Protein AF-0000000077050351 (afdb_homodimer)

Secondary structure (DSSP, 8-state):
--S--EEE----EEEESTTGGGGHHHHS-TTSEEEEE-SSSHHHHSSHHHHHHHHTTTSEEEEE----SS-BHHHHHHHHHHHHHH-GGGEEEEEEEEHHHHHHHHHHHHHHT--S-GGGGGGGGSTT-PPP-----EEEEEEE-SS-GGGSSEEEEEEGGGTEEEEEE-GGGS-SEEEE-GGGGTT--HHHHHHHHHHHHHHHHHHHSS-----HHHHHHHHHHHHHHHHHHHHHHH-TT-HHHHHHHHHHHHHHTSSSTTTTS----HHHHHHHHHHHHH---HHHHHHHHHHHHHHHTHHHHHHHHHHHHHHTS---SS-HHHHHHHHHHHHHHIIIIIS---SSGGGSSS----HHHHHHHHHHHHHT--BTTTT-B-HHHHHHHHHHT-/--S--EEE----EEEESTTGGGGHHHHS-TTSEEEEE-SSSHHHHSSHHHHHHHHTTTSEEEEE----SS-BHHHHHHHHHHHHHH-GGGEEEEEEEEHHHHHHHHHHHHHHT--S-GGGGGGGGSTT-PPP-----EEEEEEE-SS-GGGSSEEEEEEGGGTEEEEEE-GGGS-SEEEE-GGGGTT--HHHHHHHHHHHHHHHHHHHSS-----HHHHHHHHHHHHHHHHHHHHHHH-TT-HHHHHHHHHHHHHHTSSSTTTTS----HHHHHHHHHHHHH---HHHHHHHHHHHHHHHTHHHHHHHHHHHHHHTT---SS-HHHHHHHHHHHHHHIIIIIS---SSGGGSSS----HHHHHHHHHHHHHT--BTTTT-B-HHHHHHHHHHT-

InterPro domains:
  IPR001670 Alcohol dehydrogenase, iron-type/glycerol dehydrogenase GldA [PF00465] (12-182)
  IPR018211 Alcohol dehydrogenase, iron-type, conserved site [PS00060] (269-289)
  IPR044731 Butanol dehydrogenase-like [PTHR43633] (4-390)
  IPR044731 Butanol dehydrogenase-like [cd08187] (5-390)
  IPR056798 Fe-containing alcohol dehydrogenase-like, C-terminal [PF25137] (193-391)

Nearest PDB structures (foldseek):
  1oj7-assembly1_D  TM=9.624E-01  e=1.034E-43  Escherichia coli K-12
  4qgs-assembly1_A  TM=9.420E-01  e=9.420E-42  Escherichia coli K-12
  7w9y-assembly1_B  TM=9.503E-01  e=2.685E-36  Bacillus spizizenii ATCC 6633 = JCM 2499
  7w9x-assembly1_A  TM=9.377E-01  e=2.685E-36  Bacillus spizizenii ATCC 6633 = JCM 2499
  7fjg-assembly1_A  TM=8.665E-01  e=1.918E-31  Fusobacterium nucleatum subsp. nucleatum ATCC 25586

Structure (mmCIF, N/CA/C/O backbone):
data_AF-0000000077050351-model_v1
#
loop_
_entity.id
_entity.type
_entity.pdbx_description
1 polymer 'Uncharacterized protein'
#
loop_
_atom_site.group_PDB
_atom_site.id
_atom_site.type_symbol
_atom_site.label_atom_id
_atom_site.label_alt_id
_atom_site.label_comp_id
_atom_site.label_asym_id
_atom_site.label_entity_id
_atom_site.label_seq_id
_atom_site.pdbx_PDB_ins_code
_atom_site.Cartn_x
_atom_site.Cartn_y
_atom_site.Cartn_z
_atom_site.occupancy
_atom_site.B_iso_or_equiv
_atom_site.auth_seq_id
_atom_site.auth_comp_id
_atom_site.auth_asym_id
_atom_site.auth_atom_id
_atom_site.pdbx_PDB_model_num
ATOM 1 N N . MET A 1 1 ? -2.736 -9.891 20.75 1 70.81 1 MET A N 1
ATOM 2 C CA . MET A 1 1 ? -2.549 -8.438 20.734 1 70.81 1 MET A CA 1
ATOM 3 C C . MET A 1 1 ? -3.172 -7.824 19.484 1 70.81 1 MET A C 1
ATOM 5 O O . MET A 1 1 ? -3.072 -8.391 18.391 1 70.81 1 MET A O 1
ATOM 9 N N . PRO A 1 2 ? -3.867 -6.719 19.766 1 86.62 2 PRO A N 1
ATOM 10 C CA . PRO A 1 2 ? -4.449 -6.047 18.594 1 86.62 2 PRO A CA 1
ATOM 11 C C . PRO A 1 2 ? -3.393 -5.438 17.688 1 86.62 2 PRO A C 1
ATOM 13 O O . PRO A 1 2 ? -2.41 -4.867 18.156 1 86.62 2 PRO A O 1
ATOM 16 N N . VAL A 1 3 ? -3.465 -5.75 16.469 1 93.06 3 VAL A N 1
ATOM 17 C CA . VAL A 1 3 ? -2.559 -5.25 15.438 1 93.06 3 VAL A CA 1
ATOM 18 C C . VAL A 1 3 ? -1.12 -5.625 15.789 1 93.06 3 VAL A C 1
ATOM 20 O O . VAL A 1 3 ? -0.441 -4.895 16.516 1 93.06 3 VAL A O 1
ATOM 23 N N . LEU A 1 4 ? -0.573 -6.562 15.242 1 96.44 4 LEU A N 1
ATOM 24 C CA . LEU A 1 4 ? 0.773 -7.035 15.539 1 96.44 4 LEU A CA 1
ATOM 25 C C . LEU A 1 4 ? 1.822 -6.043 15.047 1 96.44 4 LEU A C 1
ATOM 27 O O . LEU A 1 4 ? 1.598 -5.336 14.062 1 96.44 4 LEU A O 1
ATOM 31 N N . ASN A 1 5 ? 2.984 -5.914 15.805 1 97.88 5 ASN A N 1
ATOM 32 C CA . ASN A 1 5 ? 4.125 -5.168 15.281 1 97.88 5 ASN A CA 1
ATOM 33 C C . ASN A 1 5 ? 4.555 -5.691 13.914 1 97.88 5 ASN A C 1
ATOM 35 O O . ASN A 1 5 ? 4.418 -6.879 13.625 1 97.88 5 ASN A O 1
ATOM 39 N N . PHE A 1 6 ? 5.012 -4.805 13.039 1 97.56 6 PHE A N 1
ATOM 40 C CA . PHE A 1 6 ? 5.551 -5.258 11.758 1 97.56 6 PHE A CA 1
ATOM 41 C C . PHE A 1 6 ? 6.688 -4.352 11.297 1 97.56 6 PHE A C 1
ATOM 43 O O . PHE A 1 6 ? 6.848 -3.24 11.812 1 97.56 6 PHE A O 1
ATOM 50 N N . ASP A 1 7 ? 7.566 -4.812 10.547 1 97.25 7 ASP A N 1
ATOM 51 C CA . ASP A 1 7 ? 8.703 -4.207 9.859 1 97.25 7 ASP A CA 1
ATOM 52 C C . ASP A 1 7 ? 8.641 -4.465 8.352 1 97.25 7 ASP A C 1
ATOM 54 O O . ASP A 1 7 ? 8.898 -5.582 7.898 1 97.25 7 ASP A O 1
ATOM 58 N N . TYR A 1 8 ? 8.227 -3.338 7.645 1 95.12 8 TYR A N 1
ATOM 59 C CA . TYR A 1 8 ? 7.848 -3.533 6.25 1 95.12 8 TYR A CA 1
ATOM 60 C C . TYR A 1 8 ? 8.594 -2.566 5.34 1 95.12 8 TYR A C 1
ATOM 62 O O . TYR A 1 8 ? 8.727 -1.382 5.656 1 95.12 8 TYR A O 1
ATOM 70 N N . GLN A 1 9 ? 9.039 -3.15 4.164 1 96.38 9 GLN A N 1
ATOM 71 C CA . GLN A 1 9 ? 9.586 -2.35 3.076 1 96.38 9 GLN A CA 1
ATOM 72 C C . GLN A 1 9 ? 9.391 -3.043 1.73 1 96.38 9 GLN A C 1
ATOM 74 O O . GLN A 1 9 ? 9.703 -4.227 1.588 1 96.38 9 GLN A O 1
ATOM 79 N N . ASN A 1 10 ? 8.789 -2.469 0.794 1 95.94 10 ASN A N 1
ATOM 80 C CA . ASN A 1 10 ? 8.742 -2.869 -0.608 1 95.94 10 ASN A CA 1
ATOM 81 C C . ASN A 1 10 ? 9.18 -1.737 -1.53 1 95.94 10 ASN A C 1
ATOM 83 O O . ASN A 1 10 ? 8.422 -0.801 -1.779 1 95.94 10 ASN A O 1
ATOM 87 N N . ALA A 1 11 ? 10.391 -1.863 -2.047 1 94.88 11 ALA A N 1
ATOM 88 C CA . ALA A 1 11 ? 10.984 -0.757 -2.789 1 94.88 11 ALA A CA 1
ATOM 89 C C . ALA A 1 11 ? 10.859 -0.975 -4.297 1 94.88 11 ALA A C 1
ATOM 91 O O . ALA A 1 11 ? 11.492 -0.271 -5.086 1 94.88 11 ALA A O 1
ATOM 92 N N . THR A 1 12 ? 10.07 -2.078 -4.699 1 98.31 12 THR A N 1
ATOM 93 C CA . THR A 1 12 ? 9.891 -2.289 -6.133 1 98.31 12 THR A CA 1
ATOM 94 C C . THR A 1 12 ? 9.203 -1.088 -6.773 1 98.31 12 THR A C 1
ATOM 96 O O . THR A 1 12 ? 8.172 -0.617 -6.277 1 98.31 12 THR A O 1
ATOM 99 N N . ARG A 1 13 ? 9.828 -0.513 -7.785 1 98.19 13 ARG A N 1
ATOM 100 C CA . ARG A 1 13 ? 9.203 0.527 -8.594 1 98.19 13 ARG A CA 1
ATOM 101 C C . ARG A 1 13 ? 8.172 -0.067 -9.547 1 98.19 13 ARG A C 1
ATOM 103 O O . ARG A 1 13 ? 8.477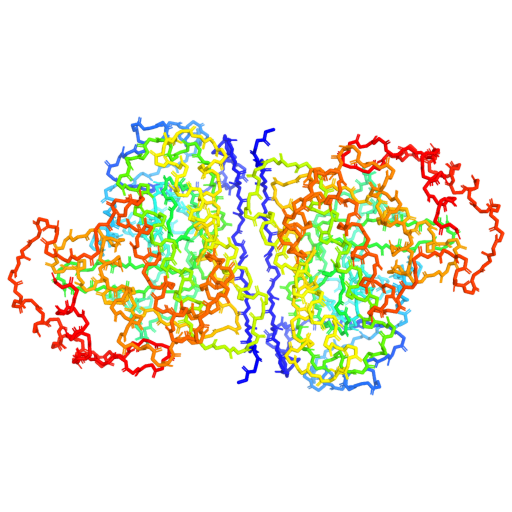 -1.003 -10.289 1 98.19 13 ARG A O 1
ATOM 110 N N . ILE A 1 14 ? 6.938 0.411 -9.562 1 98.69 14 ILE A N 1
ATOM 111 C CA . ILE A 1 14 ? 5.863 -0.11 -10.398 1 98.69 14 ILE A CA 1
ATOM 112 C C . ILE A 1 14 ? 5.57 0.869 -11.539 1 98.69 14 ILE A C 1
ATOM 114 O O . ILE A 1 14 ? 5.18 2.014 -11.297 1 98.69 14 ILE A O 1
ATOM 118 N N . ILE A 1 15 ? 5.758 0.438 -12.727 1 98.69 15 ILE A N 1
ATOM 119 C CA . ILE A 1 15 ? 5.375 1.164 -13.938 1 98.69 15 ILE A CA 1
ATOM 120 C C . ILE A 1 15 ? 4.133 0.527 -14.547 1 98.69 15 ILE A C 1
ATOM 122 O O . ILE A 1 15 ? 4.223 -0.499 -15.227 1 98.69 15 ILE A O 1
ATOM 126 N N . PHE A 1 16 ? 3.018 1.213 -14.367 1 98.62 16 PHE A N 1
ATOM 127 C CA . PHE A 1 16 ? 1.725 0.609 -14.672 1 98.62 16 PHE A CA 1
ATOM 128 C C . PHE A 1 16 ? 1.041 1.342 -15.82 1 98.62 16 PHE A C 1
ATOM 130 O O . PHE A 1 16 ? 0.999 2.574 -15.836 1 98.62 16 PHE A O 1
ATOM 137 N N . GLY A 1 17 ? 0.531 0.551 -16.781 1 98.19 17 GLY A N 1
ATOM 138 C CA . GLY A 1 17 ? -0.367 1.15 -17.75 1 98.19 17 GLY A CA 1
ATOM 139 C C . GLY A 1 17 ? -0.029 0.778 -19.188 1 98.19 17 GLY A C 1
ATOM 140 O O . GLY A 1 17 ? 0.984 0.124 -19.438 1 98.19 17 GLY A O 1
ATOM 141 N N . LYS A 1 18 ? -0.845 1.227 -20.094 1 97.56 18 LYS A N 1
ATOM 142 C CA . LYS A 1 18 ? -0.743 0.937 -21.516 1 97.56 18 LYS A CA 1
ATOM 143 C C . LYS A 1 18 ? 0.562 1.474 -22.094 1 97.56 18 LYS A C 1
ATOM 145 O O . LYS A 1 18 ? 0.928 2.625 -21.844 1 97.56 18 LYS A O 1
ATOM 150 N N . GLY A 1 19 ? 1.316 0.596 -22.734 1 97.62 19 GLY A N 1
ATOM 151 C CA . GLY A 1 19 ? 2.457 1.021 -23.531 1 97.62 19 GLY A CA 1
ATOM 152 C C . GLY A 1 19 ? 3.719 1.209 -22.703 1 97.62 19 GLY A C 1
ATOM 153 O O . GLY A 1 19 ? 4.715 1.745 -23.203 1 97.62 19 GLY A O 1
ATOM 154 N N . GLN A 1 20 ? 3.768 0.762 -21.531 1 98.12 20 GLN A N 1
ATOM 155 C CA . GLN A 1 20 ? 4.844 1.108 -20.609 1 98.12 20 GLN A CA 1
ATOM 156 C C . GLN A 1 20 ? 6.082 0.256 -20.859 1 98.12 20 GLN A C 1
ATOM 158 O O . GLN A 1 20 ? 7.16 0.551 -20.344 1 98.12 20 GLN A O 1
ATOM 163 N N . ILE A 1 21 ? 5.996 -0.783 -21.688 1 98.69 21 ILE A N 1
ATOM 164 C CA . ILE A 1 21 ? 7.168 -1.578 -22.031 1 98.69 21 ILE A CA 1
ATOM 165 C C . ILE A 1 21 ? 8.227 -0.687 -22.688 1 98.69 21 ILE A C 1
ATOM 167 O O . ILE A 1 21 ? 9.422 -0.902 -22.5 1 98.69 21 ILE A O 1
ATOM 171 N N . ALA A 1 22 ? 7.82 0.347 -23.297 1 98.44 22 ALA A N 1
ATOM 172 C CA . ALA A 1 22 ? 8.695 1.295 -23.969 1 98.44 22 ALA A CA 1
ATOM 173 C C . ALA A 1 22 ? 9.617 2.002 -22.984 1 98.44 22 ALA A C 1
ATOM 175 O O . ALA A 1 22 ? 10.609 2.621 -23.375 1 98.44 22 ALA A O 1
ATOM 176 N N . MET A 1 23 ? 9.383 1.896 -21.688 1 98.31 23 MET A N 1
ATOM 177 C CA . MET A 1 23 ? 10.172 2.562 -20.656 1 98.31 23 MET A CA 1
ATOM 178 C C . MET A 1 23 ? 11.445 1.782 -20.344 1 98.31 23 MET A C 1
ATOM 180 O O . MET A 1 23 ? 12.32 2.271 -19.641 1 98.31 23 MET A O 1
ATOM 184 N N . LEU A 1 24 ? 11.68 0.615 -20.906 1 98.69 24 LEU A N 1
ATOM 185 C CA . LEU A 1 24 ? 12.758 -0.307 -20.562 1 98.69 24 LEU A CA 1
ATOM 186 C C . LEU A 1 24 ? 14.117 0.382 -20.672 1 98.69 24 LEU A C 1
ATOM 188 O O . LEU A 1 24 ? 14.953 0.259 -19.766 1 98.69 24 LEU A O 1
ATOM 192 N N . PRO A 1 25 ? 14.406 1.198 -21.703 1 98.19 25 PRO A N 1
ATOM 193 C CA . PRO A 1 25 ? 15.734 1.815 -21.812 1 98.19 25 PRO A CA 1
ATOM 194 C C . PRO A 1 25 ? 16.031 2.773 -20.656 1 98.19 25 PRO A C 1
ATOM 196 O O . PRO A 1 25 ? 17.203 3 -20.344 1 98.19 25 PRO A O 1
ATOM 199 N N . SER A 1 26 ? 15.023 3.316 -20.031 1 97.75 26 SER A N 1
ATOM 200 C CA . SER A 1 26 ? 15.227 4.234 -18.922 1 97.75 26 SER A CA 1
ATOM 201 C C . SER A 1 26 ? 15.438 3.479 -17.609 1 97.75 26 SER A C 1
ATOM 203 O O . SER A 1 26 ? 15.883 4.055 -16.609 1 97.75 26 SER A O 1
ATOM 205 N N . LEU A 1 27 ? 15.203 2.186 -17.609 1 98.31 27 LEU A N 1
ATOM 206 C CA . LEU A 1 27 ? 15.188 1.402 -16.375 1 98.31 27 LEU A CA 1
ATOM 207 C C . LEU A 1 27 ? 16.438 0.535 -16.266 1 98.31 27 LEU A C 1
ATOM 209 O O . LEU A 1 27 ? 16.812 0.113 -15.172 1 98.31 27 LEU A O 1
ATOM 213 N N . ILE A 1 28 ? 17.016 0.224 -17.375 1 98.19 28 ILE A N 1
ATOM 214 C CA . ILE A 1 28 ? 18.203 -0.626 -17.406 1 98.19 28 ILE A CA 1
ATOM 215 C C . ILE A 1 28 ? 19.406 0.183 -17.891 1 98.19 28 ILE A C 1
ATOM 217 O O . ILE A 1 28 ? 19.391 0.72 -19 1 98.19 28 ILE A O 1
ATOM 221 N N . PRO A 1 29 ? 20.438 0.254 -17.109 1 96 29 PRO A N 1
ATOM 222 C CA . PRO A 1 29 ? 21.641 0.945 -17.594 1 96 29 PRO A CA 1
ATOM 223 C C . PRO A 1 29 ? 22.203 0.328 -18.875 1 96 29 PRO A C 1
ATOM 225 O O . PRO A 1 29 ? 22.219 -0.897 -19.016 1 96 29 PRO A O 1
ATOM 228 N N . LYS A 1 30 ? 22.703 1.104 -19.719 1 95.25 30 LYS A N 1
ATOM 229 C CA . LYS A 1 30 ? 23.125 0.693 -21.062 1 95.25 30 LYS A CA 1
ATOM 230 C C . LYS A 1 30 ? 24.359 -0.208 -21 1 95.25 30 LYS A C 1
ATOM 232 O O . LYS A 1 30 ? 24.594 -0.999 -21.906 1 95.25 30 LYS A O 1
ATOM 237 N N . ASP A 1 31 ? 25.125 -0.086 -19.969 1 95 31 ASP A N 1
ATOM 238 C CA . ASP A 1 31 ? 26.375 -0.821 -19.875 1 95 31 ASP A CA 1
ATOM 239 C C . ASP A 1 31 ? 26.156 -2.236 -19.359 1 95 31 ASP A C 1
ATOM 241 O O . ASP A 1 31 ? 27.078 -3.055 -19.344 1 95 31 ASP A O 1
ATOM 245 N N . LYS A 1 32 ? 24.969 -2.568 -18.969 1 96.94 32 LYS A N 1
ATOM 246 C CA . LYS A 1 32 ? 24.656 -3.891 -18.422 1 96.94 32 LYS A CA 1
ATOM 247 C C . LYS A 1 32 ? 24.422 -4.898 -19.547 1 96.94 32 LYS A C 1
ATOM 249 O O . LYS A 1 32 ? 23.906 -4.543 -20.609 1 96.94 32 LYS A O 1
ATOM 254 N N . LYS A 1 33 ? 24.797 -6.121 -19.312 1 98.25 33 LYS A N 1
ATOM 255 C CA . LYS A 1 33 ? 24.391 -7.27 -20.125 1 98.25 33 LYS A CA 1
ATOM 256 C C . LYS A 1 33 ? 23.078 -7.863 -19.609 1 98.25 33 LYS A C 1
ATOM 258 O O . LYS A 1 33 ? 22.953 -8.164 -18.422 1 98.25 33 LYS A O 1
ATOM 263 N N . ILE A 1 34 ? 22.156 -8.031 -20.516 1 98.81 34 ILE A N 1
ATOM 264 C CA . ILE A 1 34 ? 20.828 -8.461 -20.094 1 98.81 34 ILE A CA 1
ATOM 265 C C . ILE A 1 34 ? 20.688 -9.961 -20.312 1 98.81 34 ILE A C 1
ATOM 267 O O . ILE A 1 34 ? 20.922 -10.469 -21.406 1 98.81 34 ILE A O 1
ATOM 271 N N . LEU A 1 35 ? 20.391 -10.703 -19.281 1 98.88 35 LEU A N 1
ATOM 272 C CA . LEU A 1 35 ? 19.844 -12.055 -19.391 1 98.88 35 LEU A CA 1
ATOM 273 C C . LEU A 1 35 ? 18.328 -12.031 -19.391 1 98.88 35 LEU A C 1
ATOM 275 O O . LEU A 1 35 ? 17.703 -11.883 -18.344 1 98.88 35 LEU A O 1
ATOM 279 N N . MET A 1 36 ? 17.766 -12.133 -20.562 1 98.81 36 MET A N 1
ATOM 280 C CA . MET A 1 36 ? 16.312 -12.102 -20.703 1 98.81 36 MET A CA 1
ATOM 281 C C . MET A 1 36 ? 15.727 -13.508 -20.609 1 98.81 36 MET A C 1
ATOM 283 O O . MET A 1 36 ? 16.047 -14.383 -21.406 1 98.81 36 MET A O 1
ATOM 287 N N . CYS A 1 37 ? 14.914 -13.703 -19.625 1 98.81 37 CYS A N 1
ATOM 288 C CA . CYS A 1 37 ? 14.32 -15.016 -19.359 1 98.81 37 CYS A CA 1
ATOM 289 C C . CYS A 1 37 ? 12.828 -15.008 -19.656 1 98.81 37 CYS A C 1
ATOM 291 O O . CYS A 1 37 ? 12.141 -14.023 -19.359 1 98.81 37 CYS A O 1
ATOM 293 N N . TYR A 1 38 ? 12.312 -16.047 -20.234 1 98.44 38 TYR A N 1
ATOM 294 C CA . TYR A 1 38 ? 10.883 -16.188 -20.484 1 98.44 38 TYR A CA 1
ATOM 295 C C . TYR A 1 38 ? 10.492 -17.656 -20.594 1 98.44 38 TYR A C 1
ATOM 297 O O . TYR A 1 38 ? 11.344 -18.547 -20.5 1 98.44 38 TYR A O 1
ATOM 305 N N . GLY A 1 39 ? 9.203 -17.938 -20.641 1 96.62 39 GLY A N 1
ATOM 306 C CA . GLY A 1 39 ? 8.688 -19.297 -20.625 1 96.62 39 GLY A CA 1
ATOM 307 C C . GLY A 1 39 ? 8.703 -19.938 -22 1 96.62 39 GLY A C 1
ATOM 308 O O . GLY A 1 39 ? 9.711 -19.891 -22.719 1 96.62 39 GLY A O 1
ATOM 309 N N . GLY A 1 40 ? 7.617 -20.609 -22.391 1 90.81 40 GLY A N 1
ATOM 310 C CA . GLY A 1 40 ? 7.508 -21.422 -23.594 1 90.81 40 GLY A CA 1
ATOM 311 C C . GLY A 1 40 ? 7.352 -20.609 -24.859 1 90.81 40 GLY A C 1
ATOM 312 O O . GLY A 1 40 ? 7.277 -21.156 -25.969 1 90.81 40 GLY A O 1
ATOM 313 N N . GLY A 1 41 ? 7.207 -19.312 -24.766 1 88.12 41 GLY A N 1
ATOM 314 C CA . GLY A 1 41 ? 7.234 -18.5 -25.969 1 88.12 41 GLY A CA 1
ATOM 315 C C . GLY A 1 41 ? 5.91 -17.812 -26.25 1 88.12 41 GLY A C 1
ATOM 316 O O . GLY A 1 41 ? 5.734 -17.203 -27.312 1 88.12 41 GLY A O 1
ATOM 317 N N . SER A 1 42 ? 5 -17.797 -25.344 1 89.94 42 SER A N 1
ATOM 318 C CA . SER A 1 42 ? 3.734 -17.094 -25.516 1 89.94 42 SER A CA 1
ATOM 319 C C . SER A 1 42 ? 3.961 -15.617 -25.797 1 89.94 42 SER A C 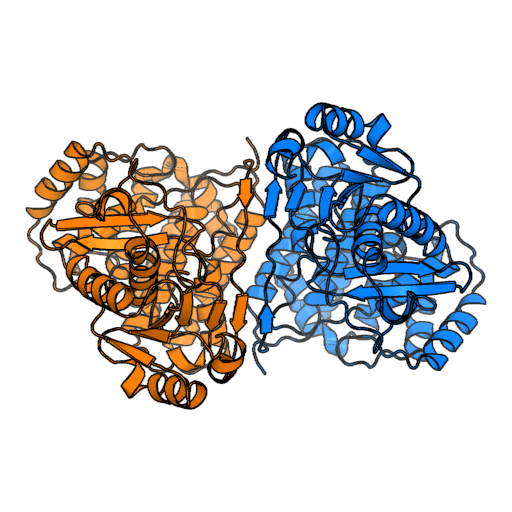1
ATOM 321 O O . SER A 1 42 ? 3.184 -14.984 -26.516 1 89.94 42 SER A O 1
ATOM 323 N N . ILE A 1 43 ? 5.043 -15.047 -25.312 1 94.12 43 ILE A N 1
ATOM 324 C CA . ILE A 1 43 ? 5.32 -13.625 -25.453 1 94.12 43 ILE A CA 1
ATOM 325 C C . ILE A 1 43 ? 5.66 -13.312 -26.922 1 94.12 43 ILE A C 1
ATOM 327 O O . ILE A 1 43 ? 5.582 -12.164 -27.344 1 94.12 43 ILE A O 1
ATOM 331 N N . LYS A 1 44 ? 6.074 -14.281 -27.688 1 94.12 44 LYS A N 1
ATOM 332 C CA . LYS A 1 44 ? 6.367 -14.094 -29.109 1 94.12 44 LYS A CA 1
ATOM 333 C C . LYS A 1 44 ? 5.086 -14.039 -29.938 1 94.12 44 LYS A C 1
ATOM 335 O O . LYS A 1 44 ? 5.043 -13.391 -30.984 1 94.12 44 LYS A O 1
ATOM 340 N N . ARG A 1 45 ? 4.117 -14.625 -29.422 1 91 45 ARG A N 1
ATOM 341 C CA . ARG A 1 45 ? 2.859 -14.711 -30.172 1 91 45 ARG A CA 1
ATOM 342 C C . ARG A 1 45 ? 1.974 -13.508 -29.875 1 91 45 ARG A C 1
ATOM 344 O O . ARG A 1 45 ? 1.209 -13.07 -30.734 1 91 45 ARG A O 1
ATOM 351 N N . ASN A 1 46 ? 2.162 -12.938 -28.734 1 91.38 46 ASN A N 1
ATOM 352 C CA . ASN A 1 46 ? 1.23 -11.875 -28.344 1 91.38 46 ASN A CA 1
ATOM 353 C C . ASN A 1 46 ? 1.853 -10.492 -28.531 1 91.38 46 ASN A C 1
ATOM 355 O O . ASN A 1 46 ? 1.246 -9.484 -28.156 1 91.38 46 ASN A O 1
ATOM 359 N N . GLY A 1 47 ? 3.053 -10.445 -28.953 1 95 47 GLY A N 1
ATOM 360 C CA . GLY A 1 47 ? 3.645 -9.172 -29.328 1 95 47 GLY A CA 1
ATOM 361 C C . GLY A 1 47 ? 4.543 -8.602 -28.234 1 95 47 GLY A C 1
ATOM 362 O O . GLY A 1 47 ? 5.285 -7.648 -28.484 1 95 47 GLY A O 1
ATOM 363 N N . VAL A 1 48 ? 4.543 -9.164 -27.094 1 97.81 48 VAL A N 1
ATOM 364 C CA . VAL A 1 48 ? 5.324 -8.648 -25.969 1 97.81 48 VAL A CA 1
ATOM 365 C C . VAL A 1 48 ? 6.812 -8.758 -26.281 1 97.81 48 VAL A C 1
ATOM 367 O O . VAL A 1 48 ? 7.578 -7.828 -26.016 1 97.81 48 VAL A O 1
ATOM 370 N N . TYR A 1 49 ? 7.195 -9.867 -26.875 1 98.12 49 TYR A N 1
ATOM 371 C CA . TYR A 1 49 ? 8.586 -10.078 -27.25 1 98.12 49 TYR A CA 1
ATOM 372 C C . TYR A 1 49 ? 9.086 -8.969 -28.172 1 98.12 49 TYR A C 1
ATOM 374 O O . TYR A 1 49 ? 10.141 -8.383 -27.938 1 98.12 49 TYR A O 1
ATOM 382 N N . ASP A 1 50 ? 8.336 -8.633 -29.156 1 98.12 50 ASP A N 1
ATOM 383 C CA . ASP A 1 50 ? 8.711 -7.602 -30.125 1 98.12 50 ASP A CA 1
ATOM 384 C C . ASP A 1 50 ? 8.82 -6.234 -29.453 1 98.12 50 ASP A C 1
ATOM 386 O O . ASP A 1 50 ? 9.727 -5.457 -29.766 1 98.12 50 ASP A O 1
ATOM 390 N N . GLN A 1 51 ? 7.906 -5.984 -28.594 1 98.44 51 GLN A N 1
ATOM 391 C CA . GLN A 1 51 ? 7.945 -4.719 -27.875 1 98.44 51 GLN A CA 1
ATOM 392 C C . GLN A 1 51 ? 9.219 -4.59 -27.047 1 98.44 51 GLN A C 1
ATOM 394 O O . GLN A 1 51 ? 9.867 -3.539 -27.047 1 98.44 51 GLN A O 1
ATOM 399 N N . VAL A 1 52 ? 9.547 -5.656 -26.359 1 98.75 52 VAL A N 1
ATOM 400 C CA . VAL A 1 52 ? 10.734 -5.664 -25.5 1 98.75 52 VAL A CA 1
ATOM 401 C C . VAL A 1 52 ? 11.984 -5.5 -26.359 1 98.75 52 VAL A C 1
ATOM 403 O O . VAL A 1 52 ? 12.844 -4.664 -26.062 1 98.75 52 VAL A O 1
ATOM 406 N N . MET A 1 53 ? 12.047 -6.25 -27.438 1 98.38 53 MET A N 1
ATOM 407 C CA . MET A 1 53 ? 13.219 -6.207 -28.312 1 98.38 53 MET A CA 1
ATOM 408 C C . MET A 1 53 ? 13.352 -4.84 -28.969 1 98.38 53 MET A C 1
ATOM 410 O O . MET A 1 53 ? 14.469 -4.344 -29.156 1 98.38 53 MET A O 1
ATOM 414 N N . THR A 1 54 ? 12.258 -4.277 -29.328 1 98.44 54 THR A N 1
ATOM 415 C CA . THR A 1 54 ? 12.273 -2.941 -29.922 1 98.44 54 THR A CA 1
ATOM 416 C C . THR A 1 54 ? 12.781 -1.915 -28.906 1 98.44 54 THR A C 1
ATOM 418 O O . THR A 1 54 ? 13.625 -1.079 -29.234 1 98.44 54 THR A O 1
ATOM 421 N N . ALA A 1 55 ? 12.258 -2.006 -27.719 1 98.56 55 ALA A N 1
ATOM 422 C CA . ALA A 1 55 ? 12.633 -1.058 -26.672 1 98.56 55 ALA A CA 1
ATOM 423 C C . ALA A 1 55 ? 14.117 -1.176 -26.328 1 98.56 55 ALA A C 1
ATOM 425 O O . ALA A 1 55 ? 14.773 -0.177 -26.016 1 98.56 55 ALA A O 1
ATOM 426 N N . LEU A 1 56 ? 14.648 -2.393 -26.438 1 98.44 56 LEU A N 1
ATOM 427 C CA . LEU A 1 56 ? 16.016 -2.643 -25.984 1 98.44 56 LEU A CA 1
ATOM 428 C C . LEU A 1 56 ? 16.969 -2.746 -27.172 1 98.44 56 LEU A C 1
ATOM 430 O O . LEU A 1 56 ? 18 -3.424 -27.078 1 98.44 56 LEU A O 1
ATOM 434 N N . LYS A 1 57 ? 16.609 -2.146 -28.234 1 97.5 57 LYS A N 1
ATOM 435 C CA . LYS A 1 57 ? 17.531 -2.102 -29.375 1 97.5 57 LYS A CA 1
ATOM 436 C C . LYS A 1 57 ? 18.891 -1.535 -28.969 1 97.5 57 LYS A C 1
ATOM 438 O O . LYS A 1 57 ? 18.953 -0.496 -28.312 1 97.5 57 LYS A O 1
ATOM 443 N N . GLY A 1 58 ? 19.953 -2.213 -29.25 1 96.88 58 GLY A N 1
ATOM 444 C CA . GLY A 1 58 ? 21.297 -1.742 -28.953 1 96.88 58 GLY A CA 1
ATOM 445 C C . GLY A 1 58 ? 21.875 -2.305 -27.672 1 96.88 58 GLY A C 1
ATOM 446 O O . GLY A 1 58 ? 23.047 -2.102 -27.359 1 96.88 58 GLY A O 1
ATOM 447 N N . TYR A 1 59 ? 21.109 -2.986 -26.922 1 98.12 59 TYR A N 1
ATOM 448 C CA . TYR A 1 59 ? 21.578 -3.625 -25.703 1 98.12 59 TYR A CA 1
ATOM 449 C C . TYR A 1 59 ? 22.188 -4.988 -26.016 1 98.12 59 TYR A C 1
ATOM 451 O O . TYR A 1 59 ? 21.906 -5.586 -27.047 1 98.12 59 TYR A O 1
ATOM 459 N N . ASP A 1 60 ? 23.062 -5.473 -25.172 1 97.94 60 ASP A N 1
ATOM 460 C CA . ASP A 1 60 ? 23.578 -6.836 -25.219 1 97.94 60 ASP A CA 1
ATOM 461 C C . ASP A 1 60 ? 22.625 -7.801 -24.5 1 97.94 60 ASP A C 1
ATOM 463 O O . ASP A 1 60 ? 22.547 -7.812 -23.281 1 97.94 60 ASP A O 1
ATOM 467 N N . ILE A 1 61 ? 21.938 -8.625 -25.281 1 98.56 61 ILE A N 1
ATOM 468 C CA . ILE A 1 61 ? 20.891 -9.469 -24.734 1 98.56 61 ILE A CA 1
ATOM 469 C C . ILE A 1 61 ? 21.219 -10.938 -24.984 1 98.56 61 ILE A C 1
ATOM 471 O O . ILE A 1 61 ? 21.484 -11.336 -26.125 1 98.56 61 ILE A O 1
ATOM 475 N N . THR A 1 62 ? 21.266 -11.695 -23.953 1 98.62 62 THR A N 1
ATOM 476 C CA . THR A 1 62 ? 21.266 -13.156 -24 1 98.62 62 THR A CA 1
ATOM 477 C C . THR A 1 62 ? 19.906 -13.703 -23.578 1 98.62 62 THR A C 1
ATOM 479 O O . THR A 1 62 ? 19.375 -13.32 -22.531 1 98.62 62 THR A O 1
ATOM 482 N N . GLU A 1 63 ? 19.375 -14.586 -24.344 1 98.31 63 GLU A N 1
ATOM 483 C CA . GLU A 1 63 ? 18.047 -15.117 -24.047 1 98.31 63 GLU A CA 1
ATOM 484 C C . GLU A 1 63 ? 18.125 -16.484 -23.375 1 98.31 63 GLU A C 1
ATOM 486 O O . GLU A 1 63 ? 19.031 -17.266 -23.656 1 98.31 63 GLU A O 1
ATOM 491 N N . PHE A 1 64 ? 17.266 -16.688 -22.5 1 98.62 64 PHE A N 1
ATOM 492 C CA . PHE A 1 64 ? 17.016 -18 -21.906 1 98.62 64 PHE A CA 1
ATOM 493 C C . PHE A 1 64 ? 15.516 -18.297 -21.875 1 98.62 64 PHE A C 1
ATOM 495 O O . PHE A 1 64 ? 14.766 -17.641 -21.156 1 98.62 64 PHE A O 1
ATOM 502 N N . SER A 1 65 ? 15.07 -19.281 -22.578 1 98 65 SER A N 1
ATOM 503 C CA . SER A 1 65 ? 13.656 -19.625 -22.688 1 98 65 SER A CA 1
ATOM 504 C C . SER A 1 65 ? 13.375 -21 -22.094 1 98 65 SER A C 1
ATOM 506 O O . SER A 1 65 ? 14.297 -21.703 -21.672 1 98 65 SER A O 1
ATOM 508 N N . GLY A 1 66 ? 12.172 -21.266 -21.938 1 97.25 66 GLY A N 1
ATOM 509 C CA . GLY A 1 66 ? 11.766 -22.609 -21.562 1 97.25 66 GLY A CA 1
ATOM 510 C C . GLY A 1 66 ? 11.523 -22.766 -20.078 1 97.25 66 GLY A C 1
ATOM 511 O O . GLY A 1 66 ? 11.484 -23.875 -19.562 1 97.25 66 GLY A O 1
ATOM 512 N N . ILE A 1 67 ? 11.492 -21.641 -19.375 1 97.44 67 ILE A N 1
ATOM 513 C CA . ILE A 1 67 ? 11.148 -21.75 -17.953 1 97.44 67 ILE A CA 1
ATOM 514 C C . ILE A 1 67 ? 9.719 -22.281 -17.812 1 97.44 67 ILE A C 1
ATOM 516 O O . ILE A 1 67 ? 8.781 -21.703 -18.375 1 97.44 67 ILE A O 1
ATOM 520 N N . GLU A 1 68 ? 9.508 -23.266 -17.094 1 93.81 68 GLU A N 1
ATOM 521 C CA . GLU A 1 68 ? 8.234 -23.969 -16.969 1 93.81 68 GLU A CA 1
ATOM 522 C C . GLU A 1 68 ? 7.277 -23.203 -16.047 1 93.81 68 GLU A C 1
ATOM 524 O O . GLU A 1 68 ? 7.691 -22.328 -15.297 1 93.81 68 GLU A O 1
ATOM 529 N N . ALA A 1 69 ? 5.91 -23.5 -16.047 1 88.56 69 ALA A N 1
ATOM 530 C CA . ALA A 1 69 ? 4.895 -22.922 -15.172 1 88.56 69 ALA A CA 1
ATOM 531 C C . ALA A 1 69 ? 5.234 -23.156 -13.703 1 88.56 69 ALA A C 1
ATOM 533 O O . ALA A 1 69 ? 4.961 -22.312 -12.852 1 88.56 69 ALA A O 1
ATOM 534 N N . ASN A 1 70 ? 5.73 -24.297 -13.445 1 89.81 70 ASN A N 1
ATOM 535 C CA . ASN A 1 70 ? 6.418 -24.609 -12.203 1 89.81 70 ASN A CA 1
ATOM 536 C C . ASN A 1 70 ? 7.922 -24.75 -12.406 1 89.81 70 ASN A C 1
ATOM 538 O O . ASN A 1 70 ? 8.422 -25.828 -12.688 1 89.81 70 ASN A O 1
ATOM 542 N N . PRO A 1 71 ? 8.57 -23.578 -12.242 1 94.62 71 PRO A N 1
ATOM 543 C CA . PRO A 1 71 ? 9.969 -23.547 -12.688 1 94.62 71 PRO A CA 1
ATOM 544 C C . PRO A 1 71 ? 10.82 -24.641 -12.047 1 94.62 71 PRO A C 1
ATOM 546 O O . PRO A 1 71 ? 10.844 -24.781 -10.82 1 94.62 71 PRO A O 1
ATOM 549 N N . ASP A 1 72 ? 11.492 -25.344 -12.867 1 93.75 72 ASP A N 1
ATOM 550 C CA . ASP A 1 72 ? 12.266 -26.484 -12.414 1 93.75 72 ASP A CA 1
ATOM 551 C C . ASP A 1 72 ? 13.695 -26.078 -12.055 1 93.75 72 ASP A C 1
ATOM 553 O O . ASP A 1 72 ? 14.32 -25.297 -12.773 1 93.75 72 ASP A O 1
ATOM 557 N N . TYR A 1 73 ? 14.18 -26.656 -10.992 1 92.88 73 TYR A N 1
ATOM 558 C CA . TYR A 1 73 ? 15.508 -26.391 -10.469 1 92.88 73 TYR A CA 1
ATOM 559 C C . TYR A 1 73 ? 16.578 -26.656 -11.531 1 92.88 73 TYR A C 1
ATOM 561 O O . TYR A 1 73 ? 17.469 -25.828 -11.742 1 92.88 73 TYR A O 1
ATOM 569 N N . GLU A 1 74 ? 16.484 -27.734 -12.219 1 94.19 74 GLU A N 1
ATOM 570 C CA . GLU A 1 74 ? 17.5 -28.125 -13.203 1 94.19 74 GLU A CA 1
ATOM 571 C C . GLU A 1 74 ? 17.5 -27.172 -14.383 1 94.19 74 GLU A C 1
ATOM 573 O O . GLU A 1 74 ? 18.562 -26.828 -14.898 1 94.19 74 GLU A O 1
ATOM 578 N N . THR A 1 75 ? 16.359 -26.781 -14.805 1 96.62 75 THR A N 1
ATOM 579 C CA . THR A 1 75 ? 16.266 -25.781 -15.875 1 96.62 75 THR A CA 1
ATOM 580 C C . THR A 1 75 ? 16.906 -24.469 -15.453 1 96.62 75 THR A C 1
ATOM 582 O O . THR A 1 75 ? 17.688 -23.891 -16.203 1 96.62 75 THR A O 1
ATOM 585 N N . LEU A 1 76 ? 16.656 -24.062 -14.266 1 96.81 76 LEU A N 1
ATOM 586 C CA . LEU A 1 76 ? 17.125 -22.766 -13.766 1 96.81 76 LEU A CA 1
ATOM 587 C C . LEU A 1 76 ? 18.641 -22.797 -13.586 1 96.81 76 LEU A C 1
ATOM 589 O O . LEU A 1 76 ? 19.312 -21.766 -13.766 1 96.81 76 LEU A O 1
ATOM 593 N N . MET A 1 77 ? 19.188 -23.969 -13.266 1 94.56 77 MET A N 1
ATOM 594 C CA . MET A 1 77 ? 20.625 -24.078 -13.078 1 94.56 77 MET A CA 1
ATOM 595 C C . MET A 1 77 ? 21.375 -23.844 -14.391 1 94.56 77 MET A C 1
ATOM 597 O O . MET A 1 77 ? 22.5 -23.344 -14.391 1 94.56 77 MET A O 1
ATOM 601 N N . LYS A 1 78 ? 20.734 -24.156 -15.5 1 97.31 78 LYS A N 1
ATOM 602 C CA . LYS A 1 78 ? 21.312 -23.828 -16.797 1 97.31 78 LYS A CA 1
ATOM 603 C C . LYS A 1 78 ? 21.422 -22.312 -16.984 1 97.31 78 LYS A C 1
ATOM 605 O O . LYS A 1 78 ? 22.422 -21.812 -17.5 1 97.31 78 LYS A O 1
ATOM 610 N N . ALA A 1 79 ? 20.391 -21.625 -16.578 1 97.94 79 ALA A N 1
ATOM 611 C CA . ALA A 1 79 ? 20.406 -20.156 -16.656 1 97.94 79 ALA A CA 1
ATOM 612 C C . ALA A 1 79 ? 21.438 -19.562 -15.711 1 97.94 79 ALA A C 1
ATOM 614 O O . ALA A 1 79 ? 22.062 -18.547 -16.031 1 97.94 79 ALA A O 1
ATOM 615 N N . VAL A 1 80 ? 21.594 -20.156 -14.555 1 96.38 80 VAL A N 1
ATOM 616 C CA . VAL A 1 80 ? 22.594 -19.734 -13.594 1 96.38 80 VAL A CA 1
ATOM 617 C C . VAL A 1 80 ? 23.984 -19.812 -14.219 1 96.38 80 VAL A C 1
ATOM 619 O O . VAL A 1 80 ? 24.797 -18.891 -14.078 1 96.38 80 VAL A O 1
ATOM 622 N N . ALA A 1 81 ? 24.234 -20.922 -14.883 1 96.31 81 ALA A N 1
ATOM 623 C CA . ALA A 1 81 ? 25.516 -21.125 -15.547 1 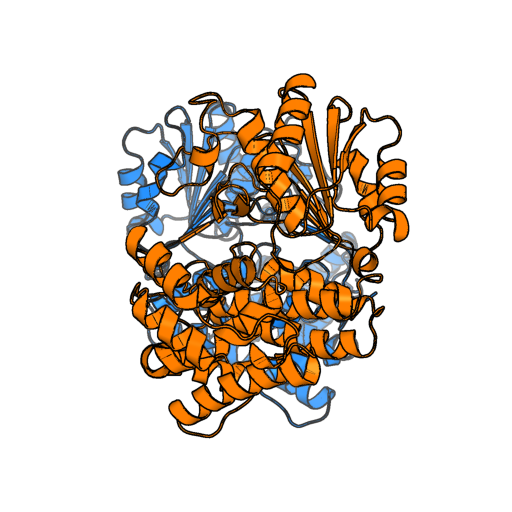96.31 81 ALA A CA 1
ATOM 624 C C . ALA A 1 81 ? 25.75 -20.031 -16.594 1 96.31 81 ALA A C 1
ATOM 626 O O . ALA A 1 81 ? 26.859 -19.5 -16.703 1 96.31 81 ALA A O 1
ATOM 627 N N . ILE A 1 82 ? 24.75 -19.688 -17.312 1 98.06 82 ILE A N 1
ATOM 628 C CA . ILE A 1 82 ? 24.844 -18.641 -18.344 1 98.06 82 ILE A CA 1
ATOM 629 C C . ILE A 1 82 ? 25.156 -17.312 -17.688 1 98.06 82 ILE A C 1
ATOM 631 O O . ILE A 1 82 ? 26.031 -16.562 -18.156 1 98.06 82 ILE A O 1
ATOM 635 N N . ALA A 1 83 ? 24.453 -16.953 -16.625 1 97.69 83 ALA A N 1
ATOM 636 C CA . ALA A 1 83 ? 24.688 -15.703 -15.914 1 97.69 83 ALA A CA 1
ATOM 637 C C . ALA A 1 83 ? 26.141 -15.602 -15.445 1 97.69 83 ALA A C 1
ATOM 639 O O . ALA A 1 83 ? 26.766 -14.539 -15.555 1 97.69 83 ALA A O 1
ATOM 640 N N . LYS A 1 84 ? 26.625 -16.703 -14.953 1 95.31 84 LYS A N 1
ATOM 641 C CA . LYS A 1 84 ? 28.016 -16.734 -14.477 1 95.31 84 LYS A CA 1
ATOM 642 C C . LYS A 1 84 ? 29 -16.531 -15.633 1 95.31 84 LYS A C 1
ATOM 644 O O . LYS A 1 84 ? 29.984 -15.805 -15.492 1 95.31 84 LYS A O 1
ATOM 649 N N . GLU A 1 85 ? 28.734 -17.172 -16.688 1 96.81 85 GLU A N 1
ATOM 650 C CA . GLU A 1 85 ? 29.594 -17.047 -17.859 1 96.81 85 GLU A CA 1
ATOM 651 C C . GLU A 1 85 ? 29.594 -15.609 -18.391 1 96.81 85 GLU A C 1
ATOM 653 O O . GLU A 1 85 ? 30.609 -15.125 -18.906 1 96.81 85 GLU A O 1
ATOM 658 N N . MET A 1 86 ? 28.5 -14.898 -18.266 1 97.06 86 MET A N 1
ATOM 659 C CA . MET A 1 86 ? 28.344 -13.531 -18.734 1 97.06 86 MET A CA 1
ATOM 660 C C . MET A 1 86 ? 29.156 -12.562 -17.875 1 97.06 86 MET A C 1
ATOM 662 O O . MET A 1 86 ? 29.469 -11.453 -18.297 1 97.06 86 MET A O 1
ATOM 666 N N . GLY A 1 87 ? 29.516 -12.891 -16.609 1 96 87 GLY A N 1
ATOM 667 C CA . GLY A 1 87 ? 30.125 -11.992 -15.641 1 96 87 GLY A CA 1
ATOM 668 C C . GLY A 1 87 ? 29.094 -11.305 -14.75 1 96 87 GLY A C 1
ATOM 669 O O . GLY A 1 87 ? 28.609 -10.227 -15.078 1 96 87 GLY A O 1
ATOM 670 N N . THR A 1 88 ? 28.922 -11.852 -13.609 1 94 88 THR A N 1
ATOM 671 C CA . THR A 1 88 ? 27.797 -11.5 -12.734 1 94 88 THR A CA 1
ATOM 672 C C . THR A 1 88 ? 27.875 -10.031 -12.32 1 94 88 THR A C 1
ATOM 674 O O . THR A 1 88 ? 26.859 -9.422 -11.992 1 94 88 THR A O 1
ATOM 677 N N . GLU A 1 89 ? 28.984 -9.438 -12.445 1 93.56 89 GLU A N 1
ATOM 678 C CA . GLU A 1 89 ? 29.156 -8.055 -12.008 1 93.56 89 GLU A CA 1
ATOM 679 C C . GLU A 1 89 ? 28.438 -7.086 -12.945 1 93.56 89 GLU A C 1
ATOM 681 O O . GLU A 1 89 ? 28.078 -5.98 -12.539 1 93.56 89 GLU A O 1
ATOM 686 N N . ASN A 1 90 ? 28.078 -7.547 -14.133 1 95.62 90 ASN A N 1
ATOM 687 C CA . ASN A 1 90 ? 27.5 -6.629 -15.117 1 95.62 90 ASN A CA 1
ATOM 688 C C . ASN A 1 90 ? 26.172 -7.152 -15.664 1 95.62 90 ASN A C 1
ATOM 690 O O . ASN A 1 90 ? 25.656 -6.633 -16.656 1 95.62 90 ASN A O 1
ATOM 694 N N . VAL A 1 91 ? 25.641 -8.094 -15.039 1 98.25 91 VAL A N 1
ATOM 695 C CA . VAL A 1 91 ? 24.453 -8.75 -15.586 1 98.25 91 VAL A CA 1
ATOM 696 C C . VAL A 1 91 ? 23.203 -8.156 -14.945 1 98.25 91 VAL A C 1
ATOM 698 O O . VAL A 1 91 ? 23.172 -7.883 -13.742 1 98.25 91 VAL A O 1
ATOM 701 N N . PHE A 1 92 ? 22.25 -7.867 -15.719 1 98.69 92 PHE A N 1
ATOM 702 C CA . PHE A 1 92 ? 20.875 -7.535 -15.328 1 98.69 92 PHE A CA 1
ATOM 703 C C . PHE A 1 92 ? 19.906 -8.609 -15.789 1 98.69 92 PHE A C 1
ATOM 705 O O . PHE A 1 92 ? 19.859 -8.938 -16.984 1 98.69 92 PHE A O 1
ATOM 712 N N . VAL A 1 93 ? 19.172 -9.219 -14.898 1 98.88 93 VAL A N 1
ATOM 713 C CA . VAL A 1 93 ? 18.203 -10.258 -15.258 1 98.88 93 VAL A CA 1
ATOM 714 C C . VAL A 1 93 ? 16.859 -9.609 -15.562 1 98.88 93 VAL A C 1
ATOM 716 O O . VAL A 1 93 ? 16.359 -8.789 -14.789 1 98.88 93 VAL A O 1
ATOM 719 N N . LEU A 1 94 ? 16.266 -9.914 -16.672 1 98.94 94 LEU A N 1
ATOM 720 C CA . LEU A 1 94 ? 14.969 -9.422 -17.094 1 98.94 94 LEU A CA 1
ATOM 721 C C . LEU A 1 94 ? 13.977 -10.57 -17.25 1 98.94 94 LEU A C 1
ATOM 723 O O . LEU A 1 94 ? 14.156 -11.438 -18.109 1 98.94 94 LEU A O 1
ATOM 727 N N . SER A 1 95 ? 13.016 -10.609 -16.406 1 98.88 95 SER A N 1
ATOM 728 C CA . SER A 1 95 ? 11.93 -11.578 -16.484 1 98.88 95 SER A CA 1
ATOM 729 C C . SER A 1 95 ? 10.805 -11.07 -17.375 1 98.88 95 SER A C 1
ATOM 731 O O . SER A 1 95 ? 10.227 -10.008 -17.109 1 98.88 95 SER A O 1
ATOM 733 N N . VAL A 1 96 ? 10.484 -11.766 -18.422 1 98.75 96 VAL A N 1
ATOM 734 C CA . VAL A 1 96 ? 9.367 -11.422 -19.297 1 98.75 96 VAL A CA 1
ATOM 735 C C . VAL A 1 96 ? 8.367 -12.578 -19.344 1 98.75 96 VAL A C 1
ATOM 737 O O . VAL A 1 96 ? 8.602 -13.578 -20.031 1 98.75 96 VAL A O 1
ATOM 740 N N . GLY A 1 97 ? 7.324 -12.477 -18.609 1 97.81 97 GLY A N 1
ATOM 741 C CA . GLY A 1 97 ? 6.371 -13.562 -18.516 1 97.81 97 GLY A CA 1
ATOM 742 C C . GLY A 1 97 ? 5.512 -13.492 -17.266 1 97.81 97 GLY A C 1
ATOM 743 O O . GLY A 1 97 ? 5.195 -12.406 -16.781 1 97.81 97 GLY A O 1
ATOM 744 N N . GLY A 1 98 ? 5.07 -14.602 -16.812 1 96.5 98 GLY A N 1
ATOM 745 C CA . GLY A 1 98 ? 4.234 -14.664 -15.617 1 96.5 98 GLY A CA 1
ATOM 746 C C . GLY A 1 98 ? 5.027 -14.859 -14.336 1 96.5 98 GLY A C 1
ATOM 747 O O . GLY A 1 98 ? 6.246 -14.664 -14.328 1 96.5 98 GLY A O 1
ATOM 748 N N . GLY A 1 99 ? 4.328 -15.18 -13.305 1 96.69 99 GLY A N 1
ATOM 749 C CA . GLY A 1 99 ? 4.922 -15.352 -11.984 1 96.69 99 GLY A CA 1
ATOM 750 C C . GLY A 1 99 ? 5.957 -16.453 -11.938 1 96.69 99 GLY A C 1
ATOM 751 O O . GLY A 1 99 ? 6.938 -16.375 -11.195 1 96.69 99 GLY A O 1
ATOM 752 N N . SER A 1 100 ? 5.75 -17.531 -12.711 1 95.81 100 SER A N 1
ATOM 753 C CA . SER A 1 100 ? 6.695 -18.641 -12.734 1 95.81 100 SER A CA 1
ATOM 754 C C . SER A 1 100 ? 8.062 -18.188 -13.242 1 95.81 100 SER A C 1
ATOM 756 O O . SER A 1 100 ? 9.094 -18.594 -12.703 1 95.81 100 SER A O 1
ATOM 758 N N . VAL A 1 101 ? 8.023 -17.391 -14.289 1 98.19 101 VAL A N 1
ATOM 759 C CA . VAL A 1 101 ? 9.266 -16.875 -14.844 1 98.19 101 VAL A CA 1
ATOM 760 C C . VAL A 1 101 ? 9.938 -15.953 -13.836 1 98.19 101 VAL A C 1
ATOM 762 O O . VAL A 1 101 ? 11.148 -16.047 -13.609 1 98.19 101 VAL A O 1
ATOM 765 N N . ALA A 1 102 ? 9.141 -15.102 -13.195 1 98.44 102 ALA A N 1
ATOM 766 C CA . ALA A 1 102 ? 9.672 -14.195 -12.18 1 98.44 102 ALA A CA 1
ATOM 767 C C . ALA A 1 102 ? 10.281 -14.977 -11.016 1 98.44 102 ALA A C 1
ATOM 769 O O . ALA A 1 102 ? 11.359 -14.641 -10.539 1 98.44 102 ALA A O 1
ATOM 770 N N . ASP A 1 103 ? 9.609 -16.016 -10.562 1 97.25 103 ASP A N 1
ATOM 771 C CA . ASP A 1 103 ? 10.133 -16.859 -9.5 1 97.25 103 ASP A CA 1
ATOM 772 C C . ASP A 1 103 ? 11.477 -17.469 -9.906 1 97.25 103 ASP A C 1
ATOM 774 O O . ASP A 1 103 ? 12.438 -17.453 -9.133 1 97.25 103 ASP A O 1
ATOM 778 N N . GLY A 1 104 ? 11.438 -18.062 -11.062 1 97.62 104 GLY A N 1
ATOM 779 C CA . GLY A 1 104 ? 12.688 -18.609 -11.562 1 97.62 104 GLY A CA 1
ATOM 780 C C . GLY A 1 104 ? 13.82 -17.609 -11.594 1 97.62 104 GLY A C 1
ATOM 781 O O . GLY A 1 104 ? 14.945 -17.922 -11.195 1 97.62 104 GLY A O 1
ATOM 782 N N . CYS A 1 105 ? 13.516 -16.406 -12.047 1 98.69 105 CYS A N 1
ATOM 783 C CA . CYS A 1 105 ? 14.523 -15.359 -12.156 1 98.69 105 CYS A CA 1
ATOM 784 C C . CYS A 1 105 ? 15.039 -14.961 -10.781 1 98.69 105 CYS A C 1
ATOM 786 O O . CYS A 1 105 ? 16.219 -14.656 -10.625 1 98.69 105 CYS A O 1
ATOM 788 N N . LYS A 1 106 ? 14.18 -14.906 -9.812 1 97.44 106 LYS A N 1
ATOM 789 C CA . LYS A 1 106 ? 14.633 -14.617 -8.453 1 97.44 106 LYS A CA 1
ATOM 790 C C . LYS A 1 106 ? 15.664 -15.641 -7.988 1 97.44 106 LYS A C 1
ATOM 792 O O . LYS A 1 106 ? 16.672 -15.281 -7.379 1 97.44 106 LYS A O 1
ATOM 797 N N . PHE A 1 107 ? 15.391 -16.875 -8.242 1 96.12 107 PHE A N 1
ATOM 798 C CA . PHE A 1 107 ? 16.344 -17.938 -7.91 1 96.12 107 PHE A CA 1
ATOM 799 C C . PHE A 1 107 ? 17.656 -17.734 -8.664 1 96.12 107 PHE A C 1
ATOM 801 O O . PHE A 1 107 ? 18.734 -17.828 -8.086 1 96.12 107 PHE A O 1
ATOM 808 N N . ILE A 1 108 ? 17.562 -17.469 -9.961 1 97.25 108 ILE A N 1
ATOM 809 C CA . ILE A 1 108 ? 18.75 -17.25 -10.797 1 97.25 108 ILE A CA 1
ATOM 810 C C . ILE A 1 108 ? 19.578 -16.109 -10.211 1 97.25 108 ILE A C 1
ATOM 812 O O . ILE A 1 108 ? 20.797 -16.234 -10.086 1 97.25 108 ILE A O 1
ATOM 816 N N . CYS A 1 109 ? 18.922 -15.008 -9.82 1 97.75 109 CYS A N 1
ATOM 817 C CA . CYS A 1 109 ? 19.609 -13.828 -9.297 1 97.75 109 CYS A CA 1
ATOM 818 C C . CYS A 1 109 ? 20.391 -14.172 -8.031 1 97.75 109 CYS A C 1
ATOM 820 O O . CYS A 1 109 ? 21.516 -13.734 -7.863 1 97.75 109 CYS A O 1
ATOM 822 N N . ALA A 1 110 ? 19.797 -14.93 -7.16 1 95.12 110 ALA A N 1
ATOM 823 C CA . ALA A 1 110 ? 20.438 -15.305 -5.902 1 95.12 110 ALA A CA 1
ATOM 824 C C . ALA A 1 110 ? 21.531 -16.344 -6.133 1 95.12 110 ALA A C 1
ATOM 826 O O . ALA A 1 110 ? 22.641 -16.203 -5.609 1 95.12 110 ALA A O 1
ATOM 827 N N . ALA A 1 111 ? 21.25 -17.359 -6.926 1 93.75 111 ALA A N 1
ATOM 828 C CA . ALA A 1 111 ? 22.141 -18.484 -7.137 1 93.75 111 ALA A CA 1
ATOM 829 C C . ALA A 1 111 ? 23.391 -18.062 -7.91 1 93.75 111 ALA A C 1
ATOM 831 O O . ALA A 1 111 ? 24.484 -18.578 -7.68 1 93.75 111 ALA A O 1
ATOM 832 N N . ALA A 1 112 ? 23.25 -17.141 -8.797 1 95 112 ALA A N 1
ATOM 833 C CA . ALA A 1 112 ? 24.344 -16.719 -9.672 1 95 112 ALA A CA 1
ATOM 834 C C . ALA A 1 112 ? 25.484 -16.125 -8.859 1 95 112 ALA A C 1
ATOM 836 O O . ALA A 1 112 ? 26.656 -16.234 -9.25 1 95 112 ALA A O 1
ATOM 837 N N . VAL A 1 113 ? 25.188 -15.547 -7.73 1 93 113 VAL A N 1
ATOM 838 C CA . VAL A 1 113 ? 26.234 -14.875 -6.961 1 93 113 VAL A CA 1
ATOM 839 C C . VAL A 1 113 ? 26.484 -15.641 -5.66 1 93 113 VAL A C 1
ATOM 841 O O . VAL A 1 113 ? 27.203 -15.148 -4.777 1 93 113 VAL A O 1
ATOM 844 N N . TYR A 1 114 ? 25.875 -16.734 -5.512 1 86.56 114 TYR A N 1
ATOM 845 C CA . TYR A 1 114 ? 26.031 -17.562 -4.32 1 86.56 114 TYR A CA 1
ATOM 846 C C . TYR A 1 114 ? 27.391 -18.25 -4.312 1 86.56 114 TYR A C 1
ATOM 848 O O . TYR A 1 114 ? 27.766 -18.906 -5.281 1 86.56 114 TYR A O 1
ATOM 856 N N . THR A 1 115 ? 28.219 -18.031 -3.211 1 79.31 115 THR A N 1
ATOM 857 C CA . THR A 1 115 ? 29.594 -18.531 -3.213 1 79.31 115 THR A CA 1
ATOM 858 C C . THR A 1 115 ? 29.812 -19.5 -2.053 1 79.31 115 THR A C 1
ATOM 860 O O . THR A 1 115 ? 30.828 -20.188 -1.994 1 79.31 115 THR A O 1
ATOM 863 N N . LYS A 1 116 ? 29.047 -19.516 -1.068 1 72.81 116 LYS A N 1
ATOM 864 C CA . LYS A 1 116 ? 29.328 -20.266 0.157 1 72.81 116 LYS A CA 1
ATOM 865 C C . LYS A 1 116 ? 29.406 -21.766 -0.113 1 72.81 116 LYS A C 1
ATOM 867 O O . LYS A 1 116 ? 30.328 -22.438 0.338 1 72.81 116 LYS A O 1
ATOM 872 N N . SER A 1 117 ? 28.344 -22.453 -0.459 1 63.03 117 SER A N 1
ATOM 873 C CA . SER A 1 117 ? 28.422 -23.859 -0.83 1 63.03 117 SER A CA 1
ATOM 874 C C . SER A 1 117 ? 27.75 -24.125 -2.17 1 63.03 117 SER A C 1
ATOM 876 O O . SER A 1 117 ? 26.516 -24.094 -2.264 1 63.03 117 SER A O 1
ATOM 878 N N . THR A 1 118 ? 28.625 -24.234 -3.191 1 59.53 118 THR A N 1
ATOM 879 C CA . THR A 1 118 ? 28.125 -24.359 -4.555 1 59.53 118 THR A CA 1
ATOM 880 C C . THR A 1 118 ? 27.453 -25.719 -4.77 1 59.53 118 THR A C 1
ATOM 882 O O . THR A 1 118 ? 26.719 -25.906 -5.738 1 59.53 118 THR A O 1
ATOM 885 N N . GLU A 1 119 ? 27.703 -26.609 -3.932 1 59.03 119 GLU A N 1
ATOM 886 C CA . GLU A 1 119 ? 27.109 -27.938 -4.129 1 59.03 119 GLU A CA 1
ATOM 887 C C . GLU A 1 119 ? 25.641 -27.953 -3.744 1 59.03 119 GLU A C 1
ATOM 889 O O . GLU A 1 119 ? 24.859 -28.75 -4.277 1 59.03 119 GLU A O 1
ATOM 894 N N . TYR A 1 120 ? 25.328 -26.828 -3.045 1 64.88 120 TYR A N 1
ATOM 895 C CA . TYR A 1 120 ? 24 -27.016 -2.488 1 64.88 120 TYR A CA 1
ATOM 896 C C . TYR A 1 120 ? 23.172 -25.734 -2.611 1 64.88 120 TYR A C 1
ATOM 898 O O . TYR A 1 120 ? 22.781 -25.156 -1.604 1 64.88 120 TYR A O 1
ATOM 906 N N . TYR A 1 121 ? 22.906 -25.453 -3.844 1 72.62 121 TYR A N 1
ATOM 907 C CA . TYR A 1 121 ? 22.078 -24.281 -4.113 1 72.62 121 TYR A CA 1
ATOM 908 C C . TYR A 1 121 ? 20.703 -24.438 -3.473 1 72.62 121 TYR A C 1
ATOM 910 O O . TYR A 1 121 ? 20 -23.453 -3.24 1 72.62 121 TYR A O 1
ATOM 918 N N . GLN A 1 122 ? 20.422 -25.641 -3.176 1 67.56 122 GLN A N 1
ATOM 919 C CA . GLN A 1 122 ? 19.156 -25.953 -2.533 1 67.56 122 GLN A CA 1
ATOM 920 C C . GLN A 1 122 ? 19.078 -25.312 -1.144 1 67.56 122 GLN A C 1
ATOM 922 O O . GLN A 1 122 ? 17.984 -25.094 -0.614 1 67.56 122 GLN A O 1
ATOM 927 N N . ASP A 1 123 ? 20.188 -24.969 -0.632 1 70.31 123 ASP A N 1
ATOM 928 C CA . ASP A 1 123 ? 20.25 -24.359 0.692 1 70.31 123 ASP A CA 1
ATOM 929 C C . ASP A 1 123 ? 19.609 -22.969 0.687 1 70.31 123 ASP A C 1
ATOM 931 O O . ASP A 1 123 ? 19.203 -22.469 1.736 1 70.31 123 ASP A O 1
ATOM 935 N N . LEU A 1 124 ? 19.625 -22.453 -0.497 1 73.12 124 LEU A N 1
ATOM 936 C CA . LEU A 1 124 ? 19 -21.141 -0.637 1 73.12 124 LEU A CA 1
ATOM 937 C C . LEU A 1 124 ? 17.5 -21.219 -0.397 1 73.12 124 LEU A C 1
ATOM 939 O O . LEU A 1 124 ? 16.859 -20.219 -0.103 1 73.12 124 LEU A O 1
ATOM 943 N N . CYS A 1 125 ? 16.953 -22.453 -0.458 1 71.38 125 CYS A N 1
ATOM 944 C CA . CYS A 1 125 ? 15.508 -22.609 -0.515 1 71.38 125 CYS A CA 1
ATOM 945 C C . CYS A 1 125 ? 15 -23.406 0.675 1 71.38 125 CYS A C 1
ATOM 947 O O . CYS A 1 125 ? 13.852 -23.844 0.686 1 71.38 125 CYS A O 1
ATOM 949 N N . ILE A 1 126 ? 15.852 -23.734 1.482 1 60.44 126 ILE A N 1
ATOM 950 C CA . ILE A 1 126 ? 15.422 -24.562 2.611 1 60.44 126 ILE A CA 1
ATOM 951 C C . ILE A 1 126 ? 15.422 -23.719 3.887 1 60.44 126 ILE A C 1
ATOM 953 O O . ILE A 1 126 ? 16.234 -22.797 4.035 1 60.44 126 ILE A O 1
ATOM 957 N N . GLU A 1 127 ? 14.336 -24 4.57 1 57.47 127 GLU A N 1
ATOM 958 C CA . GLU A 1 127 ? 14.258 -23.359 5.875 1 57.47 127 GLU A CA 1
ATOM 959 C C . GLU A 1 127 ? 15.516 -23.609 6.695 1 57.47 127 GLU A C 1
ATOM 961 O O . GLU A 1 127 ? 15.969 -24.75 6.805 1 57.47 127 GLU A O 1
ATOM 966 N N . GLY A 1 128 ? 16.062 -22.594 7.172 1 53 128 GLY A N 1
ATOM 967 C CA . GLY A 1 128 ? 17.297 -22.75 7.934 1 53 128 GLY A CA 1
ATOM 968 C C . GLY A 1 128 ? 18.531 -22.797 7.059 1 53 128 GLY A C 1
ATOM 969 O O . GLY A 1 128 ? 19.656 -22.953 7.562 1 53 128 GLY A O 1
ATOM 970 N N . GLY A 1 129 ? 18.203 -22.719 5.793 1 60.16 129 GLY A N 1
ATOM 971 C CA . GLY A 1 129 ? 19.344 -22.719 4.898 1 60.16 129 GLY A CA 1
ATOM 972 C C . GLY A 1 129 ? 20.109 -21.406 4.906 1 60.16 129 GLY A C 1
ATOM 973 O O . GLY A 1 129 ? 20.219 -20.75 5.945 1 60.16 129 GLY A O 1
ATOM 974 N N . VAL A 1 130 ? 20.781 -21.188 3.816 1 66 130 VAL A N 1
ATOM 975 C CA . VAL A 1 130 ? 21.672 -20.031 3.719 1 66 130 VAL A CA 1
ATOM 976 C C . VAL A 1 130 ? 20.859 -18.781 3.434 1 66 130 VAL A C 1
ATOM 978 O O . VAL A 1 130 ? 19.875 -18.812 2.676 1 66 130 VAL A O 1
ATOM 981 N N . LYS A 1 131 ? 21.25 -17.812 4.145 1 77.94 131 LYS A N 1
ATOM 982 C CA . LYS A 1 131 ? 20.641 -16.516 3.957 1 77.94 131 LYS A CA 1
ATOM 983 C C . LYS A 1 131 ? 21.156 -15.828 2.695 1 77.94 131 LYS A C 1
ATOM 985 O O . LYS A 1 131 ? 22.359 -15.812 2.449 1 77.94 131 LYS A O 1
ATOM 990 N N . VAL A 1 132 ? 20.297 -15.484 1.866 1 84.62 132 VAL A N 1
ATOM 991 C CA . VAL A 1 132 ? 20.656 -14.68 0.701 1 84.62 132 VAL A CA 1
ATOM 992 C C . VAL A 1 132 ? 21.125 -13.305 1.151 1 84.62 132 VAL A C 1
ATOM 994 O O . VAL A 1 132 ? 20.422 -12.602 1.889 1 84.62 132 VAL A O 1
ATOM 997 N N . ASP A 1 133 ? 22.281 -12.93 0.8 1 87.19 133 ASP A N 1
ATOM 998 C CA . ASP A 1 133 ? 22.797 -11.641 1.262 1 87.19 133 ASP A CA 1
ATOM 999 C C . ASP A 1 133 ? 23.094 -10.719 0.086 1 87.19 133 ASP A C 1
ATOM 1001 O O . ASP A 1 133 ? 23.453 -9.555 0.282 1 87.19 133 ASP A O 1
ATOM 1005 N N . CYS A 1 134 ? 22.953 -11.289 -1.099 1 91.88 134 CYS A N 1
ATOM 1006 C CA . CYS A 1 134 ? 23.078 -10.5 -2.314 1 91.88 134 CYS A CA 1
ATOM 1007 C C . CYS A 1 134 ? 22.406 -11.188 -3.49 1 91.88 134 CYS A C 1
ATOM 1009 O O . CYS A 1 134 ? 22.141 -12.391 -3.438 1 91.88 134 CYS A O 1
ATOM 1011 N N . ALA A 1 135 ? 22.094 -10.508 -4.57 1 96.44 135 ALA A N 1
ATOM 1012 C CA . ALA A 1 135 ? 21.469 -11.031 -5.781 1 96.44 135 ALA A CA 1
ATOM 1013 C C . ALA A 1 135 ? 21.703 -10.102 -6.965 1 96.44 135 ALA A C 1
ATOM 1015 O O . ALA A 1 135 ? 22 -8.914 -6.781 1 96.44 135 ALA A O 1
ATOM 1016 N N . LEU A 1 136 ? 21.688 -10.617 -8.141 1 98 136 LEU A N 1
ATOM 1017 C CA . LEU A 1 136 ? 21.688 -9.797 -9.344 1 98 136 LEU A CA 1
ATOM 1018 C C . LEU A 1 136 ? 20.438 -8.914 -9.406 1 98 136 LEU A C 1
ATOM 1020 O O . LEU A 1 136 ? 19.391 -9.266 -8.844 1 98 136 LEU A O 1
ATOM 1024 N N . PRO A 1 137 ? 20.578 -7.707 -10 1 98.38 137 PRO A N 1
ATOM 1025 C CA . PRO A 1 137 ? 19.359 -6.895 -10.18 1 98.38 137 PRO A CA 1
ATOM 1026 C C . PRO A 1 137 ? 18.344 -7.547 -11.102 1 98.38 137 PRO A C 1
ATOM 1028 O O . PRO A 1 137 ? 18.719 -8.164 -12.102 1 98.38 137 PRO A O 1
ATOM 1031 N N . LEU A 1 138 ? 17.109 -7.438 -10.773 1 98.81 138 LEU A N 1
ATOM 1032 C CA . LEU A 1 138 ? 16.016 -8.078 -11.484 1 98.81 138 LEU A CA 1
ATOM 1033 C C . LEU A 1 138 ? 14.953 -7.055 -11.875 1 98.81 138 LEU A C 1
ATOM 1035 O O . LEU A 1 138 ? 14.594 -6.184 -11.078 1 98.81 138 LEU A O 1
ATOM 1039 N N . GLY A 1 139 ? 14.516 -7.043 -13.086 1 98.88 139 GLY A N 1
ATOM 1040 C CA . GLY A 1 139 ? 13.32 -6.363 -13.57 1 98.88 139 GLY A CA 1
ATOM 1041 C C . GLY A 1 139 ? 12.289 -7.312 -14.141 1 98.88 139 GLY A C 1
ATOM 1042 O O . GLY A 1 139 ? 12.625 -8.391 -14.625 1 98.88 139 GLY A O 1
ATOM 1043 N N . VAL A 1 140 ? 11.016 -6.945 -14.109 1 98.88 140 VAL A N 1
ATOM 1044 C CA . VAL A 1 140 ? 9.953 -7.844 -14.547 1 98.88 140 VAL A CA 1
ATOM 1045 C C . VAL A 1 140 ? 9.039 -7.113 -15.531 1 98.88 140 VAL A C 1
ATOM 1047 O O . VAL A 1 140 ? 8.633 -5.973 -15.281 1 98.88 140 VAL A O 1
ATOM 1050 N N . VAL A 1 141 ? 8.805 -7.68 -16.672 1 98.88 141 VAL A N 1
ATOM 1051 C CA . VAL A 1 141 ? 7.676 -7.367 -17.531 1 98.88 141 VAL A CA 1
ATOM 1052 C C . VAL A 1 141 ? 6.594 -8.438 -17.391 1 98.88 141 VAL A C 1
ATOM 1054 O O . VAL A 1 141 ? 6.754 -9.562 -17.875 1 98.88 141 VAL A O 1
ATOM 1057 N N . LEU A 1 142 ? 5.555 -8.086 -16.766 1 98.62 142 LEU A N 1
ATOM 1058 C CA . LEU A 1 142 ? 4.566 -9.062 -16.328 1 98.62 142 LEU A CA 1
ATOM 1059 C C . LEU A 1 142 ? 3.535 -9.32 -17.422 1 98.62 142 LEU A C 1
ATOM 1061 O O . LEU A 1 142 ? 3 -8.375 -18.016 1 98.62 142 LEU A O 1
ATOM 1065 N N . THR A 1 143 ? 3.232 -10.594 -17.656 1 97.69 143 THR A N 1
ATOM 1066 C CA . THR A 1 143 ? 2.26 -10.898 -18.703 1 97.69 143 THR A CA 1
ATOM 1067 C C . THR A 1 143 ? 1.119 -11.75 -18.156 1 97.69 143 THR A C 1
ATOM 1069 O O . THR A 1 143 ? 0.126 -11.984 -18.844 1 97.69 143 THR A O 1
ATOM 1072 N N . LEU A 1 144 ? 1.223 -12.211 -16.922 1 96.44 144 LEU A N 1
ATOM 1073 C CA . LEU A 1 144 ? 0.183 -12.992 -16.266 1 96.44 144 LEU A CA 1
ATOM 1074 C C . LEU A 1 144 ? 0.096 -12.648 -14.781 1 96.44 144 LEU A C 1
ATOM 1076 O O . LEU A 1 144 ? 0.877 -13.156 -13.977 1 96.44 144 LEU A O 1
ATOM 1080 N N . PRO A 1 145 ? -0.834 -11.82 -14.414 1 96.81 145 PRO A N 1
ATOM 1081 C CA . PRO A 1 145 ? -0.972 -11.422 -13.016 1 96.81 145 PRO A CA 1
ATOM 1082 C C . PRO A 1 145 ? -1.654 -12.484 -12.156 1 96.81 145 PRO A C 1
ATOM 1084 O O . PRO A 1 145 ? -2.732 -12.969 -12.508 1 96.81 145 PRO A O 1
ATOM 1087 N N . ALA A 1 146 ? -1.035 -12.875 -11.047 1 95.88 146 ALA A N 1
ATOM 1088 C CA . ALA A 1 146 ? -1.636 -13.82 -10.117 1 95.88 146 ALA A CA 1
ATOM 1089 C C . ALA A 1 146 ? -0.874 -13.844 -8.789 1 95.88 146 ALA A C 1
ATOM 1091 O O . ALA A 1 146 ? -1.465 -13.664 -7.727 1 95.88 146 ALA A O 1
ATOM 1092 N N . THR A 1 147 ? 0.448 -13.891 -8.875 1 94 147 THR A N 1
ATOM 1093 C CA . THR A 1 147 ? 1.246 -14.312 -7.73 1 94 147 THR A CA 1
ATOM 1094 C C . THR A 1 147 ? 1.838 -13.109 -7.004 1 94 147 THR A C 1
ATOM 1096 O O . THR A 1 147 ? 2.389 -13.242 -5.91 1 94 147 THR A O 1
ATOM 1099 N N . GLY A 1 148 ? 1.764 -11.945 -7.625 1 97.62 148 GLY A N 1
ATOM 1100 C CA . GLY A 1 148 ? 2.439 -10.789 -7.055 1 97.62 148 GLY A CA 1
ATOM 1101 C C . GLY A 1 148 ? 3.953 -10.891 -7.125 1 97.62 148 GLY A C 1
ATOM 1102 O O . GLY A 1 148 ? 4.66 -10.039 -6.586 1 97.62 148 GLY A O 1
ATOM 1103 N N . SER A 1 149 ? 4.512 -11.82 -7.805 1 97.81 149 SER A N 1
ATOM 1104 C CA . SER A 1 149 ? 5.941 -12.117 -7.844 1 97.81 149 SER A CA 1
ATOM 1105 C C . SER A 1 149 ? 6.73 -10.93 -8.398 1 97.81 149 SER A C 1
ATOM 1107 O O . SER A 1 149 ? 7.914 -10.773 -8.086 1 97.81 149 SER A O 1
ATOM 1109 N N . GLU A 1 150 ? 6.125 -10.078 -9.172 1 98.62 150 GLU A N 1
ATOM 1110 C CA . GLU A 1 150 ? 6.754 -8.891 -9.734 1 98.62 150 GLU A CA 1
ATOM 1111 C C . GLU A 1 150 ? 7.047 -7.852 -8.656 1 98.62 150 GLU A C 1
ATOM 1113 O O . GLU A 1 150 ? 7.789 -6.898 -8.891 1 98.62 150 GLU A O 1
ATOM 1118 N N . SER A 1 151 ? 6.504 -8.102 -7.449 1 98.31 151 SER A N 1
ATOM 1119 C CA . SER A 1 151 ? 6.664 -7.09 -6.41 1 98.31 151 SER A CA 1
ATOM 1120 C C . SER A 1 151 ? 6.812 -7.73 -5.031 1 98.31 151 SER A C 1
ATOM 1122 O O . SER A 1 151 ? 6.348 -7.18 -4.031 1 98.31 151 SER A O 1
ATOM 1124 N N . ASN A 1 152 ? 7.309 -8.891 -4.918 1 97.69 152 ASN A N 1
ATOM 1125 C CA . ASN A 1 152 ? 7.641 -9.531 -3.648 1 97.69 152 ASN A CA 1
ATOM 1126 C C . ASN A 1 152 ? 8.945 -10.32 -3.744 1 97.69 152 ASN A C 1
ATOM 1128 O O . ASN A 1 152 ? 9.562 -10.375 -4.809 1 97.69 152 ASN A O 1
ATOM 1132 N N . GLY A 1 153 ? 9.453 -10.867 -2.617 1 96.25 153 GLY A N 1
ATOM 1133 C CA . GLY A 1 153 ? 10.734 -11.555 -2.58 1 96.25 153 GLY A CA 1
ATOM 1134 C C . GLY A 1 153 ? 10.602 -13.055 -2.418 1 96.25 153 GLY A C 1
ATOM 1135 O O . GLY A 1 153 ? 11.531 -13.719 -1.958 1 96.25 153 GLY A O 1
ATOM 1136 N N . ASN A 1 154 ? 9.43 -13.617 -2.779 1 94.06 154 ASN A N 1
ATOM 1137 C CA . ASN A 1 154 ? 9.188 -15.047 -2.627 1 94.06 154 ASN A CA 1
ATOM 1138 C C . ASN A 1 154 ? 9.258 -15.773 -3.967 1 94.06 154 ASN A C 1
ATOM 1140 O O . ASN A 1 154 ? 8.898 -15.219 -5.004 1 94.06 154 ASN A O 1
ATOM 1144 N N . ALA A 1 155 ? 9.742 -16.969 -3.912 1 94.12 155 ALA A N 1
ATOM 1145 C CA . ALA A 1 155 ? 9.789 -17.812 -5.102 1 94.12 155 ALA A CA 1
ATOM 1146 C C . ALA A 1 155 ? 9.57 -19.281 -4.738 1 94.12 155 ALA A C 1
ATOM 1148 O O . ALA A 1 155 ? 10.062 -19.75 -3.707 1 94.12 155 ALA A O 1
ATOM 1149 N N . VAL A 1 156 ? 8.844 -19.922 -5.516 1 90.31 156 VAL A N 1
ATOM 1150 C CA . VAL A 1 156 ? 8.641 -21.359 -5.375 1 90.31 156 VAL A CA 1
ATOM 1151 C C . VAL A 1 156 ? 9.25 -22.094 -6.574 1 90.31 156 VAL A C 1
ATOM 1153 O O . VAL A 1 156 ? 8.883 -21.828 -7.719 1 90.31 156 VAL A O 1
ATOM 1156 N N . ILE A 1 157 ? 10.164 -22.984 -6.273 1 91.5 157 ILE A N 1
ATOM 1157 C CA . ILE A 1 157 ? 10.906 -23.719 -7.293 1 91.5 157 ILE A CA 1
ATOM 1158 C C . ILE A 1 157 ? 10.656 -25.219 -7.145 1 91.5 157 ILE A C 1
ATOM 1160 O O . ILE A 1 157 ? 10.75 -25.766 -6.043 1 91.5 157 ILE A O 1
ATOM 1164 N N . SER A 1 158 ? 10.336 -25.844 -8.289 1 88 158 SER A N 1
ATOM 1165 C CA . SER A 1 158 ? 10.156 -27.297 -8.305 1 88 158 SER A CA 1
ATOM 1166 C C . SER A 1 158 ? 11.469 -28.016 -8.562 1 88 158 SER A C 1
ATOM 1168 O O . SER A 1 158 ? 12.273 -27.578 -9.391 1 88 158 SER A O 1
ATOM 1170 N N . TYR A 1 159 ? 11.688 -29.016 -7.773 1 86.62 159 TYR A N 1
ATOM 1171 C CA . TYR A 1 159 ? 12.758 -29.969 -8.062 1 86.62 159 TYR A CA 1
ATOM 1172 C C . TYR A 1 159 ? 12.188 -31.328 -8.422 1 86.62 159 TYR A C 1
ATOM 1174 O O . TYR A 1 159 ? 12.117 -32.219 -7.57 1 86.62 159 TYR A O 1
ATOM 1182 N N . ARG A 1 160 ? 11.953 -31.516 -9.609 1 82.94 160 ARG A N 1
ATOM 1183 C CA . ARG A 1 160 ? 11.211 -32.688 -10.086 1 82.94 160 ARG A CA 1
ATOM 1184 C C . ARG A 1 160 ? 11.984 -33.969 -9.82 1 82.94 160 ARG A C 1
ATOM 1186 O O . ARG A 1 160 ? 11.391 -34.969 -9.453 1 82.94 160 ARG A O 1
ATOM 1193 N N . ALA A 1 161 ? 13.258 -33.906 -9.961 1 81.44 161 ALA A N 1
ATOM 1194 C CA . ALA A 1 161 ? 14.086 -35.094 -9.773 1 81.44 161 ALA A CA 1
ATOM 1195 C C . ALA A 1 161 ? 13.961 -35.625 -8.352 1 81.44 161 ALA A C 1
ATOM 1197 O O . ALA A 1 161 ? 14.086 -36.844 -8.117 1 81.44 161 ALA A O 1
ATOM 1198 N N . LYS A 1 162 ? 13.602 -34.719 -7.426 1 76.62 162 LYS A N 1
ATOM 1199 C CA . LYS A 1 162 ? 13.5 -35.125 -6.023 1 76.62 162 LYS A CA 1
ATOM 1200 C C . LYS A 1 162 ? 12.055 -35.031 -5.535 1 76.62 162 LYS A C 1
ATOM 1202 O O . LYS A 1 162 ? 11.781 -35.25 -4.352 1 76.62 162 LYS A O 1
ATOM 1207 N N . HIS A 1 163 ? 11.141 -34.656 -6.414 1 74.81 163 HIS A N 1
ATOM 1208 C CA . HIS A 1 163 ? 9.734 -34.469 -6.07 1 74.81 163 HIS A CA 1
ATOM 1209 C C . HIS A 1 163 ? 9.57 -33.531 -4.887 1 74.81 163 HIS A C 1
ATOM 1211 O O . HIS A 1 163 ? 8.844 -33.844 -3.939 1 74.81 163 HIS A O 1
ATOM 1217 N N . MET A 1 164 ? 10.344 -32.438 -4.957 1 75.25 164 MET A N 1
ATOM 1218 C CA . MET A 1 164 ? 10.344 -31.469 -3.875 1 75.25 164 MET A CA 1
ATOM 1219 C C . MET A 1 164 ? 10.031 -30.078 -4.402 1 75.25 164 MET A C 1
ATOM 1221 O O . MET A 1 164 ? 10.297 -29.781 -5.566 1 75.25 164 MET A O 1
ATOM 1225 N N . LYS A 1 165 ? 9.461 -29.281 -3.525 1 79.88 165 LYS A N 1
ATOM 1226 C CA . LYS A 1 165 ? 9.289 -27.859 -3.773 1 79.88 165 LYS A CA 1
ATOM 1227 C C . LYS A 1 165 ? 10.156 -27.031 -2.83 1 79.88 165 LYS A C 1
ATOM 1229 O O . LYS A 1 165 ? 10.203 -27.297 -1.627 1 79.88 165 LYS A O 1
ATOM 1234 N N . TYR A 1 166 ? 10.898 -26.141 -3.482 1 82.06 166 TYR A N 1
ATOM 1235 C CA . TYR A 1 166 ? 11.758 -25.234 -2.73 1 82.06 166 TYR A CA 1
ATOM 1236 C C . TYR A 1 166 ? 11.156 -23.828 -2.666 1 82.06 166 TYR A C 1
ATOM 1238 O O . TYR A 1 166 ? 10.562 -23.359 -3.637 1 82.06 166 TYR A O 1
ATOM 1246 N N . CYS A 1 167 ? 11.25 -23.25 -1.49 1 85.38 167 CYS A N 1
ATOM 1247 C CA . CYS A 1 167 ? 10.773 -21.891 -1.303 1 85.38 167 CYS A CA 1
ATOM 1248 C C . CYS A 1 167 ? 11.93 -20.938 -0.996 1 85.38 167 CYS A C 1
ATOM 1250 O O . CYS A 1 167 ? 12.773 -21.234 -0.149 1 85.38 167 CYS A O 1
ATOM 1252 N N . LEU A 1 168 ? 12.07 -19.906 -1.725 1 89.75 168 LEU A N 1
ATOM 1253 C CA . LEU A 1 168 ? 13.039 -18.844 -1.511 1 89.75 168 LEU A CA 1
ATOM 1254 C C . LEU A 1 168 ? 12.352 -17.547 -1.082 1 89.75 168 LEU A C 1
ATOM 1256 O O . LEU A 1 168 ? 11.312 -17.188 -1.637 1 89.75 168 LEU A O 1
ATOM 1260 N N . ALA A 1 169 ? 12.781 -16.938 -0.038 1 91.19 169 ALA A N 1
ATOM 1261 C CA . ALA A 1 169 ? 12.281 -15.648 0.41 1 91.19 169 ALA A CA 1
ATOM 1262 C C . ALA A 1 169 ? 13.43 -14.742 0.851 1 91.19 169 ALA A C 1
ATOM 1264 O O . ALA A 1 169 ? 14.234 -15.117 1.711 1 91.19 169 ALA A O 1
ATOM 1265 N N . SER A 1 170 ? 13.57 -13.633 0.229 1 93.5 170 SER A N 1
ATOM 1266 C CA . SER A 1 170 ? 14.625 -12.695 0.592 1 93.5 170 SER A CA 1
ATOM 1267 C C . SER A 1 170 ? 14.32 -11.297 0.082 1 93.5 170 SER A C 1
ATOM 1269 O O . SER A 1 170 ? 13.805 -11.125 -1.024 1 93.5 170 SER A O 1
ATOM 1271 N N . PRO A 1 171 ? 14.641 -10.273 0.863 1 92.69 171 PRO A N 1
ATOM 1272 C CA . PRO A 1 171 ? 14.492 -8.906 0.358 1 92.69 171 PRO A CA 1
ATOM 1273 C C . PRO A 1 171 ? 15.445 -8.602 -0.797 1 92.69 171 PRO A C 1
ATOM 1275 O O . PRO A 1 171 ? 15.219 -7.66 -1.556 1 92.69 171 PRO A O 1
ATOM 1278 N N . TYR A 1 172 ? 16.469 -9.414 -1.008 1 94.62 172 TYR A N 1
ATOM 1279 C CA . TYR A 1 172 ? 17.5 -9.125 -2 1 94.62 172 TYR A CA 1
ATOM 1280 C C . TYR A 1 172 ? 17.031 -9.516 -3.398 1 94.62 172 TYR A C 1
ATOM 1282 O O . TYR A 1 172 ? 17.625 -9.102 -4.395 1 94.62 172 TYR A O 1
ATOM 1290 N N . VAL A 1 173 ? 15.953 -10.273 -3.457 1 96.38 173 VAL A N 1
ATOM 1291 C CA . VAL A 1 173 ? 15.539 -10.742 -4.777 1 96.38 173 VAL A CA 1
ATOM 1292 C C . VAL A 1 173 ? 14.266 -10.016 -5.207 1 96.38 173 VAL A C 1
ATOM 1294 O O . VAL A 1 173 ? 13.633 -10.398 -6.191 1 96.38 173 VAL A O 1
ATOM 1297 N N . TYR A 1 174 ? 13.875 -8.969 -4.457 1 97.88 174 TYR A N 1
ATOM 1298 C CA . TYR A 1 174 ? 12.812 -8.109 -4.961 1 97.88 174 TYR A CA 1
ATOM 1299 C C . TYR A 1 174 ? 13.172 -7.547 -6.332 1 97.88 174 TYR A C 1
ATOM 1301 O O . TYR A 1 174 ? 14.297 -7.082 -6.543 1 97.88 174 TYR A O 1
ATOM 1309 N N . PRO A 1 175 ? 12.242 -7.617 -7.262 1 98.75 175 PRO A N 1
ATOM 1310 C CA . PRO A 1 175 ? 12.531 -6.871 -8.492 1 98.75 175 PRO A CA 1
ATOM 1311 C C . PRO A 1 175 ? 12.766 -5.383 -8.234 1 98.75 175 PRO A C 1
ATOM 1313 O O . PRO A 1 175 ? 12.094 -4.781 -7.398 1 98.75 175 PRO A O 1
ATOM 1316 N N . LYS A 1 176 ? 13.758 -4.844 -8.898 1 98.5 176 LYS A N 1
ATOM 1317 C CA . LYS A 1 176 ? 13.992 -3.406 -8.812 1 98.5 176 LYS A CA 1
ATOM 1318 C C . LYS A 1 176 ? 12.789 -2.619 -9.328 1 98.5 176 LYS A C 1
ATOM 1320 O O . LYS A 1 176 ? 12.445 -1.572 -8.781 1 98.5 176 LYS A O 1
ATOM 1325 N N . TRP A 1 177 ? 12.227 -3.115 -10.367 1 98.75 177 TRP A N 1
ATOM 1326 C CA . TRP A 1 177 ? 11.039 -2.527 -10.961 1 98.75 177 TRP A CA 1
ATOM 1327 C C . TRP A 1 177 ? 10.195 -3.59 -11.664 1 98.75 177 TRP A C 1
ATOM 1329 O O . TRP A 1 177 ? 10.688 -4.688 -11.945 1 98.75 177 TRP A O 1
ATOM 1339 N N . ALA A 1 178 ? 8.977 -3.289 -11.914 1 98.88 178 ALA A N 1
ATOM 1340 C CA . ALA A 1 178 ? 8.062 -4.125 -12.695 1 98.88 178 ALA A CA 1
ATOM 1341 C C . ALA A 1 178 ? 7.207 -3.279 -13.633 1 98.88 178 ALA A C 1
ATOM 1343 O O . ALA A 1 178 ? 6.695 -2.229 -13.242 1 98.88 178 ALA A O 1
ATOM 1344 N N . ILE A 1 179 ? 7.148 -3.67 -14.859 1 98.88 179 ILE A N 1
ATOM 1345 C CA . ILE A 1 179 ? 6.234 -3.078 -15.828 1 98.88 179 ILE A CA 1
ATOM 1346 C C . ILE A 1 179 ? 4.953 -3.904 -15.906 1 98.88 179 ILE A C 1
ATOM 1348 O O . ILE A 1 179 ? 4.996 -5.102 -16.203 1 98.88 179 ILE A O 1
ATOM 1352 N N . LEU A 1 180 ? 3.877 -3.277 -15.594 1 98.75 180 LEU A N 1
ATOM 1353 C CA . LEU A 1 180 ? 2.553 -3.887 -15.625 1 98.75 180 LEU A CA 1
ATOM 1354 C C . LEU A 1 180 ? 1.671 -3.221 -16.672 1 98.75 180 LEU A C 1
ATOM 1356 O O . LEU A 1 180 ? 1.038 -2.197 -16.406 1 98.75 180 LEU A O 1
ATOM 1360 N N . ASP A 1 181 ? 1.633 -3.748 -17.844 1 98.44 181 ASP A N 1
ATOM 1361 C CA . ASP A 1 181 ? 0.757 -3.295 -18.922 1 98.44 181 ASP A CA 1
ATOM 1362 C C . ASP A 1 181 ? -0.442 -4.227 -19.078 1 98.44 181 ASP A C 1
ATOM 1364 O O . ASP A 1 181 ? -0.3 -5.355 -19.562 1 98.44 181 ASP A O 1
ATOM 1368 N N . PRO A 1 182 ? -1.658 -3.746 -18.719 1 97.94 182 PRO A N 1
ATOM 1369 C CA . PRO A 1 182 ? -2.838 -4.613 -18.766 1 97.94 182 PRO A CA 1
ATOM 1370 C C . PRO A 1 182 ? -3.07 -5.211 -20.156 1 97.94 182 PRO A C 1
ATOM 1372 O O . PRO A 1 182 ? -3.645 -6.297 -20.281 1 97.94 182 PRO A O 1
ATOM 1375 N N . GLU A 1 183 ? -2.613 -4.598 -21.156 1 97.31 183 GLU A N 1
ATOM 1376 C CA . GLU A 1 183 ? -2.867 -5.078 -22.516 1 97.31 183 GLU A CA 1
ATOM 1377 C C . GLU A 1 183 ? -2.111 -6.375 -22.797 1 97.31 183 GLU A C 1
ATOM 1379 O O . GLU A 1 183 ? -2.48 -7.137 -23.688 1 97.31 183 GLU A O 1
ATOM 1384 N N . THR A 1 184 ? -1.079 -6.633 -22.047 1 97.44 184 THR A N 1
ATOM 1385 C CA . THR A 1 184 ? -0.324 -7.871 -22.219 1 97.44 184 THR A CA 1
ATOM 1386 C C . THR A 1 184 ? -1.164 -9.078 -21.828 1 97.44 184 THR A C 1
ATOM 1388 O O . THR A 1 184 ? -0.811 -10.219 -22.141 1 97.44 184 THR A O 1
ATOM 1391 N N . THR A 1 185 ? -2.311 -8.883 -21.188 1 97.06 185 THR A N 1
ATOM 1392 C CA . THR A 1 185 ? -3.111 -9.984 -20.656 1 97.06 185 THR A CA 1
ATOM 1393 C C . THR A 1 185 ? -4.281 -10.297 -21.578 1 97.06 185 THR A C 1
ATOM 1395 O O . THR A 1 185 ? -5.035 -11.242 -21.344 1 97.06 185 THR A O 1
ATOM 1398 N N . TYR A 1 186 ? -4.441 -9.555 -22.703 1 96.31 186 TYR A N 1
ATOM 1399 C CA . TYR A 1 186 ? -5.574 -9.719 -23.609 1 96.31 186 TYR A CA 1
ATOM 1400 C C . TYR A 1 186 ? -5.578 -11.109 -24.234 1 96.31 186 TYR A C 1
ATOM 1402 O O . TYR A 1 186 ? -6.645 -11.68 -24.484 1 96.31 186 TYR A O 1
ATOM 1410 N N . SER A 1 187 ? -4.418 -11.617 -24.422 1 94.62 187 SER A N 1
ATOM 1411 C CA . SER A 1 187 ? -4.305 -12.875 -25.156 1 94.62 187 SER A CA 1
ATOM 1412 C C . SER A 1 187 ? -4.43 -14.07 -24.219 1 94.62 187 SER A C 1
ATOM 1414 O O . SER A 1 187 ? -4.434 -15.219 -24.672 1 94.62 187 SER A O 1
ATOM 1416 N N . LEU A 1 188 ? -4.543 -13.852 -22.953 1 95.56 188 LEU A N 1
ATOM 1417 C CA . LEU A 1 188 ? -4.648 -14.961 -22.016 1 95.56 188 LEU A CA 1
ATOM 1418 C C . LEU A 1 188 ? -5.938 -15.75 -22.234 1 95.56 188 LEU A C 1
ATOM 1420 O O . LEU A 1 188 ? -7.016 -15.156 -22.344 1 95.56 188 LEU A O 1
ATOM 1424 N N . PRO A 1 189 ? -5.746 -17.062 -22.312 1 95.06 189 PRO A N 1
ATOM 1425 C CA . PRO A 1 189 ? -6.961 -17.891 -22.344 1 95.06 189 PRO A CA 1
ATOM 1426 C C . PRO A 1 189 ? -7.828 -17.703 -21.094 1 95.06 189 PRO A C 1
ATOM 1428 O O . PRO A 1 189 ? -7.312 -17.344 -20.031 1 95.06 189 PRO A O 1
ATOM 1431 N N . ALA A 1 190 ? -9.125 -17.969 -21.234 1 97.06 190 ALA A N 1
ATOM 1432 C CA . ALA A 1 190 ? -10.086 -17.828 -20.156 1 97.06 190 ALA A CA 1
ATOM 1433 C C . ALA A 1 190 ? -9.648 -18.625 -18.922 1 97.06 190 ALA A C 1
ATOM 1435 O O . ALA A 1 190 ? -9.789 -18.141 -17.797 1 97.06 190 ALA A O 1
ATOM 1436 N N . ARG A 1 191 ? -9.117 -19.781 -19.141 1 96.5 191 ARG A N 1
ATOM 1437 C CA . ARG A 1 191 ? -8.688 -20.641 -18.031 1 96.5 191 ARG A CA 1
ATOM 1438 C C . ARG A 1 191 ? -7.578 -19.984 -17.234 1 96.5 191 ARG A C 1
ATOM 1440 O O . ARG A 1 191 ? -7.613 -19.984 -16 1 96.5 191 ARG A O 1
ATOM 1447 N N . GLN A 1 192 ? -6.562 -19.438 -17.906 1 95.69 192 GLN A N 1
ATOM 1448 C CA . GLN A 1 192 ? -5.445 -18.797 -17.219 1 95.69 192 GLN A CA 1
ATOM 1449 C C . GLN A 1 192 ? -5.895 -17.516 -16.5 1 95.69 192 GLN A C 1
ATOM 1451 O O . GLN A 1 192 ? -5.414 -17.219 -15.414 1 95.69 192 GLN A O 1
ATOM 1456 N N . THR A 1 193 ? -6.801 -16.781 -17.172 1 97.75 193 THR A N 1
ATOM 1457 C CA . THR A 1 193 ? -7.387 -15.602 -16.547 1 97.75 193 THR A CA 1
ATOM 1458 C C . THR A 1 193 ? -8.117 -15.977 -15.258 1 97.75 193 THR A C 1
ATOM 1460 O O . THR A 1 193 ? -7.914 -15.352 -14.211 1 97.75 193 THR A O 1
ATOM 1463 N N . ALA A 1 194 ? -8.906 -17.031 -15.359 1 98.5 194 ALA A N 1
ATOM 1464 C CA . ALA A 1 194 ? -9.68 -17.5 -14.211 1 98.5 194 ALA A CA 1
ATOM 1465 C C . ALA A 1 194 ? -8.758 -17.969 -13.094 1 98.5 194 ALA A C 1
ATOM 1467 O O . ALA A 1 194 ? -8.984 -17.672 -11.922 1 98.5 194 ALA A O 1
ATOM 1468 N N . ASN A 1 195 ? -7.734 -18.703 -13.461 1 97.94 195 ASN A N 1
ATOM 1469 C CA . ASN A 1 195 ? -6.754 -19.188 -12.492 1 97.94 195 ASN A CA 1
ATOM 1470 C C . ASN A 1 195 ? -6.102 -18.031 -11.734 1 97.94 195 ASN A C 1
ATOM 1472 O O . ASN A 1 195 ? -5.906 -18.109 -10.523 1 97.94 195 ASN A O 1
ATOM 1476 N N . GLY A 1 196 ? -5.742 -16.984 -12.469 1 98.25 196 GLY A N 1
ATOM 1477 C CA . GLY A 1 196 ? -5.121 -15.836 -11.844 1 98.25 196 GLY A CA 1
ATOM 1478 C C . GLY A 1 196 ? -6.016 -15.164 -10.82 1 98.25 196 GLY A C 1
ATOM 1479 O O . GLY A 1 196 ? -5.562 -14.82 -9.727 1 98.25 196 GLY A O 1
ATOM 1480 N N . VAL A 1 197 ? -7.285 -15 -11.148 1 98.81 197 VAL A N 1
ATOM 1481 C CA . VAL A 1 197 ? -8.242 -14.359 -10.258 1 98.81 197 VAL A CA 1
ATOM 1482 C C . VAL A 1 197 ? -8.445 -15.211 -9.008 1 98.81 197 VAL A C 1
ATOM 1484 O O . VAL A 1 197 ? -8.398 -14.711 -7.887 1 98.81 197 VAL A O 1
ATOM 1487 N N . VAL A 1 198 ? -8.586 -16.531 -9.219 1 98.88 198 VAL A N 1
ATOM 1488 C CA . VAL A 1 198 ? -8.828 -17.453 -8.109 1 98.88 198 VAL A CA 1
ATOM 1489 C C . VAL A 1 198 ? -7.609 -17.469 -7.188 1 98.88 198 VAL A C 1
ATOM 1491 O O . VAL A 1 198 ? -7.746 -17.375 -5.965 1 98.88 198 VAL A O 1
ATOM 1494 N N . ASP A 1 199 ? -6.453 -17.594 -7.754 1 98.62 199 ASP A N 1
ATOM 1495 C CA . ASP A 1 199 ? -5.227 -17.594 -6.969 1 98.62 199 ASP A CA 1
ATOM 1496 C C . ASP A 1 199 ? -5.105 -16.312 -6.133 1 98.62 199 ASP A C 1
ATOM 1498 O O . ASP A 1 199 ? -4.746 -16.359 -4.957 1 98.62 199 ASP A O 1
ATOM 1502 N N . SER A 1 200 ? -5.414 -15.195 -6.73 1 98.81 200 SER A N 1
ATOM 1503 C CA . SER A 1 200 ? -5.34 -13.906 -6.043 1 98.81 200 SER A CA 1
ATOM 1504 C C . SER A 1 200 ? -6.32 -13.844 -4.875 1 98.81 200 SER A C 1
ATOM 1506 O O . SER A 1 200 ? -5.988 -13.328 -3.807 1 98.81 200 SER A O 1
ATOM 1508 N N . CYS A 1 201 ? -7.543 -14.375 -5.09 1 98.94 201 CYS A N 1
ATOM 1509 C CA . CYS A 1 201 ? -8.516 -14.43 -4.008 1 98.94 201 CYS A CA 1
ATOM 1510 C C . CYS A 1 201 ? -7.988 -15.273 -2.846 1 98.94 201 CYS A C 1
ATOM 1512 O O . CYS A 1 201 ? -8.133 -14.891 -1.684 1 98.94 201 CYS A O 1
ATOM 1514 N N . VAL A 1 202 ? -7.387 -16.391 -3.18 1 98.88 202 VAL A N 1
ATOM 1515 C CA . VAL A 1 202 ? -6.871 -17.281 -2.143 1 98.88 202 VAL A CA 1
ATOM 1516 C C . VAL A 1 202 ? -5.73 -16.594 -1.393 1 98.88 202 VAL A C 1
ATOM 1518 O O . VAL A 1 202 ? -5.629 -16.703 -0.169 1 98.88 202 VAL A O 1
ATOM 1521 N N . HIS A 1 203 ? -4.84 -15.891 -2.17 1 98.81 203 HIS A N 1
ATOM 1522 C CA . HIS A 1 203 ? -3.781 -15.125 -1.527 1 98.81 203 HIS A CA 1
ATOM 1523 C C . HIS A 1 203 ? -4.352 -14.172 -0.481 1 98.81 203 HIS A C 1
ATOM 1525 O O . HIS A 1 203 ? -3.861 -14.117 0.65 1 98.81 203 HIS A O 1
ATOM 1531 N N . VAL A 1 204 ? -5.375 -13.398 -0.845 1 98.88 204 VAL A N 1
ATOM 1532 C CA . VAL A 1 204 ? -5.984 -12.445 0.076 1 98.88 204 VAL A CA 1
ATOM 1533 C C . VAL A 1 204 ? -6.531 -13.18 1.296 1 98.88 204 VAL A C 1
ATOM 1535 O O . VAL A 1 204 ? -6.285 -12.781 2.436 1 98.88 204 VAL A O 1
ATOM 1538 N N . CYS A 1 205 ? -7.191 -14.297 1.092 1 98.88 205 CYS A N 1
ATOM 1539 C CA . CYS A 1 205 ? -7.836 -15.023 2.178 1 98.88 205 CYS A CA 1
ATOM 1540 C C . CYS A 1 205 ? -6.801 -15.586 3.143 1 98.88 205 CYS A C 1
ATOM 1542 O O . CYS A 1 205 ? -7.039 -15.656 4.348 1 98.88 205 CYS A O 1
ATOM 1544 N N . GLU A 1 206 ? -5.633 -16.031 2.611 1 98.69 206 GLU A N 1
ATOM 1545 C CA . GLU A 1 206 ? -4.562 -16.562 3.453 1 98.69 206 GLU A CA 1
ATOM 1546 C C . GLU A 1 206 ? -4.09 -15.523 4.465 1 98.69 206 GLU A C 1
ATOM 1548 O O . GLU A 1 206 ? -3.598 -15.867 5.539 1 98.69 206 GLU A O 1
ATOM 1553 N N . GLN A 1 207 ? -4.281 -14.289 4.152 1 98.31 207 GLN A N 1
ATOM 1554 C CA . GLN A 1 207 ? -3.781 -13.18 4.953 1 98.31 207 GLN A CA 1
ATOM 1555 C C . GLN A 1 207 ? -4.914 -12.492 5.711 1 98.31 207 GLN A C 1
ATOM 1557 O O . GLN A 1 207 ? -4.672 -11.562 6.484 1 98.31 207 GLN A O 1
ATOM 1562 N N . TYR A 1 208 ? -6.121 -12.898 5.512 1 98.56 208 TYR A N 1
ATOM 1563 C CA . TYR A 1 208 ? -7.309 -12.227 6.023 1 98.56 208 TYR A CA 1
ATOM 1564 C C . TYR A 1 208 ? -8.133 -13.164 6.902 1 98.56 208 TYR A C 1
ATOM 1566 O O . TYR A 1 208 ? -8.414 -12.859 8.062 1 98.56 208 TYR A O 1
ATOM 1574 N N . VAL A 1 209 ? -8.438 -14.367 6.426 1 98.5 209 VAL A N 1
ATOM 1575 C CA . VAL A 1 209 ? -9.352 -15.281 7.109 1 98.5 209 VAL A CA 1
ATOM 1576 C C . VAL A 1 209 ? -8.602 -16.016 8.219 1 98.5 209 VAL A C 1
ATOM 1578 O O . VAL A 1 209 ? -8.422 -17.234 8.148 1 98.5 209 VAL A O 1
ATOM 1581 N N . THR A 1 210 ? -8.156 -15.242 9.211 1 96.38 210 THR A N 1
ATOM 1582 C CA . THR A 1 210 ? -7.461 -15.742 10.391 1 96.38 210 THR A CA 1
ATOM 1583 C C . THR A 1 210 ? -8.141 -15.258 11.672 1 96.38 210 THR A C 1
ATOM 1585 O O . THR A 1 210 ? -9.359 -15.383 11.82 1 96.38 210 THR A O 1
ATOM 1588 N N . ASP A 1 211 ? -7.457 -14.57 12.547 1 91.88 211 ASP A N 1
ATOM 1589 C CA . ASP A 1 211 ? -8.031 -14.062 13.789 1 91.88 211 ASP A CA 1
ATOM 1590 C C . ASP A 1 211 ? -8.492 -12.617 13.633 1 91.88 211 ASP A C 1
ATOM 1592 O O . ASP A 1 211 ? -7.953 -11.875 12.805 1 91.88 211 ASP A O 1
ATOM 1596 N N . CYS A 1 212 ? -9.523 -12.328 14.367 1 93.56 212 CYS A N 1
ATOM 1597 C CA . CYS A 1 212 ? -9.922 -10.93 14.484 1 93.56 212 CYS A CA 1
ATOM 1598 C C . CYS A 1 212 ? -9.07 -10.211 15.523 1 93.56 212 CYS A C 1
ATOM 1600 O O . CYS A 1 212 ? -9.32 -10.336 16.734 1 93.56 212 CYS A O 1
ATOM 1602 N N . ILE A 1 213 ? -8.117 -9.43 15.117 1 95.5 213 ILE A N 1
ATOM 1603 C CA . ILE A 1 213 ? -7.199 -8.812 16.062 1 95.5 213 ILE A CA 1
ATOM 1604 C C . ILE A 1 213 ? -7.238 -7.297 15.906 1 95.5 213 ILE A C 1
ATOM 1606 O O . ILE A 1 213 ? -6.23 -6.617 16.109 1 95.5 213 ILE A O 1
ATOM 1610 N N . ASP A 1 214 ? -8.297 -6.766 15.328 1 96.12 214 ASP A N 1
ATOM 1611 C CA . ASP A 1 214 ? -8.586 -5.34 15.219 1 96.12 214 ASP A CA 1
ATOM 1612 C C . ASP A 1 214 ? -7.582 -4.648 14.297 1 96.12 214 ASP A C 1
ATOM 1614 O O . ASP A 1 214 ? -7.164 -3.518 14.562 1 96.12 214 ASP A O 1
ATOM 1618 N N . ALA A 1 215 ? -7.043 -5.359 13.336 1 97.69 215 ALA A N 1
ATOM 1619 C CA . ALA A 1 215 ? -6.23 -4.758 12.281 1 97.69 215 ALA A CA 1
ATOM 1620 C C . ALA A 1 215 ? -7.109 -4.238 11.148 1 97.69 215 ALA A C 1
ATOM 1622 O O . ALA A 1 215 ? -7.102 -4.785 10.039 1 97.69 215 ALA A O 1
ATOM 1623 N N . ASP A 1 216 ? -7.766 -3.152 11.422 1 98.31 216 ASP A N 1
ATOM 1624 C CA . ASP A 1 216 ? -8.875 -2.68 10.594 1 98.31 216 ASP A CA 1
ATOM 1625 C C . ASP A 1 216 ? -8.383 -2.244 9.211 1 98.31 216 ASP A C 1
ATOM 1627 O O . ASP A 1 216 ? -9.078 -2.447 8.211 1 98.31 216 ASP A O 1
ATOM 1631 N N . VAL A 1 217 ? -7.219 -1.629 9.133 1 98.56 217 VAL A N 1
ATOM 1632 C CA . VAL A 1 217 ? -6.715 -1.178 7.84 1 98.56 217 VAL A CA 1
ATOM 1633 C C . VAL A 1 217 ? -6.461 -2.381 6.934 1 98.56 217 VAL A C 1
ATOM 1635 O O . VAL A 1 217 ? -6.871 -2.389 5.77 1 98.56 217 VAL A O 1
ATOM 1638 N N . GLN A 1 218 ? -5.84 -3.414 7.484 1 98.19 218 GLN A N 1
ATOM 1639 C CA . GLN A 1 218 ? -5.543 -4.629 6.727 1 98.19 218 GLN A CA 1
ATOM 1640 C C . GLN A 1 218 ? -6.824 -5.367 6.359 1 98.19 218 GLN A C 1
ATOM 1642 O O . GLN A 1 218 ? -6.977 -5.832 5.227 1 98.19 218 GLN A O 1
ATOM 1647 N N . ASP A 1 219 ? -7.73 -5.445 7.324 1 98.31 219 ASP A N 1
ATOM 1648 C CA . ASP A 1 219 ? -9 -6.125 7.074 1 98.31 219 ASP A CA 1
ATOM 1649 C C . ASP A 1 219 ? -9.773 -5.441 5.953 1 98.31 219 ASP A C 1
ATOM 1651 O O . ASP A 1 219 ? -10.203 -6.098 5 1 98.31 219 ASP A O 1
ATOM 1655 N N . ARG A 1 220 ? -9.906 -4.156 6.09 1 98.69 220 ARG A N 1
ATOM 1656 C CA . ARG A 1 220 ? -10.727 -3.424 5.129 1 98.69 220 ARG A CA 1
ATOM 1657 C C . ARG A 1 220 ? -10.078 -3.424 3.748 1 98.69 220 ARG A C 1
ATOM 1659 O O . ARG A 1 220 ? -10.773 -3.441 2.729 1 98.69 220 ARG A O 1
ATOM 1666 N N . TYR A 1 221 ? -8.75 -3.357 3.666 1 98.69 221 TYR A N 1
ATOM 1667 C CA . TYR A 1 221 ? -8.094 -3.412 2.365 1 98.69 221 TYR A CA 1
ATOM 1668 C C . TYR A 1 221 ? -8.219 -4.797 1.745 1 98.69 221 TYR A C 1
ATOM 1670 O O . TYR A 1 221 ? -8.438 -4.926 0.538 1 98.69 221 TYR A O 1
ATOM 1678 N N . SER A 1 222 ? -8.055 -5.859 2.559 1 98.88 222 SER A N 1
ATOM 1679 C CA . SER A 1 222 ? -8.266 -7.219 2.068 1 98.88 222 SER A CA 1
ATOM 1680 C C . SER A 1 222 ? -9.672 -7.387 1.507 1 98.88 222 SER A C 1
ATOM 1682 O O . SER A 1 222 ? -9.859 -7.969 0.435 1 98.88 222 SER A O 1
ATOM 1684 N N . GLU A 1 223 ? -10.633 -6.879 2.201 1 98.88 223 GLU A N 1
ATOM 1685 C CA . GLU A 1 223 ? -12.023 -6.934 1.756 1 98.88 223 GLU A CA 1
ATOM 1686 C C . GLU A 1 223 ? -12.219 -6.156 0.455 1 98.88 223 GLU A C 1
ATOM 1688 O O . GLU A 1 223 ? -12.938 -6.605 -0.439 1 98.88 223 GLU A O 1
ATOM 1693 N N . ALA A 1 224 ? -11.516 -5 0.379 1 98.81 224 ALA A N 1
ATOM 1694 C CA . ALA A 1 224 ? -11.539 -4.211 -0.85 1 98.81 224 ALA A CA 1
ATOM 1695 C C . ALA A 1 224 ? -10.992 -5.016 -2.027 1 98.81 224 ALA A C 1
ATOM 1697 O O . ALA A 1 224 ? -11.594 -5.031 -3.105 1 98.81 224 ALA A O 1
ATOM 1698 N N . LEU A 1 225 ? -9.93 -5.695 -1.832 1 98.88 225 LEU A N 1
ATOM 1699 C CA . LEU A 1 225 ? -9.297 -6.473 -2.896 1 98.88 225 LEU A CA 1
ATOM 1700 C C . LEU A 1 225 ? -10.203 -7.625 -3.326 1 98.88 225 LEU A C 1
ATOM 1702 O O . LEU A 1 225 ? -10.328 -7.906 -4.52 1 98.88 225 LEU A O 1
ATOM 1706 N N . LEU A 1 226 ? -10.828 -8.312 -2.334 1 98.94 226 LEU A N 1
ATOM 1707 C CA . LEU A 1 226 ? -11.742 -9.398 -2.668 1 98.94 226 LEU A CA 1
ATOM 1708 C C . LEU A 1 226 ? -12.906 -8.891 -3.508 1 98.94 226 LEU A C 1
ATOM 1710 O O . LEU A 1 226 ? -13.273 -9.508 -4.508 1 98.94 226 LEU A O 1
ATOM 1714 N N . LYS A 1 227 ? -13.453 -7.73 -3.146 1 98.88 227 LYS A N 1
ATOM 1715 C CA . LYS A 1 227 ? -14.555 -7.152 -3.906 1 98.88 227 LYS A CA 1
ATOM 1716 C C . LYS A 1 227 ? -14.125 -6.828 -5.336 1 98.88 227 LYS A C 1
ATOM 1718 O O . LYS A 1 227 ? -14.867 -7.105 -6.285 1 98.88 227 LYS A O 1
ATOM 1723 N N . VAL A 1 228 ? -12.961 -6.25 -5.492 1 98.88 228 VAL A N 1
ATOM 1724 C CA . VAL A 1 228 ? -12.445 -5.879 -6.805 1 98.88 228 VAL A CA 1
ATOM 1725 C C . VAL A 1 228 ? -12.258 -7.129 -7.66 1 98.88 228 VAL A C 1
ATOM 1727 O O . VAL A 1 228 ? -12.641 -7.148 -8.836 1 98.88 228 VAL A O 1
ATOM 1730 N N . LEU A 1 229 ? -11.672 -8.172 -7.059 1 98.94 229 LEU A N 1
ATOM 1731 C CA . LEU A 1 229 ? -11.398 -9.406 -7.789 1 98.94 229 LEU A CA 1
ATOM 1732 C C . LEU A 1 229 ? -12.695 -10.102 -8.188 1 98.94 229 LEU A C 1
ATOM 1734 O O . LEU A 1 229 ? -12.812 -10.602 -9.312 1 98.94 229 LEU A O 1
ATOM 1738 N N . ILE A 1 230 ? -13.656 -10.109 -7.312 1 98.88 230 ILE A N 1
ATOM 1739 C CA . ILE A 1 230 ? -14.922 -10.773 -7.59 1 98.88 230 ILE A CA 1
ATOM 1740 C C . ILE A 1 230 ? -15.68 -10.008 -8.672 1 98.88 230 ILE A C 1
ATOM 1742 O O . ILE A 1 230 ? -16.156 -10.602 -9.641 1 98.88 230 ILE A O 1
ATOM 1746 N N . GLU A 1 231 ? -15.727 -8.672 -8.578 1 98.62 231 GLU A N 1
ATOM 1747 C CA . GLU A 1 231 ? -16.453 -7.848 -9.539 1 98.62 231 GLU A CA 1
ATOM 1748 C C . GLU A 1 231 ? -15.789 -7.879 -10.906 1 98.62 231 GLU A C 1
ATOM 1750 O O . GLU A 1 231 ? -16.453 -8.117 -11.922 1 98.62 231 GLU A O 1
ATOM 1755 N N . ASN A 1 232 ? -14.523 -7.652 -10.938 1 98.75 232 ASN A N 1
ATOM 1756 C CA . ASN A 1 232 ? -13.82 -7.598 -12.219 1 98.75 232 ASN A CA 1
ATOM 1757 C C . ASN A 1 232 ? -13.586 -8.992 -12.789 1 98.75 232 ASN A C 1
ATOM 1759 O O . ASN A 1 232 ? -13.531 -9.172 -14.008 1 98.75 232 ASN A O 1
ATOM 1763 N N . GLY A 1 233 ? -13.438 -9.984 -11.867 1 98.75 233 GLY A N 1
ATOM 1764 C CA . GLY A 1 233 ? -13.406 -11.359 -12.344 1 98.75 233 GLY A CA 1
ATOM 1765 C C . GLY A 1 233 ? -14.656 -11.75 -13.117 1 98.75 233 GLY A C 1
ATOM 1766 O O . GLY A 1 233 ? -14.562 -12.414 -14.156 1 98.75 233 GLY A O 1
ATOM 1767 N N . THR A 1 234 ? -15.797 -11.328 -12.648 1 98.62 234 THR A N 1
ATOM 1768 C CA . THR A 1 234 ? -17.062 -11.578 -13.336 1 98.62 234 THR A CA 1
ATOM 1769 C C . THR A 1 234 ? -17.094 -10.883 -14.695 1 98.62 234 THR A C 1
ATOM 1771 O O . THR A 1 234 ? -17.422 -11.5 -15.703 1 98.62 234 THR A O 1
ATOM 1774 N N . LYS A 1 235 ? -16.641 -9.641 -14.781 1 98.56 235 LYS A N 1
ATOM 1775 C CA . LYS A 1 235 ? -16.688 -8.82 -15.992 1 98.56 235 LYS A CA 1
ATOM 1776 C C . LYS A 1 235 ? -15.719 -9.336 -17.047 1 98.56 235 LYS A C 1
ATOM 1778 O O . LYS A 1 235 ? -16 -9.281 -18.25 1 98.56 235 LYS A O 1
ATOM 1783 N N . VAL A 1 236 ? -14.555 -9.867 -16.594 1 98.31 236 VAL A N 1
ATOM 1784 C CA . VAL A 1 236 ? -13.516 -10.258 -17.547 1 98.31 236 VAL A CA 1
ATOM 1785 C C . VAL A 1 236 ? -13.945 -11.523 -18.281 1 98.31 236 VAL A C 1
ATOM 1787 O O . VAL A 1 236 ? -13.562 -11.742 -19.438 1 98.31 236 VAL A O 1
ATOM 1790 N N . MET A 1 237 ? -14.75 -12.367 -17.625 1 97.56 237 MET A N 1
ATOM 1791 C CA . MET A 1 237 ? -15.242 -13.586 -18.266 1 97.56 237 MET A CA 1
ATOM 1792 C C . MET A 1 237 ? -16.219 -13.25 -19.391 1 97.56 237 MET A C 1
ATOM 1794 O O . MET A 1 237 ? -16.312 -13.984 -20.391 1 97.56 237 MET A O 1
ATOM 1798 N N . GLU A 1 238 ? -16.828 -12.094 -19.266 1 96.88 238 GLU A N 1
ATOM 1799 C CA . GLU A 1 238 ? -17.812 -11.641 -20.25 1 96.88 238 GLU A CA 1
ATOM 1800 C C . GLU A 1 238 ? -17.141 -10.812 -21.359 1 96.88 238 GLU A C 1
ATOM 1802 O O . GLU A 1 238 ? -17.516 -10.906 -22.516 1 96.88 238 GLU A O 1
ATOM 1807 N N . ASP A 1 239 ? -16.234 -10 -20.969 1 97.38 239 ASP A N 1
ATOM 1808 C CA . ASP A 1 239 ? -15.508 -9.102 -21.859 1 97.38 239 ASP A CA 1
ATOM 1809 C C . ASP A 1 239 ? -14.008 -9.164 -21.609 1 97.38 239 ASP A C 1
ATOM 1811 O O . ASP A 1 239 ? -13.438 -8.273 -20.984 1 97.38 239 ASP A O 1
ATOM 1815 N N . PRO A 1 240 ? -13.383 -10.117 -22.203 1 97 240 PRO A N 1
ATOM 1816 C CA . PRO A 1 240 ? -12 -10.445 -21.859 1 97 240 PRO A CA 1
ATOM 1817 C C . PRO A 1 240 ? -11.016 -9.352 -22.266 1 97 240 PRO A C 1
ATOM 1819 O O . PRO A 1 240 ? -9.875 -9.336 -21.781 1 97 240 PRO A O 1
ATOM 1822 N N . ASN A 1 241 ? -11.359 -8.391 -23.172 1 96.81 241 ASN A N 1
ATOM 1823 C CA . ASN A 1 241 ? -10.406 -7.395 -23.641 1 96.81 241 ASN A CA 1
ATOM 1824 C C . ASN A 1 241 ? -10.789 -5.992 -23.172 1 96.81 241 ASN A C 1
ATOM 1826 O O . ASN A 1 241 ? -10.414 -5 -23.797 1 96.81 241 ASN A O 1
ATOM 1830 N N . ASN A 1 242 ? -11.562 -5.961 -22.109 1 97.44 242 ASN A N 1
ATOM 1831 C CA . ASN A 1 242 ? -11.875 -4.68 -21.469 1 97.44 242 ASN A CA 1
ATOM 1832 C C . ASN A 1 242 ? -10.695 -4.148 -20.672 1 97.44 242 ASN A C 1
ATOM 1834 O O . ASN A 1 242 ? -10.32 -4.734 -19.656 1 97.44 242 ASN A O 1
ATOM 1838 N N . TYR A 1 243 ? -10.141 -3.041 -21.047 1 98.06 243 TYR A N 1
ATOM 1839 C CA . TYR A 1 243 ? -8.914 -2.514 -20.453 1 98.06 243 TYR A CA 1
ATOM 1840 C C . TYR A 1 243 ? -9.094 -2.258 -18.969 1 98.06 243 TYR A C 1
ATOM 1842 O O . TYR A 1 243 ? -8.242 -2.639 -18.156 1 98.06 243 TYR A O 1
ATOM 1850 N N . ALA A 1 244 ? -10.164 -1.598 -18.609 1 97.94 244 ALA A N 1
ATOM 1851 C CA . ALA A 1 244 ? -10.375 -1.241 -17.219 1 97.94 244 ALA A CA 1
ATOM 1852 C C . ALA A 1 244 ? -10.445 -2.486 -16.344 1 97.94 244 ALA A C 1
ATOM 1854 O O . ALA A 1 244 ? -9.891 -2.51 -15.234 1 97.94 244 ALA A O 1
ATOM 1855 N N . VAL A 1 245 ? -11.133 -3.498 -16.844 1 98.44 245 VAL A N 1
ATOM 1856 C CA . VAL A 1 245 ? -11.312 -4.746 -16.109 1 98.44 245 VAL A CA 1
ATOM 1857 C C . VAL A 1 245 ? -9.961 -5.438 -15.93 1 98.44 245 VAL A C 1
ATOM 1859 O O . VAL A 1 245 ? -9.602 -5.84 -14.82 1 98.44 245 VAL A O 1
ATOM 1862 N N . ARG A 1 246 ? -9.188 -5.508 -17.016 1 98.56 246 ARG A N 1
ATOM 1863 C CA . ARG A 1 246 ? -7.867 -6.133 -16.984 1 98.56 246 ARG A CA 1
ATOM 1864 C C . ARG A 1 246 ? -6.918 -5.363 -16.078 1 98.56 246 ARG A C 1
ATOM 1866 O O . ARG A 1 246 ? -6.129 -5.961 -15.344 1 98.56 246 ARG A O 1
ATOM 1873 N N . ALA A 1 247 ? -7.016 -4.039 -16.125 1 98.62 247 ALA A N 1
ATOM 1874 C CA . ALA A 1 247 ? -6.164 -3.191 -15.297 1 98.62 247 ALA A CA 1
ATOM 1875 C C . ALA A 1 247 ? -6.438 -3.432 -13.812 1 98.62 247 ALA A C 1
ATOM 1877 O O . ALA A 1 247 ? -5.504 -3.547 -13.016 1 98.62 247 ALA A O 1
ATOM 1878 N N . ASN A 1 248 ? -7.68 -3.527 -13.461 1 98.69 248 ASN A N 1
ATOM 1879 C CA . ASN A 1 248 ? -8.047 -3.73 -12.062 1 98.69 248 ASN A CA 1
ATOM 1880 C C . ASN A 1 248 ? -7.645 -5.121 -11.578 1 98.69 248 ASN A C 1
ATOM 1882 O O . ASN A 1 248 ? -7.16 -5.273 -10.453 1 98.69 248 ASN A O 1
ATOM 1886 N N . ILE A 1 249 ? -7.828 -6.125 -12.406 1 98.75 249 ILE A N 1
ATOM 1887 C CA . ILE A 1 249 ? -7.438 -7.477 -12.023 1 98.75 249 ILE A CA 1
ATOM 1888 C C . ILE A 1 249 ? -5.922 -7.543 -11.836 1 98.75 249 ILE A C 1
ATOM 1890 O O . ILE A 1 249 ? -5.434 -8.094 -10.844 1 98.75 249 ILE A O 1
ATOM 1894 N N . MET A 1 250 ? -5.156 -6.984 -12.773 1 98.75 250 MET A N 1
ATOM 1895 C CA . MET A 1 250 ? -3.697 -6.996 -12.711 1 98.75 250 MET A CA 1
ATOM 1896 C C . MET A 1 250 ? -3.199 -6.312 -11.445 1 98.75 250 MET A C 1
ATOM 1898 O O . MET A 1 250 ? -2.375 -6.867 -10.711 1 98.75 250 MET A O 1
ATOM 1902 N N . TRP A 1 251 ? -3.744 -5.176 -11.172 1 98.56 251 TRP A N 1
ATOM 1903 C CA . TRP A 1 251 ? -3.291 -4.398 -10.023 1 98.56 251 TRP A CA 1
ATOM 1904 C C . TRP A 1 251 ? -3.729 -5.055 -8.719 1 98.56 251 TRP A C 1
ATOM 1906 O O . TRP A 1 251 ? -2.959 -5.109 -7.758 1 98.56 251 TRP A O 1
ATOM 1916 N N . ALA A 1 252 ? -4.949 -5.574 -8.672 1 98.81 252 ALA A N 1
ATOM 1917 C CA . ALA A 1 252 ? -5.441 -6.262 -7.48 1 98.81 252 ALA A CA 1
ATOM 1918 C C . ALA A 1 252 ? -4.613 -7.508 -7.188 1 98.81 252 ALA A C 1
ATOM 1920 O O . ALA A 1 252 ? -4.332 -7.812 -6.023 1 98.81 252 ALA A O 1
ATOM 1921 N N . ALA A 1 253 ? -4.258 -8.227 -8.234 1 98.81 253 ALA A N 1
ATOM 1922 C CA . ALA A 1 253 ? -3.438 -9.422 -8.055 1 98.81 253 ALA A CA 1
ATOM 1923 C C . ALA A 1 253 ? -2.07 -9.07 -7.477 1 98.81 253 ALA A C 1
ATOM 1925 O O . ALA A 1 253 ? -1.563 -9.773 -6.598 1 98.81 253 ALA A O 1
ATOM 1926 N N . THR A 1 254 ? -1.463 -8 -7.938 1 98.56 254 THR A N 1
ATOM 1927 C CA . THR A 1 254 ? -0.2 -7.527 -7.379 1 98.56 254 THR A CA 1
ATOM 1928 C C . THR A 1 254 ? -0.356 -7.188 -5.902 1 98.56 254 THR A C 1
ATOM 1930 O O . THR A 1 254 ? 0.457 -7.605 -5.074 1 98.56 254 THR A O 1
ATOM 1933 N N . GLN A 1 255 ? -1.429 -6.527 -5.586 1 98.38 255 GLN A N 1
ATOM 1934 C CA . GLN A 1 255 ? -1.684 -6.078 -4.219 1 98.38 255 GLN A CA 1
ATOM 1935 C C . GLN A 1 255 ? -1.997 -7.258 -3.303 1 98.38 255 GLN A C 1
ATOM 1937 O O . GLN A 1 255 ? -1.731 -7.199 -2.1 1 98.38 255 GLN A O 1
ATOM 1942 N N . ALA A 1 256 ? -2.51 -8.289 -3.846 1 98.62 256 ALA A N 1
ATOM 1943 C CA . ALA A 1 256 ? -2.908 -9.461 -3.068 1 98.62 256 ALA A CA 1
ATOM 1944 C C . ALA A 1 256 ? -1.696 -10.141 -2.438 1 98.62 256 ALA A C 1
ATOM 1946 O O . ALA A 1 256 ? -1.821 -10.836 -1.427 1 98.62 256 ALA A O 1
ATOM 1947 N N . LEU A 1 257 ? -0.514 -9.875 -2.996 1 98.19 257 LEU A N 1
ATOM 1948 C CA . LEU A 1 257 ? 0.633 -10.578 -2.441 1 98.19 257 LEU A CA 1
ATOM 1949 C C . LEU A 1 257 ? 1.912 -9.766 -2.619 1 98.19 257 LEU A C 1
ATOM 1951 O O . LEU A 1 257 ? 2.967 -10.328 -2.932 1 98.19 257 LEU A O 1
ATOM 1955 N N . ASN A 1 258 ? 1.88 -8.461 -2.529 1 97.25 258 ASN A N 1
ATOM 1956 C CA . ASN A 1 258 ? 3.068 -7.613 -2.506 1 97.25 258 ASN A CA 1
ATOM 1957 C C . ASN A 1 258 ? 3.531 -7.34 -1.078 1 97.25 258 ASN A C 1
ATOM 1959 O O . ASN A 1 258 ? 4.262 -6.379 -0.834 1 97.25 258 ASN A O 1
ATOM 1963 N N . CYS A 1 259 ? 2.951 -8.07 -0.102 1 95.5 259 CYS A N 1
ATOM 1964 C CA . CYS A 1 259 ? 3.314 -8.094 1.31 1 95.5 259 CYS A CA 1
ATOM 1965 C C . CYS A 1 259 ? 2.713 -6.91 2.055 1 95.5 259 CYS A C 1
ATOM 1967 O O . CYS A 1 259 ? 3.135 -6.594 3.168 1 95.5 259 CYS A O 1
ATOM 1969 N N . TRP A 1 260 ? 1.749 -6.258 1.432 1 95.44 260 TRP A N 1
ATOM 1970 C CA . TRP A 1 260 ? 1.118 -5.121 2.092 1 95.44 260 TRP A CA 1
ATOM 1971 C C . TRP A 1 260 ? 0.045 -5.586 3.072 1 95.44 260 TRP A C 1
ATOM 1973 O O . TRP A 1 260 ? 0.063 -5.211 4.246 1 95.44 260 TRP A O 1
ATOM 1983 N N . ILE A 1 261 ? -0.823 -6.434 2.658 1 97.38 261 ILE A N 1
ATOM 1984 C CA . ILE A 1 261 ? -2.008 -6.73 3.455 1 97.38 261 ILE A CA 1
ATOM 1985 C C . ILE A 1 261 ? -1.652 -7.723 4.562 1 97.38 261 ILE A C 1
ATOM 1987 O O . ILE A 1 261 ? -2.432 -7.926 5.496 1 97.38 261 ILE A O 1
ATOM 1991 N N . CYS A 1 262 ? -0.459 -8.281 4.484 1 96.19 262 CYS A N 1
ATOM 1992 C CA . CYS A 1 262 ? -0.087 -9.25 5.508 1 96.19 262 CYS A CA 1
ATOM 1993 C C . CYS A 1 262 ? 0.527 -8.555 6.719 1 96.19 262 CYS A C 1
ATOM 1995 O O . CYS A 1 262 ? 0.775 -9.195 7.746 1 96.19 262 CYS A O 1
ATOM 1997 N N . GLN A 1 263 ? 0.774 -7.223 6.672 1 96.56 263 GLN A N 1
ATOM 1998 C CA . GLN A 1 263 ? 1.447 -6.523 7.758 1 96.56 263 GLN A CA 1
ATOM 1999 C C . GLN A 1 263 ? 0.543 -6.41 8.984 1 96.56 263 GLN A C 1
ATOM 2001 O O . GLN A 1 263 ? -0.593 -5.945 8.883 1 96.56 263 GLN A O 1
ATOM 2006 N N . GLY A 1 264 ? 1.079 -6.859 10.094 1 96.44 264 GLY A N 1
ATOM 2007 C CA . GLY A 1 264 ? 0.395 -6.676 11.359 1 96.44 264 GLY A CA 1
ATOM 2008 C C . GLY A 1 264 ? -0.731 -7.668 11.586 1 96.44 264 GLY A C 1
ATOM 2009 O O . GLY A 1 264 ? -1.535 -7.508 12.5 1 96.44 264 GLY A O 1
ATOM 2010 N N . VAL A 1 265 ? -0.859 -8.664 10.695 1 97.19 265 VAL A N 1
ATOM 2011 C CA . VAL A 1 265 ? -1.888 -9.68 10.898 1 97.19 265 VAL A CA 1
ATOM 2012 C C . VAL A 1 265 ? -1.254 -11.07 10.875 1 97.19 265 VAL A C 1
ATOM 2014 O O . VAL A 1 265 ? -0.109 -11.227 10.445 1 97.19 265 VAL A O 1
ATOM 2017 N N . ARG A 1 266 ? -2.049 -12.031 11.438 1 96.06 266 ARG A N 1
ATOM 2018 C CA . ARG A 1 266 ? -1.66 -13.43 11.312 1 96.06 266 ARG A CA 1
ATOM 2019 C C . ARG A 1 266 ? -1.943 -13.953 9.906 1 96.06 266 ARG A C 1
ATOM 2021 O O . ARG A 1 266 ? -2.822 -13.438 9.211 1 96.06 266 ARG A O 1
ATOM 2028 N N . GLN A 1 267 ? -1.173 -14.93 9.438 1 97.25 267 GLN A N 1
ATOM 2029 C CA . GLN A 1 267 ? -1.356 -15.547 8.133 1 97.25 267 GLN A CA 1
ATOM 2030 C C . GLN A 1 267 ? -1.539 -17.062 8.258 1 97.25 267 GLN A C 1
ATOM 2032 O O . GLN A 1 267 ? -1.094 -17.656 9.242 1 97.25 267 GLN A O 1
ATOM 2037 N N . ASP A 1 268 ? -2.15 -17.703 7.359 1 97.81 268 ASP A N 1
ATOM 2038 C CA . ASP A 1 268 ? -2.447 -19.141 7.418 1 97.81 268 ASP A CA 1
ATOM 2039 C C . ASP A 1 268 ? -1.657 -19.906 6.363 1 97.81 268 ASP A C 1
ATOM 2041 O O . ASP A 1 268 ? -0.693 -20.609 6.688 1 97.81 268 ASP A O 1
ATOM 2045 N N . TRP A 1 269 ? -1.764 -19.984 5.258 1 97.19 269 TRP A N 1
ATOM 2046 C CA . TRP A 1 269 ? -1.123 -20.484 4.047 1 97.19 269 TRP A CA 1
ATOM 2047 C C . TRP A 1 269 ? -1.354 -21.984 3.896 1 97.19 269 TRP A C 1
ATOM 2049 O O . TRP A 1 269 ? -0.744 -22.625 3.041 1 97.19 269 TRP A O 1
ATOM 2059 N N . ALA A 1 270 ? -2.234 -22.547 4.723 1 98.25 270 ALA A N 1
ATOM 2060 C CA . ALA A 1 270 ? -2.512 -23.984 4.664 1 98.25 270 ALA A CA 1
ATOM 2061 C C . ALA A 1 270 ? -3.07 -24.375 3.299 1 98.25 270 ALA A C 1
ATOM 2063 O O . ALA A 1 270 ? -2.691 -25.406 2.74 1 98.25 270 ALA A O 1
ATOM 2064 N N . THR A 1 271 ? -3.99 -23.562 2.77 1 98.62 271 THR A N 1
ATOM 2065 C CA . THR A 1 271 ? -4.574 -23.859 1.464 1 98.62 271 THR A CA 1
ATOM 2066 C C . THR A 1 271 ? -3.486 -23.969 0.398 1 98.62 271 THR A C 1
ATOM 2068 O O . THR A 1 271 ? -3.475 -24.906 -0.388 1 98.62 271 THR A O 1
ATOM 2071 N N . HIS A 1 272 ? -2.557 -23.047 0.405 1 97.12 272 HIS A N 1
ATOM 2072 C CA . HIS A 1 272 ? -1.485 -23.047 -0.584 1 97.12 272 HIS A CA 1
ATOM 2073 C C . HIS A 1 272 ? -0.56 -24.234 -0.394 1 97.12 272 HIS A C 1
ATOM 2075 O O . HIS A 1 272 ? -0.174 -24.891 -1.366 1 97.12 272 HIS A O 1
ATOM 2081 N N . MET A 1 273 ? -0.217 -24.5 0.88 1 95.25 273 MET A N 1
ATOM 2082 C CA . MET A 1 273 ? 0.709 -25.594 1.146 1 95.25 273 MET A CA 1
ATOM 2083 C C . MET A 1 273 ? 0.108 -26.938 0.72 1 95.25 273 MET A C 1
ATOM 2085 O O . MET A 1 273 ? 0.782 -27.75 0.088 1 95.25 273 MET A O 1
ATOM 2089 N N . ILE A 1 274 ? -1.125 -27.141 1.011 1 97 274 ILE A N 1
ATOM 2090 C CA . ILE A 1 274 ? -1.802 -28.359 0.605 1 97 274 ILE A CA 1
ATOM 2091 C C . ILE A 1 274 ? -1.979 -28.375 -0.912 1 97 274 ILE A C 1
ATOM 2093 O O . ILE A 1 274 ? -1.779 -29.406 -1.557 1 97 274 ILE A O 1
ATOM 2097 N N . GLY A 1 275 ? -2.314 -27.234 -1.463 1 95.69 275 GLY A N 1
ATOM 2098 C CA . GLY A 1 275 ? -2.445 -27.109 -2.906 1 95.69 275 GLY A CA 1
ATOM 2099 C C . GLY A 1 275 ? -1.175 -27.469 -3.652 1 95.69 275 GLY A C 1
ATOM 2100 O O . GLY A 1 275 ? -1.229 -28.094 -4.711 1 95.69 275 GLY A O 1
ATOM 2101 N N . HIS A 1 276 ? -0.053 -27.078 -3.141 1 91.5 276 HIS A N 1
ATOM 2102 C CA . HIS A 1 276 ? 1.229 -27.406 -3.754 1 91.5 276 HIS A CA 1
ATOM 2103 C C . HIS A 1 276 ? 1.413 -28.922 -3.869 1 91.5 276 HIS A C 1
ATOM 2105 O O . HIS A 1 276 ? 1.904 -29.422 -4.887 1 91.5 276 HIS A O 1
ATOM 2111 N N . GLU A 1 277 ? 1.049 -29.641 -2.85 1 91.44 277 GLU A N 1
ATOM 2112 C CA . GLU A 1 277 ? 1.151 -31.094 -2.877 1 91.44 277 GLU A CA 1
ATOM 2113 C C . GLU A 1 277 ? 0.258 -31.688 -3.961 1 91.44 277 GLU A C 1
ATOM 2115 O O . GLU A 1 277 ? 0.688 -32.562 -4.711 1 91.44 277 GLU A O 1
ATOM 2120 N N . LEU A 1 278 ? -0.958 -31.203 -4.066 1 93.81 278 LEU A N 1
ATOM 2121 C CA . LEU A 1 278 ? -1.871 -31.703 -5.09 1 93.81 278 LEU A CA 1
ATOM 2122 C C . LEU A 1 278 ? -1.311 -31.453 -6.484 1 93.81 278 LEU A C 1
ATOM 2124 O O . LEU A 1 278 ? -1.408 -32.312 -7.363 1 93.81 278 LEU A O 1
ATOM 2128 N N . THR A 1 279 ? -0.775 -30.234 -6.656 1 90.25 279 THR A N 1
ATOM 2129 C CA . THR A 1 279 ? -0.193 -29.906 -7.953 1 90.25 279 THR A CA 1
ATOM 2130 C C . THR A 1 279 ? 0.909 -30.906 -8.32 1 90.25 279 THR A C 1
ATOM 2132 O O . THR A 1 279 ? 0.973 -31.375 -9.453 1 90.25 279 THR A O 1
ATOM 2135 N N . ALA A 1 280 ? 1.729 -31.25 -7.406 1 86 280 ALA A N 1
ATOM 2136 C CA . ALA A 1 280 ? 2.859 -32.156 -7.645 1 86 280 ALA A CA 1
ATOM 2137 C C . ALA A 1 280 ? 2.383 -33.562 -7.996 1 86 280 ALA A C 1
ATOM 2139 O O . ALA A 1 280 ? 2.955 -34.188 -8.867 1 86 280 ALA A O 1
ATOM 2140 N N . TYR A 1 281 ? 1.309 -34.094 -7.367 1 90.25 281 TYR A N 1
ATOM 2141 C CA . TYR A 1 281 ? 0.881 -35.469 -7.52 1 90.25 281 TYR A CA 1
ATOM 2142 C C . TYR A 1 281 ? -0.132 -35.594 -8.648 1 90.25 281 TYR A C 1
ATOM 2144 O O . TYR A 1 281 ? -0.167 -36.625 -9.336 1 90.25 281 TYR A O 1
ATOM 2152 N N . LEU A 1 282 ? -0.953 -34.531 -8.875 1 92.94 282 LEU A N 1
ATOM 2153 C CA . LEU A 1 282 ? -2.092 -34.719 -9.766 1 92.94 282 LEU A CA 1
ATOM 2154 C C . LEU A 1 282 ? -1.884 -33.969 -11.07 1 92.94 282 LEU A C 1
ATOM 2156 O O . LEU A 1 282 ? -2.605 -34.188 -12.047 1 92.94 282 LEU A O 1
ATOM 2160 N N . GLY A 1 283 ? -0.959 -33 -11.094 1 88.31 283 GLY A N 1
ATOM 2161 C CA . GLY A 1 283 ? -0.654 -32.25 -12.305 1 88.31 283 GLY A CA 1
ATOM 2162 C C . GLY A 1 283 ? -1.681 -31.172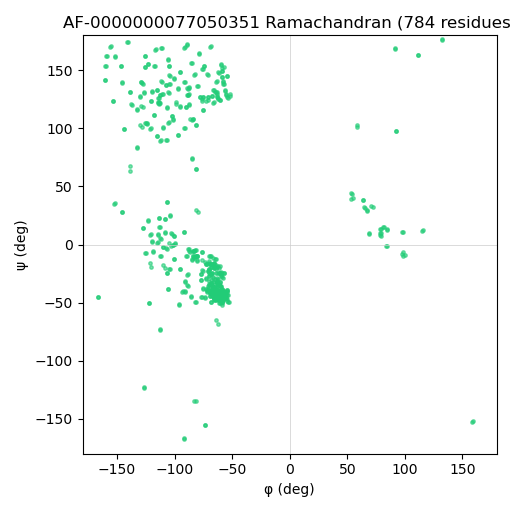 -12.609 1 88.31 283 GLY A C 1
ATOM 2163 O O . GLY A 1 283 ? -1.726 -30.641 -13.727 1 88.31 283 GLY A O 1
ATOM 2164 N N . LEU A 1 284 ? -2.525 -30.859 -11.648 1 93.25 284 LEU A N 1
ATOM 2165 C CA . LEU A 1 284 ? -3.514 -29.797 -11.812 1 93.25 284 LEU A CA 1
ATOM 2166 C C . LEU A 1 284 ? -2.855 -28.438 -11.727 1 93.25 284 LEU A C 1
ATOM 2168 O O . LEU A 1 284 ? -1.791 -28.281 -11.125 1 93.25 284 LEU A O 1
ATOM 2172 N N . ASP A 1 285 ? -3.451 -27.422 -12.367 1 92.88 285 ASP A N 1
ATOM 2173 C CA . ASP A 1 285 ? -2.996 -26.047 -12.172 1 92.88 285 ASP A CA 1
ATOM 2174 C C . ASP A 1 285 ? -3.094 -25.625 -10.703 1 92.88 285 ASP A C 1
ATOM 2176 O O . ASP A 1 285 ? -3.98 -26.094 -9.984 1 92.88 285 ASP A O 1
ATOM 2180 N N . HIS A 1 286 ? -2.211 -24.781 -10.344 1 92.62 286 HIS A N 1
ATOM 2181 C CA . HIS A 1 286 ? -2.123 -24.359 -8.953 1 92.62 286 HIS A CA 1
ATOM 2182 C C . HIS A 1 286 ? -3.459 -23.812 -8.461 1 92.62 286 HIS A C 1
ATOM 2184 O O . HIS A 1 286 ? -3.939 -24.219 -7.395 1 92.62 286 HIS A O 1
ATOM 2190 N N . ALA A 1 287 ? -4.129 -22.969 -9.211 1 96.56 287 ALA A N 1
ATOM 2191 C CA . ALA A 1 287 ? -5.383 -22.344 -8.805 1 96.56 287 ALA A CA 1
ATOM 2192 C C . ALA A 1 287 ? -6.496 -23.375 -8.68 1 96.56 287 ALA A C 1
ATOM 2194 O O . ALA A 1 287 ? -7.383 -23.25 -7.836 1 96.56 287 ALA A O 1
ATOM 2195 N N . GLN A 1 288 ? -6.449 -24.438 -9.523 1 97.62 288 GLN A N 1
ATOM 2196 C CA . GLN A 1 288 ? -7.438 -25.516 -9.461 1 97.62 288 GLN A CA 1
ATOM 2197 C C . GLN A 1 288 ? -7.336 -26.281 -8.141 1 97.62 288 GLN A C 1
ATOM 2199 O O . GLN A 1 288 ? -8.359 -26.578 -7.516 1 97.62 288 GLN A O 1
ATOM 2204 N N . THR A 1 289 ? -6.125 -26.547 -7.777 1 97.75 289 THR A N 1
ATOM 2205 C CA . THR A 1 289 ? -5.941 -27.234 -6.508 1 97.75 289 THR A CA 1
ATOM 2206 C C . THR A 1 289 ? -6.395 -26.359 -5.344 1 97.75 289 THR A C 1
ATOM 2208 O O . THR A 1 289 ? -6.957 -26.859 -4.367 1 97.75 289 THR A O 1
ATOM 2211 N N . LEU A 1 290 ? -6.184 -25.062 -5.391 1 98.62 290 LEU A N 1
ATOM 2212 C CA . LEU A 1 290 ? -6.586 -24.125 -4.336 1 98.62 290 LEU A CA 1
ATOM 2213 C C . LEU A 1 290 ? -8.102 -24.078 -4.215 1 98.62 290 LEU A C 1
ATOM 2215 O O . LEU A 1 290 ? -8.641 -24.047 -3.104 1 98.62 290 LEU A O 1
ATOM 2219 N N . ALA A 1 291 ? -8.773 -24.047 -5.387 1 98.75 291 ALA A N 1
ATOM 2220 C CA . ALA A 1 291 ? -10.234 -24.031 -5.387 1 98.75 291 ALA A CA 1
ATOM 2221 C C . ALA A 1 291 ? -10.797 -25.266 -4.715 1 98.75 291 ALA A C 1
ATOM 2223 O O . ALA A 1 291 ? -11.836 -25.203 -4.051 1 98.75 291 ALA A O 1
ATOM 2224 N N . CYS A 1 292 ? -10.141 -26.375 -4.891 1 98.62 292 CYS A N 1
ATOM 2225 C CA . CYS A 1 292 ? -10.578 -27.625 -4.289 1 98.62 292 CYS A CA 1
ATOM 2226 C C . CYS A 1 292 ? -10.359 -27.625 -2.781 1 98.62 292 CYS A C 1
ATOM 2228 O O . CYS A 1 292 ? -11.18 -28.141 -2.025 1 98.62 292 CYS A O 1
ATOM 2230 N N . ILE A 1 293 ? -9.297 -27.016 -2.332 1 98.81 293 ILE A N 1
ATOM 2231 C CA . ILE A 1 293 ? -8.812 -27.203 -0.967 1 98.81 293 ILE A CA 1
ATOM 2232 C C . ILE A 1 293 ? -9.391 -26.125 -0.062 1 98.81 293 ILE A C 1
ATOM 2234 O O . ILE A 1 293 ? -9.75 -26.391 1.088 1 98.81 293 ILE A O 1
ATOM 2238 N N . GLN A 1 294 ? -9.5 -24.859 -0.466 1 98.81 294 GLN A N 1
ATOM 2239 C CA . GLN A 1 294 ? -9.758 -23.719 0.397 1 98.81 294 GLN A CA 1
ATOM 2240 C C . GLN A 1 294 ? -11.07 -23.891 1.154 1 98.81 294 GLN A C 1
ATOM 2242 O O . GLN A 1 294 ? -11.117 -23.719 2.377 1 98.81 294 GLN A O 1
ATOM 2247 N N . PRO A 1 295 ? -12.242 -24.25 0.438 1 98.62 295 PRO A N 1
ATOM 2248 C CA . PRO A 1 295 ? -13.484 -24.406 1.198 1 98.62 295 PRO A CA 1
ATOM 2249 C C . PRO A 1 295 ? -13.383 -25.5 2.271 1 98.62 295 PRO A C 1
ATOM 2251 O O . PRO A 1 295 ? -14 -25.375 3.334 1 98.62 295 PRO A O 1
ATOM 2254 N N . ARG A 1 296 ? -12.609 -26.516 2.002 1 98.62 296 ARG A N 1
ATOM 2255 C CA . ARG A 1 296 ? -12.453 -27.609 2.959 1 98.62 296 ARG A CA 1
ATOM 2256 C C . ARG A 1 296 ? -11.609 -27.172 4.152 1 98.62 296 ARG A C 1
ATOM 2258 O O . ARG A 1 296 ? -11.844 -27.625 5.277 1 98.62 296 ARG A O 1
ATOM 2265 N N . VAL A 1 297 ? -10.539 -26.344 3.873 1 98.75 297 VAL A N 1
ATOM 2266 C CA . VAL A 1 297 ? -9.727 -25.828 4.965 1 98.75 297 VAL A CA 1
ATOM 2267 C C . VAL A 1 297 ? -10.594 -24.938 5.863 1 98.75 297 VAL A C 1
ATOM 2269 O O . VAL A 1 297 ? -10.523 -25.031 7.09 1 98.75 297 VAL A O 1
ATOM 2272 N N . PHE A 1 298 ? -11.43 -24.062 5.27 1 98.69 298 PHE A N 1
ATOM 2273 C CA . PHE A 1 298 ? -12.32 -23.188 6.023 1 98.69 298 PHE A CA 1
ATOM 2274 C C . PHE A 1 298 ? -13.258 -24 6.91 1 98.69 298 PHE A C 1
ATOM 2276 O O . PHE A 1 298 ? -13.438 -23.672 8.086 1 98.69 298 PHE A O 1
ATOM 2283 N N . ARG A 1 299 ? -13.805 -25.078 6.363 1 98.12 299 ARG A N 1
ATOM 2284 C CA . ARG A 1 299 ? -14.758 -25.891 7.117 1 98.12 299 ARG A CA 1
ATOM 2285 C C . ARG A 1 299 ? -14.055 -26.734 8.164 1 98.12 299 ARG A C 1
ATOM 2287 O O . ARG A 1 299 ? -14.586 -26.969 9.25 1 98.12 299 ARG A O 1
ATOM 2294 N N . TYR A 1 300 ? -12.898 -27.234 7.809 1 98.12 300 TYR A N 1
ATOM 2295 C CA . TYR A 1 300 ? -12.133 -28.047 8.75 1 98.12 300 TYR A CA 1
ATOM 2296 C C . TYR A 1 300 ? -11.734 -27.234 9.977 1 98.12 300 TYR A C 1
ATOM 2298 O O . TYR A 1 300 ? -11.727 -27.75 11.094 1 98.12 300 TYR A O 1
ATOM 2306 N N . ARG A 1 301 ? -11.367 -25.984 9.773 1 97.81 301 ARG A N 1
ATOM 2307 C CA . ARG A 1 301 ? -10.992 -25.094 10.867 1 97.81 301 ARG A CA 1
ATOM 2308 C C . ARG A 1 301 ? -12.078 -24.062 11.133 1 97.81 301 ARG A C 1
ATOM 2310 O O . ARG A 1 301 ? -11.781 -22.906 11.445 1 97.81 301 ARG A O 1
ATOM 2317 N N . PHE A 1 302 ? -13.32 -24.438 11.016 1 98.06 302 PHE A N 1
ATOM 2318 C CA . PHE A 1 302 ? -14.477 -23.547 11.008 1 98.06 302 PHE A CA 1
ATOM 2319 C C . PHE A 1 302 ? -14.547 -22.75 12.297 1 98.06 302 PHE A C 1
ATOM 2321 O O . PHE A 1 302 ? -14.742 -21.531 12.266 1 98.06 302 PHE A O 1
ATOM 2328 N N . GLU A 1 303 ? -14.352 -23.391 13.445 1 97.62 303 GLU A N 1
ATOM 2329 C CA . GLU A 1 303 ? -14.5 -22.734 14.734 1 97.62 303 GLU A CA 1
ATOM 2330 C C . GLU A 1 303 ? -13.477 -21.609 14.906 1 97.62 303 GLU A C 1
ATOM 2332 O O . GLU A 1 303 ? -13.797 -20.547 15.445 1 97.62 303 GLU A O 1
ATOM 2337 N N . ALA A 1 304 ? -12.297 -21.875 14.43 1 96.62 304 ALA A N 1
ATOM 2338 C CA . ALA A 1 304 ? -11.219 -20.891 14.57 1 96.62 304 ALA A CA 1
ATOM 2339 C C . ALA A 1 304 ? -11.398 -19.734 13.586 1 96.62 304 ALA A C 1
ATOM 2341 O O . ALA A 1 304 ? -10.938 -18.625 13.844 1 96.62 304 ALA A O 1
ATOM 2342 N N . LYS A 1 305 ? -12.164 -19.984 12.461 1 98 305 LYS A N 1
ATOM 2343 C CA . LYS A 1 305 ? -12.172 -19.016 11.367 1 98 305 LYS A CA 1
ATOM 2344 C C . LYS A 1 305 ? -13.531 -18.344 11.227 1 98 305 LYS A C 1
ATOM 2346 O O . LYS A 1 305 ? -13.672 -17.344 10.531 1 98 305 LYS A O 1
ATOM 2351 N N . LYS A 1 306 ? -14.57 -18.797 11.914 1 98.31 306 LYS A N 1
ATOM 2352 C CA . LYS A 1 306 ? -15.953 -18.438 11.641 1 98.31 306 LYS A CA 1
ATOM 2353 C C . LYS A 1 306 ? -16.172 -16.938 11.859 1 98.31 306 LYS A C 1
ATOM 2355 O O . LYS A 1 306 ? -16.953 -16.312 11.141 1 98.31 306 LYS A O 1
ATOM 2360 N N . ALA A 1 307 ? -15.5 -16.312 12.844 1 98.31 307 ALA A N 1
ATOM 2361 C CA . ALA A 1 307 ? -15.695 -14.875 13.078 1 98.31 307 ALA A CA 1
ATOM 2362 C C . ALA A 1 307 ? -15.266 -14.062 11.859 1 98.31 307 ALA A C 1
ATOM 2364 O O . ALA A 1 307 ? -15.992 -13.164 11.422 1 98.31 307 ALA A O 1
ATOM 2365 N N . LYS A 1 308 ? -14.102 -14.359 11.336 1 98.5 308 LYS A N 1
ATOM 2366 C CA . LYS A 1 308 ? -13.602 -13.641 10.164 1 98.5 308 LYS A CA 1
ATOM 2367 C C . LYS A 1 308 ? -14.406 -13.992 8.914 1 98.5 308 LYS A C 1
ATOM 2369 O O . LYS A 1 308 ? -14.609 -13.148 8.047 1 98.5 308 LYS A O 1
ATOM 2374 N N . LEU A 1 309 ? -14.75 -15.227 8.805 1 98.81 309 LEU A N 1
ATOM 2375 C CA . LEU A 1 309 ? -15.602 -15.633 7.695 1 98.81 309 LEU A CA 1
ATOM 2376 C C . LEU A 1 309 ? -16.938 -14.883 7.723 1 98.81 309 LEU A C 1
ATOM 2378 O O . LEU A 1 309 ? -17.438 -14.477 6.68 1 98.81 309 LEU A O 1
ATOM 2382 N N . ALA A 1 310 ? -17.5 -14.734 8.914 1 98.75 310 ALA A N 1
ATOM 2383 C CA . ALA A 1 310 ? -18.734 -13.961 9.055 1 98.75 310 ALA A CA 1
ATOM 2384 C C . ALA A 1 310 ? -18.516 -12.508 8.664 1 98.75 310 ALA A C 1
ATOM 2386 O O . ALA A 1 310 ? -19.391 -11.891 8.031 1 98.75 310 ALA A O 1
ATOM 2387 N N . GLN A 1 311 ? -17.406 -11.938 9.055 1 98.5 311 GLN A N 1
ATOM 2388 C CA . GLN A 1 311 ? -17.031 -10.586 8.648 1 98.5 311 GLN A CA 1
ATOM 2389 C C . GLN A 1 311 ? -16.953 -10.477 7.125 1 98.5 311 GLN A C 1
ATOM 2391 O O . GLN A 1 311 ? -17.422 -9.492 6.543 1 98.5 311 GLN A O 1
ATOM 2396 N N . MET A 1 312 ? -16.359 -11.477 6.484 1 98.75 312 MET A N 1
ATOM 2397 C CA . MET A 1 312 ? -16.281 -11.516 5.027 1 98.75 312 MET A CA 1
ATOM 2398 C C . MET A 1 312 ? -17.672 -11.555 4.402 1 98.75 312 MET A C 1
ATOM 2400 O O . MET A 1 312 ? -17.922 -10.883 3.404 1 98.75 312 MET A O 1
ATOM 2404 N N . ALA A 1 313 ? -18.547 -12.375 5 1 98.81 313 ALA A N 1
ATOM 2405 C CA . ALA A 1 313 ? -19.922 -12.453 4.516 1 98.81 313 ALA A CA 1
ATOM 2406 C C . ALA A 1 313 ? -20.578 -11.086 4.52 1 98.81 313 ALA A C 1
ATOM 2408 O O . ALA A 1 313 ? -21.234 -10.703 3.549 1 98.81 313 ALA A O 1
ATOM 2409 N N . GLU A 1 314 ? -20.375 -10.344 5.535 1 98.19 314 GLU A N 1
ATOM 2410 C CA . GLU A 1 314 ? -21.016 -9.039 5.703 1 98.19 314 GLU A CA 1
ATOM 2411 C C . GLU A 1 314 ? -20.359 -7.992 4.809 1 98.19 314 GLU A C 1
ATOM 2413 O O . GLU A 1 314 ? -21.062 -7.234 4.125 1 98.19 314 GLU A O 1
ATOM 2418 N N . ARG A 1 315 ? -19.047 -7.98 4.801 1 98.06 315 ARG A N 1
ATOM 2419 C CA . ARG A 1 315 ? -18.344 -6.816 4.273 1 98.06 315 ARG A CA 1
ATOM 2420 C C . ARG A 1 315 ? -17.969 -7.016 2.809 1 98.06 315 ARG A C 1
ATOM 2422 O O . ARG A 1 315 ? -17.75 -6.047 2.084 1 98.06 315 ARG A O 1
ATOM 2429 N N . VAL A 1 316 ? -17.906 -8.258 2.352 1 98.69 316 VAL A N 1
ATOM 2430 C CA . VAL A 1 316 ? -17.531 -8.531 0.966 1 98.69 316 VAL A CA 1
ATOM 2431 C C . VAL A 1 316 ? -18.766 -8.938 0.169 1 98.69 316 VAL A C 1
ATOM 2433 O O . VAL A 1 316 ? -18.969 -8.484 -0.964 1 98.69 316 VAL A O 1
ATOM 2436 N N . PHE A 1 317 ? -19.656 -9.711 0.82 1 98.56 317 PHE A N 1
ATOM 2437 C CA . PHE A 1 317 ? -20.766 -10.297 0.078 1 98.56 317 PHE A CA 1
ATOM 2438 C C . PHE A 1 317 ? -22.094 -9.648 0.484 1 98.56 317 PHE A C 1
ATOM 2440 O O . PHE A 1 317 ? -23.156 -10.023 -0.025 1 98.56 317 PHE A O 1
ATOM 2447 N N . ASP A 1 318 ? -22.094 -8.727 1.417 1 96.75 318 ASP A N 1
ATOM 2448 C CA . ASP A 1 318 ? -23.25 -7.941 1.838 1 96.75 318 ASP A CA 1
ATOM 2449 C C . ASP A 1 318 ? -24.328 -8.828 2.467 1 96.75 318 ASP A C 1
ATOM 2451 O O . ASP A 1 318 ? -25.516 -8.617 2.252 1 96.75 318 ASP A O 1
ATOM 2455 N N . VAL A 1 319 ? -23.875 -9.891 3.121 1 97.5 319 VAL A N 1
ATOM 2456 C CA . VAL A 1 319 ? -24.781 -10.734 3.895 1 97.5 319 VAL A CA 1
ATOM 2457 C C . VAL A 1 319 ? -24.938 -10.164 5.301 1 97.5 319 VAL A C 1
ATOM 2459 O O . VAL A 1 319 ? -24.094 -10.367 6.164 1 97.5 319 VAL A O 1
ATOM 2462 N N . LYS A 1 320 ? -26.062 -9.586 5.684 1 92.25 320 LYS A N 1
ATOM 2463 C CA . LYS A 1 320 ? -26.219 -8.828 6.922 1 92.25 320 LYS A CA 1
ATOM 2464 C C . LYS A 1 320 ? -27 -9.641 7.961 1 92.25 320 LYS A C 1
ATOM 2466 O O . LYS A 1 320 ? -26.906 -9.375 9.164 1 92.25 320 LYS A O 1
ATOM 2471 N N . GLU A 1 321 ? -27.75 -10.633 7.5 1 97.06 321 GLU A N 1
ATOM 2472 C CA . GLU A 1 321 ? -28.609 -11.375 8.414 1 97.06 321 GLU A CA 1
ATOM 2473 C C . GLU A 1 321 ? -28.031 -12.758 8.719 1 97.06 321 GLU A C 1
ATOM 2475 O O . GLU A 1 321 ? -27.297 -13.32 7.91 1 97.06 321 GLU A O 1
ATOM 2480 N N . GLY A 1 322 ? -28.391 -13.305 9.93 1 98 322 GLY A N 1
ATOM 2481 C CA . GLY A 1 322 ? -27.969 -14.633 10.352 1 98 322 GLY A CA 1
ATOM 2482 C C . GLY A 1 322 ? -26.984 -14.609 11.508 1 98 322 GLY A C 1
ATOM 2483 O O . GLY A 1 322 ? -26.438 -13.562 11.852 1 98 322 GLY A O 1
ATOM 2484 N N . THR A 1 323 ? -26.859 -15.758 12.117 1 98.56 323 THR A N 1
ATOM 2485 C CA . THR A 1 323 ? -25.859 -15.93 13.18 1 98.56 323 THR A CA 1
ATOM 2486 C C . THR A 1 323 ? -24.453 -15.891 12.609 1 98.56 323 THR A C 1
ATOM 2488 O O . THR A 1 323 ? -24.266 -15.898 11.391 1 98.56 323 THR A O 1
ATOM 2491 N N . VAL A 1 324 ? -23.469 -15.836 13.453 1 98.38 324 VAL A N 1
ATOM 2492 C CA . VAL A 1 324 ? -22.062 -15.852 13.047 1 98.38 324 VAL A CA 1
ATOM 2493 C C . VAL A 1 324 ? -21.797 -17.109 12.219 1 98.38 324 VAL A C 1
ATOM 2495 O O . VAL A 1 324 ? -21.141 -17.031 11.164 1 98.38 324 VAL A O 1
ATOM 2498 N N . GLU A 1 325 ? -22.297 -18.234 12.648 1 98.62 325 GLU A N 1
ATOM 2499 C CA . GLU A 1 325 ? -22.078 -19.5 11.969 1 98.62 325 GLU A CA 1
ATOM 2500 C C . GLU A 1 325 ? -22.75 -19.531 10.594 1 98.62 325 GLU A C 1
ATOM 2502 O O . GLU A 1 325 ? -22.156 -20 9.617 1 98.62 325 GLU A O 1
ATOM 2507 N N . GLU A 1 326 ? -23.953 -19 10.531 1 98.69 326 GLU A N 1
ATOM 2508 C CA . GLU A 1 326 ? -24.688 -18.969 9.273 1 98.69 326 GLU A CA 1
ATOM 2509 C C . GLU A 1 326 ? -24 -18.078 8.25 1 98.69 326 GLU A C 1
ATOM 2511 O O . GLU A 1 326 ? -23.859 -18.438 7.082 1 98.69 326 GLU A O 1
ATOM 2516 N N . LYS A 1 327 ? -23.609 -16.891 8.742 1 98.62 327 LYS A N 1
ATOM 2517 C CA . LYS A 1 327 ? -22.906 -15.969 7.855 1 98.62 327 LYS A CA 1
ATOM 2518 C C . LYS A 1 327 ? -21.578 -16.547 7.387 1 98.62 327 LYS A C 1
ATOM 2520 O O . LYS A 1 327 ? -21.219 -16.422 6.219 1 98.62 327 LYS A O 1
ATOM 2525 N N . ALA A 1 328 ? -20.828 -17.188 8.32 1 98.75 328 ALA A N 1
ATOM 2526 C CA . ALA A 1 328 ? -19.547 -17.812 7.973 1 98.75 328 ALA A CA 1
ATOM 2527 C C . ALA A 1 328 ? -19.734 -18.859 6.883 1 98.75 328 ALA A C 1
ATOM 2529 O O . ALA A 1 328 ? -18.984 -18.891 5.91 1 98.75 328 ALA A O 1
ATOM 2530 N N . GLU A 1 329 ? -20.719 -19.75 7.012 1 98.69 329 GLU A N 1
ATOM 2531 C CA . GLU A 1 329 ? -20.984 -20.781 6.016 1 98.69 329 GLU A CA 1
ATOM 2532 C C . GLU A 1 329 ? -21.375 -20.156 4.676 1 98.69 329 GLU A C 1
ATOM 2534 O O . GLU A 1 329 ? -21 -20.656 3.617 1 98.69 329 GLU A O 1
ATOM 2539 N N . LYS A 1 330 ? -22.188 -19.109 4.734 1 98.75 330 LYS A N 1
ATOM 2540 C CA . LYS A 1 330 ? -22.609 -18.422 3.512 1 98.75 330 LYS A CA 1
ATOM 2541 C C . LYS A 1 330 ? -21.406 -17.828 2.779 1 98.75 330 LYS A C 1
ATOM 2543 O O . LYS A 1 330 ? -21.359 -17.828 1.547 1 98.75 330 LYS A O 1
ATOM 2548 N N . ALA A 1 331 ? -20.453 -17.266 3.566 1 98.81 331 ALA A N 1
ATOM 2549 C CA . ALA A 1 331 ? -19.234 -16.734 2.949 1 98.81 331 ALA A CA 1
ATOM 2550 C C . ALA A 1 331 ? -18.484 -17.828 2.188 1 98.81 331 ALA A C 1
ATOM 2552 O O . ALA A 1 331 ? -18.016 -17.594 1.073 1 98.81 331 ALA A O 1
ATOM 2553 N N . ILE A 1 332 ? -18.328 -19.016 2.793 1 98.81 332 ILE A N 1
ATOM 2554 C CA . ILE A 1 332 ? -17.656 -20.141 2.158 1 98.81 332 ILE A CA 1
ATOM 2555 C C . ILE A 1 332 ? -18.391 -20.531 0.876 1 98.81 332 ILE A C 1
ATOM 2557 O O . ILE A 1 332 ? -17.766 -20.703 -0.175 1 98.81 332 ILE A O 1
ATOM 2561 N N . GLU A 1 333 ? -19.703 -20.578 0.929 1 98.75 333 GLU A N 1
ATOM 2562 C CA . GLU A 1 333 ? -20.531 -20.984 -0.205 1 98.75 333 GLU A CA 1
ATOM 2563 C C . GLU A 1 333 ? -20.422 -19.969 -1.349 1 98.75 333 GLU A C 1
ATOM 2565 O O . GLU A 1 333 ? -20.281 -20.359 -2.51 1 98.75 333 GLU A O 1
ATOM 2570 N N . LEU A 1 334 ? -20.531 -18.703 -1.014 1 98.88 334 LEU A N 1
ATOM 2571 C CA . LEU A 1 334 ? -20.516 -17.656 -2.035 1 98.88 334 LEU A CA 1
ATOM 2572 C C . LEU A 1 334 ? -19.156 -17.578 -2.719 1 98.88 334 LEU A C 1
ATOM 2574 O O . LEU A 1 334 ? -19.078 -17.375 -3.932 1 98.88 334 LEU A O 1
ATOM 2578 N N . LEU A 1 335 ? -18.094 -17.719 -1.928 1 98.75 335 LEU A N 1
ATOM 2579 C CA . LEU A 1 335 ? -16.75 -17.719 -2.52 1 98.75 335 LEU A CA 1
ATOM 2580 C C . LEU A 1 335 ? -16.562 -18.938 -3.418 1 98.75 335 LEU A C 1
ATOM 2582 O O . LEU A 1 335 ? -16.016 -18.828 -4.52 1 98.75 335 LEU A O 1
ATOM 2586 N N . ASP A 1 336 ? -16.984 -20.094 -2.939 1 98.69 336 ASP A N 1
ATOM 2587 C CA . ASP A 1 336 ? -16.922 -21.328 -3.719 1 98.69 336 ASP A CA 1
ATOM 2588 C C . ASP A 1 336 ? -17.719 -21.203 -5.008 1 98.69 336 ASP A C 1
ATOM 2590 O O . ASP A 1 336 ? -17.266 -21.625 -6.074 1 98.69 336 ASP A O 1
ATOM 2594 N N . LYS A 1 337 ? -18.891 -20.625 -4.93 1 98.69 337 LYS A N 1
ATOM 2595 C CA . LYS A 1 337 ? -19.75 -20.422 -6.105 1 98.69 337 LYS A CA 1
ATOM 2596 C C . LYS A 1 337 ? -19.094 -19.453 -7.09 1 98.69 337 LYS A C 1
ATOM 2598 O O . LYS A 1 337 ? -19.234 -19.609 -8.305 1 98.69 337 LYS A O 1
ATOM 2603 N N . PHE A 1 338 ? -18.484 -18.438 -6.609 1 98.81 338 PHE A N 1
ATOM 2604 C CA . PHE A 1 338 ? -17.75 -17.531 -7.488 1 98.81 338 PHE A CA 1
ATOM 2605 C C . PHE A 1 338 ? -16.688 -18.281 -8.273 1 98.81 338 PHE A C 1
ATOM 2607 O O . PHE A 1 338 ? -16.547 -18.078 -9.484 1 98.81 338 PHE A O 1
ATOM 2614 N N . TYR A 1 339 ? -15.867 -19.188 -7.578 1 98.81 339 TYR A N 1
ATOM 2615 C CA . TYR A 1 339 ? -14.844 -19.984 -8.25 1 98.81 339 TYR A CA 1
ATOM 2616 C C . TYR A 1 339 ? -15.469 -20.891 -9.305 1 98.81 339 TYR A C 1
ATOM 2618 O O . TYR A 1 339 ? -15.016 -20.906 -10.453 1 98.81 339 TYR A O 1
ATOM 2626 N N . THR A 1 340 ? -16.562 -21.578 -8.969 1 98.69 340 THR A N 1
ATOM 2627 C CA . THR A 1 340 ? -17.078 -22.656 -9.789 1 98.69 340 THR A CA 1
ATOM 2628 C C . THR A 1 340 ? -18 -22.125 -10.875 1 98.69 340 THR A C 1
ATOM 2630 O O . THR A 1 340 ? -17.875 -22.5 -12.047 1 98.69 340 THR A O 1
ATOM 2633 N N . ASP A 1 341 ? -18.875 -21.203 -10.484 1 98.5 341 ASP A N 1
ATOM 2634 C CA . ASP A 1 341 ? -19.938 -20.781 -11.398 1 98.5 341 ASP A CA 1
ATOM 2635 C C . ASP A 1 341 ? -19.484 -19.625 -12.273 1 98.5 341 ASP A C 1
ATOM 2637 O O . ASP A 1 341 ? -19.859 -19.531 -13.445 1 98.5 341 ASP A O 1
ATOM 2641 N N . VAL A 1 342 ? -18.688 -18.75 -11.711 1 98.38 342 VAL A N 1
ATOM 2642 C CA . VAL A 1 342 ? -18.297 -17.547 -12.438 1 98.38 342 VAL A CA 1
ATOM 2643 C C . VAL A 1 342 ? -16.953 -17.75 -13.109 1 98.38 342 VAL A C 1
ATOM 2645 O O . VAL A 1 342 ? -16.812 -17.578 -14.32 1 98.38 342 VAL A O 1
ATOM 2648 N N . MET A 1 343 ? -15.969 -18.188 -12.383 1 98.62 343 MET A N 1
ATOM 2649 C CA . MET A 1 343 ? -14.617 -18.328 -12.906 1 98.62 343 MET A CA 1
ATOM 2650 C C . MET A 1 343 ? -14.445 -19.672 -13.609 1 98.62 343 MET A C 1
ATOM 2652 O O . MET A 1 343 ? -13.445 -19.891 -14.297 1 98.62 343 MET A O 1
ATOM 2656 N N . LYS A 1 344 ? -15.391 -20.578 -13.43 1 98.44 344 LYS A N 1
ATOM 2657 C CA . LYS A 1 344 ? -15.383 -21.891 -14.07 1 98.44 344 LYS A CA 1
ATOM 2658 C C . LYS A 1 344 ? -14.188 -22.719 -13.609 1 98.44 344 LYS A C 1
ATOM 2660 O O . LYS A 1 344 ? -13.562 -23.422 -14.406 1 98.44 344 LYS A O 1
ATOM 2665 N N . VAL A 1 345 ? -13.844 -22.625 -12.375 1 98.56 345 VAL A N 1
ATOM 2666 C CA . VAL A 1 345 ? -12.812 -23.438 -11.727 1 98.56 345 VAL A CA 1
ATOM 2667 C C . VAL A 1 345 ? -13.461 -24.406 -10.734 1 98.56 345 VAL A C 1
ATOM 2669 O O . VAL A 1 345 ? -13.734 -24.031 -9.594 1 98.56 345 VAL A O 1
ATOM 2672 N N . PRO A 1 346 ? -13.625 -25.625 -11.133 1 98.19 346 PRO A N 1
ATOM 2673 C CA . PRO A 1 346 ? -14.312 -26.594 -10.273 1 98.19 346 PRO A CA 1
ATOM 2674 C C . PRO A 1 346 ? -13.648 -26.75 -8.914 1 98.19 346 PRO A C 1
ATOM 2676 O O . PRO A 1 346 ? -12.43 -26.578 -8.789 1 98.19 346 PRO A O 1
ATOM 2679 N N . SER A 1 347 ? -14.414 -27.125 -7.859 1 97.94 347 SER A N 1
ATOM 2680 C CA . SER A 1 347 ? -13.906 -27.141 -6.492 1 97.94 347 SER A CA 1
ATOM 2681 C C . SER A 1 347 ? -13.82 -28.562 -5.941 1 97.94 347 SER A C 1
ATOM 2683 O O . SER A 1 347 ? -13.719 -28.75 -4.73 1 97.94 347 SER A O 1
ATOM 2685 N N . ARG A 1 348 ? -13.891 -29.562 -6.809 1 97.81 348 ARG A N 1
ATOM 2686 C CA . ARG A 1 348 ? -13.703 -30.953 -6.422 1 97.81 348 ARG A CA 1
ATOM 2687 C C . ARG A 1 348 ? -12.68 -31.641 -7.324 1 97.81 348 ARG A C 1
ATOM 2689 O O . ARG A 1 348 ? -12.711 -31.469 -8.547 1 97.81 348 ARG A O 1
ATOM 2696 N N . ILE A 1 349 ? -11.836 -32.469 -6.719 1 97.88 349 ILE A N 1
ATOM 2697 C CA . ILE A 1 349 ? -10.773 -33.156 -7.449 1 97.88 349 ILE A CA 1
ATOM 2698 C C . ILE A 1 349 ? -11.375 -34.062 -8.5 1 97.88 349 ILE A C 1
ATOM 2700 O O . ILE A 1 349 ? -10.859 -34.188 -9.617 1 97.88 349 ILE A O 1
ATOM 2704 N N . SER A 1 350 ? -12.539 -34.656 -8.227 1 97.25 350 SER A N 1
ATOM 2705 C CA . SER A 1 350 ? -13.18 -35.656 -9.094 1 97.25 350 SER A CA 1
ATOM 2706 C C . SER A 1 350 ? -13.703 -35 -10.367 1 97.25 350 SER A C 1
ATOM 2708 O O . SER A 1 350 ? -14.031 -35.688 -11.336 1 97.25 350 SER A O 1
ATOM 2710 N N . GLN A 1 351 ? -13.812 -33.656 -10.375 1 97.5 351 GLN A N 1
ATOM 2711 C CA . GLN A 1 351 ? -14.344 -32.906 -11.523 1 97.5 351 GLN A CA 1
ATOM 2712 C C . GLN A 1 351 ? -13.25 -32.656 -12.562 1 97.5 351 GLN A C 1
ATOM 2714 O O . GLN A 1 351 ? -13.531 -32.188 -13.656 1 97.5 351 GLN A O 1
ATOM 2719 N N . TYR A 1 352 ? -12.047 -33.031 -12.234 1 96.88 352 TYR A N 1
ATOM 2720 C CA . TYR A 1 352 ? -10.922 -32.812 -13.141 1 96.88 352 TYR A CA 1
ATOM 2721 C C . TYR A 1 352 ? -10.508 -34.125 -13.789 1 96.88 352 TYR A C 1
ATOM 2723 O O . TYR A 1 352 ? -10.867 -35.219 -13.305 1 96.88 352 TYR A O 1
ATOM 2731 N N . GLY A 1 353 ? -9.812 -34.125 -14.938 1 92.88 353 GLY A N 1
ATOM 2732 C CA . GLY A 1 353 ? -9.352 -35.281 -15.68 1 92.88 353 GLY A CA 1
ATOM 2733 C C . GLY A 1 353 ? -8.086 -35.906 -15.117 1 92.88 353 GLY A C 1
ATOM 2734 O O . GLY A 1 353 ? -7.281 -36.469 -15.859 1 92.88 353 GLY A O 1
ATOM 2735 N N . CYS A 1 354 ? -7.844 -35.781 -13.844 1 90.75 354 CYS A N 1
ATOM 2736 C CA . CYS A 1 354 ? -6.68 -36.406 -13.203 1 90.75 354 CYS A CA 1
ATOM 2737 C C . CYS A 1 354 ? -7.008 -37.781 -12.672 1 90.75 354 CYS A C 1
ATOM 2739 O O . CYS A 1 354 ? -8.164 -38.188 -12.703 1 90.75 354 CYS A O 1
ATOM 2741 N N . SER A 1 355 ? -5.969 -38.469 -12.273 1 89.38 355 SER A N 1
ATOM 2742 C CA . SER A 1 355 ? -6.176 -39.812 -11.688 1 89.38 355 SER A CA 1
ATOM 2743 C C . SER A 1 355 ? -7.09 -39.719 -10.469 1 89.38 355 SER A C 1
ATOM 2745 O O . SER A 1 355 ? -6.977 -38.812 -9.656 1 89.38 355 SER A O 1
ATOM 2747 N N . GLN A 1 356 ? -7.918 -40.688 -10.406 1 91.31 356 GLN A N 1
ATOM 2748 C CA . GLN A 1 356 ? -8.82 -40.719 -9.258 1 91.31 356 GLN A CA 1
ATOM 2749 C C . GLN A 1 356 ? -8.305 -41.688 -8.203 1 91.31 356 GLN A C 1
ATOM 2751 O O . GLN A 1 356 ? -8.922 -41.844 -7.145 1 91.31 356 GLN A O 1
ATOM 2756 N N . ASP A 1 357 ? -7.168 -42.281 -8.531 1 92.12 357 ASP A N 1
ATOM 2757 C CA . ASP A 1 357 ? -6.496 -43.125 -7.539 1 92.12 357 ASP A CA 1
ATOM 2758 C C . ASP A 1 357 ? -6.016 -42.281 -6.355 1 92.12 357 ASP A C 1
ATOM 2760 O O . ASP A 1 357 ? -5.418 -41.219 -6.539 1 92.12 357 ASP A O 1
ATOM 2764 N N . LYS A 1 358 ? -6.316 -42.812 -5.16 1 95.06 358 LYS A N 1
ATOM 2765 C CA . LYS A 1 358 ? -6.023 -42.031 -3.967 1 95.06 358 LYS A CA 1
ATOM 2766 C C . LYS A 1 358 ? -4.777 -42.531 -3.26 1 95.06 358 LYS A C 1
ATOM 2768 O O . LYS A 1 358 ? -4.434 -42.062 -2.17 1 95.06 358 LYS A O 1
ATOM 2773 N N . ALA A 1 359 ? -4.066 -43.375 -3.857 1 94.81 359 ALA A N 1
ATOM 2774 C CA . ALA A 1 359 ? -2.893 -44 -3.236 1 94.81 359 ALA A CA 1
ATOM 2775 C C . ALA A 1 359 ? -1.817 -42.938 -2.953 1 94.81 359 ALA A C 1
ATOM 2777 O O . ALA A 1 359 ? -1.073 -43.062 -1.976 1 94.81 359 ALA A O 1
ATOM 2778 N N . TRP A 1 360 ? -1.755 -41.844 -3.773 1 94.5 360 TRP A N 1
ATOM 2779 C CA . TRP A 1 360 ? -0.744 -40.812 -3.627 1 94.5 360 TRP A CA 1
ATOM 2780 C C . TRP A 1 360 ? -0.91 -40.062 -2.303 1 94.5 360 TRP A C 1
ATOM 2782 O O . TRP A 1 360 ? 0.04 -39.469 -1.799 1 94.5 360 TRP A O 1
ATOM 2792 N N . ILE A 1 361 ? -2.092 -40.156 -1.714 1 97.06 361 ILE A N 1
ATOM 2793 C CA . ILE A 1 361 ? -2.396 -39.406 -0.499 1 97.06 361 ILE A CA 1
ATOM 2794 C C . ILE A 1 361 ? -1.538 -39.906 0.654 1 97.06 361 ILE A C 1
ATOM 2796 O O . ILE A 1 361 ? -1.011 -39.125 1.444 1 97.06 361 ILE A O 1
ATOM 2800 N N . ASP A 1 362 ? -1.412 -41.219 0.779 1 96.31 362 ASP A N 1
ATOM 2801 C CA . ASP A 1 362 ? -0.589 -41.812 1.832 1 96.31 362 ASP A CA 1
ATOM 2802 C C . ASP A 1 362 ? 0.875 -41.406 1.675 1 96.31 362 ASP A C 1
ATOM 2804 O O . ASP A 1 362 ? 1.563 -41.156 2.666 1 96.31 362 ASP A O 1
ATOM 2808 N N . ASP A 1 363 ? 1.301 -41.406 0.456 1 94.12 363 ASP A N 1
ATOM 2809 C CA . ASP A 1 363 ? 2.662 -40.969 0.184 1 94.12 363 ASP A CA 1
ATOM 2810 C C . ASP A 1 363 ? 2.85 -39.5 0.586 1 94.12 363 ASP A C 1
ATOM 2812 O O . ASP A 1 363 ? 3.861 -39.125 1.192 1 94.12 363 ASP A O 1
ATOM 2816 N N . CYS A 1 364 ? 1.901 -38.688 0.241 1 93.75 364 CYS A N 1
ATOM 2817 C CA . CYS A 1 364 ? 1.919 -37.281 0.589 1 93.75 364 CYS A CA 1
ATOM 2818 C C . CYS A 1 364 ? 1.984 -37.094 2.1 1 93.75 364 CYS A C 1
ATOM 2820 O O . CYS A 1 364 ? 2.818 -36.344 2.598 1 93.75 364 CYS A O 1
ATOM 2822 N N . VAL A 1 365 ? 1.171 -37.75 2.816 1 95.94 365 VAL A N 1
ATOM 2823 C CA . VAL A 1 365 ? 1.089 -37.656 4.27 1 95.94 365 VAL A CA 1
ATOM 2824 C C . VAL A 1 365 ? 2.408 -38.094 4.895 1 95.94 365 VAL A C 1
ATOM 2826 O O . VAL A 1 365 ? 2.896 -37.469 5.84 1 95.94 365 VAL A O 1
ATOM 2829 N N . ALA A 1 366 ? 2.947 -39.188 4.418 1 95.06 366 ALA A N 1
ATOM 2830 C CA . ALA A 1 366 ? 4.227 -39.688 4.918 1 95.06 366 ALA A CA 1
ATOM 2831 C C . ALA A 1 366 ? 5.336 -38.656 4.711 1 95.06 366 ALA A C 1
ATOM 2833 O O . ALA A 1 366 ? 6.172 -38.438 5.594 1 95.06 366 ALA A O 1
ATOM 2834 N N . LYS A 1 367 ? 5.379 -38.125 3.562 1 90.38 367 LYS A N 1
ATOM 2835 C CA . LYS A 1 367 ? 6.355 -37.094 3.238 1 90.38 367 LYS A CA 1
ATOM 2836 C C . LYS A 1 367 ? 6.227 -35.875 4.18 1 90.38 367 LYS A C 1
ATOM 2838 O O . LYS A 1 367 ? 7.227 -35.375 4.703 1 90.38 367 LYS A O 1
ATOM 2843 N N . LEU A 1 368 ? 4.996 -35.406 4.426 1 93.5 368 LEU A N 1
ATOM 2844 C CA . LEU A 1 368 ? 4.738 -34.281 5.305 1 93.5 368 LEU A CA 1
ATOM 2845 C C . LEU A 1 368 ? 5.121 -34.625 6.742 1 93.5 368 LEU A C 1
ATOM 2847 O O . LEU A 1 368 ? 5.656 -33.75 7.461 1 93.5 368 LEU A O 1
ATOM 2851 N N . ALA A 1 369 ? 4.812 -35.844 7.113 1 95.25 369 ALA A N 1
ATOM 2852 C CA . ALA A 1 369 ? 5.164 -36.281 8.461 1 95.25 369 ALA A CA 1
ATOM 2853 C C . ALA A 1 369 ? 6.676 -36.281 8.656 1 95.25 369 ALA A C 1
ATOM 2855 O O . ALA A 1 369 ? 7.184 -35.875 9.695 1 95.25 369 ALA A O 1
ATOM 2856 N N . LYS A 1 370 ? 7.379 -36.781 7.742 1 92.19 370 LYS A N 1
ATOM 2857 C CA . LYS A 1 370 ? 8.836 -36.844 7.797 1 92.19 370 LYS A CA 1
ATOM 2858 C C . LYS A 1 370 ? 9.453 -35.469 7.91 1 92.19 370 LYS A C 1
ATOM 2860 O O . LYS A 1 370 ? 10.461 -35.281 8.609 1 92.19 370 LYS A O 1
ATOM 2865 N N . SER A 1 371 ? 8.914 -34.469 7.27 1 86.75 371 SER A N 1
ATOM 2866 C CA . SER A 1 371 ? 9.445 -33.094 7.289 1 86.75 371 SER A CA 1
ATOM 2867 C C . SER A 1 371 ? 8.977 -32.344 8.531 1 86.75 371 SER A C 1
ATOM 2869 O O . SER A 1 371 ? 9.461 -31.25 8.812 1 86.75 371 SER A O 1
ATOM 2871 N N . GLY A 1 372 ? 7.984 -32.938 9.273 1 91.56 372 GLY A N 1
ATOM 2872 C CA . GLY A 1 372 ? 7.434 -32.25 10.438 1 91.56 372 GLY A CA 1
ATOM 2873 C C . GLY A 1 372 ? 6.551 -31.078 10.078 1 91.56 372 GLY A C 1
ATOM 2874 O O . GLY A 1 372 ? 6.484 -30.094 10.828 1 91.56 372 GLY A O 1
ATOM 2875 N N . ALA A 1 373 ? 5.879 -31.203 8.961 1 91.81 373 ALA A N 1
ATOM 2876 C CA . ALA A 1 373 ? 5.07 -30.094 8.445 1 91.81 373 ALA A CA 1
ATOM 2877 C C . ALA A 1 373 ? 3.936 -29.75 9.406 1 91.81 373 ALA A C 1
ATOM 2879 O O . ALA A 1 373 ? 3.291 -30.656 9.961 1 91.81 373 ALA A O 1
ATOM 2880 N N . LYS A 1 374 ? 3.734 -28.547 9.781 1 95.25 374 LYS A N 1
ATOM 2881 C CA . LYS A 1 374 ? 2.611 -27.969 10.5 1 95.25 374 LYS A CA 1
ATOM 2882 C C . LYS A 1 374 ? 2.061 -26.75 9.766 1 95.25 374 LYS A C 1
ATOM 2884 O O . LYS A 1 374 ? 2.762 -25.75 9.586 1 95.25 374 LYS A O 1
ATOM 2889 N N . PHE A 1 375 ? 0.817 -26.797 9.352 1 97 375 PHE A N 1
ATOM 2890 C CA . PHE A 1 375 ? 0.269 -25.719 8.539 1 97 375 PHE A CA 1
ATOM 2891 C C . PHE A 1 375 ? -0.77 -24.922 9.32 1 97 375 PHE A C 1
ATOM 2893 O O . PHE A 1 375 ? -1.195 -25.344 10.398 1 97 375 PHE A O 1
ATOM 2900 N N . GLY A 1 376 ? -1.139 -23.766 8.703 1 96.56 376 GLY A N 1
ATOM 2901 C CA . GLY A 1 376 ? -2.209 -22.953 9.25 1 96.56 376 GLY A CA 1
ATOM 2902 C C . GLY A 1 376 ? -1.715 -21.891 10.219 1 96.56 376 GLY A C 1
ATOM 2903 O O . GLY A 1 376 ? -0.59 -21.969 10.711 1 96.56 376 GLY A O 1
ATOM 2904 N N . GLU A 1 377 ? -2.561 -21 10.578 1 95.81 377 GLU A N 1
ATOM 2905 C CA . GLU A 1 377 ? -2.211 -19.844 11.406 1 95.81 377 GLU A CA 1
ATOM 2906 C C . GLU A 1 377 ? -1.857 -20.281 12.828 1 95.81 377 GLU A C 1
ATOM 2908 O O . GLU A 1 377 ? -1.129 -19.578 13.531 1 95.81 377 GLU A O 1
ATOM 2913 N N . ASN A 1 378 ? -2.27 -21.5 13.266 1 95.5 378 ASN A N 1
ATOM 2914 C CA . ASN A 1 378 ? -1.98 -22.016 14.594 1 95.5 378 ASN A CA 1
ATOM 2915 C C . ASN A 1 378 ? -1.072 -23.25 14.531 1 95.5 378 ASN A C 1
ATOM 2917 O O . ASN A 1 378 ? -0.916 -23.953 15.531 1 95.5 378 ASN A O 1
ATOM 2921 N N . ALA A 1 379 ? -0.554 -23.531 13.352 1 95.88 379 ALA A N 1
ATOM 2922 C CA . ALA A 1 379 ? 0.297 -24.703 13.148 1 95.88 379 ALA A CA 1
ATOM 2923 C C . ALA A 1 379 ? -0.392 -25.984 13.633 1 95.88 379 ALA A C 1
ATOM 2925 O O . ALA A 1 379 ? 0.225 -26.812 14.312 1 95.88 379 ALA A O 1
ATOM 2926 N N . ASP A 1 380 ? -1.645 -26.078 13.391 1 96.25 380 ASP A N 1
ATOM 2927 C CA . ASP A 1 380 ? -2.428 -27.156 13.961 1 96.25 380 ASP A CA 1
ATOM 2928 C C . ASP A 1 380 ? -3.078 -28 12.867 1 96.25 380 ASP A C 1
ATOM 2930 O O . ASP A 1 380 ? -4.031 -28.75 13.125 1 96.25 380 ASP A O 1
ATOM 2934 N N . ILE A 1 381 ? -2.74 -27.797 11.664 1 98.12 381 ILE A N 1
ATOM 2935 C CA . ILE A 1 381 ? -3.09 -28.688 10.57 1 98.12 381 ILE A CA 1
ATOM 2936 C C . ILE A 1 381 ? -1.922 -29.625 10.281 1 98.12 381 ILE A C 1
ATOM 2938 O O . ILE A 1 381 ? -1.017 -29.281 9.516 1 98.12 381 ILE A O 1
ATOM 2942 N N . LEU A 1 382 ? -2.021 -30.734 10.883 1 97.94 382 LEU A N 1
ATOM 2943 C CA . LEU A 1 382 ? -0.972 -31.75 10.82 1 97.94 382 LEU A CA 1
ATOM 2944 C C . LEU A 1 382 ? -1.191 -32.688 9.641 1 97.94 382 LEU A C 1
ATOM 2946 O O . LEU A 1 382 ? -2.217 -32.625 8.961 1 97.94 382 LEU A O 1
ATOM 2950 N N . PRO A 1 383 ? -0.196 -33.594 9.344 1 97.75 383 PRO A N 1
ATOM 2951 C CA . PRO A 1 383 ? -0.273 -34.438 8.156 1 97.75 383 PRO A CA 1
ATOM 2952 C C . PRO A 1 383 ? -1.572 -35.25 8.086 1 97.75 383 PRO A C 1
ATOM 2954 O O . PRO A 1 383 ? -2.176 -35.375 7.016 1 97.75 383 PRO A O 1
ATOM 2957 N N . GLU A 1 384 ? -2.023 -35.75 9.203 1 97.81 384 GLU A N 1
ATOM 2958 C CA . GLU A 1 384 ? -3.27 -36.5 9.203 1 97.81 384 GLU A CA 1
ATOM 2959 C C . GLU A 1 384 ? -4.469 -35.625 8.922 1 97.81 384 GLU A C 1
ATOM 2961 O O . GLU A 1 384 ? -5.449 -36.031 8.32 1 97.81 384 GLU A O 1
ATOM 2966 N N . ASP A 1 385 ? -4.387 -34.375 9.391 1 98.38 385 ASP A N 1
ATOM 2967 C CA . ASP A 1 385 ? -5.422 -33.406 9.055 1 98.38 385 ASP A CA 1
ATOM 2968 C C . ASP A 1 385 ? -5.438 -33.094 7.559 1 98.38 385 ASP A C 1
ATOM 2970 O O . ASP A 1 385 ? -6.508 -32.969 6.965 1 98.38 385 ASP A O 1
ATOM 2974 N N . VAL A 1 386 ? -4.25 -32.969 6.984 1 98.56 386 VAL A N 1
ATOM 2975 C CA . VAL A 1 386 ? -4.117 -32.75 5.551 1 98.56 386 VAL A CA 1
ATOM 2976 C C . VAL A 1 386 ? -4.805 -33.875 4.781 1 98.56 386 VAL A C 1
ATOM 2978 O O . VAL A 1 386 ? -5.523 -33.625 3.812 1 98.56 386 VAL A O 1
ATOM 2981 N N . LYS A 1 387 ? -4.562 -35.125 5.223 1 98.19 387 LYS A N 1
ATOM 2982 C CA . LYS A 1 387 ? -5.211 -36.281 4.609 1 98.19 387 LYS A CA 1
ATOM 2983 C C . LYS A 1 387 ? -6.727 -36.125 4.605 1 98.19 387 LYS A C 1
ATOM 2985 O O . LYS A 1 387 ? -7.375 -36.344 3.576 1 98.19 387 LYS A O 1
ATOM 2990 N N . THR A 1 388 ? -7.246 -35.781 5.707 1 98.44 388 THR A N 1
ATOM 2991 C CA . THR A 1 388 ? -8.688 -35.625 5.855 1 98.44 388 THR A CA 1
ATOM 2992 C C . THR A 1 388 ? -9.211 -34.531 4.922 1 98.44 388 THR A C 1
ATOM 2994 O O . THR A 1 388 ? -10.227 -34.719 4.25 1 98.44 388 THR A O 1
ATOM 2997 N N . ILE A 1 389 ? -8.562 -33.375 4.879 1 98.62 389 ILE A N 1
ATOM 2998 C CA . ILE A 1 389 ? -8.953 -32.25 4.051 1 98.62 389 ILE A CA 1
ATOM 2999 C C . ILE A 1 389 ? -8.945 -32.656 2.58 1 98.62 389 ILE A C 1
ATOM 3001 O O . ILE A 1 389 ? -9.875 -32.344 1.834 1 98.62 389 ILE A O 1
ATOM 3005 N N . ILE A 1 390 ? -7.871 -33.375 2.129 1 98.31 390 ILE A N 1
ATOM 3006 C CA . ILE A 1 390 ? -7.75 -33.812 0.742 1 98.31 390 ILE A CA 1
ATOM 3007 C C . ILE A 1 390 ? -8.891 -34.781 0.403 1 98.31 390 ILE A C 1
ATOM 3009 O O . ILE A 1 390 ? -9.531 -34.656 -0.643 1 98.31 390 ILE A O 1
ATOM 3013 N N . LEU A 1 391 ? -9.148 -35.75 1.295 1 98 391 LEU A N 1
ATOM 3014 C CA . LEU A 1 391 ? -10.203 -36.719 1.055 1 98 391 LEU A CA 1
ATOM 3015 C C . LEU A 1 391 ? -11.562 -36.031 0.945 1 98 391 LEU A C 1
ATOM 3017 O O . LEU A 1 391 ? -12.391 -36.406 0.112 1 98 391 LEU A O 1
ATOM 3021 N N . GLN A 1 392 ? -11.734 -35 1.706 1 97.81 392 GLN A N 1
ATOM 3022 C CA . GLN A 1 392 ? -12.984 -34.25 1.674 1 97.81 392 GLN A CA 1
ATOM 3023 C C . GLN A 1 392 ? -13.094 -33.438 0.4 1 97.81 392 GLN A C 1
ATOM 3025 O O . GLN A 1 392 ? -14.172 -32.938 0.064 1 97.81 392 GLN A O 1
ATOM 3030 N N . SER A 1 393 ? -12.07 -33.219 -0.312 1 97.69 393 SER A N 1
ATOM 3031 C CA . SER A 1 393 ? -12.047 -32.375 -1.509 1 97.69 393 SER A CA 1
ATOM 3032 C C . SER A 1 393 ? -12.352 -33.188 -2.758 1 97.69 393 SER A C 1
ATOM 3034 O O . SER A 1 393 ? -12.453 -32.656 -3.857 1 97.69 393 SER A O 1
ATOM 3036 N N . TYR A 1 394 ? -12.398 -34.594 -2.637 1 96.56 394 TYR A N 1
ATOM 3037 C CA . TYR A 1 394 ? -12.789 -35.469 -3.752 1 96.56 394 TYR A CA 1
ATOM 3038 C C . TYR A 1 394 ? -14.305 -35.438 -3.957 1 96.56 394 TYR A C 1
ATOM 3040 O O . TYR A 1 394 ? -14.781 -35.531 -5.09 1 96.56 394 TYR A O 1
ATOM 3048 N N . MET B 1 1 ? -9.766 8.18 -19.672 1 71.19 1 MET B N 1
ATOM 3049 C CA . MET B 1 1 ? -9.266 6.812 -19.734 1 71.19 1 MET B CA 1
ATOM 3050 C C . MET B 1 1 ? -9.414 6.117 -18.391 1 71.19 1 MET B C 1
ATOM 3052 O O . MET B 1 1 ? -9.18 6.723 -17.344 1 71.19 1 MET B O 1
ATOM 3056 N N . PRO B 1 2 ? -9.898 4.883 -18.516 1 86.5 2 PRO B N 1
ATOM 3057 C CA . PRO B 1 2 ? -10.023 4.137 -17.266 1 86.5 2 PRO B CA 1
ATOM 3058 C C . PRO B 1 2 ? -8.672 3.793 -16.641 1 86.5 2 PRO B C 1
ATOM 3060 O O . PRO B 1 2 ? -7.738 3.432 -17.359 1 86.5 2 PRO B O 1
ATOM 3063 N N . VAL B 1 3 ? -8.523 4.113 -15.438 1 92.81 3 VAL B N 1
ATOM 3064 C CA . VAL B 1 3 ? -7.309 3.84 -14.672 1 92.81 3 VAL B CA 1
ATOM 3065 C C . VAL B 1 3 ? -6.113 4.496 -15.359 1 92.81 3 VAL B C 1
ATOM 3067 O O . VAL B 1 3 ? -5.496 3.91 -16.25 1 92.81 3 VAL B O 1
ATOM 3070 N N . LEU B 1 4 ? -5.645 5.543 -14.922 1 96.5 4 LEU B N 1
ATOM 3071 C CA . LEU B 1 4 ? -4.539 6.273 -15.531 1 96.5 4 LEU B CA 1
ATOM 3072 C C . LEU B 1 4 ? -3.223 5.531 -15.336 1 96.5 4 LEU B C 1
ATOM 3074 O O . LEU B 1 4 ? -3.049 4.816 -14.344 1 96.5 4 LEU B O 1
ATOM 3078 N N . ASN B 1 5 ? -2.277 5.629 -16.359 1 97.94 5 ASN B N 1
ATOM 3079 C CA . ASN B 1 5 ? -0.916 5.148 -16.156 1 97.94 5 ASN B CA 1
ATOM 3080 C C . ASN B 1 5 ? -0.28 5.777 -14.914 1 97.94 5 ASN B C 1
ATOM 3082 O O . ASN B 1 5 ? -0.586 6.922 -14.57 1 97.94 5 ASN B O 1
ATOM 3086 N N . PHE B 1 6 ? 0.55 5.023 -14.203 1 97.56 6 PHE B N 1
ATOM 3087 C CA . PHE B 1 6 ? 1.281 5.609 -13.078 1 97.56 6 PHE B CA 1
ATOM 3088 C C . PHE B 1 6 ? 2.656 4.965 -12.938 1 97.56 6 PHE B C 1
ATOM 3090 O O . PHE B 1 6 ? 2.91 3.898 -13.5 1 97.56 6 PHE B O 1
ATOM 3097 N N . ASP B 1 7 ? 3.582 5.621 -12.414 1 97.25 7 ASP B N 1
ATOM 3098 C CA . ASP B 1 7 ? 4.949 5.277 -12.047 1 97.25 7 ASP B CA 1
ATOM 3099 C C . ASP B 1 7 ? 5.207 5.559 -10.562 1 97.25 7 ASP B C 1
ATOM 3101 O O . ASP B 1 7 ? 5.336 6.715 -10.164 1 97.25 7 ASP B O 1
ATOM 3105 N N . TYR B 1 8 ? 5.23 4.395 -9.805 1 95.12 8 TYR B N 1
ATOM 3106 C CA . TYR B 1 8 ? 5.172 4.547 -8.352 1 95.12 8 TYR B CA 1
ATOM 3107 C C . TYR B 1 8 ? 6.301 3.779 -7.68 1 95.12 8 TYR B C 1
ATOM 3109 O O . TYR B 1 8 ? 6.59 2.639 -8.047 1 95.12 8 TYR B O 1
ATOM 3117 N N . GLN B 1 9 ? 6.887 4.469 -6.641 1 96.5 9 GLN B N 1
ATOM 3118 C CA . GLN B 1 9 ? 7.832 3.824 -5.734 1 96.5 9 GLN B CA 1
ATOM 3119 C C . GLN B 1 9 ? 7.836 4.5 -4.367 1 96.5 9 GLN B C 1
ATOM 3121 O O . GLN B 1 9 ? 7.93 5.727 -4.277 1 96.5 9 GLN B O 1
ATOM 3126 N N . ASN B 1 10 ? 7.605 3.838 -3.33 1 96 10 ASN B N 1
ATOM 3127 C CA . ASN B 1 10 ? 7.816 4.254 -1.948 1 96 10 ASN B CA 1
ATOM 3128 C C . ASN B 1 10 ? 8.695 3.26 -1.19 1 96 10 ASN B C 1
ATOM 3130 O O . ASN B 1 10 ? 8.219 2.195 -0.785 1 96 10 ASN B O 1
ATOM 3134 N N . ALA B 1 11 ? 9.938 3.648 -0.979 1 94.94 11 ALA B N 1
ATOM 3135 C CA . ALA B 1 11 ? 10.914 2.707 -0.434 1 94.94 11 ALA B CA 1
ATOM 3136 C C . ALA B 1 11 ? 11.117 2.934 1.062 1 94.94 11 ALA B C 1
ATOM 3138 O O . ALA B 1 11 ? 12.055 2.396 1.654 1 94.94 11 ALA B O 1
ATOM 3139 N N . THR B 1 12 ? 10.25 3.859 1.672 1 98.31 12 THR B N 1
ATOM 3140 C CA . THR B 1 12 ? 10.383 4.066 3.109 1 98.31 12 THR B CA 1
ATOM 3141 C C . THR B 1 12 ? 10.133 2.764 3.867 1 98.31 12 THR B C 1
ATOM 3143 O O . THR B 1 12 ? 9.141 2.078 3.625 1 98.31 12 THR B O 1
ATOM 3146 N N . ARG B 1 13 ? 11.109 2.361 4.684 1 98.19 13 ARG B N 1
ATOM 3147 C CA . ARG B 1 13 ? 10.922 1.234 5.594 1 98.19 13 ARG B CA 1
ATOM 3148 C C . ARG B 1 13 ? 10.062 1.629 6.789 1 98.19 13 ARG B C 1
ATOM 3150 O O . ARG B 1 13 ? 10.336 2.627 7.457 1 98.19 13 ARG B O 1
ATOM 3157 N N . ILE B 1 14 ? 8.984 0.905 7.098 1 98.69 14 ILE B N 1
ATOM 3158 C CA . ILE B 1 14 ? 8.07 1.215 8.188 1 98.69 14 ILE B CA 1
ATOM 3159 C C . ILE B 1 14 ? 8.273 0.228 9.336 1 98.69 14 ILE B C 1
ATOM 3161 O O . ILE B 1 14 ? 8.086 -0.979 9.164 1 98.69 14 ILE B O 1
ATOM 3165 N N . ILE B 1 15 ? 8.648 0.714 10.453 1 98.69 15 ILE B N 1
ATOM 3166 C CA . ILE B 1 15 ? 8.734 -0.041 11.703 1 98.69 15 ILE B CA 1
ATOM 3167 C C . ILE B 1 15 ? 7.574 0.342 12.617 1 98.69 15 ILE B C 1
ATOM 3169 O O . ILE B 1 15 ? 7.617 1.377 13.281 1 98.69 15 ILE B O 1
ATOM 3173 N N . PHE B 1 16 ? 6.605 -0.568 12.695 1 98.62 16 PHE B N 1
ATOM 3174 C CA . PHE B 1 16 ? 5.332 -0.234 13.312 1 98.62 16 PHE B CA 1
ATOM 3175 C C . PHE B 1 16 ? 5.109 -1.064 14.578 1 98.62 16 PHE B C 1
ATOM 3177 O O . PHE B 1 16 ? 5.328 -2.277 14.57 1 98.62 16 PHE B O 1
ATOM 3184 N N . GLY B 1 17 ? 4.695 -0.361 15.648 1 98.19 17 GLY B N 1
ATOM 3185 C CA . GLY B 1 17 ? 4.207 -1.107 16.797 1 98.19 17 GLY B CA 1
ATOM 3186 C C . GLY B 1 17 ? 4.801 -0.638 18.109 1 98.19 17 GLY B C 1
ATOM 3187 O O . GLY B 1 17 ? 5.684 0.222 18.125 1 98.19 17 GLY B O 1
ATOM 3188 N N . LYS B 1 18 ? 4.348 -1.224 19.172 1 97.62 18 LYS B N 1
ATOM 3189 C CA . LYS B 1 18 ? 4.73 -0.881 20.547 1 97.62 18 LYS B CA 1
ATOM 3190 C C . LYS B 1 18 ? 6.223 -1.122 20.766 1 97.62 18 LYS B C 1
ATOM 3192 O O . LYS B 1 18 ? 6.742 -2.184 20.422 1 97.62 18 LYS B O 1
ATOM 3197 N N . GLY B 1 19 ? 6.906 -0.084 21.234 1 97.62 19 GLY B N 1
ATOM 3198 C CA . GLY B 1 19 ? 8.266 -0.245 21.703 1 97.62 19 GLY B CA 1
ATOM 3199 C C . GLY B 1 19 ? 9.305 -0.188 20.609 1 97.62 19 GLY B C 1
ATOM 3200 O O . GLY B 1 19 ? 10.477 -0.495 20.828 1 97.62 19 GLY B O 1
ATOM 3201 N N . GLN B 1 20 ? 8.969 0.219 19.453 1 98.12 20 GLN B N 1
ATOM 3202 C CA . GLN B 1 20 ? 9.828 0.077 18.281 1 98.12 20 GLN B CA 1
ATOM 3203 C C . GLN B 1 20 ? 10.891 1.172 18.25 1 98.12 20 GLN B C 1
ATOM 3205 O O . GLN B 1 20 ? 11.852 1.091 17.484 1 98.12 20 GLN B O 1
ATOM 3210 N N . ILE B 1 21 ? 10.797 2.195 19.109 1 98.69 21 ILE B N 1
ATOM 3211 C CA . ILE B 1 21 ? 11.828 3.225 19.172 1 98.69 21 ILE B CA 1
ATOM 3212 C C . ILE B 1 21 ? 13.172 2.588 19.531 1 98.69 21 ILE B C 1
ATOM 3214 O O . ILE B 1 21 ? 14.219 3.043 19.062 1 98.69 21 ILE B O 1
ATOM 3218 N N . ALA B 1 22 ? 13.156 1.505 20.188 1 98.44 22 ALA B N 1
ATOM 3219 C CA . ALA B 1 22 ? 14.344 0.776 20.609 1 98.44 22 ALA B CA 1
ATOM 3220 C C . ALA B 1 22 ? 15.125 0.249 19.406 1 98.44 22 ALA B C 1
ATOM 3222 O O . ALA B 1 22 ? 16.281 -0.143 19.531 1 98.44 22 ALA B O 1
ATOM 3223 N N . MET B 1 23 ? 14.562 0.269 18.203 1 98.25 23 MET B N 1
ATOM 3224 C CA . MET B 1 23 ? 15.188 -0.249 17 1 98.25 23 MET B CA 1
ATOM 3225 C C . MET B 1 23 ? 16.156 0.769 16.406 1 98.25 23 MET B C 1
ATOM 3227 O O . MET B 1 23 ? 16.922 0.452 15.492 1 98.25 23 MET B O 1
ATOM 3231 N N . LEU B 1 24 ? 16.281 1.972 16.922 1 98.69 24 LEU B N 1
ATOM 3232 C CA . LEU B 1 24 ? 17.031 3.086 16.359 1 98.69 24 LEU B CA 1
ATOM 3233 C C . LEU B 1 24 ? 18.484 2.695 16.109 1 98.69 24 LEU B C 1
ATOM 3235 O O . LEU B 1 24 ? 19.031 2.963 15.031 1 98.69 24 LEU B O 1
ATOM 3239 N N . PRO B 1 25 ? 19.172 1.991 17.016 1 98.19 25 PRO B N 1
ATOM 3240 C CA . PRO B 1 25 ? 20.594 1.665 16.781 1 98.19 25 PRO B CA 1
ATOM 3241 C C . PRO B 1 25 ? 20.797 0.762 15.562 1 98.19 25 PRO B C 1
ATOM 3243 O O . PRO B 1 25 ? 21.859 0.777 14.953 1 98.19 25 PRO B O 1
ATOM 3246 N N . SER B 1 26 ? 19.781 0 15.188 1 97.69 26 SER B N 1
ATOM 3247 C CA . SER B 1 26 ? 19.891 -0.886 14.031 1 97.69 26 SER B CA 1
ATOM 3248 C C . SER B 1 26 ? 19.609 -0.137 12.734 1 97.69 26 SER B C 1
ATOM 3250 O O . SER B 1 26 ? 19.922 -0.636 11.648 1 97.69 26 SER B O 1
ATOM 3252 N N . LEU B 1 27 ? 19.125 1.077 12.82 1 98.25 27 LEU B N 1
ATOM 3253 C CA . LEU B 1 27 ? 18.656 1.808 11.648 1 98.25 27 LEU B CA 1
ATOM 3254 C C . LEU B 1 27 ? 19.641 2.91 11.266 1 98.25 27 LEU B C 1
ATOM 3256 O O . LEU B 1 27 ? 19.641 3.375 10.125 1 98.25 27 LEU B O 1
ATOM 3260 N N . ILE B 1 28 ? 20.406 3.363 12.203 1 98.12 28 ILE B N 1
ATOM 3261 C CA . ILE B 1 28 ? 21.359 4.441 11.969 1 98.12 28 ILE B CA 1
ATOM 3262 C C . ILE B 1 28 ? 22.781 3.912 12.125 1 98.12 28 ILE B C 1
ATOM 3264 O O . ILE B 1 28 ? 23.156 3.408 13.188 1 98.12 28 ILE B O 1
ATOM 3268 N N . PRO B 1 29 ? 23.594 4.043 11.102 1 95.88 29 PRO B N 1
ATOM 3269 C CA . PRO B 1 29 ? 24.984 3.629 11.258 1 95.88 29 PRO B CA 1
ATOM 3270 C C . PRO B 1 29 ? 25.703 4.383 12.375 1 95.88 29 PRO B C 1
ATOM 3272 O O . PRO B 1 29 ? 25.5 5.586 12.547 1 95.88 29 PRO B O 1
ATOM 3275 N N . LYS B 1 30 ? 26.547 3.756 13.055 1 95.19 30 LYS B N 1
ATOM 3276 C CA . LYS B 1 30 ? 27.188 4.281 14.266 1 95.19 30 LYS B CA 1
ATOM 3277 C C . LYS B 1 30 ? 28.156 5.414 13.93 1 95.19 30 LYS B C 1
ATOM 3279 O O . LYS B 1 30 ? 28.438 6.258 14.773 1 95.19 30 LYS B O 1
ATOM 3284 N N . ASP B 1 31 ? 28.641 5.422 12.742 1 94.88 31 ASP B N 1
ATOM 3285 C CA . ASP B 1 31 ? 29.656 6.398 12.367 1 94.88 31 ASP B CA 1
ATOM 3286 C C . ASP B 1 31 ? 29.031 7.723 11.945 1 94.88 31 ASP B C 1
ATOM 3288 O O . ASP B 1 31 ? 29.734 8.711 11.719 1 94.88 31 ASP B O 1
ATOM 3292 N N . LYS B 1 32 ? 27.734 7.781 11.867 1 96.88 32 LYS B N 1
ATOM 3293 C CA . LYS B 1 32 ? 27.047 9 11.453 1 96.88 32 LYS B CA 1
ATOM 3294 C C . LYS B 1 32 ? 26.875 9.961 12.625 1 96.88 32 LYS B C 1
ATOM 3296 O O . LYS B 1 32 ? 26.734 9.531 13.773 1 96.88 32 LYS B O 1
ATOM 3301 N N . LYS B 1 33 ? 26.938 11.242 12.344 1 98.25 33 LYS B N 1
ATOM 3302 C CA . LYS B 1 33 ? 26.516 12.297 13.258 1 98.25 33 LYS B CA 1
ATOM 3303 C C . LYS B 1 33 ? 25.016 12.594 13.102 1 98.25 33 LYS B C 1
ATOM 3305 O O . LYS B 1 33 ? 24.547 12.82 11.984 1 98.25 33 LYS B O 1
ATOM 3310 N N . ILE B 1 34 ? 24.344 12.594 14.195 1 98.75 34 ILE B N 1
ATOM 3311 C CA . ILE B 1 34 ? 22.891 12.727 14.133 1 98.75 34 ILE B CA 1
ATOM 3312 C C . ILE B 1 34 ? 22.484 14.172 14.414 1 98.75 34 ILE B C 1
ATOM 3314 O O . ILE B 1 34 ? 22.875 14.75 15.422 1 98.75 34 ILE B O 1
ATOM 3318 N N . LEU B 1 35 ? 21.812 14.812 13.5 1 98.88 35 LEU B N 1
ATOM 3319 C CA . LEU B 1 35 ? 21.047 16.016 13.781 1 98.88 35 LEU B CA 1
ATOM 3320 C C . LEU B 1 35 ? 19.609 15.68 14.156 1 98.88 35 LEU B C 1
ATOM 3322 O O . LEU B 1 35 ? 18.781 15.383 13.289 1 98.88 35 LEU B O 1
ATOM 3326 N N . MET B 1 36 ? 19.344 15.695 15.414 1 98.81 36 MET B N 1
ATOM 3327 C CA . MET B 1 36 ? 18 15.367 15.914 1 98.81 36 MET B CA 1
ATOM 3328 C C . MET B 1 36 ? 17.141 16.625 16 1 98.81 36 MET B C 1
ATOM 3330 O O . MET B 1 36 ? 17.453 17.562 16.734 1 98.81 36 MET B O 1
ATOM 3334 N N . CYS B 1 37 ? 16.078 16.625 15.258 1 98.81 37 CYS B N 1
ATOM 3335 C CA . CYS B 1 37 ? 15.195 17.781 15.188 1 98.81 37 CYS B CA 1
ATOM 3336 C C . CYS B 1 37 ? 13.852 17.469 15.836 1 98.81 37 CYS B C 1
ATOM 3338 O O . CYS B 1 37 ? 13.328 16.359 15.695 1 98.81 37 CYS B O 1
ATOM 3340 N N . TYR B 1 38 ? 13.289 18.391 16.547 1 98.44 38 TYR B N 1
ATOM 3341 C CA . TYR B 1 38 ? 11.961 18.25 17.141 1 98.44 38 TYR B CA 1
ATOM 3342 C C . TYR B 1 38 ? 11.32 19.609 17.391 1 98.44 38 TYR B C 1
ATOM 3344 O O . TYR B 1 38 ? 11.922 20.641 17.109 1 98.44 38 TYR B O 1
ATOM 3352 N N . GLY B 1 39 ? 10.055 19.609 17.734 1 96.56 39 GLY B N 1
ATOM 3353 C CA . GLY B 1 39 ? 9.281 20.844 17.891 1 96.56 39 GLY B CA 1
ATOM 3354 C C . GLY B 1 39 ? 9.5 21.516 19.234 1 96.56 39 GLY B C 1
ATOM 3355 O O . GLY B 1 39 ? 10.633 21.688 19.672 1 96.56 39 GLY B O 1
ATOM 3356 N N . GLY B 1 40 ? 8.43 21.953 19.891 1 90.81 40 GLY B N 1
ATOM 3357 C CA . GLY B 1 40 ? 8.453 22.75 21.109 1 90.81 40 GLY B CA 1
ATOM 3358 C C . GLY B 1 40 ? 8.781 21.953 22.344 1 90.81 40 GLY B C 1
ATOM 3359 O O . GLY B 1 40 ? 8.852 22.5 23.453 1 90.81 40 GLY B O 1
ATOM 3360 N N . GLY B 1 41 ? 8.883 20.656 22.25 1 88.19 41 GLY B N 1
ATOM 3361 C CA . GLY B 1 41 ? 9.375 19.906 23.391 1 88.19 41 GLY B CA 1
ATOM 3362 C C . GLY B 1 41 ? 8.328 18.969 23.969 1 88.19 41 GLY B C 1
ATOM 3363 O O . GLY B 1 41 ? 8.539 18.391 25.047 1 88.19 41 GLY B O 1
ATOM 3364 N N . SER B 1 42 ? 7.246 18.734 23.312 1 89.88 42 SER B N 1
ATOM 3365 C CA . SER B 1 42 ? 6.238 17.797 23.781 1 89.88 42 SER B CA 1
ATOM 3366 C C . SER B 1 42 ? 6.824 16.391 23.953 1 89.88 42 SER B C 1
ATOM 3368 O O . SER B 1 42 ? 6.395 15.641 24.828 1 89.88 42 SER B O 1
ATOM 3370 N N . ILE B 1 43 ? 7.848 16.047 23.203 1 94.06 43 ILE B N 1
ATOM 3371 C CA . ILE B 1 43 ? 8.445 14.719 23.25 1 94.06 43 ILE B CA 1
ATOM 3372 C C . ILE B 1 43 ? 9.18 14.523 24.578 1 94.06 43 ILE B C 1
ATOM 3374 O O . ILE B 1 43 ? 9.445 13.391 24.984 1 94.06 43 ILE B O 1
ATOM 3378 N N . LYS B 1 44 ? 9.562 15.578 25.25 1 94.06 44 LYS B N 1
ATOM 3379 C CA . LYS B 1 44 ? 10.227 15.492 26.547 1 94.06 44 LYS B CA 1
ATOM 3380 C C . LYS B 1 44 ? 9.227 15.195 27.656 1 94.06 44 LYS B C 1
ATOM 3382 O O . LYS B 1 44 ? 9.578 14.586 28.672 1 94.06 44 LYS B O 1
ATOM 3387 N N . ARG B 1 45 ? 8.055 15.555 27.422 1 91.06 45 ARG B N 1
ATOM 3388 C CA . ARG B 1 45 ? 7.023 15.398 28.438 1 91.06 45 ARG B CA 1
ATOM 3389 C C . ARG B 1 45 ? 6.359 14.031 28.344 1 91.06 45 ARG B C 1
ATOM 3391 O O . ARG B 1 45 ? 5.93 13.469 29.359 1 91.06 45 ARG B O 1
ATOM 3398 N N . ASN B 1 46 ? 6.391 13.469 27.172 1 91.31 46 ASN B N 1
ATOM 3399 C CA . ASN B 1 46 ? 5.633 12.234 27.016 1 91.31 46 ASN B CA 1
ATOM 3400 C C . ASN B 1 46 ? 6.551 11.016 26.984 1 91.31 46 ASN B C 1
ATOM 3402 O O . ASN B 1 46 ? 6.094 9.891 26.75 1 91.31 46 ASN B O 1
ATOM 3406 N N . GLY B 1 47 ? 7.801 11.227 27.125 1 95 47 GLY B N 1
ATOM 3407 C CA . GLY B 1 47 ? 8.711 10.109 27.297 1 95 47 GLY B CA 1
ATOM 3408 C C . GLY B 1 47 ? 9.414 9.711 26.016 1 95 47 GLY B C 1
ATOM 3409 O O . GLY B 1 47 ? 10.375 8.938 26.047 1 95 47 GLY B O 1
ATOM 3410 N N . VAL B 1 48 ? 9.023 10.234 24.922 1 97.81 48 VAL B N 1
ATOM 3411 C CA . VAL B 1 48 ? 9.594 9.859 23.625 1 97.81 48 VAL B CA 1
ATOM 3412 C C . VAL B 1 48 ? 11.062 10.281 23.562 1 97.81 48 VAL B C 1
ATOM 3414 O O . VAL B 1 48 ? 11.914 9.523 23.094 1 97.81 48 VAL B O 1
ATOM 3417 N N . TYR B 1 49 ? 11.336 11.469 24.078 1 98.12 49 TYR B N 1
ATOM 3418 C CA . TYR B 1 49 ? 12.703 11.977 24.094 1 98.12 49 TYR B CA 1
ATOM 3419 C C . TYR B 1 49 ? 13.625 11.016 24.844 1 98.12 49 TYR B C 1
ATOM 3421 O O . TYR B 1 49 ? 14.695 10.656 24.344 1 98.12 49 TYR B O 1
ATOM 3429 N N . ASP B 1 50 ? 13.227 10.555 25.984 1 98.12 50 ASP B N 1
ATOM 3430 C CA . ASP B 1 50 ? 14.031 9.656 26.797 1 98.12 50 ASP B CA 1
ATOM 3431 C C . ASP B 1 50 ? 14.25 8.32 26.094 1 98.12 50 ASP B C 1
ATOM 3433 O O . ASP B 1 50 ? 15.344 7.754 26.156 1 98.12 50 ASP B O 1
ATOM 3437 N N . GLN B 1 51 ? 13.227 7.855 25.469 1 98.38 51 GLN B N 1
ATOM 3438 C CA . GLN B 1 51 ? 13.352 6.605 24.719 1 98.38 51 GLN B CA 1
ATOM 3439 C C . GLN B 1 51 ? 14.391 6.723 23.609 1 98.38 51 GLN B C 1
ATOM 3441 O O . GLN B 1 51 ? 15.211 5.828 23.422 1 98.38 51 GLN B O 1
ATOM 3446 N N . VAL B 1 52 ? 14.305 7.82 22.891 1 98.69 52 VAL B N 1
ATOM 3447 C CA . VAL B 1 52 ? 15.219 8.055 21.766 1 98.69 52 VAL B CA 1
ATOM 3448 C C . VAL B 1 52 ? 16.641 8.172 22.297 1 98.69 52 VAL B C 1
ATOM 3450 O O . VAL B 1 52 ? 17.562 7.523 21.781 1 98.69 52 VAL B O 1
ATOM 3453 N N . MET B 1 53 ? 16.812 8.953 23.359 1 98.38 53 MET B N 1
ATOM 3454 C CA . MET B 1 53 ? 18.141 9.172 23.922 1 98.38 53 MET B CA 1
ATOM 3455 C C . MET B 1 53 ? 18.719 7.879 24.484 1 98.38 53 MET B C 1
ATOM 3457 O O . MET B 1 53 ? 19.922 7.625 24.375 1 98.38 53 MET B O 1
ATOM 3461 N N . THR B 1 54 ? 17.891 7.102 25.078 1 98.44 54 THR B N 1
ATOM 3462 C CA . THR B 1 54 ? 18.312 5.812 25.609 1 98.44 54 THR B CA 1
ATOM 3463 C C . THR B 1 54 ? 18.75 4.887 24.469 1 98.44 54 THR B C 1
ATOM 3465 O O . THR B 1 54 ? 19.812 4.246 24.562 1 98.44 54 THR B O 1
ATOM 3468 N N . ALA B 1 55 ? 17.953 4.832 23.453 1 98.56 55 ALA B N 1
ATOM 3469 C CA . ALA B 1 55 ? 18.25 3.955 22.328 1 98.56 55 ALA B CA 1
ATOM 3470 C C . ALA B 1 55 ? 19.547 4.367 21.641 1 98.56 55 ALA B C 1
ATOM 3472 O O . ALA B 1 55 ? 20.297 3.516 21.141 1 98.56 55 ALA B O 1
ATOM 3473 N N . LEU B 1 56 ? 19.828 5.676 21.641 1 98.44 56 LEU B N 1
ATOM 3474 C CA . LEU B 1 56 ? 20.953 6.191 20.875 1 98.44 56 LEU B CA 1
ATOM 3475 C C . LEU B 1 56 ? 22.125 6.52 21.797 1 98.44 56 LEU B C 1
ATOM 3477 O O . LEU B 1 56 ? 22.938 7.391 21.484 1 98.44 56 LEU B O 1
ATOM 3481 N N . LYS B 1 57 ? 22.172 5.891 22.906 1 97.44 57 LYS B N 1
ATOM 3482 C CA . LYS B 1 57 ? 23.328 6.062 23.781 1 97.44 57 LYS B CA 1
ATOM 3483 C C . LYS B 1 57 ? 24.625 5.777 23.047 1 97.44 57 LYS B C 1
ATOM 3485 O O . LYS B 1 57 ? 24.75 4.758 22.359 1 97.44 57 LYS B O 1
ATOM 3490 N N . GLY B 1 58 ? 25.578 6.668 23.047 1 96.88 58 GLY B N 1
ATOM 3491 C CA . GLY B 1 58 ? 26.875 6.477 22.438 1 96.88 58 GLY B CA 1
ATOM 3492 C C . GLY B 1 58 ? 26.984 7.109 21.062 1 96.88 58 GLY B C 1
ATOM 3493 O O . GLY B 1 58 ? 28.062 7.145 20.469 1 96.88 58 GLY B O 1
ATOM 3494 N N . TYR B 1 59 ? 25.938 7.605 20.547 1 98.06 59 TYR B N 1
ATOM 3495 C CA . TYR B 1 59 ? 25.969 8.297 19.266 1 98.06 59 TYR B CA 1
ATOM 3496 C C . TYR B 1 59 ? 26.328 9.766 19.438 1 98.06 59 TYR B C 1
ATOM 3498 O O . TYR B 1 59 ? 26.203 10.32 20.531 1 98.06 59 TYR B O 1
ATOM 3506 N N . ASP B 1 60 ? 26.859 10.398 18.422 1 97.94 60 ASP B N 1
ATOM 3507 C CA . ASP B 1 60 ? 27.078 11.836 18.375 1 97.94 60 ASP B CA 1
ATOM 3508 C C . ASP B 1 60 ? 25.812 12.562 17.938 1 97.94 60 ASP B C 1
ATOM 3510 O O . ASP B 1 60 ? 25.438 12.531 16.766 1 97.94 60 ASP B O 1
ATOM 3514 N N . ILE B 1 61 ? 25.172 13.25 18.891 1 98.5 61 ILE B N 1
ATOM 3515 C CA . ILE B 1 61 ? 23.859 13.836 18.641 1 98.5 61 ILE B CA 1
ATOM 3516 C C . ILE B 1 61 ? 23.938 15.352 18.844 1 98.5 61 ILE B C 1
ATOM 3518 O O . ILE B 1 61 ? 24.391 15.828 19.875 1 98.5 61 ILE B O 1
ATOM 3522 N N . THR B 1 62 ? 23.578 16.078 17.844 1 98.62 62 THR B N 1
A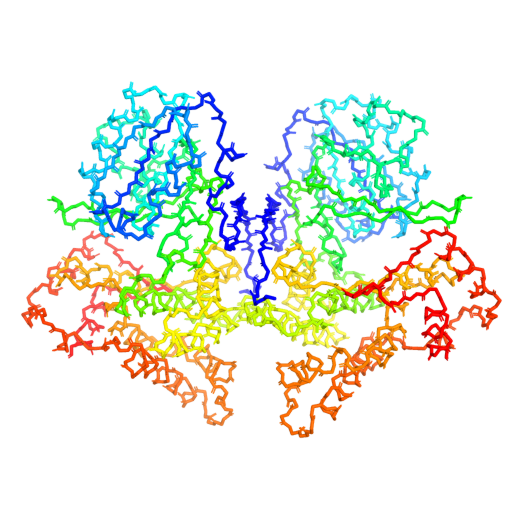TOM 3523 C CA . THR B 1 62 ? 23.281 17.5 17.922 1 98.62 62 THR B CA 1
ATOM 3524 C C . THR B 1 62 ? 21.781 17.75 17.859 1 98.62 62 THR B C 1
ATOM 3526 O O . THR B 1 62 ? 21.109 17.234 16.969 1 98.62 62 THR B O 1
ATOM 3529 N N . GLU B 1 63 ? 21.281 18.516 18.75 1 98.31 63 GLU B N 1
ATOM 3530 C CA . GLU B 1 63 ? 19.844 18.75 18.812 1 98.31 63 GLU B CA 1
ATOM 3531 C C . GLU B 1 63 ? 19.469 20.094 18.172 1 98.31 63 GLU B C 1
ATOM 3533 O O . GLU B 1 63 ? 20.234 21.062 18.25 1 98.31 63 GLU B O 1
ATOM 3538 N N . PHE B 1 64 ? 18.406 20.109 17.531 1 98.62 64 PHE B N 1
ATOM 3539 C CA . PHE B 1 64 ? 17.75 21.328 17.062 1 98.62 64 PHE B CA 1
ATOM 3540 C C . PHE B 1 64 ? 16.266 21.297 17.406 1 98.62 64 PHE B C 1
ATOM 3542 O O . PHE B 1 64 ? 15.508 20.484 16.875 1 98.62 64 PHE B O 1
ATOM 3549 N N . SER B 1 65 ? 15.82 22.203 18.219 1 97.94 65 SER B N 1
ATOM 3550 C CA . SER B 1 65 ? 14.438 22.234 18.688 1 97.94 65 SER B CA 1
ATOM 3551 C C . SER B 1 65 ? 13.734 23.516 18.219 1 97.94 65 SER B C 1
ATOM 3553 O O . SER B 1 65 ? 14.359 24.375 17.609 1 97.94 65 SER B O 1
ATOM 3555 N N . GLY B 1 66 ? 12.5 23.5 18.359 1 97.12 66 GLY B N 1
ATOM 3556 C CA . GLY B 1 66 ? 11.75 24.719 18.141 1 97.12 66 GLY B CA 1
ATOM 3557 C C . GLY B 1 66 ? 11.117 24.797 16.75 1 97.12 66 GLY B C 1
ATOM 3558 O O . GLY B 1 66 ? 10.711 25.859 16.297 1 97.12 66 GLY B O 1
ATOM 3559 N N . ILE B 1 67 ? 11.148 23.672 16.047 1 97.38 67 ILE B N 1
ATOM 3560 C CA . ILE B 1 67 ? 10.445 23.672 14.758 1 97.38 67 ILE B CA 1
ATOM 3561 C C . ILE B 1 67 ? 8.953 23.891 14.992 1 97.38 67 ILE B C 1
ATOM 3563 O O . ILE B 1 67 ? 8.328 23.141 15.75 1 97.38 67 ILE B O 1
ATOM 3567 N N . GLU B 1 68 ? 8.375 24.797 14.367 1 93.81 68 GLU B N 1
ATOM 3568 C CA . GLU B 1 68 ? 6.992 25.219 14.578 1 93.81 68 GLU B CA 1
ATOM 3569 C C . GLU B 1 68 ? 6.016 24.25 13.906 1 93.81 68 GLU B C 1
ATOM 3571 O O . GLU B 1 68 ? 6.406 23.453 13.055 1 93.81 68 GLU B O 1
ATOM 3576 N N . ALA B 1 69 ? 4.656 24.266 14.242 1 88.38 69 ALA B N 1
ATOM 3577 C CA . ALA B 1 69 ? 3.604 23.453 13.633 1 88.38 69 ALA B CA 1
ATOM 3578 C C . ALA B 1 69 ? 3.518 23.719 12.133 1 88.38 69 ALA B C 1
ATOM 3580 O O . ALA B 1 69 ? 3.227 22.812 11.352 1 88.38 69 ALA B O 1
ATOM 3581 N N . ASN B 1 70 ? 3.688 24.922 11.789 1 89.81 70 ASN B N 1
ATOM 3582 C CA . ASN B 1 70 ? 3.969 25.344 10.422 1 89.81 70 ASN B CA 1
ATOM 3583 C C . ASN B 1 70 ? 5.418 25.781 10.258 1 89.81 70 ASN B C 1
ATOM 3585 O O . ASN B 1 70 ? 5.738 26.969 10.438 1 89.81 70 ASN B O 1
ATOM 3589 N N . PRO B 1 71 ? 6.23 24.781 9.906 1 94.56 71 PRO B N 1
ATOM 3590 C CA . PRO B 1 71 ? 7.668 25.047 9.992 1 94.56 71 PRO B CA 1
ATOM 3591 C C . PRO B 1 71 ? 8.086 26.281 9.188 1 94.56 71 PRO B C 1
ATOM 3593 O O . PRO B 1 71 ? 7.785 26.375 7.992 1 94.56 71 PRO B O 1
ATOM 3596 N N . ASP B 1 72 ? 8.789 27.109 9.836 1 93.75 72 ASP B N 1
ATOM 3597 C CA . ASP B 1 72 ? 9.18 28.375 9.234 1 93.75 72 ASP B CA 1
ATOM 3598 C C . ASP B 1 72 ? 10.531 28.266 8.531 1 93.75 72 ASP B C 1
ATOM 3600 O O . ASP B 1 72 ? 11.461 27.641 9.055 1 93.75 72 ASP B O 1
ATOM 3604 N N . TYR B 1 73 ? 10.602 28.906 7.387 1 92.81 73 TYR B N 1
ATOM 3605 C CA . TYR B 1 73 ? 11.797 28.906 6.551 1 92.81 73 TYR B CA 1
ATOM 3606 C C . TYR B 1 73 ? 13.008 29.406 7.324 1 92.81 73 TYR B C 1
ATOM 3608 O O . TYR B 1 73 ? 14.078 28.797 7.285 1 92.81 73 TYR B O 1
ATOM 3616 N N . GLU B 1 74 ? 12.867 30.484 8.039 1 94.06 74 GLU B N 1
ATOM 3617 C CA . GLU B 1 74 ? 13.984 31.094 8.758 1 94.06 74 GLU B CA 1
ATOM 3618 C C . GLU B 1 74 ? 14.484 30.188 9.875 1 94.06 74 GLU B C 1
ATOM 3620 O O . GLU B 1 74 ? 15.688 30.078 10.109 1 94.06 74 GLU B O 1
ATOM 3625 N N . THR B 1 75 ? 13.586 29.578 10.562 1 96.62 75 THR B N 1
ATOM 3626 C CA . THR B 1 75 ? 13.953 28.609 11.594 1 96.62 75 THR B CA 1
ATOM 3627 C C . THR B 1 75 ? 14.727 27.453 10.992 1 96.62 75 THR B C 1
ATOM 3629 O O . THR B 1 75 ? 15.773 27.062 11.516 1 96.62 75 THR B O 1
ATOM 3632 N N . LEU B 1 76 ? 14.281 26.953 9.898 1 96.81 76 LEU B N 1
ATOM 3633 C CA . LEU B 1 76 ? 14.875 25.781 9.258 1 96.81 76 LEU B CA 1
ATOM 3634 C C . LEU B 1 76 ? 16.266 26.109 8.711 1 96.81 76 LEU B C 1
ATOM 3636 O O . LEU B 1 76 ? 17.156 25.25 8.703 1 96.81 76 LEU B O 1
ATOM 3640 N N . MET B 1 77 ? 16.453 27.375 8.305 1 94.56 77 MET B N 1
ATOM 3641 C CA . MET B 1 77 ? 17.75 27.781 7.77 1 94.56 77 MET B CA 1
ATOM 3642 C C . MET B 1 77 ? 18.828 27.734 8.852 1 94.56 77 MET B C 1
ATOM 3644 O O . MET B 1 77 ? 20 27.484 8.57 1 94.56 77 MET B O 1
ATOM 3648 N N . LYS B 1 78 ? 18.422 27.938 10.094 1 97.31 78 LYS B N 1
ATOM 3649 C CA . LYS B 1 78 ? 19.359 27.766 11.195 1 97.31 78 LYS B CA 1
ATOM 3650 C C . LYS B 1 78 ? 19.812 26.312 11.312 1 97.31 78 LYS B C 1
ATOM 3652 O O . LYS B 1 78 ? 21 26.047 11.562 1 97.31 78 LYS B O 1
ATOM 3657 N N . ALA B 1 79 ? 18.906 25.406 11.156 1 97.94 79 ALA B N 1
ATOM 3658 C CA . ALA B 1 79 ? 19.234 23.984 11.195 1 97.94 79 ALA B CA 1
ATOM 3659 C C . ALA B 1 79 ? 20.109 23.594 10.008 1 97.94 79 ALA B C 1
ATOM 3661 O O . ALA B 1 79 ? 20.984 22.734 10.133 1 97.94 79 ALA B O 1
ATOM 3662 N N . VAL B 1 80 ? 19.844 24.188 8.859 1 96.38 80 VAL B N 1
ATOM 3663 C CA . VAL B 1 80 ? 20.641 23.938 7.672 1 96.38 80 VAL B CA 1
ATOM 3664 C C . VAL B 1 80 ? 22.094 24.328 7.941 1 96.38 80 VAL B C 1
ATOM 3666 O O . VAL B 1 80 ? 23.016 23.594 7.586 1 96.38 80 VAL B O 1
ATOM 3669 N N . ALA B 1 81 ? 22.266 25.484 8.547 1 96.25 81 ALA B N 1
ATOM 3670 C CA . ALA B 1 81 ? 23.609 25.953 8.891 1 96.25 81 ALA B CA 1
ATOM 3671 C C . ALA B 1 81 ? 24.312 24.969 9.812 1 96.25 81 ALA B C 1
ATOM 3673 O O . ALA B 1 81 ? 25.5 24.688 9.641 1 96.25 81 ALA B O 1
ATOM 3674 N N . ILE B 1 82 ? 23.609 24.438 10.75 1 98.06 82 ILE B N 1
ATOM 3675 C CA . ILE B 1 82 ? 24.156 23.469 11.695 1 98.06 82 ILE B CA 1
ATOM 3676 C C . ILE B 1 82 ? 24.578 22.203 10.945 1 98.06 82 ILE B C 1
ATOM 3678 O O . ILE B 1 82 ? 25.672 21.672 11.164 1 98.06 82 ILE B O 1
ATOM 3682 N N . ALA B 1 83 ? 23.719 21.688 10.094 1 97.62 83 ALA B N 1
ATOM 3683 C CA . ALA B 1 83 ? 24.031 20.484 9.312 1 97.62 83 ALA B CA 1
ATOM 3684 C C . ALA B 1 83 ? 25.312 20.672 8.5 1 97.62 83 ALA B C 1
ATOM 3686 O O . ALA B 1 83 ? 26.141 19.766 8.43 1 97.62 83 ALA B O 1
ATOM 3687 N N . LYS B 1 84 ? 25.422 21.844 7.93 1 95.25 84 LYS B N 1
ATOM 3688 C CA . LYS B 1 84 ? 26.609 22.141 7.129 1 95.25 84 LYS B CA 1
ATOM 3689 C C . LYS B 1 84 ? 27.859 22.188 8 1 95.25 84 LYS B C 1
ATOM 3691 O O . LYS B 1 84 ? 28.906 21.688 7.605 1 95.25 84 LYS B O 1
ATOM 3696 N N . GLU B 1 85 ? 27.75 22.781 9.102 1 96.69 85 GLU B N 1
ATOM 3697 C CA . GLU B 1 85 ? 28.859 22.875 10.031 1 96.69 85 GLU B CA 1
ATOM 3698 C C . GLU B 1 85 ? 29.297 21.484 10.508 1 96.69 85 GLU B C 1
ATOM 3700 O O . GLU B 1 85 ? 30.484 21.234 10.742 1 96.69 85 GLU B O 1
ATOM 3705 N N . MET B 1 86 ? 28.375 20.562 10.625 1 97 86 MET B N 1
ATOM 3706 C CA . MET B 1 86 ? 28.625 19.203 11.086 1 97 86 MET B CA 1
ATOM 3707 C C . MET B 1 86 ? 29.391 18.406 10.023 1 97 86 MET B C 1
ATOM 3709 O O . MET B 1 86 ? 30.016 17.391 10.336 1 97 86 MET B O 1
ATOM 3713 N N . GLY B 1 87 ? 29.344 18.766 8.727 1 95.88 87 GLY B N 1
ATOM 3714 C CA . GLY B 1 87 ? 29.859 17.984 7.617 1 95.88 87 GLY B CA 1
ATOM 3715 C C . GLY B 1 87 ? 28.828 17.078 6.992 1 95.88 87 GLY B C 1
ATOM 3716 O O . GLY B 1 87 ? 28.672 15.922 7.414 1 95.88 87 GLY B O 1
ATOM 3717 N N . THR B 1 88 ? 28.266 17.531 5.941 1 93.94 88 THR B N 1
ATOM 3718 C CA . THR B 1 88 ? 27.062 16.938 5.367 1 93.94 88 THR B CA 1
ATOM 3719 C C . THR B 1 88 ? 27.328 15.5 4.91 1 93.94 88 THR B C 1
ATOM 3721 O O . THR B 1 88 ? 26.422 14.68 4.828 1 93.94 88 THR B O 1
ATOM 3724 N N . GLU B 1 89 ? 28.531 15.148 4.73 1 93.5 89 GLU B N 1
ATOM 3725 C CA . GLU B 1 89 ? 28.875 13.812 4.234 1 93.5 89 GLU B CA 1
ATOM 3726 C C . GLU B 1 89 ? 28.625 12.75 5.297 1 93.5 89 GLU B C 1
ATOM 3728 O O . GLU B 1 89 ? 28.406 11.578 4.969 1 93.5 89 GLU B O 1
ATOM 3733 N N . ASN B 1 90 ? 28.484 13.156 6.555 1 95.56 90 ASN B N 1
ATOM 3734 C CA . ASN B 1 90 ? 28.359 12.164 7.621 1 95.56 90 ASN B CA 1
ATOM 3735 C C . ASN B 1 90 ? 27.125 12.422 8.492 1 95.56 90 ASN B C 1
ATOM 3737 O O . ASN B 1 90 ? 27 11.836 9.562 1 95.56 90 ASN B O 1
ATOM 3741 N N . VAL B 1 91 ? 26.281 13.219 8.039 1 98.19 91 VAL B N 1
ATOM 3742 C CA . VAL B 1 91 ? 25.156 13.633 8.875 1 98.19 91 VAL B CA 1
ATOM 3743 C C . VAL B 1 91 ? 23.922 12.781 8.547 1 98.19 91 VAL B C 1
ATOM 3745 O O . VAL B 1 91 ? 23.672 12.477 7.383 1 98.19 91 VAL B O 1
ATOM 3748 N N . PHE B 1 92 ? 23.266 12.32 9.523 1 98.69 92 PHE B N 1
ATOM 3749 C CA . PHE B 1 92 ? 21.953 11.703 9.469 1 98.69 92 PHE B CA 1
ATOM 3750 C C . PHE B 1 92 ? 20.922 12.562 10.188 1 98.69 92 PHE B C 1
ATOM 3752 O O . PHE B 1 92 ? 21.094 12.898 11.359 1 98.69 92 PHE B O 1
ATOM 3759 N N . VAL B 1 93 ? 19.891 12.992 9.516 1 98.88 93 VAL B N 1
ATOM 3760 C CA . VAL B 1 93 ? 18.844 13.812 10.125 1 98.88 93 VAL B CA 1
ATOM 3761 C C . VAL B 1 93 ? 17.766 12.914 10.734 1 98.88 93 VAL B C 1
ATOM 3763 O O . VAL B 1 93 ? 17.281 11.984 10.086 1 98.88 93 VAL B O 1
ATOM 3766 N N . LEU B 1 94 ? 17.422 13.117 11.961 1 98.94 94 LEU B N 1
ATOM 3767 C CA . LEU B 1 94 ? 16.391 12.375 12.68 1 98.94 94 LEU B CA 1
ATOM 3768 C C . LEU B 1 94 ? 15.266 13.297 13.102 1 98.94 94 LEU B C 1
ATOM 3770 O O . LEU B 1 94 ? 15.469 14.211 13.914 1 98.94 94 LEU B O 1
ATOM 3774 N N . SER B 1 95 ? 14.141 13.117 12.516 1 98.88 95 SER B N 1
ATOM 3775 C CA . SER B 1 95 ? 12.938 13.852 12.891 1 98.88 95 SER B CA 1
ATOM 3776 C C . SER B 1 95 ? 12.18 13.141 14.016 1 98.88 95 SER B C 1
ATOM 3778 O O . SER B 1 95 ? 11.797 11.977 13.875 1 98.88 95 SER B O 1
ATOM 3780 N N . VAL B 1 96 ? 11.992 13.781 15.125 1 98.75 96 VAL B N 1
ATOM 3781 C CA . VAL B 1 96 ? 11.219 13.242 16.234 1 98.75 96 VAL B CA 1
ATOM 3782 C C . VAL B 1 96 ? 10.047 14.172 16.547 1 98.75 96 VAL B C 1
ATOM 3784 O O . VAL B 1 96 ? 10.227 15.211 17.188 1 98.75 96 VAL B O 1
ATOM 3787 N N . GLY B 1 97 ? 8.898 13.836 16.094 1 97.81 97 GLY B N 1
ATOM 3788 C CA . GLY B 1 97 ? 7.746 14.703 16.25 1 97.81 97 GLY B CA 1
ATOM 3789 C C . GLY B 1 97 ? 6.645 14.43 15.25 1 97.81 97 GLY B C 1
ATOM 3790 O O . GLY B 1 97 ? 6.453 13.289 14.828 1 97.81 97 GLY B O 1
ATOM 3791 N N . GLY B 1 98 ? 5.891 15.406 14.945 1 96.5 98 GLY B N 1
ATOM 3792 C CA . GLY B 1 98 ? 4.793 15.258 14 1 96.5 98 GLY B CA 1
ATOM 3793 C C . GLY B 1 98 ? 5.195 15.578 12.57 1 96.5 98 GLY B C 1
ATOM 3794 O O . GLY B 1 98 ? 6.387 15.641 12.25 1 96.5 98 GLY B O 1
ATOM 3795 N N . GLY B 1 99 ? 4.207 15.727 11.742 1 96.62 99 GLY B N 1
ATOM 3796 C CA . GLY B 1 99 ? 4.41 15.984 10.328 1 96.62 99 GLY B CA 1
ATOM 3797 C C . GLY B 1 99 ? 5.152 17.281 10.062 1 96.62 99 GLY B C 1
ATOM 3798 O O . GLY B 1 99 ? 5.918 17.375 9.094 1 96.62 99 GLY B O 1
ATOM 3799 N N . SER B 1 100 ? 4.926 18.297 10.891 1 95.81 100 SER B N 1
ATOM 3800 C CA . SER B 1 100 ? 5.602 19.594 10.711 1 95.81 100 SER B CA 1
ATOM 3801 C C . SER B 1 100 ? 7.113 19.438 10.859 1 95.81 100 SER B C 1
ATOM 3803 O O . SER B 1 100 ? 7.875 20.031 10.094 1 95.81 100 SER B O 1
ATOM 3805 N N . VAL B 1 101 ? 7.492 18.672 11.867 1 98.19 101 VAL B N 1
ATOM 3806 C CA . VAL B 1 101 ? 8.914 18.438 12.086 1 98.19 101 VAL B CA 1
ATOM 3807 C C . VAL B 1 101 ? 9.492 17.641 10.914 1 98.19 101 VAL B C 1
ATOM 3809 O O . VAL B 1 101 ? 10.57 17.969 10.406 1 98.19 101 VAL B O 1
ATOM 3812 N N . ALA B 1 102 ? 8.758 16.625 10.477 1 98.44 102 ALA B N 1
ATOM 3813 C CA . ALA B 1 102 ? 9.195 15.828 9.336 1 98.44 102 ALA B CA 1
ATOM 3814 C C . ALA B 1 102 ? 9.328 16.688 8.078 1 98.44 102 ALA B C 1
ATOM 3816 O O . ALA B 1 102 ? 10.305 16.562 7.34 1 98.44 102 ALA B O 1
ATOM 3817 N N . ASP B 1 103 ? 8.367 17.547 7.82 1 97.25 103 ASP B N 1
ATOM 3818 C CA . ASP B 1 103 ? 8.43 18.453 6.684 1 97.25 103 ASP B CA 1
ATOM 3819 C C . ASP B 1 103 ? 9.672 19.344 6.758 1 97.25 103 ASP B C 1
ATOM 3821 O O . ASP B 1 103 ? 10.398 19.484 5.773 1 97.25 103 ASP B O 1
ATOM 3825 N N . GLY B 1 104 ? 9.805 19.938 7.918 1 97.62 104 GLY B N 1
ATOM 3826 C CA . GLY B 1 104 ? 10.992 20.75 8.109 1 97.62 104 GLY B CA 1
ATOM 3827 C C . GLY B 1 104 ? 12.281 20 7.836 1 97.62 104 GLY B C 1
ATOM 3828 O O . GLY B 1 104 ? 13.18 20.531 7.18 1 97.62 104 GLY B O 1
ATOM 3829 N N . CYS B 1 105 ? 12.352 18.781 8.32 1 98.69 105 CYS B N 1
ATOM 3830 C CA . CYS B 1 105 ? 13.547 17.969 8.156 1 98.69 105 CYS B CA 1
ATOM 3831 C C . CYS B 1 105 ? 13.781 17.641 6.684 1 98.69 105 CYS B C 1
ATOM 3833 O O . CYS B 1 105 ? 14.93 17.578 6.23 1 98.69 105 CYS B O 1
ATOM 3835 N N . LYS B 1 106 ? 12.742 17.391 5.949 1 97.44 106 LYS B N 1
ATOM 3836 C CA . LYS B 1 106 ? 12.898 17.156 4.516 1 97.44 106 LYS B CA 1
ATOM 3837 C C . LYS B 1 106 ? 13.547 18.359 3.836 1 97.44 106 LYS B C 1
ATOM 3839 O O . LYS B 1 106 ? 14.43 18.203 2.99 1 97.44 106 LYS B O 1
ATOM 3844 N N . PHE B 1 107 ? 13.102 19.516 4.18 1 96.19 107 PHE B N 1
ATOM 3845 C CA . PHE B 1 107 ? 13.703 20.734 3.648 1 96.19 107 PHE B CA 1
ATOM 3846 C C . PHE B 1 107 ? 15.164 20.844 4.059 1 96.19 107 PHE B C 1
ATOM 3848 O O . PHE B 1 107 ? 16.031 21.141 3.229 1 96.19 107 PHE B O 1
ATOM 3855 N N . ILE B 1 108 ? 15.461 20.594 5.328 1 97.25 108 ILE B N 1
ATOM 3856 C CA . ILE B 1 108 ? 16.828 20.641 5.844 1 97.25 108 ILE B CA 1
ATOM 3857 C C . ILE B 1 108 ? 17.703 19.688 5.047 1 97.25 108 ILE B C 1
ATOM 3859 O O . ILE B 1 108 ? 18.812 20.062 4.629 1 97.25 108 ILE B O 1
ATOM 3863 N N . CYS B 1 109 ? 17.219 18.469 4.805 1 97.81 109 CYS B N 1
ATOM 3864 C CA . CYS B 1 109 ? 17.984 17.438 4.098 1 97.81 109 CYS B CA 1
ATOM 3865 C C . CYS B 1 109 ? 18.344 17.891 2.689 1 97.81 109 CYS B C 1
ATOM 3867 O O . CYS B 1 109 ? 19.469 17.703 2.236 1 97.81 109 CYS B O 1
ATOM 3869 N N . ALA B 1 110 ? 17.422 18.484 2.008 1 95.12 110 ALA B N 1
ATOM 3870 C CA . ALA B 1 110 ? 17.641 18.953 0.641 1 95.12 110 ALA B CA 1
ATOM 3871 C C . ALA B 1 110 ? 18.516 20.203 0.622 1 95.12 110 ALA B C 1
ATOM 3873 O O . ALA B 1 110 ? 19.469 20.281 -0.158 1 95.12 110 ALA B O 1
ATOM 3874 N N . ALA B 1 111 ? 18.234 21.172 1.491 1 93.88 111 ALA B N 1
ATOM 3875 C CA . ALA B 1 111 ? 18.906 22.453 1.503 1 93.88 111 ALA B CA 1
ATOM 3876 C C . ALA B 1 111 ? 20.359 22.312 1.941 1 93.88 111 ALA B C 1
ATOM 3878 O O . ALA B 1 111 ? 21.234 23.047 1.463 1 93.88 111 ALA B O 1
ATOM 3879 N N . ALA B 1 112 ? 20.609 21.406 2.809 1 95 112 ALA B N 1
ATOM 3880 C CA . ALA B 1 112 ? 21.953 21.25 3.375 1 95 112 ALA B CA 1
ATOM 3881 C C . ALA B 1 112 ? 22.969 20.891 2.295 1 95 112 ALA B C 1
ATOM 3883 O O . ALA B 1 112 ? 24.141 21.25 2.393 1 95 112 ALA B O 1
ATOM 3884 N N . VAL B 1 113 ? 22.531 20.219 1.263 1 93 113 VAL B N 1
ATOM 3885 C CA . VAL B 1 113 ? 23.469 19.766 0.245 1 93 113 VAL B CA 1
ATOM 3886 C C . VAL B 1 113 ? 23.234 20.531 -1.059 1 93 113 VAL B C 1
ATOM 3888 O O . VAL B 1 113 ? 23.797 20.172 -2.1 1 93 113 VAL B O 1
ATOM 3891 N N . TYR B 1 114 ? 22.375 21.453 -1.022 1 86.5 114 TYR B N 1
ATOM 3892 C CA . TYR B 1 114 ? 22.062 22.281 -2.191 1 86.5 114 TYR B CA 1
ATOM 3893 C C . TYR B 1 114 ? 23.219 23.234 -2.508 1 86.5 114 TYR B C 1
ATOM 3895 O O . TYR B 1 114 ? 23.672 23.969 -1.634 1 86.5 114 TYR B O 1
ATOM 3903 N N . THR B 1 115 ? 23.766 23.188 -3.779 1 79.25 115 THR B N 1
ATOM 3904 C CA . THR B 1 115 ? 24.953 23.969 -4.09 1 79.25 115 THR B CA 1
ATOM 3905 C C . THR B 1 115 ? 24.688 24.938 -5.242 1 79.25 115 THR B C 1
ATOM 3907 O O . THR B 1 115 ? 25.5 25.812 -5.535 1 79.25 115 THR B O 1
ATOM 3910 N N . LYS B 1 116 ? 23.672 24.781 -5.984 1 72.31 116 LYS B N 1
ATOM 3911 C CA . LYS B 1 116 ? 23.484 25.531 -7.223 1 72.31 116 LYS B CA 1
ATOM 3912 C C . LYS B 1 116 ? 23.344 27.016 -6.938 1 72.31 116 LYS B C 1
ATOM 3914 O O . LYS B 1 116 ? 23.953 27.859 -7.617 1 72.31 116 LYS B O 1
ATOM 3919 N N . SER B 1 117 ? 22.359 27.484 -6.281 1 63.75 117 SER B N 1
ATOM 3920 C CA . SER B 1 117 ? 22.266 28.891 -5.891 1 63.75 117 SER B CA 1
ATOM 3921 C C . SER B 1 117 ? 21.938 29.031 -4.41 1 63.75 117 SER B C 1
ATOM 3923 O O . SER B 1 117 ? 20.812 28.719 -3.996 1 63.75 117 SER B O 1
ATOM 3925 N N . THR B 1 118 ? 23 29.359 -3.633 1 59.62 118 THR B N 1
ATOM 3926 C CA . THR B 1 118 ? 22.844 29.406 -2.182 1 59.62 118 THR B CA 1
ATOM 3927 C C . THR B 1 118 ? 21.969 30.594 -1.768 1 59.62 118 THR B C 1
ATOM 3929 O O . THR B 1 118 ? 21.469 30.641 -0.639 1 59.62 118 THR B O 1
ATOM 3932 N N . GLU B 1 119 ? 21.75 31.469 -2.619 1 59.16 119 GLU B N 1
ATOM 3933 C CA . GLU B 1 119 ? 20.969 32.625 -2.262 1 59.16 119 GLU B CA 1
ATOM 3934 C C . GLU B 1 119 ? 19.469 32.344 -2.326 1 59.16 119 GLU B C 1
ATOM 3936 O O . GLU B 1 119 ? 18.672 33 -1.647 1 59.16 119 GLU B O 1
ATOM 3941 N N . TYR B 1 120 ? 19.297 31.141 -2.922 1 64.94 120 TYR B N 1
ATOM 3942 C CA . TYR B 1 120 ? 17.859 31.031 -3.203 1 64.94 120 TYR B CA 1
ATOM 3943 C C . TYR B 1 120 ? 17.359 29.625 -2.908 1 64.94 120 TYR B C 1
ATOM 3945 O O . TYR B 1 120 ? 16.844 28.938 -3.799 1 64.94 120 TYR B O 1
ATOM 3953 N N . TYR B 1 121 ? 17.469 29.328 -1.674 1 72.19 121 TYR B N 1
ATOM 3954 C CA . TYR B 1 121 ? 16.984 28.031 -1.229 1 72.19 121 TYR B CA 1
ATOM 3955 C C . TYR B 1 121 ? 15.484 27.906 -1.493 1 72.19 121 TYR B C 1
ATOM 3957 O O . TYR B 1 121 ? 14.961 26.781 -1.591 1 72.19 121 TYR B O 1
ATOM 3965 N N . GLN B 1 122 ? 14.898 29.016 -1.639 1 68.25 122 GLN B N 1
ATOM 3966 C CA . GLN B 1 122 ? 13.469 29.047 -1.925 1 68.25 122 GLN B CA 1
ATOM 3967 C C . GLN B 1 122 ? 13.172 28.406 -3.275 1 68.25 122 GLN B C 1
ATOM 3969 O O . GLN B 1 122 ? 12.039 27.969 -3.523 1 68.25 122 GLN B O 1
ATOM 3974 N N . ASP B 1 123 ? 14.148 28.281 -4.062 1 70.38 123 ASP B N 1
ATOM 3975 C CA . ASP B 1 123 ? 13.992 27.688 -5.383 1 70.38 123 ASP B CA 1
ATOM 3976 C C . ASP B 1 123 ? 13.664 26.203 -5.277 1 70.38 123 ASP B C 1
ATOM 3978 O O . ASP B 1 123 ? 13.117 25.609 -6.215 1 70.38 123 ASP B O 1
ATOM 3982 N N . LEU B 1 124 ? 14.07 25.688 -4.168 1 73.62 124 LEU B N 1
ATOM 3983 C CA . LEU B 1 124 ? 13.773 24.281 -3.934 1 73.62 124 LEU B CA 1
ATOM 3984 C C . LEU B 1 124 ? 12.273 24.062 -3.791 1 73.62 124 LEU B C 1
ATOM 3986 O O . LEU B 1 124 ? 11.789 22.938 -3.945 1 73.62 124 LEU B O 1
ATOM 3990 N N . CYS B 1 125 ? 11.523 25.156 -3.543 1 72 125 CYS B N 1
ATOM 3991 C CA . CYS B 1 125 ? 10.133 25.016 -3.133 1 72 125 CYS B CA 1
ATOM 3992 C C . CYS B 1 125 ? 9.203 25.688 -4.129 1 72 125 CYS B C 1
ATOM 3994 O O . CYS B 1 125 ? 8.016 25.891 -3.84 1 72 125 CYS B O 1
ATOM 3996 N N . ILE B 1 126 ? 9.734 26.172 -5.105 1 60.28 126 ILE B N 1
ATOM 3997 C CA . ILE B 1 126 ? 8.898 26.875 -6.066 1 60.28 126 ILE B CA 1
ATOM 3998 C C . ILE B 1 126 ? 8.742 26.047 -7.336 1 60.28 126 ILE B C 1
ATOM 4000 O O . ILE B 1 126 ? 9.656 25.297 -7.707 1 60.28 126 ILE B O 1
ATOM 4004 N N . GLU B 1 127 ? 7.512 26.094 -7.711 1 57.53 127 GLU B N 1
ATOM 4005 C CA . GLU B 1 127 ? 7.242 25.422 -8.984 1 57.53 127 GLU B CA 1
ATOM 4006 C C . GLU B 1 127 ? 8.195 25.906 -10.07 1 57.53 127 GLU B C 1
ATOM 4008 O O . GLU B 1 127 ? 8.391 27.109 -10.25 1 57.53 127 GLU B O 1
ATOM 4013 N N . GLY B 1 128 ? 8.789 24.984 -10.719 1 53.22 128 GLY B N 1
ATOM 4014 C CA . GLY B 1 128 ? 9.75 25.375 -11.742 1 53.22 128 GLY B CA 1
ATOM 4015 C C . GLY B 1 128 ? 11.125 25.672 -11.188 1 53.22 128 GLY B C 1
ATOM 4016 O O . GLY B 1 128 ? 12.031 26.047 -11.938 1 53.22 128 GLY B O 1
ATOM 4017 N N . GLY B 1 129 ? 11.133 25.531 -9.883 1 60.66 129 GLY B N 1
ATOM 4018 C CA . GLY B 1 129 ? 12.438 25.781 -9.281 1 60.66 129 GLY B CA 1
ATOM 4019 C C . GLY B 1 129 ? 13.43 24.656 -9.531 1 60.66 129 GLY B C 1
ATOM 4020 O O . GLY B 1 129 ? 13.43 24.047 -10.602 1 60.66 129 GLY B O 1
ATOM 4021 N N . VAL B 1 130 ? 14.367 24.594 -8.641 1 67.56 130 VAL B N 1
ATOM 4022 C CA . VAL B 1 130 ? 15.477 23.656 -8.805 1 67.56 130 VAL B CA 1
ATOM 4023 C C . VAL B 1 130 ? 15.039 22.25 -8.367 1 67.56 130 VAL B C 1
ATOM 4025 O O . VAL B 1 130 ? 14.328 22.094 -7.375 1 67.56 130 VAL B O 1
ATOM 4028 N N . LYS B 1 131 ? 15.445 21.375 -9.195 1 78.38 131 LYS B N 1
ATOM 4029 C CA . LYS B 1 131 ? 15.172 19.969 -8.906 1 78.38 131 LYS B CA 1
ATOM 4030 C C . LYS B 1 131 ? 16.109 19.438 -7.828 1 78.38 131 LYS B C 1
ATOM 4032 O O . LYS B 1 131 ? 17.328 19.688 -7.879 1 78.38 131 LYS B O 1
ATOM 4037 N N . VAL B 1 132 ? 15.555 18.922 -6.836 1 84.88 132 VAL B N 1
ATOM 4038 C CA . VAL B 1 132 ? 16.344 18.234 -5.812 1 84.88 132 VAL B CA 1
ATOM 4039 C C . VAL B 1 132 ? 16.969 16.969 -6.406 1 84.88 132 VAL B C 1
ATOM 4041 O O . VAL B 1 132 ? 16.266 16.125 -6.965 1 84.88 132 VAL B O 1
ATOM 4044 N N . ASP B 1 133 ? 18.219 16.859 -6.367 1 87.19 133 ASP B N 1
ATOM 4045 C CA . ASP B 1 133 ? 18.859 15.711 -6.98 1 87.19 133 ASP B CA 1
ATOM 4046 C C . ASP B 1 133 ? 19.625 14.883 -5.941 1 87.19 133 ASP B C 1
ATOM 4048 O O . ASP B 1 133 ? 20.156 13.82 -6.258 1 87.19 133 ASP B O 1
ATOM 4052 N N . CYS B 1 134 ? 19.672 15.438 -4.746 1 91.94 134 CYS B N 1
ATOM 4053 C CA . CYS B 1 134 ? 20.25 14.711 -3.617 1 91.94 134 CYS B CA 1
ATOM 4054 C C . CYS B 1 134 ? 19.75 15.281 -2.293 1 91.94 134 CYS B C 1
ATOM 4056 O O . CYS B 1 134 ? 19.234 16.406 -2.246 1 91.94 134 CYS B O 1
ATOM 4058 N N . ALA B 1 135 ? 19.859 14.578 -1.181 1 96.5 135 ALA B N 1
ATOM 4059 C CA . ALA B 1 135 ? 19.453 14.992 0.16 1 96.5 135 ALA B CA 1
ATOM 4060 C C . ALA B 1 135 ? 20.156 14.148 1.228 1 96.5 135 ALA B C 1
ATOM 4062 O O . ALA B 1 135 ? 20.641 13.055 0.944 1 96.5 135 ALA B O 1
ATOM 4063 N N . LEU B 1 136 ? 20.312 14.695 2.379 1 98 136 LEU B N 1
ATOM 4064 C CA . LEU B 1 136 ? 20.781 13.922 3.525 1 98 136 LEU B CA 1
ATOM 4065 C C . LEU B 1 136 ? 19.797 12.805 3.865 1 98 136 LEU B C 1
ATOM 4067 O O . LEU B 1 136 ? 18.609 12.922 3.584 1 98 136 LEU B O 1
ATOM 4071 N N . PRO B 1 137 ? 20.312 11.664 4.391 1 98.38 137 PRO B N 1
ATOM 4072 C CA . PRO B 1 137 ? 19.391 10.625 4.836 1 98.38 137 PRO B CA 1
ATOM 4073 C C . PRO B 1 137 ? 18.516 11.078 6 1 98.38 137 PRO B C 1
ATOM 4075 O O . PRO B 1 137 ? 18.984 11.797 6.891 1 98.38 137 PRO B O 1
ATOM 4078 N N . LEU B 1 138 ? 17.297 10.711 5.984 1 98.81 138 LEU B N 1
ATOM 4079 C CA . LEU B 1 138 ? 16.297 11.133 6.953 1 98.81 138 LEU B CA 1
ATOM 4080 C C . LEU B 1 138 ? 15.594 9.922 7.57 1 98.81 138 LEU B C 1
ATOM 4082 O O . LEU B 1 138 ? 15.242 8.977 6.863 1 98.81 138 LEU B O 1
ATOM 4086 N N . GLY B 1 139 ? 15.492 9.844 8.852 1 98.88 139 GLY B N 1
ATOM 4087 C CA . GLY B 1 139 ? 14.609 8.953 9.586 1 98.88 139 GLY B CA 1
ATOM 4088 C C . GLY B 1 139 ? 13.57 9.68 10.414 1 98.88 139 GLY B C 1
ATOM 4089 O O . GLY B 1 139 ? 13.797 10.82 10.836 1 98.88 139 GLY B O 1
ATOM 4090 N N . VAL B 1 140 ? 12.438 9.07 10.688 1 98.88 140 VAL B N 1
ATOM 4091 C CA . VAL B 1 140 ? 11.352 9.734 11.398 1 98.88 140 VAL B CA 1
ATOM 4092 C C . VAL B 1 140 ? 10.875 8.859 12.555 1 98.88 140 VAL B C 1
ATOM 4094 O O . VAL B 1 140 ? 10.664 7.656 12.383 1 98.88 140 VAL B O 1
ATOM 4097 N N . VAL B 1 141 ? 10.82 9.391 13.727 1 98.88 141 VAL B N 1
ATOM 4098 C CA . VAL B 1 141 ? 10.023 8.875 14.844 1 98.88 141 VAL B CA 1
ATOM 4099 C C . VAL B 1 141 ? 8.742 9.695 14.992 1 98.88 141 VAL B C 1
ATOM 4101 O O . VAL B 1 141 ? 8.781 10.836 15.453 1 98.88 141 VAL B O 1
ATOM 4104 N N . LEU B 1 142 ? 7.68 9.117 14.633 1 98.69 142 LEU B N 1
ATOM 4105 C CA . LEU B 1 142 ? 6.434 9.867 14.477 1 98.69 142 LEU B CA 1
ATOM 4106 C C . LEU B 1 142 ? 5.672 9.938 15.797 1 98.69 142 LEU B C 1
ATOM 4108 O O . LEU B 1 142 ? 5.508 8.922 16.469 1 98.69 142 LEU B O 1
ATOM 4112 N N . THR B 1 143 ? 5.172 11.125 16.125 1 97.69 143 THR B N 1
ATOM 4113 C CA . THR B 1 143 ? 4.445 11.25 17.391 1 97.69 143 THR B CA 1
ATOM 4114 C C . THR B 1 143 ? 3.055 11.836 17.156 1 97.69 143 THR B C 1
ATOM 4116 O O . THR B 1 143 ? 2.234 11.891 18.062 1 97.69 143 THR B O 1
ATOM 4119 N N . LEU B 1 144 ? 2.758 12.266 15.938 1 96.38 144 LEU B N 1
ATOM 4120 C CA . LEU B 1 144 ? 1.449 12.797 15.578 1 96.38 144 LEU B CA 1
ATOM 4121 C C . LEU B 1 144 ? 1.076 12.398 14.148 1 96.38 144 LEU B C 1
ATOM 4123 O O . LEU B 1 144 ? 1.52 13.031 13.188 1 96.38 144 LEU B O 1
ATOM 4127 N N . PRO B 1 145 ? 0.275 11.391 14 1 96.81 145 PRO B N 1
ATOM 4128 C CA . PRO B 1 145 ? -0.114 10.938 12.664 1 96.81 145 PRO B CA 1
ATOM 4129 C C . PRO B 1 145 ? -1.191 11.812 12.023 1 96.81 145 PRO B C 1
ATOM 4131 O O . PRO B 1 145 ? -2.229 12.062 12.648 1 96.81 145 PRO B O 1
ATOM 4134 N N . ALA B 1 146 ? -0.954 12.289 10.82 1 95.94 146 ALA B N 1
ATOM 4135 C CA . ALA B 1 146 ? -1.947 13.07 10.078 1 95.94 146 ALA B CA 1
ATOM 4136 C C . ALA B 1 146 ? -1.551 13.211 8.617 1 95.94 146 ALA B C 1
ATOM 4138 O O . ALA B 1 146 ? -2.326 12.867 7.719 1 95.94 146 ALA B O 1
ATOM 4139 N N . THR B 1 147 ? -0.288 13.531 8.367 1 94.12 147 THR B N 1
ATOM 4140 C CA . THR B 1 147 ? 0.103 14.086 7.074 1 94.12 147 THR B CA 1
ATOM 4141 C C . THR B 1 147 ? 0.735 13.008 6.199 1 94.12 147 THR B C 1
ATOM 4143 O O . THR B 1 147 ? 0.962 13.219 5.008 1 94.12 147 THR B O 1
ATOM 4146 N N . GLY B 1 148 ? 1.058 11.859 6.793 1 97.69 148 GLY B N 1
ATOM 4147 C CA . GLY B 1 148 ? 1.799 10.859 6.047 1 97.69 148 GLY B CA 1
ATOM 4148 C C . GLY B 1 148 ? 3.227 11.273 5.746 1 97.69 148 GLY B C 1
ATOM 4149 O O . GLY B 1 148 ? 3.943 10.57 5.027 1 97.69 148 GLY B O 1
ATOM 4150 N N . SER B 1 149 ? 3.729 12.328 6.285 1 97.81 149 SER B N 1
ATOM 4151 C CA . SER B 1 149 ? 5.031 12.906 5.984 1 97.81 149 SER B CA 1
ATOM 4152 C C . SER B 1 149 ? 6.16 11.93 6.293 1 97.81 149 SER B C 1
ATOM 4154 O O . SER B 1 149 ? 7.238 12.016 5.699 1 97.81 149 SER B O 1
ATOM 4156 N N . GLU B 1 150 ? 5.945 10.992 7.172 1 98.62 150 GLU B N 1
ATOM 4157 C CA . GLU B 1 150 ? 6.926 9.977 7.539 1 98.62 150 GLU B CA 1
ATOM 4158 C C . GLU B 1 150 ? 7.156 8.992 6.398 1 98.62 150 GLU B C 1
ATOM 4160 O O . GLU B 1 150 ? 8.117 8.219 6.422 1 98.62 150 GLU B O 1
ATOM 4165 N N . SER B 1 151 ? 6.297 9.086 5.363 1 98.31 151 SER B N 1
ATOM 4166 C CA . SER B 1 151 ? 6.41 8.102 4.293 1 98.31 151 SER B CA 1
ATOM 4167 C C . SER B 1 151 ? 6.082 8.719 2.938 1 98.31 151 SER B C 1
ATOM 4169 O O . SER B 1 151 ? 5.516 8.055 2.068 1 98.31 151 SER B O 1
ATOM 4171 N N . ASN B 1 152 ? 6.285 9.953 2.734 1 97.75 152 ASN B N 1
ATOM 4172 C CA . ASN B 1 152 ? 6.164 10.609 1.436 1 97.75 152 ASN B CA 1
ATOM 4173 C C . ASN B 1 152 ? 7.254 11.656 1.231 1 97.75 152 ASN B C 1
ATOM 4175 O O . ASN B 1 152 ? 8.086 11.875 2.113 1 97.75 152 ASN B O 1
ATOM 4179 N N . GLY B 1 153 ? 7.344 12.273 0.031 1 96.31 153 GLY B N 1
ATOM 4180 C CA . GLY B 1 153 ? 8.406 13.211 -0.3 1 96.31 153 GLY B CA 1
ATOM 4181 C C . GLY B 1 153 ? 7.926 14.648 -0.387 1 96.31 153 GLY B C 1
ATOM 4182 O O . GLY B 1 153 ? 8.555 15.477 -1.043 1 96.31 153 GLY B O 1
ATOM 4183 N N . ASN B 1 154 ? 6.785 14.953 0.257 1 94.12 154 ASN B N 1
ATOM 4184 C CA . ASN B 1 154 ? 6.215 16.297 0.208 1 94.12 154 ASN B CA 1
ATOM 4185 C C . ASN B 1 154 ? 6.465 17.062 1.505 1 94.12 154 ASN B C 1
ATOM 4187 O O . ASN B 1 154 ? 6.5 16.469 2.584 1 94.12 154 ASN B O 1
ATOM 4191 N N . ALA B 1 155 ? 6.66 18.328 1.366 1 94.12 155 ALA B N 1
ATOM 4192 C CA . ALA B 1 155 ? 6.816 19.203 2.529 1 94.12 155 ALA B CA 1
ATOM 4193 C C . ALA B 1 155 ? 6.223 20.578 2.266 1 94.12 155 ALA B C 1
ATOM 4195 O O . ALA B 1 155 ? 6.336 21.109 1.157 1 94.12 155 ALA B O 1
ATOM 4196 N N . VAL B 1 156 ? 5.602 21.078 3.219 1 90.31 156 VAL B N 1
ATOM 4197 C CA . VAL B 1 156 ? 5.078 22.438 3.174 1 90.31 156 VAL B CA 1
ATOM 4198 C C . VAL B 1 156 ? 5.801 23.312 4.203 1 90.31 156 VAL B C 1
ATOM 4200 O O . VAL B 1 156 ? 5.793 23 5.398 1 90.31 156 VAL B O 1
ATOM 4203 N N . ILE B 1 157 ? 6.398 24.359 3.715 1 91.44 157 ILE B N 1
ATOM 4204 C CA . ILE B 1 157 ? 7.203 25.266 4.539 1 91.44 157 ILE B CA 1
ATOM 4205 C C . ILE B 1 157 ? 6.613 26.672 4.5 1 91.44 157 ILE B C 1
ATOM 4207 O O . ILE B 1 157 ? 6.309 27.188 3.424 1 91.44 157 ILE B O 1
ATOM 4211 N N . SER B 1 158 ? 6.473 27.25 5.703 1 88 158 SER B N 1
ATOM 4212 C CA . SER B 1 158 ? 6.004 28.625 5.797 1 88 158 SER B CA 1
ATOM 4213 C C . SER B 1 158 ? 7.172 29.609 5.746 1 88 158 SER B C 1
ATOM 4215 O O . SER B 1 158 ? 8.227 29.359 6.332 1 88 158 SER B O 1
ATOM 4217 N N . TYR B 1 159 ? 6.973 30.609 4.957 1 86.56 159 TYR B N 1
ATOM 4218 C CA . TYR B 1 159 ? 7.859 31.766 5 1 86.56 159 TYR B CA 1
ATOM 4219 C C . TYR B 1 159 ? 7.121 33 5.516 1 86.56 159 TYR B C 1
ATOM 4221 O O . TYR B 1 159 ? 6.672 33.844 4.734 1 86.56 159 TYR B O 1
ATOM 4229 N N . ARG B 1 160 ? 7.148 33.156 6.723 1 82.94 160 ARG B N 1
ATOM 4230 C CA . ARG B 1 160 ? 6.324 34.156 7.402 1 82.94 160 ARG B CA 1
ATOM 4231 C C . ARG B 1 160 ? 6.719 35.562 6.988 1 82.94 160 ARG B C 1
ATOM 4233 O O . ARG B 1 160 ? 5.859 36.438 6.801 1 82.94 160 ARG B O 1
ATOM 4240 N N . ALA B 1 161 ? 7.973 35.781 6.816 1 81.44 161 ALA B N 1
ATOM 4241 C CA . ALA B 1 161 ? 8.461 37.094 6.457 1 81.44 161 ALA B CA 1
ATOM 4242 C C . ALA B 1 161 ? 7.879 37.562 5.121 1 81.44 161 ALA B C 1
ATOM 4244 O O . ALA B 1 161 ? 7.691 38.75 4.895 1 81.44 161 ALA B O 1
ATOM 4245 N N . LYS B 1 162 ? 7.488 36.594 4.293 1 76.69 162 LYS B N 1
ATOM 4246 C CA . LYS B 1 162 ? 6.961 36.906 2.971 1 76.69 162 LYS B CA 1
ATOM 4247 C C . LYS B 1 162 ? 5.492 36.5 2.855 1 76.69 162 LYS B C 1
ATOM 4249 O O . LYS B 1 162 ? 4.891 36.625 1.785 1 76.69 162 LYS B O 1
ATOM 4254 N N . HIS B 1 163 ? 4.922 35.969 3.932 1 74.75 163 HIS B N 1
ATOM 4255 C CA . HIS B 1 163 ? 3.547 35.5 3.945 1 74.75 163 HIS B CA 1
ATOM 4256 C C . HIS B 1 163 ? 3.301 34.5 2.814 1 74.75 163 HIS B C 1
ATOM 4258 O O . HIS B 1 163 ? 2.312 34.594 2.086 1 74.75 163 HIS B O 1
ATOM 4264 N N . MET B 1 164 ? 4.27 33.594 2.658 1 75.19 164 MET B N 1
ATOM 4265 C CA . MET B 1 164 ? 4.191 32.625 1.582 1 75.19 164 MET B CA 1
ATOM 4266 C C . MET B 1 164 ? 4.316 31.203 2.131 1 75.19 164 MET B C 1
ATOM 4268 O O . MET B 1 164 ? 4.926 31 3.182 1 75.19 164 MET B O 1
ATOM 4272 N N . LYS B 1 165 ? 3.719 30.297 1.398 1 79.94 165 LYS B N 1
ATOM 4273 C CA . LYS B 1 165 ? 3.914 28.875 1.639 1 79.94 165 LYS B CA 1
ATOM 4274 C C . LYS B 1 165 ? 4.676 28.219 0.487 1 79.94 165 LYS B C 1
ATOM 4276 O O . LYS B 1 165 ? 4.367 28.453 -0.682 1 79.94 165 LYS B O 1
ATOM 4281 N N . TYR B 1 166 ? 5.723 27.516 0.912 1 82.44 166 TYR B N 1
ATOM 4282 C CA . TYR B 1 166 ? 6.543 26.797 -0.052 1 82.44 166 TYR B CA 1
ATOM 4283 C C . TYR B 1 166 ? 6.254 25.297 -0.005 1 82.44 166 TYR B C 1
ATOM 4285 O O . TYR B 1 166 ? 6.023 24.734 1.069 1 82.44 166 TYR B O 1
ATOM 4293 N N . CYS B 1 167 ? 6.191 24.719 -1.184 1 85.25 167 CYS B N 1
ATOM 4294 C CA . CYS B 1 167 ? 5.977 23.281 -1.284 1 85.25 167 CYS B CA 1
ATOM 4295 C C . CYS B 1 167 ? 7.195 22.594 -1.886 1 85.25 167 CYS B C 1
ATOM 4297 O O . CYS B 1 167 ? 7.738 23.047 -2.895 1 85.25 167 CYS B O 1
ATOM 4299 N N . LEU B 1 168 ? 7.719 21.641 -1.241 1 89.69 168 LEU B N 1
ATOM 4300 C CA . LEU B 1 168 ? 8.805 20.781 -1.714 1 89.69 168 LEU B CA 1
ATOM 4301 C C . LEU B 1 168 ? 8.312 19.375 -1.99 1 89.69 168 LEU B C 1
ATOM 4303 O O . LEU B 1 168 ? 7.539 18.812 -1.206 1 89.69 168 LEU B O 1
ATOM 4307 N N . ALA B 1 169 ? 8.602 18.828 -3.127 1 91.19 169 ALA B N 1
ATOM 4308 C CA . ALA B 1 169 ? 8.289 17.438 -3.471 1 91.19 169 ALA B CA 1
ATOM 4309 C C . ALA B 1 169 ? 9.453 16.781 -4.203 1 91.19 169 ALA B C 1
ATOM 4311 O O . ALA B 1 169 ? 9.922 17.297 -5.227 1 91.19 169 ALA B O 1
ATOM 4312 N N . SER B 1 170 ? 9.953 15.758 -3.666 1 93.56 170 SER B N 1
ATOM 4313 C CA . SER B 1 170 ? 11.062 15.047 -4.301 1 93.56 170 SER B CA 1
ATOM 4314 C C . SER B 1 170 ? 11.188 13.625 -3.762 1 93.56 170 SER B C 1
ATOM 4316 O O . SER B 1 170 ? 11.008 13.391 -2.564 1 93.56 170 SER B O 1
ATOM 4318 N N . PRO B 1 171 ? 11.516 12.664 -4.629 1 92.69 171 PRO B N 1
ATOM 4319 C CA . PRO B 1 171 ? 11.789 11.312 -4.137 1 92.69 171 PRO B CA 1
ATOM 4320 C C . PRO B 1 171 ? 13.031 11.242 -3.26 1 92.69 171 PRO B C 1
ATOM 4322 O O . PRO B 1 171 ? 13.203 10.297 -2.488 1 92.69 171 PRO B O 1
ATOM 4325 N N . TYR B 1 172 ? 13.883 12.258 -3.291 1 94.69 172 TYR B N 1
ATOM 4326 C CA . TYR B 1 172 ? 15.164 12.219 -2.592 1 94.69 172 TYR B CA 1
ATOM 4327 C C . TYR B 1 172 ? 14.984 12.539 -1.111 1 94.69 172 TYR B C 1
ATOM 4329 O O . TYR B 1 172 ? 15.883 12.289 -0.303 1 94.69 172 TYR B O 1
ATOM 4337 N N . VAL B 1 173 ? 13.82 13.062 -0.768 1 96.38 173 VAL B N 1
ATOM 4338 C CA . VAL B 1 173 ? 13.656 13.469 0.625 1 96.38 173 VAL B CA 1
ATOM 4339 C C . VAL B 1 173 ? 12.703 12.508 1.331 1 96.38 173 VAL B C 1
ATOM 4341 O O . VAL B 1 173 ? 12.258 12.773 2.449 1 96.38 173 VAL B O 1
ATOM 4344 N N . TYR B 1 174 ? 12.367 11.383 0.675 1 97.94 174 TYR B N 1
ATOM 4345 C CA . TYR B 1 174 ? 11.664 10.328 1.401 1 97.94 174 TYR B CA 1
ATOM 4346 C C . TYR B 1 174 ? 12.453 9.891 2.627 1 97.94 174 TYR B C 1
ATOM 4348 O O . TYR B 1 174 ? 13.664 9.672 2.545 1 97.94 174 TYR B O 1
ATOM 4356 N N . PRO B 1 175 ? 11.789 9.797 3.758 1 98.75 175 PRO B N 1
ATOM 4357 C CA . PRO B 1 175 ? 12.516 9.156 4.859 1 98.75 175 PRO B CA 1
ATOM 4358 C C . PRO B 1 175 ? 12.984 7.746 4.516 1 98.75 175 PRO B C 1
ATOM 4360 O O . PRO B 1 175 ? 12.258 6.996 3.857 1 98.75 175 PRO B O 1
ATOM 4363 N N . LYS B 1 176 ? 14.195 7.438 4.918 1 98.44 176 LYS B N 1
ATOM 4364 C CA . LYS B 1 176 ? 14.695 6.078 4.742 1 98.44 176 LYS B CA 1
ATOM 4365 C C . LYS B 1 176 ? 13.844 5.074 5.516 1 98.44 176 LYS B C 1
ATOM 4367 O O . LYS B 1 176 ? 13.594 3.963 5.039 1 98.44 176 LYS B O 1
ATOM 4372 N N . TRP B 1 177 ? 13.461 5.465 6.664 1 98.69 177 TRP B N 1
ATOM 4373 C CA . TRP B 1 177 ? 12.602 4.66 7.52 1 98.69 177 TRP B CA 1
ATOM 4374 C C . TRP B 1 177 ? 11.758 5.543 8.438 1 98.69 177 TRP B C 1
ATOM 4376 O O . TRP B 1 177 ? 12.062 6.727 8.617 1 98.69 177 TRP B O 1
ATOM 4386 N N . ALA B 1 178 ? 10.719 5.008 8.977 1 98.88 178 ALA B N 1
ATOM 4387 C CA . ALA B 1 178 ? 9.875 5.656 9.977 1 98.88 178 ALA B CA 1
ATOM 4388 C C . ALA B 1 178 ? 9.469 4.676 11.07 1 98.88 178 ALA B C 1
ATOM 4390 O O . ALA B 1 178 ? 9.117 3.531 10.789 1 98.88 178 ALA B O 1
ATOM 4391 N N . ILE B 1 179 ? 9.625 5.078 12.281 1 98.88 179 ILE B N 1
ATOM 4392 C CA . ILE B 1 179 ? 9.125 4.34 13.438 1 98.88 179 ILE B CA 1
ATOM 4393 C C . ILE B 1 179 ? 7.758 4.883 13.844 1 98.88 179 ILE B C 1
ATOM 4395 O O . ILE B 1 179 ? 7.621 6.07 14.148 1 98.88 179 ILE B O 1
ATOM 4399 N N . LEU B 1 180 ? 6.793 4.043 13.781 1 98.75 180 LEU B N 1
ATOM 4400 C CA . LEU B 1 180 ? 5.418 4.367 14.148 1 98.75 180 LEU B CA 1
ATOM 4401 C C . LEU B 1 180 ? 4.977 3.559 15.367 1 98.75 180 LEU B C 1
ATOM 4403 O O . LEU B 1 180 ? 4.52 2.422 15.227 1 98.75 180 LEU B O 1
ATOM 4407 N N . ASP B 1 181 ? 5.121 4.094 16.531 1 98.44 181 ASP B N 1
ATOM 4408 C CA . ASP B 1 181 ? 4.645 3.5 17.766 1 98.44 181 ASP B CA 1
ATOM 4409 C C . ASP B 1 181 ? 3.355 4.168 18.234 1 98.44 181 ASP B C 1
ATOM 4411 O O . ASP B 1 181 ? 3.373 5.309 18.703 1 98.44 181 ASP B O 1
ATOM 4415 N N . PRO B 1 182 ? 2.215 3.432 18.172 1 98 182 PRO B N 1
ATOM 4416 C CA . PRO B 1 182 ? 0.932 4.039 18.531 1 98 182 PRO B CA 1
ATOM 4417 C C . PRO B 1 182 ? 0.929 4.613 19.953 1 98 182 PRO B C 1
ATOM 4419 O O . PRO B 1 182 ? 0.19 5.559 20.234 1 98 182 PRO B O 1
ATOM 4422 N N . GLU B 1 183 ? 1.732 4.137 20.781 1 97.31 183 GLU B N 1
ATOM 4423 C CA . GLU B 1 183 ? 1.726 4.59 22.172 1 97.31 183 GLU B CA 1
ATOM 4424 C C . GLU B 1 183 ? 2.244 6.02 22.281 1 97.31 183 GLU B C 1
ATOM 4426 O O . GLU B 1 183 ? 1.959 6.711 23.266 1 97.31 183 GLU B O 1
ATOM 4431 N N . THR B 1 184 ? 2.986 6.477 21.312 1 97.44 184 THR B N 1
ATOM 4432 C CA . THR B 1 184 ? 3.49 7.844 21.344 1 97.44 184 THR B CA 1
ATOM 4433 C C . THR B 1 184 ? 2.348 8.844 21.188 1 97.44 184 THR B C 1
ATOM 4435 O O . THR B 1 184 ? 2.525 10.039 21.438 1 97.44 184 THR B O 1
ATOM 4438 N N . THR B 1 185 ? 1.139 8.398 20.844 1 97.12 185 THR B N 1
ATOM 4439 C CA . THR B 1 185 ? 0.025 9.297 20.562 1 97.12 185 THR B CA 1
ATOM 4440 C C . THR B 1 185 ? -0.924 9.383 21.75 1 97.12 185 THR B C 1
ATOM 4442 O O . THR B 1 185 ? -1.893 10.141 21.734 1 97.12 185 THR B O 1
ATOM 4445 N N . TYR B 1 186 ? -0.652 8.664 22.859 1 96.38 186 TYR B N 1
ATOM 4446 C CA . TYR B 1 186 ? -1.536 8.602 24.016 1 96.38 186 TYR B CA 1
ATOM 4447 C C . TYR B 1 186 ? -1.681 9.977 24.656 1 96.38 186 TYR B C 1
ATOM 4449 O O . TYR B 1 186 ? -2.746 10.32 25.172 1 96.38 186 TYR B O 1
ATOM 4457 N N . SER B 1 187 ? -0.634 10.719 24.578 1 94.62 187 SER B N 1
ATOM 4458 C CA . SER B 1 187 ? -0.611 11.992 25.297 1 94.62 187 SER B CA 1
ATOM 4459 C C . SER B 1 187 ? -1.201 13.117 24.453 1 94.62 187 SER B C 1
ATOM 4461 O O . SER B 1 187 ? -1.336 14.25 24.922 1 94.62 187 SER B O 1
ATOM 4463 N N . LEU B 1 188 ? -1.568 12.844 23.234 1 95.62 188 LEU B N 1
ATOM 4464 C CA . LEU B 1 188 ? -2.125 13.883 22.391 1 95.62 188 LEU B CA 1
ATOM 4465 C C . LEU B 1 188 ? -3.449 14.398 22.938 1 95.62 188 LEU B C 1
ATOM 4467 O O . LEU B 1 188 ? -4.324 13.602 23.297 1 95.62 188 LEU B O 1
ATOM 4471 N N . PRO B 1 189 ? -3.529 15.727 23 1 95.06 189 PRO B N 1
ATOM 4472 C CA . PRO B 1 189 ? -4.84 16.281 23.344 1 95.06 189 PRO B CA 1
ATOM 4473 C C . PRO B 1 189 ? -5.926 15.883 22.344 1 95.06 189 PRO B C 1
ATOM 4475 O O . PRO B 1 189 ? -5.629 15.617 21.172 1 95.06 189 PRO B O 1
ATOM 4478 N N . ALA B 1 190 ? -7.176 15.883 22.797 1 97 190 ALA B N 1
ATOM 4479 C CA . ALA B 1 190 ? -8.328 15.516 21.984 1 97 190 ALA B CA 1
ATOM 4480 C C . ALA B 1 190 ? -8.375 16.344 20.703 1 97 190 ALA B C 1
ATOM 4482 O O . ALA B 1 190 ? -8.68 15.82 19.625 1 97 190 ALA B O 1
ATOM 4483 N N . ARG B 1 191 ? -8.062 17.609 20.812 1 96.5 191 ARG B N 1
ATOM 4484 C CA . ARG B 1 191 ? -8.102 18.5 19.656 1 96.5 191 ARG B CA 1
ATOM 4485 C C . ARG B 1 191 ? -7.109 18.062 18.594 1 96.5 191 ARG B C 1
ATOM 4487 O O . ARG B 1 191 ? -7.441 18.016 17.406 1 96.5 191 ARG B O 1
ATOM 4494 N N . GLN B 1 192 ? -5.871 17.75 18.984 1 95.69 192 GLN B N 1
ATOM 4495 C CA . GLN B 1 192 ? -4.844 17.328 18.031 1 95.69 192 GLN B CA 1
ATOM 4496 C C . GLN B 1 192 ? -5.184 15.977 17.406 1 95.69 192 GLN B C 1
ATOM 4498 O O . GLN B 1 192 ? -4.934 15.742 16.219 1 95.69 192 GLN B O 1
ATOM 4503 N N . THR B 1 193 ? -5.727 15.094 18.25 1 97.75 193 THR B N 1
ATOM 4504 C CA . THR B 1 193 ? -6.188 13.797 17.766 1 97.75 193 THR B CA 1
ATOM 4505 C C . THR B 1 193 ? -7.277 13.977 16.719 1 97.75 193 THR B C 1
ATOM 4507 O O . THR B 1 193 ? -7.207 13.383 15.633 1 97.75 193 THR B O 1
ATOM 4510 N N . ALA B 1 194 ? -8.219 14.844 17.031 1 98.5 194 ALA B N 1
ATOM 4511 C CA . ALA B 1 194 ? -9.328 15.117 16.125 1 98.5 194 ALA B CA 1
ATOM 4512 C C . ALA B 1 194 ? -8.82 15.742 14.82 1 98.5 194 ALA B C 1
ATOM 4514 O O . ALA B 1 194 ? -9.266 15.359 13.734 1 98.5 194 ALA B O 1
ATOM 4515 N N . ASN B 1 195 ? -7.914 16.688 14.945 1 97.94 195 ASN B N 1
ATOM 4516 C CA . ASN B 1 195 ? -7.324 17.328 13.781 1 97.94 195 ASN B CA 1
ATOM 4517 C C . ASN B 1 195 ? -6.652 16.312 12.859 1 97.94 195 ASN B C 1
ATOM 4519 O O . ASN B 1 195 ? -6.777 16.406 11.633 1 97.94 195 ASN B O 1
ATOM 4523 N N . GLY B 1 196 ? -5.918 15.383 13.461 1 98.25 196 GLY B N 1
ATOM 4524 C CA . GLY B 1 196 ? -5.246 14.367 12.664 1 98.25 196 GLY B CA 1
ATOM 4525 C C . GLY B 1 196 ? -6.203 13.5 11.875 1 98.25 196 GLY B C 1
ATOM 4526 O O . GLY B 1 196 ? -5.969 13.227 10.695 1 98.25 196 GLY B O 1
ATOM 4527 N N . VAL B 1 197 ? -7.289 13.086 12.5 1 98.88 197 VAL B N 1
ATOM 4528 C CA . VAL B 1 197 ? -8.273 12.227 11.852 1 98.88 197 VAL B CA 1
ATOM 4529 C C . VAL B 1 197 ? -8.953 12.992 10.711 1 98.88 197 VAL B C 1
ATOM 4531 O O . VAL B 1 197 ? -9.078 12.484 9.602 1 98.88 197 VAL B O 1
ATOM 4534 N N . VAL B 1 198 ? -9.312 14.266 10.984 1 98.88 198 VAL B N 1
ATOM 4535 C CA . VAL B 1 198 ? -10 15.086 9.992 1 98.88 198 VAL B CA 1
ATOM 4536 C C . VAL B 1 198 ? -9.078 15.336 8.805 1 98.88 198 VAL B C 1
ATOM 4538 O O . VAL B 1 198 ? -9.484 15.18 7.648 1 98.88 198 VAL B O 1
ATOM 4541 N N . ASP B 1 199 ? -7.863 15.703 9.07 1 98.62 199 ASP B N 1
ATOM 4542 C CA . ASP B 1 199 ? -6.891 15.938 8.008 1 98.62 199 ASP B CA 1
ATOM 4543 C C . ASP B 1 199 ? -6.719 14.695 7.137 1 98.62 199 ASP B C 1
ATOM 4545 O O . ASP B 1 199 ? -6.676 14.789 5.91 1 98.62 199 ASP B O 1
ATOM 4549 N N . SER B 1 200 ? -6.637 13.547 7.766 1 98.81 200 SER B N 1
ATOM 4550 C CA . SER B 1 200 ? -6.469 12.289 7.047 1 98.81 200 SER B CA 1
ATOM 4551 C C . SER B 1 200 ? -7.672 11.992 6.156 1 98.81 200 SER B C 1
ATOM 4553 O O . SER B 1 200 ? -7.512 11.531 5.023 1 98.81 200 SER B O 1
ATOM 4555 N N . CYS B 1 201 ? -8.883 12.266 6.676 1 98.94 201 CYS B N 1
ATOM 4556 C CA . CYS B 1 201 ? -10.086 12.094 5.863 1 98.94 201 CYS B CA 1
ATOM 4557 C C . CYS B 1 201 ? -10.047 12.984 4.633 1 98.94 201 CYS B C 1
ATOM 4559 O O . CYS B 1 201 ? -10.383 12.555 3.529 1 98.94 201 CYS B O 1
ATOM 4561 N N . VAL B 1 202 ? -9.625 14.219 4.832 1 98.88 202 VAL B N 1
ATOM 4562 C CA . VAL B 1 202 ? -9.57 15.164 3.723 1 98.88 202 VAL B CA 1
ATOM 4563 C C . VAL B 1 202 ? -8.531 14.711 2.701 1 98.88 202 VAL B C 1
ATOM 4565 O O . VAL B 1 202 ? -8.758 14.812 1.492 1 98.88 202 VAL B O 1
ATOM 4568 N N . HIS B 1 203 ? -7.352 14.234 3.215 1 98.81 203 HIS B N 1
ATOM 4569 C CA . HIS B 1 203 ? -6.348 13.68 2.312 1 98.81 203 HIS B CA 1
ATOM 4570 C C . HIS B 1 203 ? -6.945 12.602 1.413 1 98.81 203 HIS B C 1
ATOM 4572 O O . HIS B 1 203 ? -6.746 12.625 0.196 1 98.81 203 HIS B O 1
ATOM 4578 N N . VAL B 1 204 ? -7.668 11.648 1.997 1 98.88 204 VAL B N 1
ATOM 4579 C CA . VAL B 1 204 ? -8.273 10.562 1.228 1 98.88 204 VAL B CA 1
ATOM 4580 C C . VAL B 1 204 ? -9.242 11.141 0.197 1 98.88 204 VAL B C 1
ATOM 4582 O O . VAL B 1 204 ? -9.203 10.766 -0.977 1 98.88 204 VAL B O 1
ATOM 4585 N N . CYS B 1 205 ? -10.047 12.094 0.585 1 98.88 205 CYS B N 1
ATOM 4586 C CA . CYS B 1 205 ? -11.07 12.648 -0.292 1 98.88 205 CYS B CA 1
ATOM 4587 C C . CYS B 1 205 ? -10.445 13.391 -1.465 1 98.88 205 CYS B C 1
ATOM 4589 O O . CYS B 1 205 ? -10.977 13.375 -2.574 1 98.88 205 CYS B O 1
ATOM 4591 N N . GLU B 1 206 ? -9.297 14.086 -1.225 1 98.69 206 GLU B N 1
ATOM 4592 C CA . GLU B 1 206 ? -8.602 14.805 -2.287 1 98.69 206 GLU B CA 1
ATOM 4593 C C . GLU B 1 206 ? -8.18 13.852 -3.41 1 98.69 206 GLU B C 1
ATOM 4595 O O . GLU B 1 206 ? -8.047 14.273 -4.562 1 98.69 206 GLU B O 1
ATOM 4600 N N . GLN B 1 207 ? -8.039 12.617 -3.09 1 98.31 207 GLN B N 1
ATOM 4601 C CA . GLN B 1 207 ? -7.523 11.609 -4.016 1 98.31 207 GLN B CA 1
ATOM 4602 C C . GLN B 1 207 ? -8.641 10.68 -4.488 1 98.31 207 GLN B C 1
ATOM 4604 O O . GLN B 1 207 ? -8.406 9.797 -5.32 1 98.31 207 GLN B O 1
ATOM 4609 N N . TYR B 1 208 ? -9.828 10.844 -3.99 1 98.56 208 TYR B N 1
ATOM 4610 C CA . TYR B 1 208 ? -10.938 9.93 -4.215 1 98.56 208 TYR B CA 1
ATOM 4611 C C . TYR B 1 208 ? -12.125 10.648 -4.844 1 98.56 208 TYR B C 1
ATOM 4613 O O . TYR B 1 208 ? -12.609 10.258 -5.906 1 98.56 208 TYR B O 1
ATOM 4621 N N . VAL B 1 209 ? -12.547 11.781 -4.277 1 98.5 209 VAL B N 1
ATOM 4622 C CA . VAL B 1 209 ? -13.758 12.469 -4.699 1 98.5 209 VAL B CA 1
ATOM 4623 C C . VAL B 1 209 ? -13.477 13.312 -5.938 1 98.5 209 VAL B C 1
ATOM 4625 O O . VAL B 1 209 ? -13.539 14.547 -5.883 1 98.5 209 VAL B O 1
ATOM 4628 N N . THR B 1 210 ? -13.148 12.609 -7.031 1 96.38 210 THR B N 1
ATOM 4629 C CA . THR B 1 210 ? -12.875 13.211 -8.336 1 96.38 210 THR B CA 1
ATOM 4630 C C . THR B 1 210 ? -13.734 12.57 -9.414 1 96.38 210 THR B C 1
ATOM 4632 O O . THR B 1 210 ? -14.953 12.445 -9.266 1 96.38 210 THR B O 1
ATOM 4635 N N . ASP B 1 211 ? -13.148 12.023 -10.453 1 91.88 211 ASP B N 1
ATOM 4636 C CA . ASP B 1 211 ? -13.898 11.375 -11.523 1 91.88 211 ASP B CA 1
ATOM 4637 C C . ASP B 1 211 ? -14 9.875 -11.297 1 91.88 211 ASP B C 1
ATOM 4639 O O . ASP B 1 211 ? -13.133 9.281 -10.648 1 91.88 211 ASP B O 1
ATOM 4643 N N . CYS B 1 212 ? -15.102 9.359 -11.766 1 93.5 212 CYS B N 1
ATOM 4644 C CA . CYS B 1 212 ? -15.219 7.906 -11.82 1 93.5 212 CYS B CA 1
ATOM 4645 C C . CYS B 1 212 ? -14.523 7.352 -13.055 1 93.5 212 CYS B C 1
ATOM 4647 O O . CYS B 1 212 ? -15.07 7.391 -14.156 1 93.5 212 CYS B O 1
ATOM 4649 N N . ILE B 1 213 ? -13.352 6.793 -12.898 1 95.44 213 ILE B N 1
ATOM 4650 C CA . ILE B 1 213 ? -12.586 6.352 -14.055 1 95.44 213 ILE B CA 1
ATOM 4651 C C . ILE B 1 213 ? -12.273 4.859 -13.93 1 95.44 213 ILE B C 1
ATOM 4653 O O . ILE B 1 213 ? -11.234 4.395 -14.406 1 95.44 213 ILE B O 1
ATOM 4657 N N . ASP B 1 214 ? -13.023 4.148 -13.133 1 96.12 214 ASP B N 1
ATOM 4658 C CA . ASP B 1 214 ? -12.977 2.695 -12.984 1 96.12 214 ASP B CA 1
ATOM 4659 C C . ASP B 1 214 ? -11.656 2.248 -12.359 1 96.12 214 ASP B C 1
ATOM 4661 O O . ASP B 1 214 ? -11.094 1.222 -12.75 1 96.12 214 ASP B O 1
ATOM 4665 N N . ALA B 1 215 ? -11.062 3.078 -11.539 1 97.69 215 ALA B N 1
ATOM 4666 C CA . ALA B 1 215 ? -9.914 2.682 -10.727 1 97.69 215 ALA B CA 1
ATOM 4667 C C . ALA B 1 215 ? -10.359 2.02 -9.43 1 97.69 215 ALA B C 1
ATOM 4669 O O . ALA B 1 215 ? -10.203 2.592 -8.352 1 97.69 215 ALA B O 1
ATOM 4670 N N . ASP B 1 216 ? -10.812 0.819 -9.562 1 98.38 216 ASP B N 1
ATOM 4671 C CA . ASP B 1 216 ? -11.562 0.147 -8.5 1 98.38 216 ASP B CA 1
ATOM 4672 C C . ASP B 1 216 ? -10.672 -0.141 -7.297 1 98.38 216 ASP B C 1
ATOM 4674 O O . ASP B 1 216 ? -11.125 -0.056 -6.152 1 98.38 216 ASP B O 1
ATOM 4678 N N . VAL B 1 217 ? -9.43 -0.509 -7.516 1 98.56 217 VAL B N 1
ATOM 4679 C CA . VAL B 1 217 ? -8.539 -0.816 -6.398 1 98.56 217 VAL B CA 1
ATOM 4680 C C . VAL B 1 217 ? -8.328 0.435 -5.551 1 98.56 217 VAL B C 1
ATOM 4682 O O . VAL B 1 217 ? -8.43 0.385 -4.32 1 98.56 217 VAL B O 1
ATOM 4685 N N . GLN B 1 218 ? -8.078 1.569 -6.207 1 98.19 218 GLN B N 1
ATOM 4686 C CA . GLN B 1 218 ? -7.867 2.834 -5.512 1 98.19 218 GLN B CA 1
ATOM 4687 C C . GLN B 1 218 ? -9.148 3.307 -4.824 1 98.19 218 GLN B C 1
ATOM 4689 O O . GLN B 1 218 ? -9.109 3.754 -3.674 1 98.19 218 GLN B O 1
ATOM 4694 N N . ASP B 1 219 ? -10.258 3.17 -5.535 1 98.31 219 ASP B N 1
ATOM 4695 C CA . ASP B 1 219 ? -11.539 3.58 -4.969 1 98.31 219 ASP B CA 1
ATOM 4696 C C . ASP B 1 219 ? -11.859 2.779 -3.709 1 98.31 219 ASP B C 1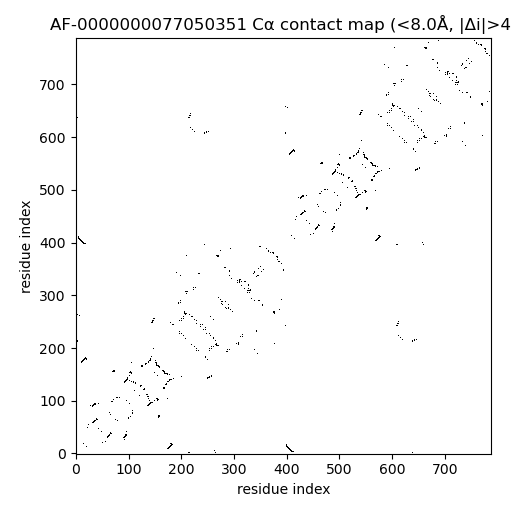
ATOM 4698 O O . ASP B 1 219 ? -12.18 3.355 -2.666 1 98.31 219 ASP B O 1
ATOM 4702 N N . ARG B 1 220 ? -11.75 1.493 -3.846 1 98.69 220 ARG B N 1
ATOM 4703 C CA . ARG B 1 220 ? -12.141 0.633 -2.732 1 98.69 220 ARG B CA 1
ATOM 4704 C C . ARG B 1 220 ? -11.188 0.8 -1.554 1 98.69 220 ARG B C 1
ATOM 4706 O O . ARG B 1 220 ? -11.602 0.699 -0.396 1 98.69 220 ARG B O 1
ATOM 4713 N N . TYR B 1 221 ? -9.898 1.013 -1.798 1 98.69 221 TYR B N 1
ATOM 4714 C CA . TYR B 1 221 ? -8.977 1.235 -0.693 1 98.69 221 TYR B CA 1
ATOM 4715 C C . TYR B 1 221 ? -9.234 2.58 -0.025 1 98.69 221 TYR B C 1
ATOM 4717 O O . TYR B 1 221 ? -9.172 2.695 1.201 1 98.69 221 TYR B O 1
ATOM 4725 N N . SER B 1 222 ? -9.484 3.637 -0.827 1 98.88 222 SER B N 1
ATOM 4726 C CA . SER B 1 222 ? -9.852 4.934 -0.267 1 98.88 222 SER B CA 1
ATOM 4727 C C . SER B 1 222 ? -11.086 4.82 0.628 1 98.88 222 SER B C 1
ATOM 4729 O O . SER B 1 222 ? -11.109 5.383 1.726 1 98.88 222 SER B O 1
ATOM 4731 N N . GLU B 1 223 ? -12.055 4.109 0.177 1 98.88 223 GLU B N 1
ATOM 4732 C CA . GLU B 1 223 ? -13.273 3.883 0.951 1 98.88 223 GLU B CA 1
ATOM 4733 C C . GLU B 1 223 ? -12.977 3.119 2.238 1 98.88 223 GLU B C 1
ATOM 4735 O O . GLU B 1 223 ? -13.531 3.432 3.293 1 98.88 223 GLU B O 1
ATOM 4740 N N . ALA B 1 224 ? -12.055 2.127 2.107 1 98.81 224 ALA B N 1
ATOM 4741 C CA . ALA B 1 224 ? -11.609 1.383 3.283 1 98.81 224 ALA B CA 1
ATOM 4742 C C . ALA B 1 224 ? -10.977 2.312 4.312 1 98.81 224 ALA B C 1
ATOM 4744 O O . ALA B 1 224 ? -11.289 2.229 5.504 1 98.81 224 ALA B O 1
ATOM 4745 N N . LEU B 1 225 ? -10.156 3.195 3.881 1 98.88 225 LEU B N 1
ATOM 4746 C CA . LEU B 1 225 ? -9.461 4.109 4.781 1 98.88 225 LEU B CA 1
ATOM 4747 C C . LEU B 1 225 ? -10.445 5.066 5.445 1 98.88 225 LEU B C 1
ATOM 4749 O O . LEU B 1 225 ? -10.336 5.344 6.645 1 98.88 225 LEU B O 1
ATOM 4753 N N . LEU B 1 226 ? -11.422 5.59 4.656 1 98.94 226 LEU B N 1
ATOM 4754 C CA . LEU B 1 226 ? -12.43 6.473 5.234 1 98.94 226 LEU B CA 1
ATOM 4755 C C . LEU B 1 226 ? -13.227 5.754 6.32 1 98.94 226 LEU B C 1
ATOM 4757 O O . LEU B 1 226 ? -13.461 6.312 7.391 1 98.94 226 LEU B O 1
ATOM 4761 N N . LYS B 1 227 ? -13.586 4.488 6.066 1 98.88 227 LYS B N 1
ATOM 4762 C CA . LYS B 1 227 ? -14.328 3.717 7.059 1 98.88 227 LYS B CA 1
ATOM 4763 C C . LYS B 1 227 ? -13.508 3.527 8.328 1 98.88 227 LYS B C 1
ATOM 4765 O O . LYS B 1 227 ? -14.031 3.67 9.438 1 98.88 227 LYS B O 1
ATOM 4770 N N . VAL B 1 228 ? -12.242 3.207 8.188 1 98.88 228 VAL B N 1
ATOM 4771 C CA . VAL B 1 228 ? -11.359 2.984 9.32 1 98.88 228 VAL B CA 1
ATOM 4772 C C . VAL B 1 228 ? -11.234 4.27 10.141 1 98.88 228 VAL B C 1
ATOM 4774 O O . VAL B 1 228 ? -11.312 4.238 11.367 1 98.88 228 VAL B O 1
ATOM 4777 N N . LEU B 1 229 ? -11.047 5.395 9.438 1 98.94 229 LEU B N 1
ATOM 4778 C CA . LEU B 1 229 ? -10.859 6.676 10.109 1 98.94 229 LEU B CA 1
ATOM 4779 C C . LEU B 1 229 ? -12.133 7.102 10.836 1 98.94 229 LEU B C 1
ATOM 4781 O O . LEU B 1 229 ? -12.078 7.594 11.961 1 98.94 229 LEU B O 1
ATOM 4785 N N . ILE B 1 230 ? -13.25 6.887 10.219 1 98.88 230 ILE B N 1
ATOM 4786 C CA . ILE B 1 230 ? -14.523 7.281 10.82 1 98.88 230 ILE B CA 1
ATOM 4787 C C . ILE B 1 230 ? -14.82 6.406 12.031 1 98.88 230 ILE B C 1
ATOM 4789 O O . ILE B 1 230 ? -15.164 6.918 13.102 1 98.88 230 ILE B O 1
ATOM 4793 N N . GLU B 1 231 ? -14.609 5.09 11.914 1 98.62 231 GLU B N 1
ATOM 4794 C CA . GLU B 1 231 ? -14.898 4.16 13.008 1 98.62 231 GLU B CA 1
ATOM 4795 C C . GLU B 1 231 ? -13.938 4.359 14.172 1 98.62 231 GLU B C 1
ATOM 4797 O O . GLU B 1 231 ? -14.367 4.48 15.32 1 98.62 231 GLU B O 1
ATOM 4802 N N . ASN B 1 232 ? -12.688 4.398 13.891 1 98.75 232 ASN B N 1
ATOM 4803 C CA . ASN B 1 232 ? -11.703 4.52 14.953 1 98.75 232 ASN B CA 1
ATOM 4804 C C . ASN B 1 232 ? -11.625 5.949 15.484 1 98.75 232 ASN B C 1
ATOM 4806 O O . ASN B 1 232 ? -11.305 6.164 16.656 1 98.75 232 ASN B O 1
ATOM 4810 N N . GLY B 1 233 ? -11.914 6.938 14.578 1 98.75 233 GLY B N 1
ATOM 4811 C CA . GLY B 1 233 ? -12.055 8.297 15.07 1 98.75 233 GLY B CA 1
ATOM 4812 C C . GLY B 1 233 ? -13.125 8.438 16.141 1 98.75 233 GLY B C 1
ATOM 4813 O O . GLY B 1 233 ? -12.914 9.133 17.141 1 98.75 233 GLY B O 1
ATOM 4814 N N . THR B 1 234 ? -14.227 7.777 15.953 1 98.62 234 THR B N 1
ATOM 4815 C CA . THR B 1 234 ? -15.312 7.773 16.938 1 98.62 234 THR B CA 1
ATOM 4816 C C . THR B 1 234 ? -14.859 7.129 18.234 1 98.62 234 THR B C 1
ATOM 4818 O O . THR B 1 234 ? -15.055 7.688 19.312 1 98.62 234 THR B O 1
ATOM 4821 N N . LYS B 1 235 ? -14.156 6.004 18.188 1 98.56 235 LYS B N 1
ATOM 4822 C CA . LYS B 1 235 ? -13.742 5.227 19.344 1 98.56 235 LYS B CA 1
ATOM 4823 C C . LYS B 1 235 ? -12.664 5.957 20.141 1 98.56 235 LYS B C 1
ATOM 4825 O O . LYS B 1 235 ? -12.633 5.871 21.375 1 98.56 235 LYS B O 1
ATOM 4830 N N . VAL B 1 236 ? -11.789 6.703 19.438 1 98.31 236 VAL B N 1
ATOM 4831 C CA . VAL B 1 236 ? -10.656 7.324 20.109 1 98.31 236 VAL B CA 1
ATOM 4832 C C . VAL B 1 236 ? -11.141 8.5 20.953 1 98.31 236 VAL B C 1
ATOM 4834 O O . VAL B 1 236 ? -10.547 8.82 21.984 1 98.31 236 VAL B O 1
ATOM 4837 N N . MET B 1 237 ? -12.234 9.141 20.547 1 97.56 237 MET B N 1
ATOM 4838 C CA . MET B 1 237 ? -12.797 10.242 21.312 1 97.56 237 MET B CA 1
ATOM 4839 C C . MET B 1 237 ? -13.375 9.742 22.641 1 97.56 237 MET B C 1
ATOM 4841 O O . MET B 1 237 ? -13.375 10.469 23.641 1 97.56 237 MET B O 1
ATOM 4845 N N . GLU B 1 238 ? -13.75 8.484 22.641 1 96.81 238 GLU B N 1
ATOM 4846 C CA . GLU B 1 238 ? -14.336 7.867 23.828 1 96.81 238 GLU B CA 1
ATOM 4847 C C . GLU B 1 238 ? -13.266 7.219 24.703 1 96.81 238 GLU B C 1
ATOM 4849 O O . GLU B 1 238 ? -13.352 7.262 25.922 1 96.81 238 GLU B O 1
ATOM 4854 N N . ASP B 1 239 ? -12.328 6.605 24.094 1 97.31 239 ASP B N 1
ATOM 4855 C CA . ASP B 1 239 ? -11.234 5.895 24.75 1 97.31 239 ASP B CA 1
ATOM 4856 C C . ASP B 1 239 ? -9.891 6.262 24.141 1 97.31 239 ASP B C 1
ATOM 4858 O O . ASP B 1 239 ? -9.328 5.496 23.359 1 97.31 239 ASP B O 1
ATOM 4862 N N . PRO B 1 240 ? -9.352 7.332 24.578 1 97 240 PRO B N 1
ATOM 4863 C CA . PRO B 1 240 ? -8.203 7.934 23.906 1 97 240 PRO B CA 1
ATOM 4864 C C . PRO B 1 240 ? -6.938 7.082 24.031 1 97 240 PRO B C 1
ATOM 4866 O O . PRO B 1 240 ? -5.98 7.281 23.281 1 97 240 PRO B O 1
ATOM 4869 N N . ASN B 1 241 ? -6.84 6.094 24.969 1 96.88 241 ASN B N 1
ATOM 4870 C CA . ASN B 1 241 ? -5.613 5.328 25.156 1 96.88 241 ASN B CA 1
ATOM 4871 C C . ASN B 1 241 ? -5.801 3.867 24.766 1 96.88 241 ASN B C 1
ATOM 4873 O O . ASN B 1 241 ? -5.082 2.99 25.25 1 96.88 241 ASN B O 1
ATOM 4877 N N . ASN B 1 242 ? -6.793 3.646 23.922 1 97.5 242 ASN B N 1
ATOM 4878 C CA . ASN B 1 242 ? -6.98 2.312 23.359 1 97.5 242 ASN B CA 1
ATOM 4879 C C . ASN B 1 242 ? -5.949 2.014 22.266 1 97.5 242 ASN B C 1
ATOM 4881 O O . ASN B 1 242 ? -5.965 2.639 21.203 1 97.5 242 ASN B O 1
ATOM 4885 N N . TYR B 1 243 ? -5.102 1.051 22.484 1 98.06 243 TYR B N 1
ATOM 4886 C CA . TYR B 1 243 ? -3.977 0.773 21.594 1 98.06 243 TYR B CA 1
ATOM 4887 C C . TYR B 1 243 ? -4.457 0.446 20.188 1 98.06 243 TYR B C 1
ATOM 4889 O O . TYR B 1 243 ? -3.932 0.975 19.203 1 98.06 243 TYR B O 1
ATOM 4897 N N . ALA B 1 244 ? -5.418 -0.427 20.094 1 98 244 ALA B N 1
ATOM 4898 C CA . ALA B 1 244 ? -5.887 -0.857 18.781 1 98 244 ALA B CA 1
ATOM 4899 C C . ALA B 1 244 ? -6.43 0.323 17.984 1 98 244 ALA B C 1
ATOM 4901 O O . ALA B 1 244 ? -6.18 0.432 16.781 1 98 244 ALA B O 1
ATOM 4902 N N . VAL B 1 245 ? -7.168 1.188 18.656 1 98.44 245 VAL B N 1
ATOM 4903 C CA . VAL B 1 245 ? -7.773 2.352 18.016 1 98.44 245 VAL B CA 1
ATOM 4904 C C . VAL B 1 245 ? -6.684 3.305 17.547 1 98.44 245 VAL B C 1
ATOM 4906 O O . VAL B 1 245 ? -6.699 3.744 16.391 1 98.44 245 VAL B O 1
ATOM 4909 N N . ARG B 1 246 ? -5.699 3.562 18.406 1 98.56 246 ARG B N 1
ATOM 4910 C CA . ARG B 1 246 ? -4.586 4.441 18.062 1 98.56 246 ARG B CA 1
ATOM 4911 C C . ARG B 1 246 ? -3.75 3.861 16.922 1 98.56 246 ARG B C 1
ATOM 4913 O O . ARG B 1 246 ? -3.303 4.594 16.047 1 98.56 246 ARG B O 1
ATOM 4920 N N . ALA B 1 247 ? -3.551 2.549 16.969 1 98.62 247 ALA B N 1
ATOM 4921 C CA . ALA B 1 247 ? -2.773 1.874 15.938 1 98.62 247 ALA B CA 1
ATOM 4922 C C . ALA B 1 247 ? -3.443 2.014 14.57 1 98.62 247 ALA B C 1
ATOM 4924 O O . ALA B 1 247 ? -2.779 2.295 13.57 1 98.62 247 ALA B O 1
ATOM 4925 N N . ASN B 1 248 ? -4.73 1.842 14.539 1 98.69 248 ASN B N 1
ATOM 4926 C CA . ASN B 1 248 ? -5.465 1.93 13.281 1 98.69 248 ASN B CA 1
ATOM 4927 C C . ASN B 1 248 ? -5.488 3.357 12.742 1 98.69 248 ASN B C 1
ATOM 4929 O O . ASN B 1 248 ? -5.332 3.576 11.539 1 98.69 248 ASN B O 1
ATOM 4933 N N . ILE B 1 249 ? -5.664 4.324 13.625 1 98.75 249 ILE B N 1
ATOM 4934 C CA . ILE B 1 249 ? -5.668 5.719 13.188 1 98.75 249 ILE B CA 1
ATOM 4935 C C . ILE B 1 249 ? -4.289 6.09 12.641 1 98.75 249 ILE B C 1
ATOM 4937 O O . ILE B 1 249 ? -4.184 6.699 11.578 1 98.75 249 ILE B O 1
ATOM 4941 N N . MET B 1 250 ? -3.213 5.723 13.344 1 98.75 250 MET B N 1
ATOM 4942 C CA . MET B 1 250 ? -1.848 6.035 12.922 1 98.75 250 MET B CA 1
A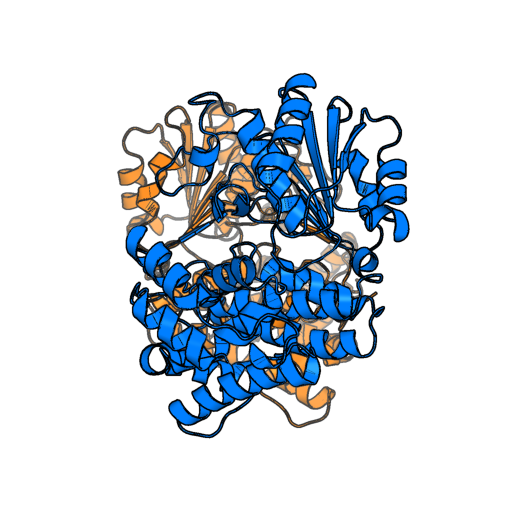TOM 4943 C C . MET B 1 250 ? -1.546 5.434 11.555 1 98.75 250 MET B C 1
ATOM 4945 O O . MET B 1 250 ? -1.058 6.129 10.664 1 98.75 250 MET B O 1
ATOM 4949 N N . TRP B 1 251 ? -1.896 4.207 11.398 1 98.56 251 TRP B N 1
ATOM 4950 C CA . TRP B 1 251 ? -1.589 3.512 10.156 1 98.56 251 TRP B CA 1
ATOM 4951 C C . TRP B 1 251 ? -2.461 4.023 9.016 1 98.56 251 TRP B C 1
ATOM 4953 O O . TRP B 1 251 ? -1.981 4.211 7.895 1 98.56 251 TRP B O 1
ATOM 4963 N N . ALA B 1 252 ? -3.744 4.281 9.281 1 98.81 252 ALA B N 1
ATOM 4964 C CA . ALA B 1 252 ? -4.648 4.82 8.266 1 98.81 252 ALA B CA 1
ATOM 4965 C C . ALA B 1 252 ? -4.191 6.203 7.812 1 98.81 252 ALA B C 1
ATOM 4967 O O . ALA B 1 252 ? -4.273 6.527 6.625 1 98.81 252 ALA B O 1
ATOM 4968 N N . ALA B 1 253 ? -3.74 7.008 8.75 1 98.81 253 ALA B N 1
ATOM 4969 C CA . ALA B 1 253 ? -3.254 8.344 8.406 1 98.81 253 ALA B CA 1
ATOM 4970 C C . ALA B 1 253 ? -2.029 8.258 7.504 1 98.81 253 ALA B C 1
ATOM 4972 O O . ALA B 1 253 ? -1.907 9.023 6.543 1 98.81 253 ALA B O 1
ATOM 4973 N N . THR B 1 254 ? -1.112 7.352 7.781 1 98.56 254 THR B N 1
ATOM 4974 C CA . THR B 1 254 ? 0.044 7.137 6.918 1 98.56 254 THR B CA 1
ATOM 4975 C C . THR B 1 254 ? -0.396 6.73 5.516 1 98.56 254 THR B C 1
ATOM 4977 O O . THR B 1 254 ? 0.087 7.281 4.523 1 98.56 254 THR B O 1
ATOM 4980 N N . GLN B 1 255 ? -1.36 5.852 5.453 1 98.38 255 GLN B N 1
ATOM 4981 C CA . GLN B 1 255 ? -1.843 5.324 4.18 1 98.38 255 GLN B CA 1
ATOM 4982 C C . GLN B 1 255 ? -2.607 6.387 3.398 1 98.38 255 GLN B C 1
ATOM 4984 O O . GLN B 1 255 ? -2.641 6.355 2.166 1 98.38 255 GLN B O 1
ATOM 4989 N N . ALA B 1 256 ? -3.17 7.312 4.078 1 98.62 256 ALA B N 1
ATOM 4990 C CA . ALA B 1 256 ? -3.977 8.352 3.453 1 98.62 256 ALA B CA 1
ATOM 4991 C C . ALA B 1 256 ? -3.119 9.25 2.562 1 98.62 256 ALA B C 1
ATOM 4993 O O . ALA B 1 256 ? -3.627 9.875 1.63 1 98.62 256 ALA B O 1
ATOM 4994 N N . LEU B 1 257 ? -1.802 9.242 2.807 1 98.19 257 LEU B N 1
ATOM 4995 C CA . LEU B 1 257 ? -0.997 10.156 2.006 1 98.19 257 LEU B CA 1
ATOM 4996 C C . LEU B 1 257 ? 0.426 9.633 1.847 1 98.19 257 LEU B C 1
ATOM 4998 O O . LEU B 1 257 ? 1.386 10.406 1.898 1 98.19 257 LEU B O 1
ATOM 5002 N N . ASN B 1 258 ? 0.647 8.352 1.747 1 97.25 258 ASN B N 1
ATOM 5003 C CA . ASN B 1 258 ? 1.942 7.773 1.41 1 97.25 258 ASN B CA 1
ATOM 5004 C C . ASN B 1 258 ? 2.088 7.562 -0.094 1 97.25 258 ASN B C 1
ATOM 5006 O O . ASN B 1 258 ? 2.924 6.773 -0.537 1 97.25 258 ASN B O 1
ATOM 5010 N N . CYS B 1 259 ? 1.15 8.125 -0.875 1 95.5 259 CYS B N 1
ATOM 5011 C CA . CYS B 1 259 ? 1.142 8.195 -2.332 1 95.5 259 CYS B CA 1
ATOM 5012 C C . CYS B 1 259 ? 0.629 6.898 -2.938 1 95.5 259 CYS B C 1
ATOM 5014 O O . CYS B 1 259 ? 0.812 6.648 -4.129 1 95.5 259 CYS B O 1
ATOM 5016 N N . TRP B 1 260 ? -0 6.07 -2.115 1 95.5 260 TRP B N 1
ATOM 5017 C CA . TRP B 1 260 ? -0.526 4.812 -2.633 1 95.5 260 TRP B CA 1
ATOM 5018 C C . TRP B 1 260 ? -1.877 5.023 -3.309 1 95.5 260 TRP B C 1
ATOM 5020 O O . TRP B 1 260 ? -2.072 4.621 -4.457 1 95.5 260 TRP B O 1
ATOM 5030 N N . ILE B 1 261 ? -2.781 5.688 -2.682 1 97.44 261 ILE B N 1
ATOM 5031 C CA . ILE B 1 261 ? -4.16 5.711 -3.156 1 97.44 261 ILE B CA 1
ATOM 5032 C C . ILE B 1 261 ? -4.297 6.723 -4.293 1 97.44 261 ILE B C 1
ATOM 5034 O O . ILE B 1 261 ? -5.305 6.734 -5.004 1 97.44 261 ILE B O 1
ATOM 5038 N N . CYS B 1 262 ? -3.256 7.52 -4.496 1 96.25 262 CYS B N 1
ATOM 5039 C CA . CYS B 1 262 ? -3.355 8.516 -5.555 1 96.25 262 CYS B CA 1
ATOM 5040 C C . CYS B 1 262 ? -2.92 7.934 -6.895 1 96.25 262 CYS B C 1
ATOM 5042 O O . CYS B 1 262 ? -3.059 8.578 -7.934 1 96.25 262 CYS B O 1
ATOM 5044 N N . GLN B 1 263 ? -2.4 6.676 -6.941 1 96.62 263 GLN B N 1
ATOM 5045 C CA . GLN B 1 263 ? -1.885 6.098 -8.18 1 96.62 263 GLN B CA 1
ATOM 5046 C C . GLN B 1 263 ? -3.018 5.773 -9.148 1 96.62 263 GLN B C 1
ATOM 5048 O O . GLN B 1 263 ? -3.975 5.086 -8.789 1 96.62 263 GLN B O 1
ATOM 5053 N N . GLY B 1 264 ? -2.873 6.289 -10.336 1 96.44 264 GLY B N 1
ATOM 5054 C CA . GLY B 1 264 ? -3.793 5.934 -11.406 1 96.44 264 GLY B CA 1
ATOM 5055 C C . GLY B 1 264 ? -5.121 6.664 -11.32 1 96.44 264 GLY B C 1
ATOM 5056 O O . GLY B 1 264 ? -6.078 6.312 -12.008 1 96.44 264 GLY B O 1
ATOM 5057 N N . VAL B 1 265 ? -5.23 7.645 -10.406 1 97.25 265 VAL B N 1
ATOM 5058 C CA . VAL B 1 265 ? -6.465 8.422 -10.328 1 97.25 265 VAL B CA 1
ATOM 5059 C C . VAL B 1 265 ? -6.148 9.906 -10.43 1 97.25 265 VAL B C 1
ATOM 5061 O O . VAL B 1 265 ? -4.992 10.312 -10.297 1 97.25 265 VAL B O 1
ATOM 5064 N N . ARG B 1 266 ? -7.242 10.656 -10.75 1 96.06 266 ARG B N 1
ATOM 5065 C CA . ARG B 1 266 ? -7.129 12.109 -10.695 1 96.06 266 ARG B CA 1
ATOM 5066 C C . ARG B 1 266 ? -7.16 12.602 -9.25 1 96.06 266 ARG B C 1
ATOM 5068 O O . ARG B 1 266 ? -7.715 11.938 -8.375 1 96.06 266 ARG B O 1
ATOM 5075 N N . GLN B 1 267 ? -6.508 13.742 -8.953 1 97.25 267 GLN B N 1
ATOM 5076 C CA . GLN B 1 267 ? -6.488 14.344 -7.629 1 97.25 267 GLN B CA 1
ATOM 5077 C C . GLN B 1 267 ? -7.012 15.781 -7.672 1 97.25 267 GLN B C 1
ATOM 5079 O O . GLN B 1 267 ? -6.953 16.438 -8.711 1 97.25 267 GLN B O 1
ATOM 5084 N N . ASP B 1 268 ? -7.508 16.312 -6.633 1 97.81 268 ASP B N 1
ATOM 5085 C CA . ASP B 1 268 ? -8.102 17.641 -6.582 1 97.81 268 ASP B CA 1
ATOM 5086 C C . ASP B 1 268 ? -7.258 18.594 -5.73 1 97.81 268 ASP B C 1
ATOM 5088 O O . ASP B 1 268 ? -6.57 19.469 -6.258 1 97.81 268 ASP B O 1
ATOM 5092 N N . TRP B 1 269 ? -7.094 18.672 -4.629 1 97.19 269 TRP B N 1
ATOM 5093 C CA . TRP B 1 269 ? -6.301 19.328 -3.598 1 97.19 269 TRP B CA 1
ATOM 5094 C C . TRP B 1 269 ? -6.793 20.75 -3.352 1 97.19 269 TRP B C 1
ATOM 5096 O O . TRP B 1 269 ? -6.145 21.531 -2.648 1 97.19 269 TRP B O 1
ATOM 5106 N N . ALA B 1 270 ? -7.941 21.094 -3.926 1 98.25 270 ALA B N 1
ATOM 5107 C CA . ALA B 1 270 ? -8.484 22.438 -3.762 1 98.25 270 ALA B CA 1
ATOM 5108 C C . ALA B 1 270 ? -8.758 22.75 -2.293 1 98.25 270 ALA B C 1
ATOM 5110 O O . ALA B 1 270 ? -8.477 23.844 -1.817 1 98.25 270 ALA B O 1
ATOM 5111 N N . THR B 1 271 ? -9.336 21.766 -1.578 1 98.62 271 THR B N 1
ATOM 5112 C CA . THR B 1 271 ? -9.633 21.969 -0.164 1 98.62 271 THR B CA 1
ATOM 5113 C C . THR B 1 271 ? -8.367 22.328 0.608 1 98.62 271 THR B C 1
ATOM 5115 O O . THR B 1 271 ? -8.359 23.281 1.395 1 98.62 271 THR B O 1
ATOM 5118 N N . HIS B 1 272 ? -7.297 21.625 0.351 1 97.12 272 HIS B N 1
ATOM 5119 C CA . HIS B 1 272 ? -6.039 21.875 1.049 1 97.12 272 HIS B CA 1
ATOM 5120 C C . HIS B 1 272 ? -5.457 23.234 0.67 1 97.12 272 HIS B C 1
ATOM 5122 O O . HIS B 1 272 ? -4.984 23.969 1.536 1 97.12 272 HIS B O 1
ATOM 5128 N N . MET B 1 273 ? -5.5 23.516 -0.639 1 95.25 273 MET B N 1
ATOM 5129 C CA . MET B 1 273 ? -4.91 24.781 -1.094 1 95.25 273 MET B CA 1
ATOM 5130 C C . MET B 1 273 ? -5.652 25.969 -0.501 1 95.25 273 MET B C 1
ATOM 5132 O O . MET B 1 273 ? -5.027 26.922 -0.031 1 95.25 273 MET B O 1
ATOM 5136 N N . ILE B 1 274 ? -6.93 25.906 -0.482 1 97 274 ILE B N 1
ATOM 5137 C CA . ILE B 1 274 ? -7.727 26.984 0.107 1 97 274 ILE B CA 1
ATOM 5138 C C . ILE B 1 274 ? -7.527 27 1.621 1 97 274 ILE B C 1
ATOM 5140 O O . ILE B 1 274 ? -7.398 28.062 2.225 1 97 274 ILE B O 1
ATOM 5144 N N . GLY B 1 275 ? -7.473 25.828 2.203 1 95.75 275 GLY B N 1
ATOM 5145 C CA . GLY B 1 275 ? -7.215 25.719 3.631 1 95.75 275 GLY B CA 1
ATOM 5146 C C . GLY B 1 275 ? -5.906 26.344 4.055 1 95.75 275 GLY B C 1
ATOM 5147 O O . GLY B 1 275 ? -5.828 26.984 5.109 1 95.75 275 GLY B O 1
ATOM 5148 N N . HIS B 1 276 ? -4.891 26.188 3.273 1 91.5 276 HIS B N 1
ATOM 5149 C CA . HIS B 1 276 ? -3.596 26.797 3.562 1 91.5 276 HIS B CA 1
ATOM 5150 C C . HIS B 1 276 ? -3.703 28.312 3.668 1 91.5 276 HIS B C 1
ATOM 5152 O O . HIS B 1 276 ? -3.088 28.922 4.543 1 91.5 276 HIS B O 1
ATOM 5158 N N . GLU B 1 277 ? -4.445 28.906 2.789 1 91.38 277 GLU B N 1
ATOM 5159 C CA . GLU B 1 277 ? -4.645 30.359 2.828 1 91.38 277 GLU B CA 1
ATOM 5160 C C . GLU B 1 277 ? -5.348 30.781 4.113 1 91.38 277 GLU B C 1
ATOM 5162 O O . GLU B 1 277 ? -4.938 31.75 4.762 1 91.38 277 GLU B O 1
ATOM 5167 N N . LEU B 1 278 ? -6.375 30.062 4.516 1 93.81 278 LEU B N 1
ATOM 5168 C CA . LEU B 1 278 ? -7.086 30.391 5.746 1 93.81 278 LEU B CA 1
ATOM 5169 C C . LEU B 1 278 ? -6.16 30.297 6.953 1 93.81 278 LEU B C 1
ATOM 5171 O O . LEU B 1 278 ? -6.211 31.125 7.852 1 93.81 278 LEU B O 1
ATOM 5175 N N . THR B 1 279 ? -5.359 29.219 6.953 1 90.25 279 THR B N 1
ATOM 5176 C CA . THR B 1 279 ? -4.418 29.047 8.055 1 90.25 279 THR B CA 1
ATOM 5177 C C . THR B 1 279 ? -3.488 30.25 8.164 1 90.25 279 THR B C 1
ATOM 5179 O O . THR B 1 279 ? -3.244 30.766 9.258 1 90.25 279 THR B O 1
ATOM 5182 N N . ALA B 1 280 ? -3.012 30.734 7.078 1 86.06 280 ALA B N 1
ATOM 5183 C CA . ALA B 1 280 ? -2.064 31.844 7.055 1 86.06 280 ALA B CA 1
ATOM 5184 C C . ALA B 1 280 ? -2.715 33.125 7.551 1 86.06 280 ALA B C 1
ATOM 5186 O O . ALA B 1 280 ? -2.088 33.906 8.266 1 86.06 280 ALA B O 1
ATOM 5187 N N . TYR B 1 281 ? -4.004 33.438 7.23 1 90.31 281 TYR B N 1
ATOM 5188 C CA . TYR B 1 281 ? -4.652 34.688 7.52 1 90.31 281 TYR B CA 1
ATOM 5189 C C . TYR B 1 281 ? -5.363 34.656 8.867 1 90.31 281 TYR B C 1
ATOM 5191 O O . TYR B 1 281 ? -5.438 35.656 9.57 1 90.31 281 TYR B O 1
ATOM 5199 N N . LEU B 1 282 ? -5.871 33.469 9.258 1 92.94 282 LEU B N 1
ATOM 5200 C CA . LEU B 1 282 ? -6.766 33.406 10.406 1 92.94 282 LEU B CA 1
ATOM 5201 C C . LEU B 1 282 ? -6.09 32.75 11.602 1 92.94 282 LEU B C 1
ATOM 5203 O O . LEU B 1 282 ? -6.578 32.844 12.727 1 92.94 282 LEU B O 1
ATOM 5207 N N . GLY B 1 283 ? -5.016 31.984 11.367 1 88.19 283 GLY B N 1
ATOM 5208 C CA . GLY B 1 283 ? -4.277 31.344 12.438 1 88.19 283 GLY B CA 1
ATOM 5209 C C . GLY B 1 283 ? -4.953 30.078 12.961 1 88.19 283 GLY B C 1
ATOM 5210 O O . GLY B 1 283 ? -4.613 29.594 14.039 1 88.19 283 GLY B O 1
ATOM 5211 N N . LEU B 1 284 ? -5.926 29.594 12.227 1 93.25 284 LEU B N 1
ATOM 5212 C CA . LEU B 1 284 ? -6.602 28.359 12.602 1 93.25 284 LEU B CA 1
ATOM 5213 C C . LEU B 1 284 ? -5.715 27.141 12.32 1 93.25 284 LEU B C 1
ATOM 5215 O O . LEU B 1 284 ? -4.824 27.203 11.469 1 93.25 284 LEU B O 1
ATOM 5219 N N . ASP B 1 285 ? -5.91 26.031 13.055 1 92.94 285 ASP B N 1
ATOM 5220 C CA . ASP B 1 285 ? -5.246 24.781 12.719 1 92.94 285 ASP B CA 1
ATOM 5221 C C . ASP B 1 285 ? -5.617 24.328 11.312 1 92.94 285 ASP B C 1
ATOM 5223 O O . ASP B 1 285 ? -6.73 24.578 10.844 1 92.94 285 ASP B O 1
ATOM 5227 N N . HIS B 1 286 ? -4.695 23.672 10.727 1 92.62 286 HIS B N 1
ATOM 5228 C CA . HIS B 1 286 ? -4.867 23.234 9.344 1 92.62 286 HIS B CA 1
ATOM 5229 C C . HIS B 1 286 ? -6.141 22.422 9.18 1 92.62 286 HIS B C 1
ATOM 5231 O O . HIS B 1 286 ? -6.941 22.688 8.281 1 92.62 286 HIS B O 1
ATOM 5237 N N . ALA B 1 287 ? -6.418 21.469 10.047 1 96.56 287 ALA B N 1
ATOM 5238 C CA . ALA B 1 287 ? -7.582 20.594 9.945 1 96.56 287 ALA B CA 1
ATOM 5239 C C . ALA B 1 287 ? -8.875 21.375 10.125 1 96.56 287 ALA B C 1
ATOM 5241 O O . ALA B 1 287 ? -9.898 21.047 9.523 1 96.56 287 ALA B O 1
ATOM 5242 N N . GLN B 1 288 ? -8.852 22.438 10.953 1 97.69 288 GLN B N 1
ATOM 5243 C CA . GLN B 1 288 ? -10.016 23.297 11.164 1 97.69 288 GLN B CA 1
ATOM 5244 C C . GLN B 1 288 ? -10.406 24.016 9.883 1 97.69 288 GLN B C 1
ATOM 5246 O O . GLN B 1 288 ? -11.586 24.094 9.531 1 97.69 288 GLN B O 1
ATOM 5251 N N . THR B 1 289 ? -9.398 24.516 9.234 1 97.75 289 THR B N 1
ATOM 5252 C CA . THR B 1 289 ? -9.68 25.203 7.98 1 97.75 289 THR B CA 1
ATOM 5253 C C . THR B 1 289 ? -10.219 24.219 6.941 1 97.75 289 THR B C 1
ATOM 5255 O O . THR B 1 289 ? -11.094 24.578 6.145 1 97.75 289 THR B O 1
ATOM 5258 N N . LEU B 1 290 ? -9.734 23 6.902 1 98.62 290 LEU B N 1
ATOM 5259 C CA . LEU B 1 290 ? -10.188 21.969 5.961 1 98.62 290 LEU B CA 1
ATOM 5260 C C . LEU B 1 290 ? -11.641 21.609 6.207 1 98.62 290 LEU B C 1
ATOM 5262 O O . LEU B 1 290 ? -12.414 21.438 5.262 1 98.62 290 LEU B O 1
ATOM 5266 N N . ALA B 1 291 ? -11.977 21.469 7.504 1 98.75 291 ALA B N 1
ATOM 5267 C CA . ALA B 1 291 ? -13.359 21.156 7.867 1 98.75 291 ALA B CA 1
ATOM 5268 C C . ALA B 1 291 ? -14.312 22.234 7.387 1 98.75 291 ALA B C 1
ATOM 5270 O O . ALA B 1 291 ? -15.445 21.953 6.996 1 98.75 291 ALA B O 1
ATOM 5271 N N . CYS B 1 292 ? -13.875 23.469 7.422 1 98.62 292 CYS B N 1
ATOM 5272 C CA . CYS B 1 292 ? -14.695 24.594 6.98 1 98.62 292 CYS B CA 1
ATOM 5273 C C . CYS B 1 292 ? -14.852 24.578 5.465 1 98.62 292 CYS B C 1
ATOM 5275 O O . CYS B 1 292 ? -15.922 24.906 4.945 1 98.62 292 CYS B O 1
ATOM 5277 N N . ILE B 1 293 ? -13.828 24.203 4.746 1 98.81 293 ILE B N 1
ATOM 5278 C CA . ILE B 1 293 ? -13.75 24.453 3.311 1 98.81 293 ILE B CA 1
ATOM 5279 C C . ILE B 1 293 ? -14.297 23.25 2.547 1 98.81 293 ILE B C 1
ATOM 5281 O O . ILE B 1 293 ? -14.969 23.406 1.527 1 98.81 293 ILE B O 1
ATOM 5285 N N . GLN B 1 294 ? -14.039 22 2.938 1 98.81 294 GLN B N 1
ATOM 5286 C CA . GLN B 1 294 ? -14.258 20.797 2.135 1 98.81 294 GLN B CA 1
ATOM 5287 C C . GLN B 1 294 ? -15.727 20.672 1.724 1 98.81 294 GLN B C 1
ATOM 5289 O O . GLN B 1 294 ? -16.031 20.469 0.545 1 98.81 294 GLN B O 1
ATOM 5294 N N . PRO B 1 295 ? -16.734 20.812 2.713 1 98.62 295 PRO B N 1
ATOM 5295 C CA . PRO B 1 295 ? -18.125 20.688 2.279 1 98.62 295 PRO B CA 1
ATOM 5296 C C . PRO B 1 295 ? -18.516 21.75 1.241 1 98.62 295 PRO B C 1
ATOM 5298 O O . PRO B 1 295 ? -19.328 21.469 0.358 1 98.62 295 PRO B O 1
ATOM 5301 N N . ARG B 1 296 ? -17.938 22.906 1.34 1 98.62 296 ARG B N 1
ATOM 5302 C CA . ARG B 1 296 ? -18.234 23.984 0.403 1 98.62 296 ARG B CA 1
ATOM 5303 C C . ARG B 1 296 ? -17.641 23.703 -0.971 1 98.62 296 ARG B C 1
ATOM 5305 O O . ARG B 1 296 ? -18.219 24.062 -1.995 1 98.62 296 ARG B O 1
ATOM 5312 N N . VAL B 1 297 ? -16.375 23.125 -0.985 1 98.75 297 VAL B N 1
ATOM 5313 C CA . VAL B 1 297 ? -15.773 22.75 -2.258 1 98.75 297 VAL B CA 1
ATOM 5314 C C . VAL B 1 297 ? -16.625 21.672 -2.938 1 98.75 297 VAL B C 1
ATOM 5316 O O . VAL B 1 297 ? -16.875 21.75 -4.141 1 98.75 297 VAL B O 1
ATOM 5319 N N . PHE B 1 298 ? -17.109 20.656 -2.178 1 98.69 298 PHE B N 1
ATOM 5320 C CA . PHE B 1 298 ? -17.953 19.609 -2.715 1 98.69 298 PHE B CA 1
ATOM 5321 C C . PHE B 1 298 ? -19.219 20.188 -3.324 1 98.69 298 PHE B C 1
ATOM 5323 O O . PHE B 1 298 ? -19.609 19.812 -4.434 1 98.69 298 PHE B O 1
ATOM 5330 N N . ARG B 1 299 ? -19.828 21.156 -2.637 1 98.12 299 ARG B N 1
ATOM 5331 C CA . ARG B 1 299 ? -21.078 21.734 -3.111 1 98.12 299 ARG B CA 1
ATOM 5332 C C . ARG B 1 299 ? -20.844 22.688 -4.277 1 98.12 299 ARG B C 1
ATOM 5334 O O . ARG B 1 299 ? -21.656 22.766 -5.195 1 98.12 299 ARG B O 1
ATOM 5341 N N . TYR B 1 300 ? -19.766 23.406 -4.207 1 98.12 300 TYR B N 1
ATOM 5342 C CA . TYR B 1 300 ? -19.438 24.344 -5.285 1 98.12 300 TYR B CA 1
ATOM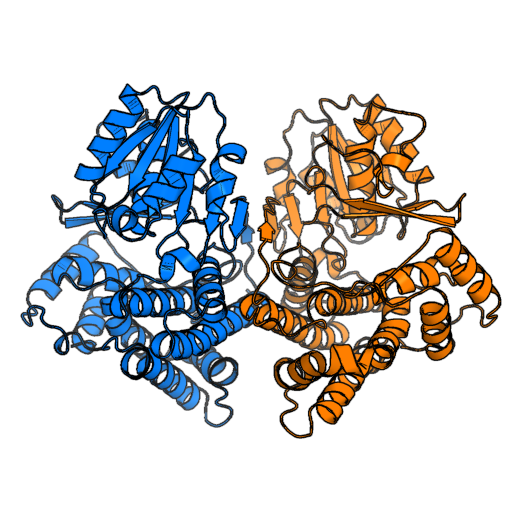 5343 C C . TYR B 1 300 ? -19.188 23.594 -6.594 1 98.12 300 TYR B C 1
ATOM 5345 O O . TYR B 1 300 ? -19.562 24.078 -7.664 1 98.12 300 TYR B O 1
ATOM 5353 N N . ARG B 1 301 ? -18.531 22.453 -6.512 1 97.81 301 ARG B N 1
ATOM 5354 C CA . ARG B 1 301 ? -18.266 21.625 -7.691 1 97.81 301 ARG B CA 1
ATOM 5355 C C . ARG B 1 301 ? -19.141 20.391 -7.707 1 97.81 301 ARG B C 1
ATOM 5357 O O . ARG B 1 301 ? -18.703 19.312 -8.117 1 97.81 301 ARG B O 1
ATOM 5364 N N . PHE B 1 302 ? -20.359 20.5 -7.27 1 98.06 302 PHE B N 1
ATOM 5365 C CA . PHE B 1 302 ? -21.266 19.391 -7.004 1 98.06 302 PHE B CA 1
ATOM 5366 C C . PHE B 1 302 ? -21.484 18.562 -8.258 1 98.06 302 PHE B C 1
ATOM 5368 O O . PHE B 1 302 ? -21.422 17.328 -8.211 1 98.06 302 PHE B O 1
ATOM 5375 N N . GLU B 1 303 ? -21.719 19.219 -9.398 1 97.56 303 GLU B N 1
ATOM 5376 C CA . GLU B 1 303 ? -22.047 18.5 -10.633 1 97.56 303 GLU B CA 1
ATOM 5377 C C . GLU B 1 303 ? -20.875 17.609 -11.078 1 97.56 303 GLU B C 1
ATOM 5379 O O . GLU B 1 303 ? -21.094 16.5 -11.555 1 97.56 303 GLU B O 1
ATOM 5384 N N . ALA B 1 304 ? -19.703 18.125 -10.891 1 96.62 304 ALA B N 1
ATOM 5385 C CA . ALA B 1 304 ? -18.531 17.375 -11.32 1 96.62 304 ALA B CA 1
ATOM 5386 C C . ALA B 1 304 ? -18.219 16.25 -10.352 1 96.62 304 ALA B C 1
ATOM 5388 O O . ALA B 1 304 ? -17.609 15.242 -10.742 1 96.62 304 ALA B O 1
ATOM 5389 N N . LYS B 1 305 ? -18.703 16.344 -9.062 1 98 305 LYS B N 1
ATOM 5390 C CA . LYS B 1 305 ? -18.25 15.43 -8.023 1 98 305 LYS B CA 1
ATOM 5391 C C . LYS B 1 305 ? -19.375 14.492 -7.582 1 98 305 LYS B C 1
ATOM 5393 O O . LYS B 1 305 ? -19.125 13.5 -6.895 1 98 305 LYS B O 1
ATOM 5398 N N . LYS B 1 306 ? -20.609 14.711 -7.984 1 98.31 306 LYS B N 1
ATOM 5399 C CA . LYS B 1 306 ? -21.766 14.07 -7.387 1 98.31 306 LYS B CA 1
ATOM 5400 C C . LYS B 1 306 ? -21.734 12.555 -7.582 1 98.31 306 LYS B C 1
ATOM 5402 O O . LYS B 1 306 ? -22.156 11.797 -6.711 1 98.31 306 LYS B O 1
ATOM 5407 N N . ALA B 1 307 ? -21.188 12.055 -8.711 1 98.31 307 ALA B N 1
ATOM 5408 C CA . ALA B 1 307 ? -21.141 10.609 -8.93 1 98.31 307 ALA B CA 1
ATOM 5409 C C . ALA B 1 307 ? -20.266 9.93 -7.883 1 98.31 307 ALA B C 1
ATOM 5411 O O . ALA B 1 307 ? -20.672 8.914 -7.301 1 98.31 307 ALA B O 1
ATOM 5412 N N . LYS B 1 308 ? -19.109 10.477 -7.641 1 98.5 308 LYS B N 1
ATOM 5413 C CA . LYS B 1 308 ? -18.203 9.898 -6.648 1 98.5 308 LYS B CA 1
ATOM 5414 C C . LYS B 1 308 ? -18.734 10.109 -5.23 1 98.5 308 LYS B C 1
ATOM 5416 O O . LYS B 1 308 ? -18.531 9.266 -4.355 1 98.5 308 LYS B O 1
ATOM 5421 N N . LEU B 1 309 ? -19.281 11.25 -5.016 1 98.81 309 LEU B N 1
ATOM 5422 C CA . LEU B 1 309 ? -19.906 11.5 -3.719 1 98.81 309 LEU B CA 1
ATOM 5423 C C . LEU B 1 309 ? -21.016 10.492 -3.445 1 98.81 309 LEU B C 1
ATOM 5425 O O . LEU B 1 309 ? -21.172 10.023 -2.316 1 98.81 309 LEU B O 1
ATOM 5429 N N . ALA B 1 310 ? -21.812 10.203 -4.465 1 98.75 310 ALA B N 1
ATOM 5430 C CA . ALA B 1 310 ? -22.859 9.188 -4.32 1 98.75 310 ALA B CA 1
ATOM 5431 C C . ALA B 1 310 ? -22.25 7.816 -4.031 1 98.75 310 ALA B C 1
ATOM 5433 O O . ALA B 1 310 ? -22.797 7.055 -3.227 1 98.75 310 ALA B O 1
ATOM 5434 N N . GLN B 1 311 ? -21.172 7.484 -4.691 1 98.5 311 GLN B N 1
ATOM 5435 C CA . GLN B 1 311 ? -20.453 6.25 -4.418 1 98.5 311 GLN B CA 1
ATOM 5436 C C . GLN B 1 311 ? -19.984 6.199 -2.965 1 98.5 311 GLN B C 1
ATOM 5438 O O . GLN B 1 311 ? -20.078 5.156 -2.312 1 98.5 311 GLN B O 1
ATOM 5443 N N . MET B 1 312 ? -19.469 7.309 -2.467 1 98.75 312 MET B N 1
ATOM 5444 C CA . MET B 1 312 ? -19.031 7.402 -1.072 1 98.75 312 MET B CA 1
ATOM 5445 C C . MET B 1 312 ? -20.219 7.168 -0.128 1 98.75 312 MET B C 1
ATOM 5447 O O . MET B 1 312 ? -20.078 6.477 0.884 1 98.75 312 MET B O 1
ATOM 5451 N N . ALA B 1 313 ? -21.359 7.785 -0.48 1 98.81 313 ALA B N 1
ATOM 5452 C CA . ALA B 1 313 ? -22.562 7.594 0.329 1 98.81 313 ALA B CA 1
ATOM 5453 C C . ALA B 1 313 ? -22.906 6.113 0.453 1 98.81 313 ALA B C 1
ATOM 5455 O O . ALA B 1 313 ? -23.219 5.633 1.546 1 98.81 313 ALA B O 1
ATOM 5456 N N . GLU B 1 314 ? -22.797 5.402 -0.599 1 98.19 314 GLU B N 1
ATOM 5457 C CA . GLU B 1 314 ? -23.188 3.994 -0.639 1 98.19 314 GLU B CA 1
ATOM 5458 C C . GLU B 1 314 ? -22.125 3.121 0.044 1 98.19 314 GLU B C 1
ATOM 5460 O O . GLU B 1 314 ? -22.469 2.26 0.86 1 98.19 314 GLU B O 1
ATOM 5465 N N . ARG B 1 315 ? -20.891 3.379 -0.27 1 98.06 315 ARG B N 1
ATOM 5466 C CA . ARG B 1 315 ? -19.859 2.395 0.039 1 98.06 315 ARG B CA 1
ATOM 5467 C C . ARG B 1 315 ? -19.188 2.703 1.374 1 98.06 315 ARG B C 1
ATOM 5469 O O . ARG B 1 315 ? -18.594 1.819 1.999 1 98.06 315 ARG B O 1
ATOM 5476 N N . VAL B 1 316 ? -19.266 3.945 1.836 1 98.69 316 VAL B N 1
ATOM 5477 C CA . VAL B 1 316 ? -18.625 4.324 3.096 1 98.69 316 VAL B CA 1
ATOM 5478 C C . VAL B 1 316 ? -19.688 4.484 4.18 1 98.69 316 VAL B C 1
ATOM 5480 O O . VAL B 1 316 ? -19.5 4.039 5.312 1 98.69 316 VAL B O 1
ATOM 5483 N N . PHE B 1 317 ? -20.859 5.047 3.787 1 98.56 317 PHE B N 1
ATOM 5484 C CA . PHE B 1 317 ? -21.844 5.41 4.793 1 98.56 317 PHE B CA 1
ATOM 5485 C C . PHE B 1 317 ? -23.062 4.5 4.707 1 98.56 317 PHE B C 1
ATOM 5487 O O . PHE B 1 317 ? -24.031 4.66 5.469 1 98.56 317 PHE B O 1
ATOM 5494 N N . ASP B 1 318 ? -23.109 3.572 3.771 1 96.75 318 ASP B N 1
ATOM 5495 C CA . ASP B 1 318 ? -24.156 2.557 3.627 1 96.75 318 ASP B CA 1
ATOM 5496 C C . ASP B 1 318 ? -25.5 3.193 3.297 1 96.75 318 ASP B C 1
ATOM 5498 O O . ASP B 1 318 ? -26.531 2.748 3.789 1 96.75 318 ASP B O 1
ATOM 5502 N N . VAL B 1 319 ? -25.438 4.32 2.586 1 97.44 319 VAL B N 1
ATOM 5503 C CA . VAL B 1 319 ? -26.656 4.941 2.074 1 97.44 319 VAL B CA 1
ATOM 5504 C C . VAL B 1 319 ? -27.047 4.316 0.735 1 97.44 319 VAL B C 1
ATOM 5506 O O . VAL B 1 319 ? -26.469 4.668 -0.304 1 97.44 319 VAL B O 1
ATOM 5509 N N . LYS B 1 320 ? -28.062 3.502 0.614 1 92.12 320 LYS B N 1
ATOM 5510 C CA . LYS B 1 320 ? -28.375 2.701 -0.569 1 92.12 320 LYS B CA 1
ATOM 5511 C C . LYS B 1 320 ? -29.531 3.303 -1.361 1 92.12 320 LYS B C 1
ATOM 5513 O O . LYS B 1 320 ? -29.672 3.041 -2.557 1 92.12 320 LYS B O 1
ATOM 5518 N N . GLU B 1 321 ? -30.344 4.137 -0.707 1 97.06 321 GLU B N 1
ATOM 5519 C CA . GLU B 1 321 ? -31.531 4.66 -1.363 1 97.06 321 GLU B CA 1
ATOM 5520 C C . GLU B 1 321 ? -31.344 6.121 -1.766 1 97.06 321 GLU B C 1
ATOM 5522 O O . GLU B 1 321 ? -30.562 6.848 -1.143 1 97.06 321 GLU B O 1
ATOM 5527 N N . GLY B 1 322 ? -32.094 6.547 -2.834 1 98 322 GLY B N 1
ATOM 5528 C CA . GLY B 1 322 ? -32.062 7.922 -3.311 1 98 322 GLY B CA 1
ATOM 5529 C C . GLY B 1 322 ? -31.406 8.07 -4.672 1 98 322 GLY B C 1
ATOM 5530 O O . GLY B 1 322 ? -30.766 7.145 -5.164 1 98 322 GLY B O 1
ATOM 5531 N N . THR B 1 323 ? -31.672 9.211 -5.27 1 98.56 323 THR B N 1
ATOM 5532 C CA . THR B 1 323 ? -31.016 9.555 -6.531 1 98.56 323 THR B CA 1
ATOM 5533 C C . THR B 1 323 ? -29.531 9.812 -6.324 1 98.56 323 THR B C 1
ATOM 5535 O O . THR B 1 323 ? -29.062 9.891 -5.188 1 98.56 323 THR B O 1
ATOM 5538 N N . VAL B 1 324 ? -28.812 9.938 -7.383 1 98.38 324 VAL B N 1
ATOM 5539 C CA . VAL B 1 324 ? -27.375 10.25 -7.328 1 98.38 324 VAL B CA 1
ATOM 5540 C C . VAL B 1 324 ? -27.172 11.555 -6.559 1 98.38 324 VAL B C 1
ATOM 5542 O O . VAL B 1 324 ? -26.281 11.641 -5.699 1 98.38 324 VAL B O 1
ATOM 5545 N N . GLU B 1 325 ? -27.984 12.547 -6.82 1 98.62 325 GLU B N 1
ATOM 5546 C CA . GLU B 1 325 ? -27.875 13.859 -6.184 1 98.62 325 GLU B CA 1
ATOM 5547 C C . GLU B 1 325 ? -28.172 13.773 -4.691 1 98.62 325 GLU B C 1
ATOM 5549 O O . GLU B 1 325 ? -27.484 14.383 -3.873 1 98.62 325 GLU B O 1
ATOM 5554 N N . GLU B 1 326 ? -29.188 13.008 -4.352 1 98.69 326 GLU B N 1
ATOM 5555 C CA . GLU B 1 326 ? -29.578 12.867 -2.951 1 98.69 326 GLU B CA 1
ATOM 5556 C C . GLU B 1 326 ? -28.484 12.148 -2.15 1 98.69 326 GLU B C 1
ATOM 5558 O O . GLU B 1 326 ? -28.156 12.57 -1.041 1 98.69 326 GLU B O 1
ATOM 5563 N N . LYS B 1 327 ? -28 11.07 -2.746 1 98.62 327 LYS B N 1
ATOM 5564 C CA . LYS B 1 327 ? -26.922 10.328 -2.086 1 98.62 327 LYS B CA 1
ATOM 5565 C C . LYS B 1 327 ? -25.672 11.188 -1.939 1 98.62 327 LYS B C 1
ATOM 5567 O O . LYS B 1 327 ? -25.016 11.156 -0.898 1 98.62 327 LYS B O 1
ATOM 5572 N N . ALA B 1 328 ? -25.328 11.938 -3.01 1 98.75 328 ALA B N 1
ATOM 5573 C CA . ALA B 1 328 ? -24.156 12.812 -2.971 1 98.75 328 ALA B CA 1
ATOM 5574 C C . ALA B 1 328 ? -24.281 13.836 -1.845 1 98.75 328 ALA B C 1
ATOM 5576 O O . ALA B 1 328 ? -23.328 14.047 -1.082 1 98.75 328 ALA B O 1
ATOM 5577 N N . GLU B 1 329 ? -25.422 14.492 -1.704 1 98.69 329 GLU B N 1
ATOM 5578 C CA . GLU B 1 329 ? -25.656 15.469 -0.643 1 98.69 329 GLU B CA 1
ATOM 5579 C C . GLU B 1 329 ? -25.562 14.812 0.734 1 98.69 329 GLU B C 1
ATOM 5581 O O . GLU B 1 329 ? -25.047 15.414 1.68 1 98.69 329 GLU B O 1
ATOM 5586 N N . LYS B 1 330 ? -26.125 13.625 0.847 1 98.75 330 LYS B N 1
ATOM 5587 C CA . LYS B 1 330 ? -26.078 12.906 2.117 1 98.75 330 LYS B CA 1
ATOM 5588 C C . LYS B 1 330 ? -24.641 12.586 2.52 1 98.75 330 LYS B C 1
ATOM 5590 O O . LYS B 1 330 ? -24.297 12.633 3.703 1 98.75 330 LYS B O 1
ATOM 5595 N N . ALA B 1 331 ? -23.812 12.203 1.508 1 98.81 331 ALA B N 1
ATOM 5596 C CA . ALA B 1 331 ? -22.406 11.953 1.796 1 98.81 331 ALA B CA 1
ATOM 5597 C C . ALA B 1 331 ? -21.734 13.195 2.381 1 98.81 331 ALA B C 1
ATOM 5599 O O . ALA B 1 331 ? -20.969 13.094 3.338 1 98.81 331 ALA B O 1
ATOM 5600 N N . ILE B 1 332 ? -21.984 14.391 1.781 1 98.81 332 ILE B N 1
ATOM 5601 C CA . ILE B 1 332 ? -21.422 15.641 2.262 1 98.81 332 ILE B CA 1
ATOM 5602 C C . ILE B 1 332 ? -21.891 15.898 3.695 1 98.81 332 ILE B C 1
ATOM 5604 O O . ILE B 1 332 ? -21.078 16.219 4.566 1 98.81 332 ILE B O 1
ATOM 5608 N N . GLU B 1 333 ? -23.141 15.68 3.969 1 98.75 333 GLU B N 1
ATOM 5609 C CA . GLU B 1 333 ? -23.734 15.93 5.281 1 98.75 333 GLU B CA 1
ATOM 5610 C C . GLU B 1 333 ? -23.141 15 6.336 1 98.75 333 GLU B C 1
ATOM 5612 O O . GLU B 1 333 ? -22.812 15.43 7.441 1 98.75 333 GLU B O 1
ATOM 5617 N N . LEU B 1 334 ? -23.078 13.719 6.004 1 98.88 334 LEU B N 1
ATOM 5618 C CA . LEU B 1 334 ? -22.609 12.727 6.965 1 98.88 334 LEU B CA 1
ATOM 5619 C C . LEU B 1 334 ? -21.125 12.938 7.293 1 98.88 334 LEU B C 1
ATOM 5621 O O . LEU B 1 334 ? -20.719 12.781 8.445 1 98.88 334 LEU B O 1
ATOM 5625 N N . LEU B 1 335 ? -20.328 13.281 6.27 1 98.75 335 LEU B N 1
ATOM 5626 C CA . LEU B 1 335 ? -18.922 13.578 6.52 1 98.75 335 LEU B CA 1
ATOM 5627 C C . LEU B 1 335 ? -18.781 14.828 7.375 1 98.75 335 LEU B C 1
ATOM 5629 O O . LEU B 1 335 ? -17.969 14.852 8.312 1 98.75 335 LEU B O 1
ATOM 5633 N N . ASP B 1 336 ? -19.531 15.852 7.047 1 98.69 336 ASP B N 1
ATOM 5634 C CA . ASP B 1 336 ? -19.531 17.094 7.82 1 98.69 336 ASP B CA 1
ATOM 5635 C C . ASP B 1 336 ? -19.953 16.844 9.266 1 98.69 336 ASP B C 1
ATOM 5637 O O . ASP B 1 336 ? -19.359 17.375 10.195 1 98.69 336 ASP B O 1
ATOM 5641 N N . LYS B 1 337 ? -20.969 16.047 9.461 1 98.69 337 LYS B N 1
ATOM 5642 C CA . LYS B 1 337 ? -21.453 15.695 10.797 1 98.69 337 LYS B CA 1
ATOM 5643 C C . LYS B 1 337 ? -20.391 14.914 11.57 1 98.69 337 LYS B C 1
ATOM 5645 O O . LYS B 1 337 ? -20.266 15.055 12.789 1 98.69 337 LYS B O 1
ATOM 5650 N N . PHE B 1 338 ? -19.703 14.008 10.93 1 98.81 338 PHE B N 1
ATOM 5651 C CA . PHE B 1 338 ? -18.609 13.297 11.578 1 98.81 338 PHE B CA 1
ATOM 5652 C C . PHE B 1 338 ? -17.562 14.273 12.109 1 98.81 338 PHE B C 1
ATOM 5654 O O . PHE B 1 338 ? -17.109 14.148 13.242 1 98.81 338 PHE B O 1
ATOM 5661 N N . TYR B 1 339 ? -17.156 15.32 11.25 1 98.81 339 TYR B N 1
ATOM 5662 C CA . TYR B 1 339 ? -16.188 16.328 11.672 1 98.81 339 TYR B CA 1
ATOM 5663 C C . TYR B 1 339 ? -16.703 17.109 12.875 1 98.81 339 TYR B C 1
ATOM 5665 O O . TYR B 1 339 ? -16 17.266 13.875 1 98.81 339 TYR B O 1
ATOM 5673 N N . THR B 1 340 ? -17.969 17.547 12.828 1 98.69 340 THR B N 1
ATOM 5674 C CA . THR B 1 340 ? -18.484 18.516 13.781 1 98.69 340 THR B CA 1
ATOM 5675 C C . THR B 1 340 ? -18.984 17.812 15.047 1 98.69 340 THR B C 1
ATOM 5677 O O . THR B 1 340 ? -18.656 18.234 16.156 1 98.69 340 THR B O 1
ATOM 5680 N N . ASP B 1 341 ? -19.719 16.734 14.859 1 98.56 341 ASP B N 1
ATOM 5681 C CA . ASP B 1 341 ? -20.422 16.141 15.992 1 98.56 341 ASP B CA 1
ATOM 5682 C C . ASP B 1 341 ? -19.531 15.109 16.703 1 98.56 341 ASP B C 1
ATOM 5684 O O . ASP B 1 341 ? -19.594 14.961 17.922 1 98.56 341 ASP B O 1
ATOM 5688 N N . VAL B 1 342 ? -18.734 14.414 15.938 1 98.38 342 VAL B N 1
ATOM 5689 C CA . VAL B 1 342 ? -17.938 13.328 16.516 1 98.38 342 VAL B CA 1
ATOM 5690 C C . VAL B 1 342 ? -16.547 13.836 16.844 1 98.38 342 VAL B C 1
ATOM 5692 O O . VAL B 1 342 ? -16.094 13.719 17.984 1 98.38 342 VAL B O 1
ATOM 5695 N N . MET B 1 343 ? -15.883 14.438 15.906 1 98.62 343 MET B N 1
ATOM 5696 C CA . MET B 1 343 ? -14.5 14.875 16.094 1 98.62 343 MET B CA 1
ATOM 5697 C C . MET B 1 343 ? -14.445 16.234 16.766 1 98.62 343 MET B C 1
ATOM 5699 O O . MET B 1 343 ? -13.375 16.688 17.188 1 98.62 343 MET B O 1
ATOM 5703 N N . LYS B 1 344 ? -15.562 16.938 16.844 1 98.44 344 LYS B N 1
ATOM 5704 C CA . LYS B 1 344 ? -15.672 18.234 17.484 1 98.44 344 LYS B CA 1
ATOM 5705 C C . LYS B 1 344 ? -14.82 19.281 16.766 1 98.44 344 LYS B C 1
ATOM 5707 O O . LYS B 1 344 ? -14.18 20.125 17.422 1 98.44 344 LYS B O 1
ATOM 5712 N N . VAL B 1 345 ? -14.781 19.219 15.492 1 98.56 345 VAL B N 1
ATOM 5713 C CA . VAL B 1 345 ? -14.133 20.219 14.633 1 98.56 345 VAL B CA 1
ATOM 5714 C C . VAL B 1 345 ? -15.188 21 13.859 1 98.56 345 VAL B C 1
ATOM 5716 O O . VAL B 1 345 ? -15.648 20.547 12.805 1 98.56 345 VAL B O 1
ATOM 5719 N N . PRO B 1 346 ? -15.484 22.172 14.312 1 98.25 346 PRO B N 1
ATOM 5720 C CA . PRO B 1 346 ? -16.547 22.953 13.672 1 98.25 346 PRO B CA 1
ATOM 5721 C C . PRO B 1 346 ? -16.281 23.219 12.195 1 98.25 346 PRO B C 1
ATOM 5723 O O . PRO B 1 346 ? -15.125 23.297 11.773 1 98.25 346 PRO B O 1
ATOM 5726 N N . SER B 1 347 ? -17.344 23.391 11.375 1 97.94 347 SER B N 1
ATOM 5727 C CA . SER B 1 347 ? -17.203 23.469 9.922 1 97.94 347 SER B CA 1
ATOM 5728 C C . SER B 1 347 ? -17.547 24.859 9.406 1 97.94 347 SER B C 1
ATOM 5730 O O . SER B 1 347 ? -17.781 25.047 8.211 1 97.94 347 SER B O 1
ATOM 5732 N N . ARG B 1 348 ? -17.609 25.844 10.305 1 97.81 348 ARG B N 1
ATOM 5733 C CA . ARG B 1 348 ? -17.812 27.234 9.914 1 97.81 348 ARG B CA 1
ATOM 5734 C C . ARG B 1 348 ? -16.766 28.141 10.562 1 97.81 348 ARG B C 1
ATOM 5736 O O . ARG B 1 348 ? -16.469 28 11.75 1 97.81 348 ARG B O 1
ATOM 5743 N N . ILE B 1 349 ? -16.281 29.109 9.781 1 97.88 349 ILE B N 1
ATOM 5744 C CA . ILE B 1 349 ? -15.234 30.016 10.25 1 97.88 349 ILE B CA 1
ATOM 5745 C C . ILE B 1 349 ? -15.734 30.828 11.438 1 97.88 349 ILE B C 1
ATOM 5747 O O . ILE B 1 349 ? -14.992 31.078 12.391 1 97.88 349 ILE B O 1
ATOM 5751 N N . SER B 1 350 ? -17.031 31.172 11.469 1 97.25 350 SER B N 1
ATOM 5752 C CA . SER B 1 350 ? -17.625 32 12.492 1 97.25 350 SER B CA 1
ATOM 5753 C C . SER B 1 350 ? -17.672 31.297 13.844 1 97.25 350 SER B C 1
ATOM 5755 O O . SER B 1 350 ? -17.875 31.938 14.883 1 97.25 350 SER B O 1
ATOM 5757 N N . GLN B 1 351 ? -17.5 29.953 13.836 1 97.5 351 GLN B N 1
ATOM 5758 C CA . GLN B 1 351 ? -17.562 29.156 15.062 1 97.5 351 GLN B CA 1
ATOM 5759 C C . GLN B 1 351 ? -16.219 29.172 15.789 1 97.5 351 GLN B C 1
ATOM 5761 O O . GLN B 1 351 ? -16.125 28.656 16.906 1 97.5 351 GLN B O 1
ATOM 5766 N N . TYR B 1 352 ? -15.242 29.766 15.195 1 96.88 352 TYR B N 1
ATOM 5767 C CA . TYR B 1 352 ? -13.914 29.828 15.797 1 96.88 352 TYR B CA 1
ATOM 5768 C C . TYR B 1 352 ? -13.633 31.219 16.344 1 96.88 352 TYR B C 1
ATOM 5770 O O . TYR B 1 352 ? -14.312 32.188 16 1 96.88 352 TYR B O 1
ATOM 5778 N N . GLY B 1 353 ? -12.68 31.375 17.281 1 92.81 353 GLY B N 1
ATOM 5779 C CA . GLY B 1 353 ? -12.312 32.625 17.922 1 92.81 353 GLY B CA 1
ATOM 5780 C C . GLY B 1 353 ? -11.375 33.469 17.078 1 92.81 353 GLY B C 1
ATOM 5781 O O . GLY B 1 353 ? -10.562 34.219 17.609 1 92.81 353 GLY B O 1
ATOM 5782 N N . CYS B 1 354 ? -11.438 33.375 15.789 1 90.62 354 CYS B N 1
ATOM 5783 C CA . CYS B 1 354 ? -10.617 34.188 14.891 1 90.62 354 CYS B CA 1
ATOM 5784 C C . CYS B 1 354 ? -11.352 35.469 14.492 1 90.62 354 CYS B C 1
ATOM 5786 O O . CYS B 1 354 ? -12.531 35.625 14.805 1 90.62 354 CYS B O 1
ATOM 5788 N N . SER B 1 355 ? -10.602 36.344 13.875 1 89.12 355 SER B N 1
ATOM 5789 C CA . SER B 1 355 ? -11.219 37.594 13.391 1 89.12 355 SER B CA 1
ATOM 5790 C C . SER B 1 355 ? -12.359 37.312 12.43 1 89.12 355 SER B C 1
ATOM 5792 O O . SER B 1 355 ? -12.266 36.406 11.586 1 89.12 355 SER B O 1
ATOM 5794 N N . GLN B 1 356 ? -13.359 38.062 12.578 1 91.25 356 GLN B N 1
ATOM 5795 C CA . GLN B 1 356 ? -14.5 37.875 11.688 1 91.25 356 GLN B CA 1
ATOM 5796 C C . GLN B 1 356 ? -14.484 38.906 10.562 1 91.25 356 GLN B C 1
ATOM 5798 O O . GLN B 1 356 ? -15.352 38.906 9.695 1 91.25 356 GLN B O 1
ATOM 5803 N N . ASP B 1 357 ? -13.438 39.719 10.625 1 92.12 357 ASP B N 1
ATOM 5804 C CA . ASP B 1 357 ? -13.219 40.656 9.523 1 92.12 357 ASP B CA 1
ATOM 5805 C C . ASP B 1 357 ? -12.875 39.906 8.234 1 92.12 357 ASP B C 1
ATOM 5807 O O . ASP B 1 357 ? -12.031 39.031 8.234 1 92.12 357 ASP B O 1
ATOM 5811 N N . LYS B 1 358 ? -13.555 40.312 7.172 1 95.19 358 LYS B N 1
ATOM 5812 C CA . LYS B 1 358 ? -13.414 39.594 5.926 1 95.19 358 LYS B CA 1
ATOM 5813 C C . LYS B 1 358 ? -12.508 40.312 4.945 1 95.19 358 LYS B C 1
ATOM 5815 O O . LYS B 1 358 ? -12.352 39.906 3.795 1 95.19 358 LYS B O 1
ATOM 5820 N N . ALA B 1 359 ? -11.867 41.312 5.371 1 94.81 359 ALA B N 1
ATOM 5821 C CA . ALA B 1 359 ? -11.023 42.125 4.5 1 94.81 359 ALA B CA 1
ATOM 5822 C C . ALA B 1 359 ? -9.867 41.312 3.934 1 94.81 359 ALA B C 1
ATOM 5824 O O . ALA B 1 359 ? -9.422 41.562 2.807 1 94.81 359 ALA B O 1
ATOM 5825 N N . TRP B 1 360 ? -9.375 40.281 4.691 1 94.5 360 TRP B N 1
ATOM 5826 C CA . TRP B 1 360 ? -8.242 39.469 4.277 1 94.5 360 TRP B CA 1
ATOM 5827 C C . TRP B 1 360 ? -8.57 38.688 3.016 1 94.5 360 TRP B C 1
ATOM 5829 O O . TRP B 1 360 ? -7.672 38.281 2.277 1 94.5 360 TRP B O 1
ATOM 5839 N N . ILE B 1 361 ? -9.844 38.5 2.732 1 97.06 361 ILE B N 1
ATOM 5840 C CA . ILE B 1 361 ? -10.281 37.656 1.61 1 97.06 361 ILE B CA 1
ATOM 5841 C C . ILE B 1 361 ? -9.859 38.312 0.296 1 97.06 361 ILE B C 1
ATOM 5843 O O . ILE B 1 361 ? -9.391 37.625 -0.619 1 97.06 361 ILE B O 1
ATOM 5847 N N . ASP B 1 362 ? -10.055 39.625 0.179 1 96.31 362 ASP B N 1
ATOM 5848 C CA . ASP B 1 362 ? -9.656 40.344 -1.029 1 96.31 362 ASP B CA 1
ATOM 5849 C C . ASP B 1 362 ? -8.141 40.25 -1.245 1 96.31 362 ASP B C 1
ATOM 5851 O O . ASP B 1 362 ? -7.68 40.125 -2.379 1 96.31 362 ASP B O 1
ATOM 5855 N N . ASP B 1 363 ? -7.438 40.375 -0.167 1 94.12 363 ASP B N 1
ATOM 5856 C CA . ASP B 1 363 ? -5.988 40.219 -0.25 1 94.12 363 ASP B CA 1
ATOM 5857 C C . ASP B 1 363 ? -5.605 38.812 -0.726 1 94.12 363 ASP B C 1
ATOM 5859 O O . ASP B 1 363 ? -4.723 38.656 -1.572 1 94.12 363 ASP B O 1
ATOM 5863 N N . CYS B 1 364 ? -6.254 37.844 -0.186 1 93.75 364 CYS B N 1
ATOM 5864 C CA . CYS B 1 364 ? -6.027 36.469 -0.564 1 93.75 364 CYS B CA 1
ATOM 5865 C C . CYS B 1 364 ? -6.297 36.25 -2.051 1 93.75 364 CYS B C 1
ATOM 5867 O O . CYS B 1 364 ? -5.469 35.656 -2.758 1 93.75 364 CYS B O 1
ATOM 5869 N N . VAL B 1 365 ? -7.379 36.719 -2.527 1 95.94 365 VAL B N 1
ATOM 5870 C CA . VAL B 1 365 ? -7.789 36.562 -3.918 1 95.94 365 VAL B CA 1
ATOM 5871 C C . VAL B 1 365 ? -6.785 37.25 -4.836 1 95.94 365 VAL B C 1
ATOM 5873 O O . VAL B 1 365 ? -6.426 36.719 -5.891 1 95.94 365 VAL B O 1
ATOM 5876 N N . ALA B 1 366 ? -6.383 38.438 -4.477 1 95.06 366 ALA B N 1
ATOM 5877 C CA . ALA B 1 366 ? -5.402 39.156 -5.266 1 95.06 366 ALA B CA 1
ATOM 5878 C C . ALA B 1 366 ? -4.086 38.406 -5.363 1 95.06 366 ALA B C 1
ATOM 5880 O O . ALA B 1 366 ? -3.469 38.344 -6.43 1 95.06 366 ALA B O 1
ATOM 5881 N N . LYS B 1 367 ? -3.658 37.906 -4.285 1 90.38 367 LYS B N 1
ATOM 5882 C CA . LYS B 1 367 ? -2.438 37.094 -4.238 1 90.38 367 LYS B CA 1
ATOM 5883 C C . LYS B 1 367 ? -2.547 35.875 -5.152 1 90.38 367 LYS B C 1
ATOM 5885 O O . LYS B 1 367 ? -1.629 35.594 -5.918 1 90.38 367 LYS B O 1
ATOM 5890 N N . LEU B 1 368 ? -3.666 35.156 -5.09 1 93.5 368 LEU B N 1
ATOM 5891 C CA . LEU B 1 368 ? -3.889 33.969 -5.91 1 93.5 368 LEU B CA 1
ATOM 5892 C C . LEU B 1 368 ? -3.949 34.344 -7.391 1 93.5 368 LEU B C 1
ATOM 5894 O O . LEU B 1 368 ? -3.445 33.594 -8.234 1 93.5 368 LEU B O 1
ATOM 5898 N N . ALA B 1 369 ? -4.59 35.469 -7.637 1 95.31 369 ALA B N 1
ATOM 5899 C CA . ALA B 1 369 ? -4.676 35.938 -9.016 1 95.31 369 ALA B CA 1
ATOM 5900 C C . ALA B 1 369 ? -3.293 36.25 -9.57 1 95.31 369 ALA B C 1
ATOM 5902 O O . ALA B 1 369 ? -2.984 35.938 -10.719 1 95.31 369 ALA B O 1
ATOM 5903 N N . LYS B 1 370 ? -2.508 36.906 -8.852 1 92.19 370 LYS B N 1
ATOM 5904 C CA . LYS B 1 370 ? -1.155 37.281 -9.258 1 92.19 370 LYS B CA 1
ATOM 5905 C C . LYS B 1 370 ? -0.31 36.031 -9.555 1 92.19 370 LYS B C 1
ATOM 5907 O O . LYS B 1 370 ? 0.509 36.062 -10.477 1 92.19 370 LYS B O 1
ATOM 5912 N N . SER B 1 371 ? -0.483 34.969 -8.836 1 86.75 371 SER B N 1
ATOM 5913 C CA . SER B 1 371 ? 0.292 33.75 -9.016 1 86.75 371 SER B CA 1
ATOM 5914 C C . SER B 1 371 ? -0.302 32.875 -10.117 1 86.75 371 SER B C 1
ATOM 5916 O O . SER B 1 371 ? 0.306 31.891 -10.531 1 86.75 371 SER B O 1
ATOM 5918 N N . GLY B 1 372 ? -1.535 33.25 -10.602 1 91.56 372 GLY B N 1
ATOM 5919 C CA . GLY B 1 372 ? -2.203 32.438 -11.609 1 91.56 372 GLY B CA 1
ATOM 5920 C C . GLY B 1 372 ? -2.705 31.109 -11.086 1 91.56 372 GLY B C 1
ATOM 5921 O O . GLY B 1 372 ? -2.74 30.109 -11.812 1 91.56 372 GLY B O 1
ATOM 5922 N N . ALA B 1 373 ? -3.105 31.125 -9.82 1 92 373 ALA B N 1
ATOM 5923 C CA . ALA B 1 373 ? -3.512 29.891 -9.156 1 92 373 ALA B CA 1
ATOM 5924 C C . ALA B 1 373 ? -4.746 29.281 -9.82 1 92 373 ALA B C 1
ATOM 5926 O O . ALA B 1 373 ? -5.68 30.016 -10.18 1 92 373 ALA B O 1
ATOM 5927 N N . LYS B 1 374 ? -4.762 28.062 -10.117 1 95.62 374 LYS B N 1
ATOM 5928 C CA . LYS B 1 374 ? -5.879 27.219 -10.555 1 95.62 374 LYS B CA 1
ATOM 5929 C C . LYS B 1 374 ? -5.965 25.938 -9.734 1 95.62 374 LYS B C 1
ATOM 5931 O O . LYS B 1 374 ? -5.043 25.125 -9.75 1 95.62 374 LYS B O 1
ATOM 5936 N N . PHE B 1 375 ? -7.055 25.75 -9.062 1 96.94 375 PHE B N 1
ATOM 5937 C CA . PHE B 1 375 ? -7.152 24.609 -8.164 1 96.94 375 PHE B CA 1
ATOM 5938 C C . PHE B 1 375 ? -8.164 23.594 -8.695 1 96.94 375 PHE B C 1
ATOM 5940 O O . PHE B 1 375 ? -8.922 23.891 -9.625 1 96.94 375 PHE B O 1
ATOM 5947 N N . GLY B 1 376 ? -8.125 22.406 -8.039 1 96.56 376 GLY B N 1
ATOM 5948 C CA . GLY B 1 376 ? -9.102 21.375 -8.336 1 96.56 376 GLY B CA 1
ATOM 5949 C C . GLY B 1 376 ? -8.656 20.406 -9.414 1 96.56 376 GLY B C 1
ATOM 5950 O O . GLY B 1 376 ? -7.723 20.703 -10.172 1 96.56 376 GLY B O 1
ATOM 5951 N N . GLU B 1 377 ? -9.359 19.344 -9.57 1 95.81 377 GLU B N 1
ATOM 5952 C CA . GLU B 1 377 ? -8.992 18.281 -10.492 1 95.81 377 GLU B CA 1
ATOM 5953 C C . GLU B 1 377 ? -9.094 18.734 -11.945 1 95.81 377 GLU B C 1
ATOM 5955 O O . GLU B 1 377 ? -8.43 18.188 -12.82 1 95.81 377 GLU B O 1
ATOM 5960 N N . ASN B 1 378 ? -9.844 19.828 -12.227 1 95.5 378 ASN B N 1
ATOM 5961 C CA . ASN B 1 378 ? -10 20.375 -13.578 1 95.5 378 ASN B CA 1
ATOM 5962 C C . ASN B 1 378 ? -9.383 21.75 -13.703 1 95.5 378 ASN B C 1
ATOM 5964 O O . ASN B 1 378 ? -9.617 22.453 -14.688 1 95.5 378 ASN B O 1
ATOM 5968 N N . ALA B 1 379 ? -8.672 22.188 -12.68 1 95.88 379 ALA B N 1
ATOM 5969 C CA . ALA B 1 379 ? -8.055 23.5 -12.664 1 95.88 379 ALA B CA 1
ATOM 5970 C C . ALA B 1 379 ? -9.094 24.594 -12.938 1 95.88 379 ALA B C 1
ATOM 5972 O O . ALA B 1 379 ? -8.844 25.516 -13.727 1 95.88 379 ALA B O 1
ATOM 5973 N N . ASP B 1 380 ? -10.234 24.438 -12.383 1 96.25 380 ASP B N 1
ATOM 5974 C CA . ASP B 1 380 ? -11.344 25.328 -12.711 1 96.25 380 ASP B CA 1
ATOM 5975 C C . ASP B 1 380 ? -11.859 26.047 -11.477 1 96.25 380 ASP B C 1
ATOM 5977 O O . ASP B 1 380 ? -12.977 26.578 -11.477 1 96.25 380 ASP B O 1
ATOM 5981 N N . ILE B 1 381 ? -11.203 25.938 -10.406 1 98.12 381 ILE B N 1
ATOM 5982 C CA . ILE B 1 381 ? -11.445 26.766 -9.234 1 98.12 381 ILE B CA 1
ATOM 5983 C C . ILE B 1 381 ? -10.461 27.938 -9.211 1 98.12 381 ILE B C 1
ATOM 5985 O O . ILE B 1 381 ? -9.344 27.812 -8.703 1 98.12 381 ILE B O 1
ATOM 5989 N N . LEU B 1 382 ? -10.938 28.984 -9.75 1 97.94 382 LEU B N 1
ATOM 5990 C CA . LEU B 1 382 ? -10.133 30.188 -9.922 1 97.94 382 LEU B CA 1
ATOM 5991 C C . LEU B 1 382 ? -10.25 31.094 -8.703 1 97.94 382 LEU B C 1
ATOM 5993 O O . LEU B 1 382 ? -11.031 30.828 -7.793 1 97.94 382 LEU B O 1
ATOM 5997 N N . PRO B 1 383 ? -9.414 32.219 -8.617 1 97.75 383 PRO B N 1
ATOM 5998 C CA . PRO B 1 383 ? -9.367 33.062 -7.422 1 97.75 383 PRO B CA 1
ATOM 5999 C C . PRO B 1 383 ? -10.75 33.562 -7.02 1 97.75 383 PRO B C 1
ATOM 6001 O O . PRO B 1 383 ? -11.086 33.594 -5.832 1 97.75 383 PRO B O 1
ATOM 6004 N N . GLU B 1 384 ? -11.555 33.938 -7.984 1 97.75 384 GLU B N 1
ATOM 6005 C CA . GLU B 1 384 ? -12.898 34.438 -7.664 1 97.75 384 GLU B CA 1
ATOM 6006 C C . GLU B 1 384 ? -13.773 33.312 -7.117 1 97.75 384 GLU B C 1
ATOM 6008 O O . GLU B 1 384 ? -14.641 33.531 -6.273 1 97.75 384 GLU B O 1
ATOM 6013 N N . ASP B 1 385 ? -13.555 32.094 -7.617 1 98.38 385 ASP B N 1
ATOM 6014 C CA . ASP B 1 385 ? -14.25 30.938 -7.07 1 98.38 385 ASP B CA 1
ATOM 6015 C C . ASP B 1 385 ? -13.844 30.672 -5.621 1 98.38 385 ASP B C 1
ATOM 6017 O O . ASP B 1 385 ? -14.68 30.328 -4.785 1 98.38 385 ASP B O 1
ATOM 6021 N N . VAL B 1 386 ? -12.555 30.812 -5.363 1 98.56 386 VAL B N 1
ATOM 6022 C CA . VAL B 1 386 ? -12.031 30.656 -4.012 1 98.56 386 VAL B CA 1
ATOM 6023 C C . VAL B 1 386 ? -12.727 31.641 -3.068 1 98.56 386 VAL B C 1
ATOM 6025 O O . VAL B 1 386 ? -13.117 31.281 -1.96 1 98.56 386 VAL B O 1
ATOM 6028 N N . LYS B 1 387 ? -12.867 32.906 -3.516 1 98.19 387 LYS B N 1
ATOM 6029 C CA . LYS B 1 387 ? -13.562 33.906 -2.73 1 98.19 387 LYS B CA 1
ATOM 6030 C C . LYS B 1 387 ? -14.969 33.469 -2.359 1 98.19 387 LYS B C 1
ATOM 6032 O O . LYS B 1 387 ? -15.375 33.531 -1.198 1 98.19 387 LYS B O 1
ATOM 6037 N N . THR B 1 388 ? -15.664 32.969 -3.32 1 98.38 388 THR B N 1
ATOM 6038 C CA . THR B 1 388 ? -17.031 32.531 -3.111 1 98.38 388 THR B CA 1
ATOM 6039 C C . THR B 1 388 ? -17.078 31.375 -2.105 1 98.38 388 THR B C 1
ATOM 6041 O O . THR B 1 388 ? -17.906 31.375 -1.202 1 98.38 388 THR B O 1
ATOM 6044 N N . ILE B 1 389 ? -16.203 30.391 -2.254 1 98.62 389 ILE B N 1
ATOM 6045 C CA . ILE B 1 389 ? -16.141 29.219 -1.381 1 98.62 389 ILE B CA 1
ATOM 6046 C C . ILE B 1 389 ? -15.859 29.656 0.053 1 98.62 389 ILE B C 1
ATOM 6048 O O . ILE B 1 389 ? -16.484 29.172 0.995 1 98.62 389 ILE B O 1
ATOM 6052 N N . ILE B 1 390 ? -14.883 30.594 0.244 1 98.31 390 ILE B N 1
ATOM 6053 C CA . ILE B 1 390 ? -14.516 31.094 1.569 1 98.31 390 ILE B CA 1
ATOM 6054 C C . ILE B 1 390 ? -15.703 31.797 2.201 1 98.31 390 ILE B C 1
ATOM 6056 O O . ILE B 1 390 ? -16.031 31.562 3.369 1 98.31 390 ILE B O 1
ATOM 6060 N N . LEU B 1 391 ? -16.359 32.656 1.43 1 98 391 LEU B N 1
ATOM 6061 C CA . LEU B 1 391 ? -17.5 33.406 1.946 1 98 391 LEU B CA 1
ATOM 6062 C C . LEU B 1 391 ? -18.625 32.469 2.365 1 98 391 LEU B C 1
ATOM 6064 O O . LEU B 1 391 ? -19.281 32.688 3.385 1 98 391 LEU B O 1
ATOM 6068 N N . GLN B 1 392 ? -18.766 31.406 1.646 1 97.81 392 GLN B N 1
ATOM 6069 C CA . GLN B 1 392 ? -19.797 30.422 1.963 1 97.81 392 GLN B CA 1
ATOM 6070 C C . GLN B 1 392 ? -19.422 29.609 3.203 1 97.81 392 GLN B C 1
ATOM 6072 O O . GLN B 1 392 ? -20.25 28.922 3.779 1 97.81 392 GLN B O 1
ATOM 6077 N N . SER B 1 393 ? -18.219 29.625 3.637 1 97.69 393 SER B N 1
ATOM 6078 C CA . SER B 1 393 ? -17.734 28.844 4.77 1 97.69 393 SER B CA 1
ATOM 6079 C C . SER B 1 393 ? -17.891 29.609 6.078 1 97.69 393 SER B C 1
ATOM 6081 O O . SER B 1 393 ? -17.609 29.078 7.152 1 97.69 393 SER B O 1
ATOM 6083 N N . TYR B 1 394 ? -18.25 30.984 6.016 1 96.56 394 TYR B N 1
ATOM 6084 C CA . TYR B 1 394 ? -18.531 31.766 7.219 1 96.56 394 TYR B CA 1
ATOM 6085 C C . TYR B 1 394 ? -19.891 31.422 7.785 1 96.56 394 TYR B C 1
ATOM 6087 O O . TYR B 1 394 ? -20.094 31.453 9 1 96.56 394 TYR B O 1
#

pLDDT: mean 94.96, std 7.32, range [53.0, 98.94]

Foldseek 3Di:
DFQAAFDDDFQAAEAEEAPCLLCVPVVADQQAAEEEEEAPCVCVVLCVVVSNCVSNPNHHYDYQYHQYPQGAPVSLVVVLVVCLVRPVVRYEYEFEEALSSLLSSLLSFQLNPDDDDVVPSLLQFDVVRDARPAGHAYEYEHLAFAALSQTAQWHWHDHLVVLDIGIHHDPRSHHNYYYHYLQSPLPPDLLSLLLRLLNLLLLLCQQQLADDSNPVVLNLVSLVLNQLSLVLLLVCSVPVRDRVSSSSSRVSSNVSHSCVSNRRTFGFCQLQVLLVLCCSPWVDDSSLSSLLQVLLVCVLCVVRRLQRLLVSLCRNVVNDDDDSSVSSNVSSVVSSCSSCVRSVRHRAPVPDPTDPDPPVLVVQLVVQVVVVQFTTRVSPCHSVNSSVSNVVSD/DFQAAFDDDFQAAEAEEAPSLLCVPVVADQQAAEEEEEAPCVCVVLCNVVSNCVSNPNHHYDYQYHQYPQGAPVSLVVVLVVCLVRPVVRYEYEYEEALSSLLSSLLSFQLNPDDDDVVPSLLQFDVVRDARPAGHAYEYEHLAFAALSQTAQWHWHDHLVVLDIGIHHDPRSHHNYYYHYLQSPLPPDLLSLLLRLLNLLLLLCQQQLADDSNPVVLNLVSLVLNQLSLVLLLVCSVPVRDRVSSSSSRVSSNVSHSCVSNRRTFGFCQLQVLLVLCCSVWVDDSSLSSLLQVLLVCVLCVVRRLQRLLVSLCRNVVNDDDDSSVSSNVSSVVSSCSSCVRSVRHRAPVVDPTDPDPPVLVVQLVVQVVVVQFTTRVSPCHSVNSSVSNVVSD

Radius of gyration: 27.01 Å; Cα contacts (8 Å, |Δi|>4): 1617; chains: 2; bounding box: 62×86×59 Å

Solvent-accessible surface area (backbone atoms only — not comparable to full-atom values): 39328 Å² total; per-residue (Å²): 118,54,40,44,63,37,77,47,68,54,58,36,28,39,34,37,23,80,74,44,62,64,49,47,57,83,71,46,68,77,86,37,36,32,43,38,35,24,32,87,49,67,44,67,76,70,46,52,43,58,46,47,52,60,39,45,63,90,54,52,74,45,80,46,69,59,42,38,81,66,18,37,48,71,65,42,49,55,53,22,52,50,45,46,74,73,37,61,92,41,41,33,39,35,21,46,30,34,36,30,30,36,19,41,45,34,50,32,25,35,56,47,68,54,72,86,58,78,90,42,66,62,30,54,25,37,90,87,40,52,78,76,86,54,40,41,54,32,36,29,42,48,41,45,57,24,61,11,31,53,44,26,33,54,27,65,34,28,31,71,96,72,75,40,78,31,48,32,74,36,84,54,41,34,20,55,25,23,33,43,29,42,71,58,43,51,78,54,50,69,67,60,51,27,34,18,49,48,36,16,48,50,44,33,40,32,32,51,59,32,72,85,35,62,39,49,61,37,51,36,38,41,39,28,42,46,43,45,41,55,54,30,49,52,48,32,74,75,41,62,75,40,62,44,38,39,39,39,45,40,52,40,13,33,54,36,38,36,66,60,47,45,55,28,50,62,49,38,48,37,42,56,56,54,15,53,53,44,25,73,76,54,68,48,55,61,33,45,31,30,45,19,34,37,58,40,52,50,60,73,44,29,86,72,24,25,68,35,28,20,48,43,11,34,72,54,67,66,45,82,69,72,53,57,66,55,22,16,52,48,30,47,50,53,53,50,42,44,36,34,72,63,46,63,37,56,48,34,58,68,78,45,96,48,80,82,73,65,69,61,51,59,56,52,31,51,54,33,51,74,73,62,54,54,28,36,70,77,49,72,44,34,35,71,51,49,49,52,39,55,62,71,20,81,118,53,40,45,63,37,79,46,68,55,58,35,29,40,34,37,24,82,74,43,61,63,48,47,57,82,73,46,66,79,85,36,36,33,42,38,34,24,32,86,49,68,45,65,76,69,46,52,44,59,46,49,52,61,37,44,61,89,55,52,73,44,81,46,68,58,42,38,81,66,15,36,48,71,63,42,50,54,54,22,52,50,46,46,72,72,37,60,91,40,40,33,38,35,23,46,29,34,37,29,30,36,18,41,46,34,50,32,24,33,55,44,68,56,72,87,56,78,88,42,65,63,31,54,26,36,90,89,40,54,78,76,85,53,40,41,56,32,36,30,40,46,42,45,55,26,62,10,32,52,42,25,33,55,28,64,34,28,31,72,95,72,73,41,78,33,48,33,74,36,84,53,43,34,19,56,27,23,34,43,30,41,70,57,43,50,77,53,51,68,66,58,51,29,34,18,48,50,37,16,48,51,44,32,41,32,32,52,58,33,72,86,37,62,40,49,62,37,49,35,37,42,39,30,43,47,42,43,42,55,55,31,49,51,47,33,75,74,42,63,75,39,62,43,40,40,39,39,44,40,52,41,13,31,53,35,39,37,66,58,48,46,55,27,49,62,51,38,48,36,41,57,58,54,15,51,53,44,26,74,77,54,67,46,56,61,34,45,30,31,46,19,36,38,59,39,52,49,59,73,44,29,86,72,24,25,68,34,28,20,48,42,11,34,73,52,67,67,45,81,70,72,52,57,64,54,20,16,53,48,29,48,50,53,54,50,42,44,35,34,74,63,46,64,37,56,48,34,56,68,79,46,98,49,80,83,72,64,69,62,52,57,55,50,30,51,52,33,51,74,71,62,53,55,29,36,68,77,50,72,43,35,34,72,50,50,49,51,41,55,62,70,19,81

Organism: Blastocystis hominis (NCBI:txid12968)

Sequence (788 aa):
MPVLNFDYQNATRIIFGKGQIAMLPSLIPKDKKILMCYGGGSIKRNGVYDQVMTALKGYDITEFSGIEANPDYETLMKAVAIAKEMGTENVFVLSVGGGSVADGCKFICAAAVYTKSTEYYQDLCIEGGVKVDCALPLGVVLTLPATGSESNGNAVISYRAKHMKYCLASPYVYPKWAILDPETTYSLPARQTANGVVDSCVHVCEQYVTDCIDADVQDRYSEALLKVLIENGTKVMEDPNNYAVRANIMWAATQALNCWICQGVRQDWATHMIGHELTAYLGLDHAQTLACIQPRVFRYRFEAKKAKLAQMAERVFDVKEGTVEEKAEKAIELLDKFYTDVMKVPSRISQYGCSQDKAWIDDCVAKLAKSGAKFGENADILPEDVKTIILQSYMPVLNFDYQNATRIIFGKGQIAMLPSLIPKDKKILMCYGGGSIKRNGVYDQVMTALKGYDITEFSGIEANPDYETLMKAVAIAKEMGTENVFVLSVGGGSVADGCKFICAAAVYTKSTEYYQDLCIEGGVKVDCALPLGVVLTLPATGSESNGNAVISYRAKHMKYCLASPYVYPKWAILDPETTYSLPARQTANGVVDSCVHVCEQYVTDCIDADVQDRYSEALLKVLIENGTKVMEDPNNYAVRANIMWAATQALNCWICQGVRQDWATHMIGHELTAYLGLDHAQTLACIQPRVFRYRFEAKKAKLAQMAERVFDVKEGTVEEKAEKAIELLDKFYTDVMKVPSRISQYGCSQDKAWIDDCVAKLAKSGAKFGENADILPEDVKTIILQSY